Protein AF-0000000082329327 (afdb_homodimer)

Radius of gyration: 26.07 Å; Cα contacts (8 Å, |Δi|>4): 1848; chains: 2; bounding box: 84×75×55 Å

Sequence (792 aa):
MRLDGTRVLDCSRLLPGPYATQLLADCGAEVVKVEDTDAGDYARAMPPYTSRDVGAIFDAVNRGKRSVSIDLKRESGREAFYRLVETADVVLEGFRPGVVDRLEIDYETLTEYNEELVYCSLSGYGQDGPWADRAGHDLNYVALAGLLDMTRDAPDEKPQVPGYPIGDMAGGLFTAFAIVGALLSRELGNTGGEYVDVAMADVVASFSQSVAHQAFTGEPDEPRPGATSLTGALPWYDCYETADEKWVTLAALEPQFWRAFCEAVDREDLVDEHGTADPDVRAALEAELRDLFRERTREEWEAALAGVDAAFAGVYAPAEAVDHPQFRARELLEDPEDAPPRIGFPARFGGESAARDERVPAQGEHTRQYLLEAGYDDEDVDALLESGVVAGESHRMRLDGTRVLDCSRLLPGPYATQLLADCGAEVVKVEDTDAGDYARAMPPYTSRDVGAIFDAVNRGKRSVSIDLKRESGREAFYRLVETADVVLEGFRPGVVDRLEIDYETLTEYNEELVYCSLSGYGQDGPWADRAGHDLNYVALAGLLDMTRDAPDEKPQVPGYPIGDMAGGLFTAFAIVGALLSRELGNTGGEYVDVAMADVVASFSQSVAHQAFTGEPDEPRPGATSLTGALPWYDCYETADEKWVTLAALEPQFWRAFCEAVDREDLVDEHGTADPDVRAALEAELRDLFRERTREEWEAALAGVDAAFAGVYAPAEAVDHPQFRARELLEDPEDAPPRIGFPARFGGESAARDERVPAQGEHTRQYLLEAGYDDEDVDALLESGVVAGESHR

Foldseek 3Di:
DAPAPAEEEEAEADAQRLQLVLLVQLRHYAYEYEAELPCGHVQQQDDDADPVRGRPRLLFRFFQYHAWYFHLQDPVSVVLVLLLLLSHQEYEYADQQPVCVNSQNDPVSSCVNPVQHAYEYEYAAKNDDPCSRPDDDLQVLLVVLVNQQQCDQANPDDRDDDPDRCLSHQQSNVRSVVSVVQVVCCVVVNDRYDYHMTHSSVSSNVVCVVQVVCCVPCPVHHDGANCDPQRVVALQADWEAEQVRFIKGGNQLDLQLQCLVCVLLVNNVCSVLHPDPDSVSRVVVNVVVNVSRHVHHQVVVCVSCPVGSNRMGTDDDPVCVLVDPVCVVVVQWDPDPVAHIHGHNPDDDPDDSDDGRSDRYAHNQCNVVSSVVSPDDPVRSVVCCVVSSIHHRDPD/DAPAPAEEEEAEADAQRLQLVLLVQLRHYAYEYEAELPCGHVQQVDDDADPVRGRPRLLFRFFQYHAWYFHLQDPVSVVLVLLLLLSHQEYEYADQQPPCVNSQNDPVSSCVNPVQHAYEYEYAAKNDDPCSRPDDDLQVLLVVLVNQQQCDQANPDDRDDDPDRCLSHQQSNVRSVVSVVQVVCCVVVNDRYDYYMTHSSVSSNVVCVVQVVCCVPCPPHHDGACPDPQRVVALQADKEAEQVRFIKGGNQLDLQLQCLVCVLLVNNVCSVLHPDPDSVSRVVVNVVVNVSRHVHDQVVVCVSCPVGSNRMGTDDDPVCVLVDPVCVVVVQWDDDPVAHIHGHNPDDDPDDSDDGRSDRYAHNQCNVVSSVVSPDDPVRSVVCCVVSSIHHRDPD

Solvent-accessible surface area (backbone atoms only — not comparable to full-atom values): 39277 Å² total; per-residue (Å²): 91,39,38,63,93,37,32,35,40,33,53,34,52,59,53,28,50,28,41,17,50,28,57,42,35,77,26,47,25,47,35,34,35,48,25,44,57,74,80,44,48,62,28,44,78,34,79,61,62,42,97,79,73,31,5,38,58,32,53,71,29,37,39,49,33,43,19,28,15,36,25,49,89,40,70,70,20,36,51,53,50,47,41,50,43,50,75,33,43,30,41,36,34,50,63,62,66,65,48,43,59,77,49,61,62,30,64,76,58,48,38,76,56,26,68,58,34,33,32,36,44,42,35,58,56,26,82,48,46,87,45,20,81,56,45,66,40,44,71,36,30,32,11,47,32,9,54,31,46,20,29,12,72,37,82,87,46,73,54,38,49,48,54,44,53,58,26,34,45,51,28,10,49,49,47,36,28,52,51,38,34,32,52,31,9,29,72,71,66,68,41,62,32,46,45,36,44,34,16,18,22,43,38,47,35,52,47,36,58,89,48,39,53,18,21,73,68,41,48,92,48,58,68,45,32,28,65,32,73,68,15,54,50,30,64,49,31,40,69,40,47,20,52,70,73,39,35,32,34,36,42,24,78,49,69,67,19,36,41,44,38,22,54,73,69,72,38,62,86,53,50,80,59,62,89,63,82,49,63,67,60,42,54,53,48,36,54,49,49,42,59,55,41,36,72,37,36,47,67,55,47,50,61,70,47,54,92,48,53,23,19,58,30,49,46,24,46,42,51,51,29,72,65,29,66,44,44,53,61,63,58,29,55,40,70,53,91,90,42,76,60,45,76,43,70,49,57,46,50,78,58,82,76,71,89,72,58,73,53,61,56,48,63,4,55,40,25,66,62,52,44,43,74,49,68,45,51,71,68,56,49,50,51,36,43,73,70,51,35,24,32,51,56,62,87,119,92,39,37,64,92,37,32,33,39,33,53,33,51,60,53,27,49,28,41,16,50,28,57,42,36,77,27,48,24,46,34,34,34,47,23,44,57,73,80,43,46,63,28,44,77,35,80,61,61,40,97,79,73,32,5,39,57,32,53,72,29,36,37,49,32,42,19,30,14,37,26,50,88,38,69,70,20,37,50,54,50,47,41,50,45,51,74,34,44,31,40,38,36,49,62,63,65,64,48,42,60,77,48,62,63,29,64,76,58,48,36,77,56,25,66,56,33,32,31,35,43,43,34,59,57,25,81,48,46,87,45,21,82,56,45,67,39,43,70,34,30,32,12,46,34,9,55,31,45,20,28,11,71,36,83,90,45,73,54,38,50,48,55,46,55,59,26,34,45,51,28,8,50,50,47,37,30,51,52,38,35,32,53,30,7,28,72,72,65,69,40,61,32,44,45,36,44,34,16,20,21,42,37,46,36,51,49,36,57,90,46,40,54,17,21,73,68,41,48,94,50,58,68,46,33,28,64,33,72,66,15,52,50,32,65,50,30,39,70,39,48,19,51,70,74,40,37,33,33,36,41,23,78,50,67,68,20,36,42,45,38,23,54,72,67,74,38,61,87,53,49,79,61,62,89,64,82,48,65,68,59,42,52,53,48,36,53,51,50,44,58,53,42,38,72,37,36,49,68,54,48,50,59,68,46,55,92,49,52,22,18,58,31,52,46,25,45,40,51,52,28,72,65,29,65,44,45,53,62,63,58,28,55,39,70,53,90,92,42,78,60,45,74,44,71,49,58,45,49,78,59,83,77,72,88,72,58,73,53,59,56,48,63,5,56,38,24,66,61,53,43,44,74,49,69,45,51,71,67,57,51,49,51,36,44,72,71,52,35,24,32,50,56,63,85,117

Secondary structure (DSSP, 8-state):
---TT-EEEE---TTHHHHHHHHHHHTT-EEEEEE-SSS--GGGGPSSB-TTSSBHHHHHHHTT-EEEEE-TTSHHHHHHHHHHHTT-SEEEE-PPTTHHHHTT-SHHHHTTT-TT-EEEEEESS-SSSTTTT----HHHHHHHTTTTGGG-SSTTSPPPPPSS-HHHHHHHHHHHHHHHHHHHHHHTTS-SSEEEEEEHHHHHHHTTHHHHHHHHH--S----TT-STTTT--TTEEEEE-TTS-EEEEE--SHHHHHHHHHHTT-GGGGGGTT---HHHHHHHHHHHHHHHTTS-HHHHHHHTTT--S-EEEPPPHHHHTT-HHHHHTT-EE--TTS--EE--SEEESSPPPPP--PPPPTTTTHHHHHHHTT--HHHHHHHHHHTSEE-----/---TT-EEEE---TTHHHHHHHHHHHTT-EEEEEE-SSS--GGGGPSSB-TTSSBHHHHHHHTT-EEEEE-TTSHHHHHHHHHHHTT-SEEEE-PPTTHHHHHT-SHHHHTTT-TT-EEEEEESS-SSSTTTT----HHHHHHHTTTTGGG-SSTTSPPPPPSS-HHHHHHHHHHHHHHHHHHHHHHTTS-SSEEEEEEHHHHHHHTTHHHHHHHHH--S----TT-STTTT--TTEEEEE-TTS-EEEEE--SHHHHHHHHHHTT-GGGGGGTT---HHHHHHHHHHHHHHHTTS-HHHHHHHTTT--S-EEEPPPHHHHTT-HHHHHTT-EE--TTS--EE--SEEESSPPPPPP-PPPPTTTTHHHHHHHTT--HHHHHHHHHHTSEE-----

pLDDT: mean 95.01, std 6.69, range [39.69, 98.94]

Structure (mmCIF, N/CA/C/O backbone):
data_AF-0000000082329327-model_v1
#
loop_
_entity.id
_entity.type
_entity.pdbx_description
1 polymer 'CoA transferase'
#
loop_
_atom_site.group_PDB
_atom_site.id
_atom_site.type_symbol
_atom_site.label_atom_id
_atom_site.label_alt_id
_atom_site.label_comp_id
_atom_site.label_asym_id
_atom_site.label_entity_id
_atom_site.label_seq_id
_atom_site.pdbx_PDB_ins_code
_atom_site.Cartn_x
_atom_site.Cartn_y
_atom_site.Cartn_z
_atom_site.occupancy
_atom_site.B_iso_or_equiv
_atom_site.auth_seq_id
_atom_site.auth_comp_id
_atom_site.auth_asym_id
_atom_site.auth_atom_id
_atom_site.pdbx_PDB_model_num
ATOM 1 N N . MET A 1 1 ? 11.82 -4.156 -14.602 1 93.69 1 MET A N 1
ATOM 2 C CA . MET A 1 1 ? 11.219 -5.332 -13.977 1 93.69 1 MET A CA 1
ATOM 3 C C . MET A 1 1 ? 10.461 -6.164 -15.008 1 93.69 1 MET A C 1
ATOM 5 O O . MET A 1 1 ? 9.484 -5.695 -15.594 1 93.69 1 MET A O 1
ATOM 9 N N . ARG A 1 2 ? 10.961 -7.258 -15.391 1 94.88 2 ARG A N 1
ATOM 10 C CA . ARG A 1 2 ? 10.359 -8.227 -16.297 1 94.88 2 ARG A CA 1
ATOM 11 C C . ARG A 1 2 ? 10.25 -9.602 -15.641 1 94.88 2 ARG A C 1
ATOM 13 O O . ARG A 1 2 ? 11.258 -10.188 -15.242 1 94.88 2 ARG A O 1
ATOM 20 N N . LEU A 1 3 ? 9.031 -10.062 -15.562 1 96.88 3 LEU A N 1
ATOM 21 C CA . LEU A 1 3 ? 8.797 -11.32 -14.859 1 96.88 3 LEU A CA 1
ATOM 22 C C . LEU A 1 3 ? 8.5 -12.453 -15.836 1 96.88 3 LEU A C 1
ATOM 24 O O . LEU A 1 3 ? 7.883 -13.453 -15.469 1 96.88 3 LEU A O 1
ATOM 28 N N . ASP A 1 4 ? 8.969 -12.266 -17.062 1 96.5 4 ASP A N 1
ATOM 29 C CA . ASP A 1 4 ? 8.836 -13.312 -18.062 1 96.5 4 ASP A CA 1
ATOM 30 C C . ASP A 1 4 ? 9.375 -14.641 -17.547 1 96.5 4 ASP A C 1
ATOM 32 O O . ASP A 1 4 ? 10.406 -14.68 -16.875 1 96.5 4 ASP A O 1
ATOM 36 N N . GLY A 1 5 ? 8.625 -15.68 -17.828 1 97.06 5 GLY A N 1
ATOM 37 C CA . GLY A 1 5 ? 9.031 -17 -17.375 1 97.06 5 GLY A CA 1
ATOM 38 C C . GLY A 1 5 ? 8.375 -17.406 -16.062 1 97.06 5 GLY A C 1
ATOM 39 O O . GLY A 1 5 ? 8.539 -18.547 -15.609 1 97.06 5 GLY A O 1
ATOM 40 N N . THR A 1 6 ? 7.613 -16.516 -15.5 1 98.38 6 THR A N 1
ATOM 41 C CA . THR A 1 6 ? 6.879 -16.812 -14.273 1 98.38 6 THR A CA 1
ATOM 42 C C . THR A 1 6 ? 5.41 -17.094 -14.578 1 98.38 6 THR A C 1
ATOM 44 O O . THR A 1 6 ? 4.742 -16.297 -15.234 1 98.38 6 THR A O 1
ATOM 47 N N . ARG A 1 7 ? 4.906 -18.188 -14.109 1 98.81 7 ARG A N 1
ATOM 48 C CA . ARG A 1 7 ? 3.504 -18.547 -14.297 1 98.81 7 ARG A CA 1
ATOM 49 C C . ARG A 1 7 ? 2.748 -18.516 -12.969 1 98.81 7 ARG A C 1
ATOM 51 O O . ARG A 1 7 ? 3.146 -19.172 -12.008 1 98.81 7 ARG A O 1
ATOM 58 N N . VAL A 1 8 ? 1.683 -17.781 -12.922 1 98.94 8 VAL A N 1
ATOM 59 C CA . VAL A 1 8 ? 0.852 -17.625 -11.734 1 98.94 8 VAL A CA 1
ATOM 60 C C . VAL A 1 8 ? -0.536 -18.203 -11.992 1 98.94 8 VAL A C 1
ATOM 62 O O . VAL A 1 8 ? -1.191 -17.859 -12.977 1 98.94 8 VAL A O 1
ATOM 65 N N . LEU A 1 9 ? -0.964 -19.172 -11.156 1 98.94 9 LEU A N 1
ATOM 66 C CA . LEU A 1 9 ? -2.361 -19.578 -11.109 1 98.94 9 LEU A CA 1
ATOM 67 C C . LEU A 1 9 ? -3.133 -18.766 -10.078 1 98.94 9 LEU A C 1
ATOM 69 O O . LEU A 1 9 ? -2.883 -18.875 -8.875 1 98.94 9 LEU A O 1
ATOM 73 N N . ASP A 1 10 ? -4.047 -17.938 -10.539 1 98.88 10 ASP A N 1
ATOM 74 C CA . ASP A 1 10 ? -4.797 -17 -9.711 1 98.88 10 ASP A CA 1
ATOM 75 C C . ASP A 1 10 ? -6.211 -17.516 -9.453 1 98.88 10 ASP A C 1
ATOM 77 O O . ASP A 1 10 ? -7.09 -17.391 -10.305 1 98.88 10 ASP A O 1
ATOM 81 N N . CYS A 1 11 ? -6.434 -17.969 -8.25 1 98.75 11 CYS A N 1
ATOM 82 C CA . CYS A 1 11 ? -7.746 -18.484 -7.871 1 98.75 11 CYS A CA 1
ATOM 83 C C . CYS A 1 11 ? -8.547 -17.422 -7.125 1 98.75 11 CYS A C 1
ATOM 85 O O . CYS A 1 11 ? -9.633 -17.703 -6.609 1 98.75 11 CYS A O 1
ATOM 87 N N . SER A 1 12 ? -8.016 -16.188 -7.027 1 98.19 12 SER A N 1
ATOM 88 C CA . SER A 1 12 ? -8.68 -15.125 -6.273 1 98.19 12 SER A CA 1
ATOM 89 C C . SER A 1 12 ? -9.758 -14.445 -7.117 1 98.19 12 SER A C 1
ATOM 91 O O . SER A 1 12 ? -9.828 -14.664 -8.328 1 98.19 12 SER A O 1
ATOM 93 N N . ARG A 1 13 ? -10.609 -13.727 -6.449 1 97.19 13 ARG A N 1
ATOM 94 C CA . ARG A 1 13 ? -11.719 -13.023 -7.094 1 97.19 13 ARG A CA 1
ATOM 95 C C . ARG A 1 13 ? -11.789 -11.57 -6.645 1 97.19 13 ARG A C 1
ATOM 97 O O . ARG A 1 13 ? -11.07 -11.164 -5.73 1 97.19 13 ARG A O 1
ATOM 104 N N . LEU A 1 14 ? -12.523 -10.773 -7.379 1 96.12 14 LEU A N 1
ATOM 105 C CA . LEU A 1 14 ? -12.891 -9.414 -7.023 1 96.12 14 LEU A CA 1
ATOM 106 C C . LEU A 1 14 ? -11.695 -8.477 -7.129 1 96.12 14 LEU A C 1
ATOM 108 O O . LEU A 1 14 ? -11.133 -8.297 -8.211 1 96.12 14 LEU A O 1
ATOM 112 N N . LEU A 1 15 ? -11.172 -7.969 -5.984 1 96.81 15 LEU A N 1
ATOM 113 C CA . LEU A 1 15 ? -10.297 -6.828 -6.203 1 96.81 15 LEU A CA 1
ATOM 114 C C . LEU A 1 15 ? -8.898 -7.109 -5.656 1 96.81 15 LEU A C 1
ATOM 116 O O . LEU A 1 15 ? -7.918 -7.074 -6.402 1 96.81 15 LEU A O 1
ATOM 120 N N . PRO A 1 16 ? -8.633 -7.398 -4.32 1 98.19 16 PRO A N 1
ATOM 121 C CA . PRO A 1 16 ? -7.266 -7.379 -3.787 1 98.19 16 PRO A CA 1
ATOM 122 C C . PRO A 1 16 ? -6.359 -8.406 -4.457 1 98.19 16 PRO A C 1
ATOM 124 O O . PRO A 1 16 ? -5.234 -8.086 -4.848 1 98.19 16 PRO A O 1
ATOM 127 N N . GLY A 1 17 ? -6.836 -9.648 -4.59 1 98.62 17 GLY A N 1
ATOM 128 C CA . GLY A 1 17 ? -6.043 -10.68 -5.242 1 98.62 17 GLY A CA 1
ATOM 129 C C . GLY A 1 17 ? -5.762 -10.383 -6.703 1 98.62 17 GLY A C 1
ATOM 130 O O . GLY A 1 17 ? -4.602 -10.32 -7.117 1 98.62 17 GLY A O 1
ATOM 131 N N . PRO A 1 18 ? -6.844 -10.18 -7.469 1 98.56 18 PRO A N 1
ATOM 132 C CA . PRO A 1 18 ? -6.656 -9.859 -8.883 1 98.56 18 PRO A CA 1
ATOM 133 C C . PRO A 1 18 ? -5.805 -8.609 -9.094 1 98.56 18 PRO A C 1
ATOM 135 O O . PRO A 1 18 ? -5.074 -8.516 -10.086 1 98.56 18 PRO A O 1
ATOM 138 N N . TYR A 1 19 ? -5.883 -7.586 -8.203 1 98.38 19 TYR A N 1
ATOM 139 C CA . TYR A 1 19 ? -4.996 -6.434 -8.305 1 98.38 19 TYR A CA 1
ATOM 140 C C . TYR A 1 19 ? -3.539 -6.855 -8.141 1 98.38 19 TYR A C 1
ATOM 142 O O . TYR A 1 19 ? -2.668 -6.402 -8.891 1 98.38 19 TYR A O 1
ATOM 150 N N . ALA A 1 20 ? -3.262 -7.68 -7.125 1 98.81 20 ALA A N 1
ATOM 151 C CA . ALA A 1 20 ? -1.911 -8.203 -6.93 1 98.81 20 ALA A CA 1
ATOM 152 C C . ALA A 1 20 ? -1.382 -8.852 -8.203 1 98.81 20 ALA A C 1
ATOM 154 O O . ALA A 1 20 ? -0.281 -8.539 -8.656 1 98.81 20 ALA A O 1
ATOM 155 N N . THR A 1 21 ? -2.174 -9.758 -8.805 1 98.75 21 THR A N 1
ATOM 156 C CA . THR A 1 21 ? -1.701 -10.508 -9.969 1 98.75 21 THR A CA 1
ATOM 157 C C . THR A 1 21 ? -1.681 -9.625 -11.211 1 98.75 21 THR A C 1
ATOM 159 O O . THR A 1 21 ? -0.956 -9.906 -12.164 1 98.75 21 THR A O 1
ATOM 162 N N . GLN A 1 22 ? -2.512 -8.539 -11.219 1 97.94 22 GLN A N 1
ATOM 163 C CA . GLN A 1 22 ? -2.418 -7.582 -12.312 1 97.94 22 GLN A CA 1
ATOM 164 C C . GLN A 1 22 ? -1.065 -6.875 -12.312 1 97.94 22 GLN A C 1
ATOM 166 O O . GLN A 1 22 ? -0.493 -6.621 -13.375 1 97.94 22 GLN A O 1
ATOM 171 N N . LEU A 1 23 ? -0.6 -6.52 -11.125 1 97.81 23 LEU A N 1
ATOM 172 C CA . LEU A 1 23 ? 0.732 -5.93 -11.031 1 97.81 23 LEU A CA 1
ATOM 173 C C . LEU A 1 23 ? 1.782 -6.863 -11.617 1 97.81 23 LEU A C 1
ATOM 175 O O . LEU A 1 23 ? 2.697 -6.418 -12.312 1 97.81 23 LEU A O 1
ATOM 179 N N . LEU A 1 24 ? 1.658 -8.148 -11.367 1 98.25 24 LEU A N 1
ATOM 180 C CA . LEU A 1 24 ? 2.592 -9.133 -11.898 1 98.25 24 LEU A CA 1
ATOM 181 C C . LEU A 1 24 ? 2.439 -9.258 -13.414 1 98.25 24 LEU A C 1
ATOM 183 O O . LEU A 1 24 ? 3.436 -9.328 -14.141 1 98.25 24 LEU A O 1
ATOM 187 N N . ALA A 1 25 ? 1.188 -9.281 -13.867 1 97.38 25 ALA A N 1
ATOM 188 C CA . ALA A 1 25 ? 0.917 -9.383 -15.305 1 97.38 25 ALA A CA 1
ATOM 189 C C . ALA A 1 25 ? 1.491 -8.188 -16.047 1 97.38 25 ALA A C 1
ATOM 191 O O . ALA A 1 25 ? 2.053 -8.336 -17.141 1 97.38 25 ALA A O 1
ATOM 192 N N . ASP A 1 26 ? 1.347 -6.996 -15.477 1 95.38 26 ASP A N 1
ATOM 193 C CA . ASP A 1 26 ? 1.873 -5.777 -16.078 1 95.38 26 ASP A CA 1
ATOM 194 C C . ASP A 1 26 ? 3.387 -5.863 -16.266 1 95.38 26 ASP A C 1
ATOM 196 O O . ASP A 1 26 ? 3.955 -5.16 -17.109 1 95.38 26 ASP A O 1
ATOM 200 N N . CYS A 1 27 ? 3.979 -6.777 -15.477 1 95.25 27 CYS A N 1
ATOM 201 C CA . CYS A 1 27 ? 5.43 -6.91 -15.531 1 95.25 27 CYS A CA 1
ATOM 202 C C . CYS A 1 27 ? 5.832 -8.148 -16.328 1 95.25 27 CYS A C 1
ATOM 204 O O . CYS A 1 27 ? 6.984 -8.578 -16.266 1 95.25 27 CYS A O 1
ATOM 206 N N . GLY A 1 28 ? 4.902 -8.781 -16.969 1 95.56 28 GLY A N 1
ATOM 207 C CA . GLY A 1 28 ? 5.25 -9.805 -17.938 1 95.56 28 GLY A CA 1
ATOM 208 C C . GLY A 1 28 ? 4.98 -11.219 -17.453 1 95.56 28 GLY A C 1
ATOM 209 O O . GLY A 1 28 ? 5.164 -12.188 -18.188 1 95.56 28 GLY A O 1
ATOM 210 N N . ALA A 1 29 ? 4.547 -11.391 -16.219 1 97.75 29 ALA A N 1
ATOM 211 C CA . ALA A 1 29 ? 4.199 -12.719 -15.727 1 97.75 29 ALA A CA 1
ATOM 212 C C . ALA A 1 29 ? 2.996 -13.289 -16.469 1 97.75 29 ALA A C 1
ATOM 214 O O . ALA A 1 29 ? 2.088 -12.539 -16.859 1 97.75 29 ALA A O 1
ATOM 215 N N . GLU A 1 30 ? 3.047 -14.555 -16.75 1 98.38 30 GLU A N 1
ATOM 216 C CA . GLU A 1 30 ? 1.862 -15.234 -17.25 1 98.38 30 GLU A CA 1
ATOM 217 C C . GLU A 1 30 ? 0.875 -15.547 -16.125 1 98.38 30 GLU A C 1
ATOM 219 O O . GLU A 1 30 ? 1.132 -16.406 -15.289 1 98.38 30 GLU A O 1
ATOM 224 N N . VAL A 1 31 ? -0.199 -14.828 -16.125 1 98.81 31 VAL A N 1
ATOM 225 C CA . VAL A 1 31 ? -1.2 -15.023 -15.078 1 98.81 31 VAL A CA 1
ATOM 226 C C . VAL A 1 31 ? -2.414 -15.75 -15.664 1 98.81 31 VAL A C 1
ATOM 228 O O . VAL A 1 31 ? -3.055 -15.25 -16.594 1 98.81 31 VAL A O 1
ATOM 231 N N . VAL A 1 32 ? -2.697 -16.906 -15.102 1 98.88 32 VAL A N 1
ATOM 232 C CA . VAL A 1 32 ? -3.852 -17.719 -15.484 1 98.88 32 VAL A CA 1
ATOM 233 C C . VAL A 1 32 ? -4.906 -17.672 -14.383 1 98.88 32 VAL A C 1
ATOM 235 O O . VAL A 1 32 ? -4.715 -18.25 -13.312 1 98.88 32 VAL A O 1
ATOM 238 N N . LYS A 1 33 ? -5.953 -16.953 -14.641 1 98.69 33 LYS A N 1
ATOM 239 C CA . LYS A 1 33 ? -7.074 -16.938 -13.703 1 98.69 33 LYS A CA 1
ATOM 240 C C . LYS A 1 33 ? -7.852 -18.25 -13.742 1 98.69 33 LYS A C 1
ATOM 242 O O . LYS A 1 33 ? -8.25 -18.703 -14.812 1 98.69 33 LYS A O 1
ATOM 247 N N . VAL A 1 34 ? -7.973 -18.875 -12.602 1 98.69 34 VAL A N 1
ATOM 248 C CA . VAL A 1 34 ? -8.734 -20.109 -12.445 1 98.69 34 VAL A CA 1
ATOM 249 C C . VAL A 1 34 ? -10.125 -19.797 -11.898 1 98.69 34 VAL A C 1
ATOM 251 O O . VAL A 1 34 ? -10.258 -19.312 -10.773 1 98.69 34 VAL A O 1
ATOM 254 N N . GLU A 1 35 ? -11.102 -20.078 -12.664 1 98 35 GLU A N 1
ATOM 255 C CA . GLU A 1 35 ? -12.484 -19.766 -12.312 1 98 35 GLU A CA 1
ATOM 256 C C . GLU A 1 35 ? -13.352 -21.016 -12.281 1 98 35 GLU A C 1
ATOM 258 O O . GLU A 1 35 ? -13.086 -21.984 -13.008 1 98 35 GLU A O 1
ATOM 263 N N . ASP A 1 36 ? -14.336 -21.031 -11.398 1 96.25 36 ASP A N 1
ATOM 264 C CA . ASP A 1 36 ? -15.25 -22.156 -11.422 1 96.25 36 ASP A CA 1
ATOM 265 C C . ASP A 1 36 ? -16.078 -22.188 -12.703 1 96.25 36 ASP A C 1
ATOM 267 O O . ASP A 1 36 ? -16.062 -21.219 -13.469 1 96.25 36 ASP A O 1
ATOM 271 N N . THR A 1 37 ? -16.812 -23.25 -12.977 1 96.44 37 THR A N 1
ATOM 272 C CA . THR A 1 37 ? -17.547 -23.438 -14.234 1 96.44 37 THR A CA 1
ATOM 273 C C . THR A 1 37 ? -18.922 -22.781 -14.164 1 96.44 37 THR A C 1
ATOM 275 O O . THR A 1 37 ? -19.672 -22.812 -15.133 1 96.44 37 THR A O 1
ATOM 278 N N . ASP A 1 38 ? -19.219 -22.125 -13.055 1 93.62 38 ASP A N 1
ATOM 279 C CA . ASP A 1 38 ? -20.5 -21.453 -12.891 1 93.62 38 ASP A CA 1
ATOM 280 C C . ASP A 1 38 ? -20.359 -19.938 -13.07 1 93.62 38 ASP A C 1
ATOM 282 O O . ASP A 1 38 ? -20.141 -19.469 -14.188 1 93.62 38 ASP A O 1
ATOM 286 N N . ALA A 1 39 ? -20.312 -19.203 -12.016 1 91.12 39 ALA A N 1
ATOM 287 C CA . ALA A 1 39 ? -20.297 -17.734 -12.109 1 91.12 39 ALA A CA 1
ATOM 288 C C . ALA A 1 39 ? -18.891 -17.219 -12.367 1 91.12 39 ALA A C 1
ATOM 290 O O . ALA A 1 39 ? -18.719 -16.141 -12.953 1 91.12 39 ALA A O 1
ATOM 291 N N . GLY A 1 40 ? -17.875 -18.031 -12.039 1 94.56 40 GLY A N 1
ATOM 292 C CA . GLY A 1 40 ? -16.516 -17.531 -12.102 1 94.56 40 GLY A CA 1
ATOM 293 C C . GLY A 1 40 ? -16.281 -16.359 -11.164 1 94.56 40 GLY A C 1
ATOM 294 O O . GLY A 1 40 ? -16.672 -16.391 -10 1 94.56 40 GLY A O 1
ATOM 295 N N . ASP A 1 41 ? -15.578 -15.367 -11.609 1 96.38 41 ASP A N 1
ATOM 296 C CA . ASP A 1 41 ? -15.352 -14.148 -10.828 1 96.38 41 ASP A CA 1
ATOM 297 C C . ASP A 1 41 ? -16.547 -13.203 -10.93 1 96.38 41 ASP A C 1
ATOM 299 O O . ASP A 1 41 ? -16.828 -12.664 -12 1 96.38 41 ASP A O 1
ATOM 303 N N . TYR A 1 42 ? -17.078 -12.891 -9.742 1 92.75 42 TYR A N 1
ATOM 304 C CA . TYR A 1 42 ? -18.297 -12.102 -9.68 1 92.75 42 TYR A CA 1
ATOM 305 C C . TYR A 1 42 ? -18.047 -10.672 -10.172 1 92.75 42 TYR A C 1
ATOM 307 O O . TYR A 1 42 ? -18.984 -9.992 -10.594 1 92.75 42 TYR A O 1
ATOM 315 N N . ALA A 1 43 ? -16.828 -10.281 -10.188 1 95.38 43 ALA A N 1
ATOM 316 C CA . ALA A 1 43 ? -16.5 -8.922 -10.609 1 95.38 43 ALA A CA 1
ATOM 317 C C . ALA A 1 43 ? -16.875 -8.695 -12.07 1 95.38 43 ALA A C 1
ATOM 319 O O . ALA A 1 43 ? -17.109 -7.559 -12.484 1 95.38 43 ALA A O 1
ATOM 320 N N . ARG A 1 44 ? -17.016 -9.812 -12.891 1 95.88 44 ARG A N 1
ATOM 321 C CA . ARG A 1 44 ? -17.391 -9.711 -14.297 1 95.88 44 ARG A CA 1
ATOM 322 C C . ARG A 1 44 ? -18.766 -9.07 -14.461 1 95.88 44 ARG A C 1
ATOM 324 O O . ARG A 1 44 ? -19.016 -8.359 -15.43 1 95.88 44 ARG A O 1
ATOM 331 N N . ALA A 1 45 ? -19.547 -9.344 -13.492 1 94.75 45 ALA A N 1
ATOM 332 C CA . ALA A 1 45 ? -20.953 -8.961 -13.617 1 94.75 45 ALA A CA 1
ATOM 333 C C . ALA A 1 45 ? -21.297 -7.801 -12.695 1 94.75 45 ALA A C 1
ATOM 335 O O . ALA A 1 45 ? -22.469 -7.477 -12.5 1 94.75 45 ALA A O 1
ATOM 336 N N . MET A 1 46 ? -20.312 -7.164 -12.125 1 92.62 46 MET A N 1
ATOM 337 C CA . MET A 1 46 ? -20.547 -6.051 -11.211 1 92.62 46 MET A CA 1
ATOM 338 C C . MET A 1 46 ? -20.484 -4.719 -11.945 1 92.62 46 MET A C 1
ATOM 340 O O . MET A 1 46 ? -19.469 -4.375 -12.539 1 92.62 46 MET A O 1
ATOM 344 N N . PRO A 1 47 ? -21.547 -3.918 -11.93 1 91.88 47 PRO A N 1
ATOM 345 C CA . PRO A 1 47 ? -21.5 -2.592 -12.547 1 91.88 47 PRO A CA 1
ATOM 346 C C . PRO A 1 47 ? -20.609 -1.612 -11.781 1 91.88 47 PRO A C 1
ATOM 348 O O . PRO A 1 47 ? -20.328 -1.816 -10.602 1 91.88 47 PRO A O 1
ATOM 351 N N . PRO A 1 48 ? -20.297 -0.527 -12.406 1 92.75 48 PRO A N 1
ATOM 352 C CA . PRO A 1 48 ? -20.578 -0.134 -13.797 1 92.75 48 PRO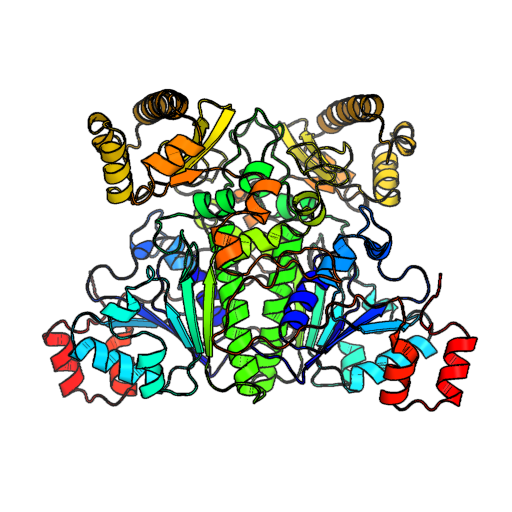 A CA 1
ATOM 353 C C . PRO A 1 48 ? -19.844 -1.006 -14.812 1 92.75 48 PRO A C 1
ATOM 355 O O . PRO A 1 48 ? -18.844 -1.643 -14.477 1 92.75 48 PRO A O 1
ATOM 358 N N . TYR A 1 49 ? -20.391 -1.042 -16 1 95.38 49 TYR A N 1
ATOM 359 C CA . TYR A 1 49 ? -19.828 -1.851 -17.078 1 95.38 49 TYR A CA 1
ATOM 360 C C . TYR A 1 49 ? -19 -0.991 -18.031 1 95.38 49 TYR A C 1
ATOM 362 O O . TYR A 1 49 ? -19.297 0.19 -18.234 1 95.38 49 TYR A O 1
ATOM 370 N N . THR A 1 50 ? -17.969 -1.559 -18.547 1 95.5 50 THR A N 1
ATOM 371 C CA . THR A 1 50 ? -17.156 -0.875 -19.562 1 95.5 50 THR A CA 1
ATOM 372 C C . THR A 1 50 ? -17.766 -1.075 -20.953 1 95.5 50 THR A C 1
ATOM 374 O O . THR A 1 50 ? -18.797 -1.713 -21.094 1 95.5 50 THR A O 1
ATOM 377 N N . SER A 1 51 ? -17.078 -0.499 -21.922 1 91.62 51 SER A N 1
ATOM 378 C CA . SER A 1 51 ? -17.5 -0.657 -23.312 1 91.62 51 SER A CA 1
ATOM 379 C C . SER A 1 51 ? -17.391 -2.109 -23.766 1 91.62 51 SER A C 1
ATOM 381 O O . SER A 1 51 ? -17.922 -2.484 -24.812 1 91.62 51 SER A O 1
ATOM 383 N N . ARG A 1 52 ? -16.781 -2.979 -22.969 1 93 52 ARG A N 1
ATOM 384 C CA . ARG A 1 52 ? -16.625 -4.395 -23.297 1 93 52 ARG A CA 1
ATOM 385 C C . ARG A 1 52 ? -17.734 -5.227 -22.656 1 93 52 ARG A C 1
ATOM 387 O O . ARG A 1 52 ? -17.672 -6.457 -22.656 1 93 52 ARG A O 1
ATOM 394 N N . ASP A 1 53 ? -18.625 -4.535 -22 1 93.62 53 ASP A N 1
ATOM 395 C CA . ASP A 1 53 ? -19.766 -5.168 -21.344 1 93.62 53 ASP A CA 1
ATOM 396 C C . ASP A 1 53 ? -19.297 -6.082 -20.203 1 93.62 53 ASP A C 1
ATOM 398 O O . ASP A 1 53 ? -19.812 -7.191 -20.047 1 93.62 53 ASP A O 1
ATOM 402 N N . VAL A 1 54 ? -18.266 -5.777 -19.609 1 95.94 54 VAL A N 1
ATOM 403 C CA . VAL A 1 54 ? -17.75 -6.461 -18.422 1 95.94 54 VAL A CA 1
ATOM 404 C C . VAL A 1 54 ? -17.609 -5.473 -17.266 1 95.94 54 VAL A C 1
ATOM 406 O O . VAL A 1 54 ? -17.5 -4.266 -17.484 1 95.94 54 VAL A O 1
ATOM 409 N N . GLY A 1 55 ? -17.766 -5.93 -16.031 1 96.19 55 GLY A N 1
ATOM 410 C CA . GLY A 1 55 ? -17.594 -5.043 -14.883 1 96.19 55 GLY A CA 1
ATOM 411 C C . GLY A 1 55 ? -16.281 -4.266 -14.93 1 96.19 55 GLY A C 1
ATOM 412 O O . GLY A 1 55 ? -15.25 -4.812 -15.312 1 96.19 55 GLY A O 1
ATOM 413 N N . ALA A 1 56 ? -16.328 -2.994 -14.555 1 95.44 56 ALA A N 1
ATOM 414 C CA . ALA A 1 56 ? -15.188 -2.09 -14.672 1 95.44 56 ALA A CA 1
ATOM 415 C C . ALA A 1 56 ? -14.023 -2.555 -13.805 1 95.44 56 ALA A C 1
ATOM 417 O O . ALA A 1 56 ? -12.859 -2.479 -14.211 1 95.44 56 ALA A O 1
ATOM 418 N N . ILE A 1 57 ? -14.352 -3.051 -12.656 1 95.25 57 ILE A N 1
ATOM 419 C CA . ILE A 1 57 ? -13.297 -3.525 -11.766 1 95.25 57 ILE A CA 1
ATOM 420 C C . ILE A 1 57 ? -12.609 -4.738 -12.383 1 95.25 57 ILE A C 1
ATOM 422 O O . ILE A 1 57 ? -11.383 -4.828 -12.391 1 95.25 57 ILE A O 1
ATOM 426 N N . PHE A 1 58 ? -13.391 -5.68 -12.914 1 97.25 58 PHE A N 1
ATOM 427 C CA . PHE A 1 58 ? -12.812 -6.855 -13.562 1 97.25 58 PHE A CA 1
ATOM 428 C C . PHE A 1 58 ? -11.906 -6.445 -14.711 1 97.25 58 PHE A C 1
ATOM 430 O O . PHE A 1 58 ? -10.789 -6.957 -14.836 1 97.25 58 PHE A O 1
ATOM 437 N N . ASP A 1 59 ? -12.391 -5.551 -15.508 1 96.69 59 ASP A N 1
ATOM 438 C CA . ASP A 1 59 ? -11.617 -5.062 -16.656 1 96.69 59 ASP A CA 1
ATOM 439 C C . ASP A 1 59 ? -10.289 -4.469 -16.188 1 96.69 59 ASP A C 1
ATOM 441 O O . ASP A 1 59 ? -9.25 -4.715 -16.812 1 96.69 59 ASP A O 1
ATOM 445 N N . ALA A 1 60 ? -10.289 -3.762 -15.133 1 95.25 60 ALA A N 1
ATOM 446 C CA . ALA A 1 60 ? -9.133 -3.018 -14.648 1 95.25 60 ALA A CA 1
ATOM 447 C C . ALA A 1 60 ? -8.055 -3.965 -14.125 1 95.25 60 ALA A C 1
ATOM 449 O O . ALA A 1 60 ? -6.859 -3.713 -14.297 1 95.25 60 ALA A O 1
ATOM 450 N N . VAL A 1 61 ? -8.492 -5.078 -13.492 1 97.12 61 VAL A N 1
ATOM 451 C CA . VAL A 1 61 ? -7.492 -5.832 -12.742 1 97.12 61 VAL A CA 1
ATOM 452 C C . VAL A 1 61 ? -7.344 -7.23 -13.336 1 97.12 61 VAL A C 1
ATOM 454 O O . VAL A 1 61 ? -6.809 -8.133 -12.688 1 97.12 61 VAL A O 1
ATOM 457 N N . ASN A 1 62 ? -7.84 -7.488 -14.602 1 97.56 62 ASN A N 1
ATOM 458 C CA . ASN A 1 62 ? -7.668 -8.805 -15.203 1 97.56 62 ASN A CA 1
ATOM 459 C C . ASN A 1 62 ? -7.238 -8.695 -16.672 1 97.56 62 ASN A C 1
ATOM 461 O O . ASN A 1 62 ? -7.27 -9.68 -17.406 1 97.56 62 ASN A O 1
ATOM 465 N N . ARG A 1 63 ? -6.906 -7.484 -17.062 1 95.12 63 ARG A N 1
ATOM 466 C CA . ARG A 1 63 ? -6.414 -7.32 -18.438 1 95.12 63 ARG A CA 1
ATOM 467 C C . ARG A 1 63 ? -5.098 -8.062 -18.641 1 95.12 63 ARG A C 1
ATOM 469 O O . ARG A 1 63 ? -4.234 -8.055 -17.75 1 95.12 63 ARG A O 1
ATOM 476 N N . GLY A 1 64 ? -4.949 -8.688 -19.75 1 95.44 64 GLY A N 1
ATOM 477 C CA . GLY A 1 64 ? -3.717 -9.375 -20.109 1 95.44 64 GLY A CA 1
ATOM 478 C C . GLY A 1 64 ? -3.625 -10.766 -19.5 1 95.44 64 GLY A C 1
ATOM 479 O O . GLY A 1 64 ? -2.725 -11.539 -19.844 1 95.44 64 GLY A O 1
ATOM 480 N N . LYS A 1 65 ? -4.566 -11.117 -18.672 1 98.06 65 LYS A N 1
ATOM 481 C CA . LYS A 1 65 ? -4.539 -12.438 -18.062 1 98.06 65 LYS A CA 1
ATOM 482 C C . LYS A 1 65 ? -5.203 -13.477 -18.953 1 98.06 65 LYS A C 1
ATOM 484 O O . LYS A 1 65 ? -5.801 -13.133 -19.984 1 98.06 65 LYS A O 1
ATOM 489 N N . ARG A 1 66 ? -4.984 -14.734 -18.656 1 98.38 66 ARG A N 1
ATOM 490 C CA . ARG A 1 66 ? -5.68 -15.867 -19.234 1 98.38 66 ARG A CA 1
ATOM 491 C C . ARG A 1 66 ? -6.715 -16.438 -18.266 1 98.38 66 ARG A C 1
ATOM 493 O O . ARG A 1 66 ? -6.691 -16.125 -17.078 1 98.38 66 ARG A O 1
ATOM 500 N N . SER A 1 67 ? -7.668 -17.219 -18.812 1 98.56 67 SER A N 1
ATOM 501 C CA . SER A 1 67 ? -8.703 -17.781 -17.953 1 98.56 67 SER A CA 1
ATOM 502 C C . SER A 1 67 ? -8.914 -19.266 -18.25 1 98.56 67 SER A C 1
ATOM 504 O O . SER A 1 67 ? -9 -19.672 -19.422 1 98.56 67 SER A O 1
ATOM 506 N N . VAL A 1 68 ? -8.883 -20.047 -17.266 1 98.56 68 VAL A N 1
ATOM 507 C CA . VAL A 1 68 ? -9.281 -21.438 -17.328 1 98.56 68 VAL A CA 1
ATOM 508 C C . VAL A 1 68 ? -10.445 -21.688 -16.359 1 98.56 68 VAL A C 1
ATOM 510 O O . VAL A 1 68 ? -10.469 -21.141 -15.258 1 98.56 68 VAL A O 1
ATOM 513 N N . SER A 1 69 ? -11.414 -22.406 -16.828 1 98.5 69 SER A N 1
ATOM 514 C CA . SER A 1 69 ? -12.586 -22.719 -16 1 98.5 69 SER A CA 1
ATOM 515 C C . SER A 1 69 ? -12.586 -24.172 -15.555 1 98.5 69 SER A C 1
ATOM 517 O O . SER A 1 69 ? -12.656 -25.078 -16.375 1 98.5 69 SER A O 1
ATOM 519 N N . ILE A 1 70 ? -12.492 -24.391 -14.273 1 98.5 70 ILE A N 1
ATOM 520 C CA . ILE A 1 70 ? -12.375 -25.719 -13.695 1 98.5 70 ILE A CA 1
ATOM 521 C C . ILE A 1 70 ? -13.281 -25.844 -12.469 1 98.5 70 ILE A C 1
ATOM 523 O O . ILE A 1 70 ? -13.281 -24.953 -11.609 1 98.5 70 ILE A O 1
ATOM 527 N N . ASP A 1 71 ? -14.102 -26.844 -12.367 1 98.25 71 ASP A N 1
ATOM 528 C CA . ASP A 1 71 ? -14.844 -27.156 -11.148 1 98.25 71 ASP A CA 1
ATOM 529 C C . ASP A 1 71 ? -13.977 -27.922 -10.156 1 98.25 71 ASP A C 1
ATOM 531 O O . ASP A 1 71 ? -13.875 -29.156 -10.234 1 98.25 71 ASP A O 1
ATOM 535 N N . LEU A 1 72 ? -13.484 -27.281 -9.156 1 98.12 72 LEU A N 1
ATOM 536 C CA . LEU A 1 72 ? -12.531 -27.859 -8.219 1 98.12 72 LEU A CA 1
ATOM 537 C C . LEU A 1 72 ? -13.234 -28.766 -7.219 1 98.12 72 LEU A C 1
ATOM 539 O O . LEU A 1 72 ? -12.578 -29.484 -6.461 1 98.12 72 LEU A O 1
ATOM 543 N N . LYS A 1 73 ? -14.57 -28.781 -7.23 1 97.38 73 LYS A N 1
ATOM 544 C CA . LYS A 1 73 ? -15.32 -29.641 -6.32 1 97.38 73 LYS A CA 1
ATOM 545 C C . LYS A 1 73 ? -15.352 -31.078 -6.832 1 97.38 73 LYS A C 1
ATOM 547 O O . LYS A 1 73 ? -15.664 -32 -6.078 1 97.38 73 LYS A O 1
ATOM 552 N N . ARG A 1 74 ? -15.07 -31.188 -8.086 1 97.38 74 ARG A N 1
ATOM 553 C CA . ARG A 1 74 ? -15.055 -32.5 -8.711 1 97.38 74 ARG A CA 1
ATOM 554 C C . ARG A 1 74 ? -13.633 -33.062 -8.766 1 97.38 74 ARG A C 1
ATOM 556 O O . ARG A 1 74 ? -12.68 -32.344 -9.039 1 97.38 74 ARG A O 1
ATOM 563 N N . GLU A 1 75 ? -13.531 -34.344 -8.609 1 97.56 75 GLU A N 1
ATOM 564 C CA . GLU A 1 75 ? -12.227 -35 -8.555 1 97.56 75 GLU A CA 1
ATOM 565 C C . GLU A 1 75 ? -11.438 -34.781 -9.836 1 97.56 75 GLU A C 1
ATOM 567 O O . GLU A 1 75 ? -10.258 -34.438 -9.797 1 97.56 75 GLU A O 1
ATOM 572 N N . SER A 1 76 ? -12.078 -34.969 -10.953 1 97.75 76 SER A N 1
ATOM 573 C CA . SER A 1 76 ? -11.391 -34.812 -12.227 1 97.75 76 SER A CA 1
ATOM 574 C C . SER A 1 76 ? -10.992 -33.344 -12.453 1 97.75 76 SER A C 1
ATOM 576 O O . SER A 1 76 ? -10.008 -33.062 -13.141 1 97.75 76 SER A O 1
ATOM 578 N N . GLY A 1 77 ? -11.773 -32.406 -11.93 1 98.12 77 GLY A N 1
ATOM 579 C CA . GLY A 1 77 ? -11.391 -31 -11.961 1 98.12 77 GLY A CA 1
ATOM 580 C C . GLY A 1 77 ? -10.156 -30.703 -11.125 1 98.12 77 GLY A C 1
ATOM 581 O O . GLY A 1 77 ? -9.266 -29.969 -11.562 1 98.12 77 GLY A O 1
ATOM 582 N N . ARG A 1 78 ? -10.07 -31.297 -9.938 1 98.44 78 ARG A N 1
ATOM 583 C CA . ARG A 1 78 ? -8.891 -31.156 -9.086 1 98.44 78 ARG A CA 1
ATOM 584 C C . ARG A 1 78 ? -7.656 -31.734 -9.758 1 98.44 78 ARG A C 1
ATOM 586 O O . ARG A 1 78 ? -6.574 -31.156 -9.703 1 98.44 78 ARG A O 1
ATOM 593 N N . GLU A 1 79 ? -7.867 -32.875 -10.336 1 98.19 79 GLU A N 1
ATOM 594 C CA . GLU A 1 79 ? -6.758 -33.5 -11.055 1 98.19 79 GLU A CA 1
ATOM 595 C C . GLU A 1 79 ? -6.23 -32.594 -12.156 1 98.19 79 GLU A C 1
ATOM 597 O O . GLU A 1 79 ? -5.02 -32.469 -12.344 1 98.19 79 GLU A O 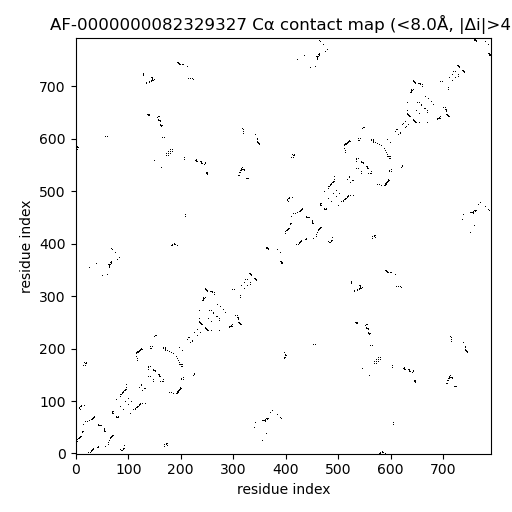1
ATOM 602 N N . ALA A 1 80 ? -7.152 -32.031 -12.906 1 98.44 80 ALA A N 1
ATOM 603 C CA . ALA A 1 80 ? -6.75 -31.078 -13.938 1 98.44 80 ALA A CA 1
ATOM 604 C C . ALA A 1 80 ? -5.961 -29.922 -13.344 1 98.44 80 ALA A C 1
ATOM 606 O O . ALA A 1 80 ? -4.945 -29.5 -13.898 1 98.44 80 ALA A O 1
ATOM 607 N N . PHE A 1 81 ? -6.414 -29.406 -12.227 1 98.81 81 PHE A N 1
ATOM 608 C CA . PHE A 1 81 ? -5.734 -28.297 -11.547 1 98.81 81 PHE A CA 1
ATOM 609 C C . PHE A 1 81 ? -4.344 -28.719 -11.094 1 98.81 81 PHE A C 1
ATOM 611 O O . PHE A 1 81 ? -3.381 -27.969 -11.242 1 98.81 81 PHE A O 1
ATOM 618 N N . TYR A 1 82 ? -4.223 -29.938 -10.523 1 98.88 82 TYR A N 1
ATOM 619 C CA . TYR A 1 82 ? -2.934 -30.469 -10.086 1 98.88 82 TYR A CA 1
ATOM 620 C C . TYR A 1 82 ? -1.942 -30.5 -11.25 1 98.88 82 TYR A C 1
ATOM 622 O O . TYR A 1 82 ? -0.769 -30.156 -11.078 1 98.88 82 TYR A O 1
ATOM 630 N N . ARG A 1 83 ? -2.404 -30.859 -12.414 1 98.5 83 ARG A N 1
ATOM 631 C CA . ARG A 1 83 ? -1.542 -30.906 -13.586 1 98.5 83 ARG A CA 1
ATOM 632 C C . ARG A 1 83 ? -1.06 -29.516 -13.969 1 98.5 83 ARG A C 1
ATOM 634 O O . ARG A 1 83 ? 0.09 -29.344 -14.375 1 98.5 83 ARG A O 1
ATOM 641 N N . LEU A 1 84 ? -1.952 -28.531 -13.859 1 98.75 84 LEU A N 1
ATOM 642 C CA . LEU A 1 84 ? -1.542 -27.156 -14.125 1 98.75 84 LEU A CA 1
ATOM 643 C C . LEU A 1 84 ? -0.48 -26.703 -13.125 1 98.75 84 LEU A C 1
ATOM 645 O O . LEU A 1 84 ? 0.432 -25.953 -13.484 1 98.75 84 LEU A O 1
ATOM 649 N N . VAL A 1 85 ? -0.583 -27.125 -11.859 1 98.81 85 VAL A N 1
ATOM 650 C CA . VAL A 1 85 ? 0.303 -26.719 -10.773 1 98.81 85 VAL A CA 1
ATOM 651 C C . VAL A 1 85 ? 1.718 -27.234 -11.047 1 98.81 85 VAL A C 1
ATOM 653 O O . VAL A 1 85 ? 2.699 -26.594 -10.664 1 98.81 85 VAL A O 1
ATOM 656 N N . GLU A 1 86 ? 1.854 -28.328 -11.773 1 98.56 86 GLU A N 1
ATOM 657 C CA . GLU A 1 86 ? 3.146 -28.953 -12.016 1 98.56 86 GLU A CA 1
ATOM 658 C C . GLU A 1 86 ? 4.109 -27.984 -12.695 1 98.56 86 GLU A C 1
ATOM 660 O O . GLU A 1 86 ? 5.328 -28.078 -12.516 1 98.56 86 GLU A O 1
ATOM 665 N N . THR A 1 87 ? 3.561 -27.031 -13.43 1 97.38 87 THR A N 1
ATOM 666 C CA . THR A 1 87 ? 4.43 -26.125 -14.172 1 97.38 87 THR A CA 1
ATOM 667 C C . THR A 1 87 ? 4.234 -24.688 -13.703 1 97.38 87 THR A C 1
ATOM 669 O O . THR A 1 87 ? 4.723 -23.75 -14.336 1 97.38 87 THR A O 1
ATOM 672 N N . ALA A 1 88 ? 3.457 -24.516 -12.664 1 98.62 88 ALA A N 1
ATOM 673 C CA . ALA A 1 88 ? 3.213 -23.172 -12.141 1 98.62 88 ALA A CA 1
ATOM 674 C C . ALA A 1 88 ? 4.305 -22.766 -11.156 1 98.62 88 ALA A C 1
ATOM 676 O O . ALA A 1 88 ? 4.887 -23.609 -10.477 1 98.62 88 ALA A O 1
ATOM 677 N N . ASP A 1 89 ? 4.59 -21.469 -11.078 1 98.75 89 ASP A N 1
ATOM 678 C CA . ASP A 1 89 ? 5.504 -20.938 -10.07 1 98.75 89 ASP A CA 1
ATOM 679 C C . ASP A 1 89 ? 4.75 -20.516 -8.812 1 98.75 89 ASP A C 1
ATOM 681 O O . ASP A 1 89 ? 5.293 -20.594 -7.703 1 98.75 89 ASP A O 1
ATOM 685 N N . VAL A 1 90 ? 3.566 -20.047 -8.984 1 98.94 90 VAL A N 1
ATOM 686 C CA . VAL A 1 90 ? 2.803 -19.438 -7.898 1 98.94 90 VAL A CA 1
ATOM 687 C C . VAL A 1 90 ? 1.35 -19.906 -7.965 1 98.94 90 VAL A C 1
ATOM 689 O O . VAL A 1 90 ? 0.777 -20.016 -9.055 1 98.94 90 VAL A O 1
ATOM 692 N N . VAL A 1 91 ? 0.771 -20.219 -6.863 1 98.94 91 VAL A N 1
ATOM 693 C CA . VAL A 1 91 ? -0.676 -20.297 -6.688 1 98.94 91 VAL A CA 1
ATOM 694 C C . VAL A 1 91 ? -1.128 -19.234 -5.688 1 98.94 91 VAL A C 1
ATOM 696 O O . VAL A 1 91 ? -0.6 -19.156 -4.574 1 98.94 91 VAL A O 1
ATOM 699 N N . LEU A 1 92 ? -2.043 -18.359 -6.094 1 98.94 92 LEU A N 1
ATOM 700 C CA . LEU A 1 92 ? -2.678 -17.391 -5.219 1 98.94 92 LEU A CA 1
ATOM 701 C C . LEU A 1 92 ? -4.156 -17.703 -5.031 1 98.94 92 LEU A C 1
ATOM 703 O O . LEU A 1 92 ? -4.879 -17.922 -6.004 1 98.94 92 LEU A O 1
ATOM 707 N N . GLU A 1 93 ? -4.559 -17.797 -3.807 1 98.75 93 GLU A N 1
ATOM 708 C CA . GLU A 1 93 ? -5.988 -17.938 -3.543 1 98.75 93 GLU A CA 1
ATOM 709 C C . GLU A 1 93 ? -6.453 -16.938 -2.484 1 98.75 93 GLU A C 1
ATOM 711 O O . GLU A 1 93 ? -5.641 -16.406 -1.718 1 98.75 93 GLU A O 1
ATOM 716 N N . GLY A 1 94 ? -7.688 -16.547 -2.527 1 97.56 94 GLY A N 1
ATOM 717 C CA . GLY A 1 94 ? -8.297 -15.617 -1.593 1 97.56 94 GLY A CA 1
ATOM 718 C C . GLY A 1 94 ? -9.57 -16.141 -0.958 1 97.56 94 GLY A C 1
ATOM 719 O O . GLY A 1 94 ? -10.531 -15.398 -0.768 1 97.56 94 GLY A O 1
ATOM 720 N N . PHE A 1 95 ? -9.617 -17.484 -0.675 1 95.75 95 PHE A N 1
ATOM 721 C CA . PHE A 1 95 ? -10.789 -18.109 -0.081 1 95.75 95 PHE A CA 1
ATOM 722 C C . PHE A 1 95 ? -10.797 -17.922 1.432 1 95.75 95 PHE A C 1
ATOM 724 O O . PHE A 1 95 ? -9.758 -17.625 2.031 1 95.75 95 PHE A O 1
ATOM 731 N N . ARG A 1 96 ? -11.969 -18.047 2.025 1 94.56 96 ARG A N 1
ATOM 732 C CA . ARG A 1 96 ? -12.039 -18.109 3.48 1 94.56 96 ARG A CA 1
ATOM 733 C C . ARG A 1 96 ? -11.203 -19.25 4.031 1 94.56 96 ARG A C 1
ATOM 735 O O . ARG A 1 96 ? -11.102 -20.312 3.402 1 94.56 96 ARG A O 1
ATOM 742 N N . PRO A 1 97 ? -10.648 -19.016 5.227 1 95.56 97 PRO A N 1
ATOM 743 C CA . PRO A 1 97 ? -9.867 -20.094 5.824 1 95.56 97 PRO A CA 1
ATOM 744 C C . PRO A 1 97 ? -10.648 -21.422 5.891 1 95.56 97 PRO A C 1
ATOM 746 O O . PRO A 1 97 ? -11.836 -21.422 6.211 1 95.56 97 PRO A O 1
ATOM 749 N N . GLY A 1 98 ? -10.016 -22.531 5.473 1 94.88 98 GLY A N 1
ATOM 750 C CA . GLY A 1 98 ? -10.633 -23.844 5.52 1 94.88 98 GLY A CA 1
ATOM 751 C C . GLY A 1 98 ? -11.141 -24.312 4.172 1 94.88 98 GLY A C 1
ATOM 752 O O . GLY A 1 98 ? -11.242 -25.516 3.928 1 94.88 98 GLY A O 1
ATOM 753 N N . VAL A 1 99 ? -11.383 -23.422 3.281 1 96.44 99 VAL A N 1
ATOM 754 C CA . VAL A 1 99 ? -11.961 -23.781 1.987 1 96.44 99 VAL A CA 1
ATOM 755 C C . VAL A 1 99 ? -10.945 -24.578 1.17 1 96.44 99 VAL A C 1
ATOM 757 O O . VAL A 1 99 ? -11.297 -25.594 0.552 1 96.44 99 VAL A O 1
ATOM 760 N N . VAL A 1 100 ? -9.703 -24.172 1.136 1 97.62 100 VAL A N 1
ATOM 761 C CA . VAL A 1 100 ? -8.703 -24.828 0.297 1 97.62 100 VAL A CA 1
ATOM 762 C C . VAL A 1 100 ? -8.422 -26.234 0.812 1 97.62 100 VAL A C 1
ATOM 764 O O . VAL A 1 100 ? -8.062 -27.125 0.039 1 97.62 100 VAL A O 1
ATOM 767 N N . ASP A 1 101 ? -8.625 -26.438 2.115 1 97 101 ASP A N 1
ATOM 768 C CA . ASP A 1 101 ? -8.508 -27.781 2.67 1 97 101 ASP A CA 1
ATOM 769 C C . ASP A 1 101 ? -9.617 -28.688 2.141 1 97 101 ASP A C 1
ATOM 771 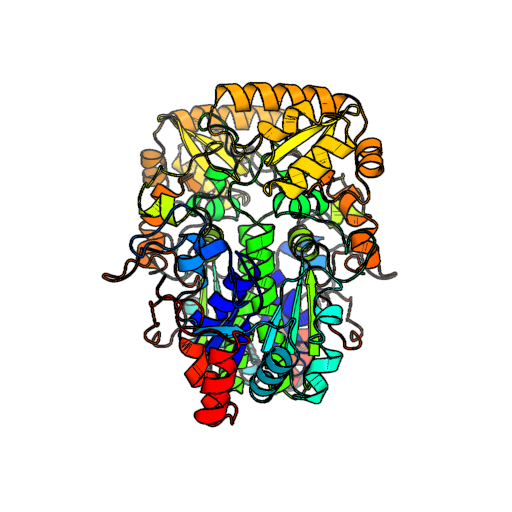O O . ASP A 1 101 ? -9.344 -29.812 1.717 1 97 101 ASP A O 1
ATOM 775 N N . ARG A 1 102 ? -10.82 -28.141 2.172 1 97.06 102 ARG A N 1
ATOM 776 C CA . ARG A 1 102 ? -11.969 -28.906 1.693 1 97.06 102 ARG A CA 1
ATOM 777 C C . ARG A 1 102 ? -11.844 -29.203 0.203 1 97.06 102 ARG A C 1
ATOM 779 O O . ARG A 1 102 ? -12.242 -30.266 -0.256 1 97.06 102 ARG A O 1
ATOM 786 N N . LEU A 1 103 ? -11.25 -28.312 -0.517 1 97.94 103 LEU A N 1
ATOM 787 C CA . LEU A 1 103 ? -11.07 -28.469 -1.957 1 97.94 103 LEU A CA 1
ATOM 788 C C . LEU A 1 103 ? -9.836 -29.312 -2.266 1 97.94 103 LEU A C 1
ATOM 790 O O . LEU A 1 103 ? -9.602 -29.672 -3.422 1 97.94 103 LEU A O 1
ATOM 794 N N . GLU A 1 104 ? -9.031 -29.547 -1.289 1 98.31 104 GLU A N 1
ATOM 795 C CA . GLU A 1 104 ? -7.789 -30.312 -1.427 1 98.31 104 GLU A CA 1
ATOM 796 C C . GLU A 1 104 ? -6.816 -29.609 -2.375 1 98.31 104 GLU A C 1
ATOM 798 O O . GLU A 1 104 ? -6.246 -30.25 -3.262 1 98.31 104 GLU A O 1
ATOM 803 N N . ILE A 1 105 ? -6.711 -28.344 -2.244 1 98.69 105 ILE A N 1
ATOM 804 C CA . ILE A 1 105 ? -5.738 -27.594 -3.035 1 98.69 105 ILE A CA 1
ATOM 805 C C . ILE A 1 105 ? -4.883 -26.734 -2.113 1 98.69 105 ILE A C 1
ATOM 807 O O . ILE A 1 105 ? -4.395 -25.672 -2.52 1 98.69 105 ILE A O 1
ATOM 811 N N . ASP A 1 106 ? -4.812 -27.094 -0.83 1 98.31 106 ASP A N 1
ATOM 812 C CA . ASP A 1 106 ? -3.951 -26.391 0.118 1 98.31 106 ASP A CA 1
ATOM 813 C C . ASP A 1 106 ? -2.477 -26.609 -0.213 1 98.31 106 ASP A C 1
ATOM 815 O O . ASP A 1 106 ? -2.139 -27.453 -1.044 1 98.31 106 ASP A O 1
ATOM 819 N N . TYR A 1 107 ? -1.656 -25.812 0.375 1 97.69 107 TYR A N 1
ATOM 820 C CA . TYR A 1 107 ? -0.222 -25.812 0.111 1 97.69 107 TYR A CA 1
ATOM 821 C C . TYR A 1 107 ? 0.363 -27.203 0.255 1 97.69 107 TYR A C 1
ATOM 823 O O . TYR A 1 107 ? 1.116 -27.672 -0.608 1 97.69 107 TYR A O 1
ATOM 831 N N . GLU A 1 108 ? 0.036 -27.906 1.303 1 97 108 GLU A N 1
ATOM 832 C CA . GLU A 1 108 ? 0.585 -29.234 1.562 1 97 108 GLU A CA 1
ATOM 833 C C . GLU A 1 108 ? 0.231 -30.219 0.441 1 97 108 GLU A C 1
ATOM 835 O O . GLU A 1 108 ? 1.086 -30.969 -0.027 1 97 108 GLU A O 1
ATOM 840 N N . THR A 1 109 ? -0.966 -30.172 0.015 1 98.38 109 THR A N 1
ATOM 841 C CA . THR A 1 109 ? -1.409 -31.031 -1.072 1 98.38 109 THR A CA 1
ATOM 842 C C . THR A 1 109 ? -0.683 -30.688 -2.369 1 98.38 109 THR A C 1
ATOM 844 O O . THR A 1 109 ? -0.157 -31.578 -3.047 1 98.38 109 THR A O 1
ATOM 847 N N . LEU A 1 110 ? -0.617 -29.422 -2.705 1 98.69 110 LEU A N 1
ATOM 848 C CA . LEU A 1 110 ? -0.111 -29.016 -4.008 1 98.69 110 LEU A CA 1
ATOM 849 C C . LEU A 1 110 ? 1.397 -29.219 -4.098 1 98.69 110 LEU A C 1
ATOM 851 O O . LEU A 1 110 ? 1.94 -29.406 -5.188 1 98.69 110 LEU A O 1
ATOM 855 N N . THR A 1 111 ? 2.1 -29.219 -2.967 1 97.19 111 THR A N 1
ATOM 856 C CA . THR A 1 111 ? 3.545 -29.406 -2.988 1 97.19 111 THR A CA 1
ATOM 857 C C . THR A 1 111 ? 3.893 -30.844 -3.355 1 97.19 111 THR A C 1
ATOM 859 O O . THR A 1 111 ? 5.043 -31.156 -3.672 1 97.19 111 THR A O 1
ATOM 862 N N . GLU A 1 112 ? 2.912 -31.781 -3.289 1 97.81 112 GLU A N 1
ATOM 863 C CA . GLU A 1 112 ? 3.105 -33.125 -3.797 1 97.81 112 GLU A CA 1
ATOM 864 C C . GLU A 1 112 ? 3.275 -33.125 -5.312 1 97.81 112 GLU A C 1
ATOM 866 O O . GLU A 1 112 ? 3.854 -34.062 -5.879 1 97.81 112 GLU A O 1
ATOM 871 N N . TYR A 1 113 ? 2.842 -32.125 -5.969 1 98.19 113 TYR A N 1
ATOM 872 C CA . TYR A 1 113 ? 2.881 -32.031 -7.422 1 98.19 113 TYR A CA 1
ATOM 873 C C . TYR A 1 113 ? 3.965 -31.062 -7.879 1 98.19 113 TYR A C 1
ATOM 875 O O . TYR A 1 113 ? 4.438 -31.141 -9.016 1 98.19 113 TYR A O 1
ATOM 883 N N . ASN A 1 114 ? 4.352 -30.141 -7.031 1 98.31 114 ASN A N 1
ATOM 884 C CA . ASN A 1 114 ? 5.367 -29.141 -7.312 1 98.31 114 ASN A CA 1
ATOM 885 C C . ASN A 1 114 ? 6.051 -28.656 -6.039 1 98.31 114 ASN A C 1
ATOM 887 O O . ASN A 1 114 ? 5.578 -27.719 -5.395 1 98.31 114 ASN A O 1
ATOM 891 N N . GLU A 1 115 ? 7.18 -29.141 -5.688 1 97.19 115 GLU A N 1
ATOM 892 C CA . GLU A 1 115 ? 7.871 -28.891 -4.426 1 97.19 115 GLU A CA 1
ATOM 893 C C . GLU A 1 115 ? 8.406 -27.453 -4.375 1 97.19 115 GLU A C 1
ATOM 895 O O . GLU A 1 115 ? 8.727 -26.953 -3.299 1 97.19 115 GLU A O 1
ATOM 900 N N . GLU A 1 116 ? 8.523 -26.797 -5.473 1 97.69 116 GLU A N 1
ATOM 901 C CA . GLU A 1 116 ? 9.117 -25.453 -5.531 1 97.69 116 GLU A CA 1
ATOM 902 C C . GLU A 1 116 ? 8.039 -24.375 -5.605 1 97.69 116 GLU A C 1
ATOM 904 O O . GLU A 1 116 ? 8.336 -23.219 -5.879 1 97.69 116 GLU A O 1
ATOM 909 N N . LEU A 1 117 ? 6.84 -24.766 -5.281 1 98.5 117 LEU A N 1
ATOM 910 C CA . LEU A 1 117 ? 5.676 -23.906 -5.449 1 98.5 117 LEU A CA 1
ATOM 911 C C . LEU A 1 117 ? 5.672 -22.781 -4.406 1 98.5 117 LEU A C 1
ATOM 913 O O . LEU A 1 117 ? 5.863 -23.047 -3.217 1 98.5 117 LEU A O 1
ATOM 917 N N . VAL A 1 118 ? 5.551 -21.531 -4.84 1 98.56 118 VAL A N 1
ATOM 918 C CA . VAL A 1 118 ? 5.152 -20.438 -3.957 1 98.56 118 VAL A CA 1
ATOM 919 C C . VAL A 1 118 ? 3.629 -20.391 -3.85 1 98.56 118 VAL A C 1
ATOM 921 O O . VAL A 1 118 ? 2.934 -20.25 -4.855 1 98.56 118 VAL A O 1
ATOM 924 N N . TYR A 1 119 ? 3.092 -20.609 -2.68 1 98.81 119 TYR A N 1
ATOM 925 C CA . TYR A 1 119 ? 1.656 -20.641 -2.42 1 98.81 119 TYR A CA 1
ATOM 926 C C . TYR A 1 119 ? 1.247 -19.484 -1.504 1 98.81 119 TYR A C 1
ATOM 928 O O . TYR A 1 119 ? 1.786 -19.344 -0.405 1 98.81 119 TYR A O 1
ATOM 936 N N . CYS A 1 120 ? 0.298 -18.641 -1.951 1 98.81 120 CYS A N 1
ATOM 937 C CA . CYS A 1 120 ? -0.091 -17.469 -1.165 1 98.81 120 CYS A CA 1
ATOM 938 C C . CYS A 1 120 ? -1.584 -17.484 -0.859 1 98.81 120 CYS A C 1
ATOM 940 O O . CYS A 1 120 ? -2.402 -17.672 -1.761 1 98.81 120 CYS A O 1
ATOM 942 N N . SER A 1 121 ? -1.918 -17.375 0.414 1 98.69 121 SER A N 1
ATOM 943 C CA . SER A 1 121 ? -3.285 -17.141 0.863 1 98.69 121 SER A CA 1
ATOM 944 C C . SER A 1 121 ? -3.492 -15.664 1.216 1 98.69 121 SER A C 1
ATOM 946 O O . SER A 1 121 ? -2.785 -15.117 2.066 1 98.69 121 SER A O 1
ATOM 948 N N . LEU A 1 122 ? -4.383 -15.016 0.553 1 98.69 122 LEU A N 1
ATOM 949 C CA . LEU A 1 122 ? -4.781 -13.641 0.852 1 98.69 122 LEU A CA 1
ATOM 950 C C . LEU A 1 122 ? -6.168 -13.602 1.482 1 98.69 122 LEU A C 1
ATOM 952 O O . LEU A 1 122 ? -7.148 -14.023 0.862 1 98.69 122 LEU A O 1
ATOM 956 N N . SER A 1 123 ? -6.285 -13.156 2.73 1 98.25 123 SER A N 1
ATOM 957 C CA . SER A 1 123 ? -7.566 -13.102 3.428 1 98.25 123 SER A CA 1
ATOM 958 C C . SER A 1 123 ? -7.715 -11.805 4.211 1 98.25 123 SER A C 1
ATOM 960 O O . SER A 1 123 ? -6.832 -10.945 4.172 1 98.25 123 SER A O 1
ATOM 962 N N . GLY A 1 124 ? -8.859 -11.586 4.828 1 98 124 GLY A N 1
ATOM 963 C CA . GLY A 1 124 ? -9.133 -10.352 5.547 1 98 124 GLY A CA 1
ATOM 964 C C . GLY A 1 124 ? -8.367 -10.242 6.855 1 98 124 GLY A C 1
ATOM 965 O O . GLY A 1 124 ? -7.695 -9.242 7.105 1 98 124 GLY A O 1
ATOM 966 N N . TYR A 1 125 ? -8.438 -11.375 7.629 1 98.06 125 TYR A N 1
ATOM 967 C CA . TYR A 1 125 ? -7.922 -11.305 8.992 1 98.06 125 TYR A CA 1
ATOM 968 C C . TYR A 1 125 ? -6.805 -12.32 9.203 1 98.06 125 TYR A C 1
ATOM 970 O O . TYR A 1 125 ? -6.258 -12.43 10.297 1 98.06 125 TYR A O 1
ATOM 978 N N . GLY A 1 126 ? -6.406 -13.125 8.148 1 97.56 126 GLY A N 1
ATOM 979 C CA . GLY A 1 126 ? -5.383 -14.148 8.273 1 97.56 126 GLY A CA 1
ATOM 980 C C . GLY A 1 126 ? -5.953 -15.547 8.422 1 97.56 126 GLY A C 1
ATOM 981 O O . GLY A 1 126 ? -7.164 -15.711 8.57 1 97.56 126 GLY A O 1
ATOM 982 N N . GLN A 1 127 ? -5.113 -16.547 8.344 1 97 127 GLN A N 1
ATOM 983 C CA . GLN A 1 127 ? -5.52 -17.953 8.359 1 97 127 GLN A CA 1
ATOM 984 C C . GLN A 1 127 ? -5.652 -18.469 9.789 1 97 127 GLN A C 1
ATOM 986 O O . GLN A 1 127 ? -6.105 -19.594 10.008 1 97 127 GLN A O 1
ATOM 991 N N . ASP A 1 128 ? -5.273 -17.594 10.719 1 95.38 128 ASP A N 1
ATOM 992 C CA . ASP A 1 128 ? -5.355 -18.016 12.117 1 95.38 128 ASP A CA 1
ATOM 993 C C . ASP A 1 128 ? -5.762 -16.844 13.016 1 95.38 128 ASP A C 1
ATOM 995 O O . ASP A 1 128 ? -5.93 -15.719 12.547 1 95.38 128 ASP A O 1
ATOM 999 N N . GLY A 1 129 ? -6.027 -17.156 14.305 1 96.19 129 GLY A N 1
ATOM 1000 C CA . GLY A 1 129 ? -6.48 -16.141 15.25 1 96.19 129 GLY A CA 1
ATOM 1001 C C . GLY A 1 129 ? -7.984 -16.125 15.438 1 96.19 129 GLY A C 1
ATOM 1002 O O . GLY A 1 129 ? -8.711 -16.797 14.688 1 96.19 129 GLY A O 1
ATOM 1003 N N . PRO A 1 130 ? -8.438 -15.352 16.438 1 96.81 130 PRO A N 1
ATOM 1004 C CA . PRO A 1 130 ? -9.852 -15.383 16.812 1 96.81 130 PRO A CA 1
ATOM 1005 C C . PRO A 1 130 ? -10.766 -14.844 15.719 1 96.81 130 PRO A C 1
ATOM 1007 O O . PRO A 1 130 ? -11.969 -15.117 15.719 1 96.81 130 PRO A O 1
ATOM 1010 N N . TRP A 1 131 ? -10.219 -14.047 14.766 1 97 131 TRP A N 1
ATOM 1011 C CA . TRP A 1 131 ? -11.062 -13.438 13.742 1 97 131 TRP A CA 1
ATOM 1012 C C . TRP A 1 131 ? -10.875 -14.133 12.398 1 97 131 TRP A C 1
ATOM 1014 O O . TRP A 1 131 ? -11.438 -13.703 11.383 1 97 131 TRP A O 1
ATOM 1024 N N . ALA A 1 132 ? -10.141 -15.227 12.383 1 96.56 132 ALA A N 1
ATOM 1025 C CA . ALA A 1 132 ? -9.766 -15.891 11.133 1 96.56 132 ALA A CA 1
ATOM 1026 C C . ALA A 1 132 ? -11 -16.234 10.305 1 96.56 132 ALA A C 1
ATOM 1028 O O . ALA A 1 132 ? -10.984 -16.125 9.078 1 96.56 132 ALA A O 1
ATOM 1029 N N . ASP A 1 133 ? -12.141 -16.562 10.922 1 94.44 133 ASP A N 1
ATOM 1030 C CA . ASP A 1 133 ? -13.328 -17.047 10.227 1 94.44 133 ASP A CA 1
ATOM 1031 C C . ASP A 1 133 ? -14.352 -15.938 10.047 1 94.44 133 ASP A C 1
ATOM 1033 O O . ASP A 1 133 ? -15.453 -16.172 9.539 1 94.44 133 ASP A O 1
ATOM 1037 N N . ARG A 1 134 ? -14.016 -14.797 10.477 1 95.12 134 ARG A N 1
ATOM 1038 C CA . ARG A 1 134 ? -14.961 -13.688 10.422 1 95.12 134 ARG A CA 1
ATOM 1039 C C . ARG A 1 134 ? -15.086 -13.148 9.008 1 95.12 134 ARG A C 1
ATOM 1041 O O . ARG A 1 134 ? -14.094 -13.016 8.289 1 95.12 134 ARG A O 1
ATOM 1048 N N . ALA A 1 135 ? -16.359 -12.945 8.648 1 94.56 135 ALA A N 1
ATOM 1049 C CA . ALA A 1 135 ? -16.594 -12.242 7.387 1 94.56 135 ALA A CA 1
ATOM 1050 C C . ALA A 1 135 ? -16.234 -10.766 7.508 1 94.56 135 ALA A C 1
ATOM 1052 O O . ALA A 1 135 ? -16.391 -10.172 8.578 1 94.56 135 ALA A O 1
ATOM 1053 N N . GLY A 1 136 ? -15.75 -10.242 6.434 1 95.69 136 GLY A N 1
ATOM 1054 C CA . GLY A 1 136 ? -15.43 -8.82 6.477 1 95.69 136 GLY A CA 1
ATOM 1055 C C . GLY A 1 136 ? -15.18 -8.227 5.102 1 95.69 136 GLY A C 1
ATOM 1056 O O . GLY A 1 136 ? -15.055 -8.953 4.117 1 95.69 136 GLY A O 1
ATOM 1057 N N . HIS A 1 137 ? -15.266 -6.949 5.035 1 96.69 137 HIS A N 1
ATOM 1058 C CA . HIS A 1 137 ? -14.867 -6.129 3.893 1 96.69 137 HIS A CA 1
ATOM 1059 C C . HIS A 1 137 ? -13.82 -5.098 4.293 1 96.69 137 HIS A C 1
ATOM 1061 O O . HIS A 1 137 ? -13.469 -4.988 5.469 1 96.69 137 HIS A O 1
ATOM 1067 N N . ASP A 1 138 ? -13.367 -4.406 3.293 1 97.06 138 ASP A N 1
ATOM 1068 C CA . ASP A 1 138 ? -12.312 -3.406 3.455 1 97.06 138 ASP A CA 1
ATOM 1069 C C . ASP A 1 138 ? -12.562 -2.543 4.688 1 97.06 138 ASP A C 1
ATOM 1071 O O . ASP A 1 138 ? -11.688 -2.393 5.539 1 97.06 138 ASP A O 1
ATOM 1075 N N . LEU A 1 139 ? -13.75 -2.012 4.836 1 96.88 139 LEU A N 1
ATOM 1076 C CA . LEU A 1 139 ? -14.133 -1.106 5.914 1 96.88 139 LEU A CA 1
ATOM 1077 C C . LEU A 1 139 ? -13.867 -1.745 7.273 1 96.88 139 LEU A C 1
ATOM 1079 O O . LEU A 1 139 ? -13.359 -1.085 8.188 1 96.88 139 LEU A O 1
ATOM 1083 N N . ASN A 1 140 ? -14.18 -3.01 7.406 1 98 140 ASN A N 1
ATOM 1084 C CA . ASN A 1 140 ? -13.977 -3.734 8.656 1 98 140 ASN A CA 1
ATOM 1085 C C . ASN A 1 140 ? -12.5 -3.885 8.984 1 98 140 ASN A C 1
ATOM 1087 O O . ASN A 1 140 ? -12.102 -3.775 10.148 1 98 140 ASN A O 1
ATOM 1091 N N . TYR A 1 141 ? -11.664 -4.164 7.965 1 98.19 141 TYR A N 1
ATOM 1092 C CA . TYR A 1 141 ? -10.234 -4.371 8.18 1 98.19 141 TYR A CA 1
ATOM 1093 C C . TYR A 1 141 ? -9.562 -3.092 8.656 1 98.19 141 TYR A C 1
ATOM 1095 O O . TYR A 1 141 ? -8.75 -3.121 9.586 1 98.19 141 TYR A O 1
ATOM 1103 N N . VAL A 1 142 ? -9.93 -1.99 8.031 1 97.25 142 VAL A N 1
ATOM 1104 C CA . VAL A 1 142 ? -9.367 -0.689 8.383 1 97.25 142 VAL A CA 1
ATOM 1105 C C . VAL A 1 142 ? -9.805 -0.298 9.789 1 97.25 142 VAL A C 1
ATOM 1107 O O . VAL A 1 142 ? -9.047 0.319 10.539 1 97.25 142 VAL A O 1
ATOM 1110 N N . ALA A 1 143 ? -11.047 -0.642 10.141 1 97.88 143 ALA A N 1
ATOM 1111 C CA . ALA A 1 143 ? -11.578 -0.369 11.469 1 97.88 143 ALA A CA 1
ATOM 1112 C C . ALA A 1 143 ? -10.797 -1.124 12.539 1 97.88 143 ALA A C 1
ATOM 1114 O O . ALA A 1 143 ? -10.438 -0.553 13.57 1 97.88 143 ALA A O 1
ATOM 1115 N N . LEU A 1 144 ? -10.531 -2.371 12.289 1 98 144 LEU A N 1
ATOM 1116 C CA . LEU A 1 144 ? -9.758 -3.174 13.234 1 98 144 LEU A CA 1
ATOM 1117 C C . LEU A 1 144 ? -8.359 -2.605 13.422 1 98 144 LEU A C 1
ATOM 1119 O O . LEU A 1 144 ? -7.832 -2.588 14.531 1 98 144 LEU A O 1
ATOM 1123 N N . ALA A 1 145 ? -7.758 -2.121 12.359 1 97.38 145 ALA A N 1
ATOM 1124 C CA . ALA A 1 145 ? -6.367 -1.671 12.352 1 97.38 145 ALA A CA 1
ATOM 1125 C C . ALA A 1 145 ? -6.219 -0.348 13.094 1 97.38 145 ALA A C 1
ATOM 1127 O O . ALA A 1 145 ? -5.102 0.14 13.289 1 97.38 145 ALA A O 1
ATOM 1128 N N . GLY A 1 146 ? -7.309 0.276 13.492 1 96.44 146 GLY A N 1
ATOM 1129 C CA . GLY A 1 146 ? -7.273 1.532 14.227 1 96.44 146 GLY A CA 1
ATOM 1130 C C . GLY A 1 146 ? -7.203 2.748 13.32 1 96.44 146 GLY A C 1
ATOM 1131 O O . GLY A 1 146 ? -7.273 3.885 13.797 1 96.44 146 GLY A O 1
ATOM 1132 N N . LEU A 1 147 ? -7.129 2.537 12.062 1 95.31 147 LEU A N 1
ATOM 1133 C CA . LEU A 1 147 ? -6.859 3.646 11.148 1 95.31 147 LEU A CA 1
ATOM 1134 C C . LEU A 1 147 ? -8.156 4.312 10.703 1 95.31 147 LEU A C 1
ATOM 1136 O O . LEU A 1 147 ? -8.156 5.48 10.312 1 95.31 147 LEU A O 1
ATOM 1140 N N . LEU A 1 148 ? -9.25 3.59 10.766 1 95.12 148 LEU A N 1
ATOM 1141 C CA . LEU A 1 148 ? -10.539 4.223 10.492 1 95.12 148 LEU A CA 1
ATOM 1142 C C . LEU A 1 148 ? -10.859 5.27 11.555 1 95.12 148 LEU A C 1
ATOM 1144 O O . LEU A 1 148 ? -11.398 6.332 11.242 1 95.12 148 LEU A O 1
ATOM 1148 N N . ASP A 1 149 ? -10.508 4.965 12.781 1 94.94 149 ASP A N 1
ATOM 1149 C CA . ASP A 1 149 ? -10.711 5.914 13.875 1 94.94 149 ASP A CA 1
ATOM 1150 C C . ASP A 1 149 ? -9.953 7.215 13.617 1 94.94 149 ASP A C 1
ATOM 1152 O O . ASP A 1 149 ? -10.383 8.289 14.047 1 94.94 149 ASP A O 1
ATOM 1156 N N . MET A 1 150 ? -8.938 7.137 12.906 1 92.88 150 MET A N 1
ATOM 1157 C CA . MET A 1 150 ? -8.039 8.273 12.703 1 92.88 150 MET A CA 1
ATOM 1158 C C . MET A 1 150 ? -8.477 9.094 11.5 1 92.88 150 MET A C 1
ATOM 1160 O O . MET A 1 150 ? -7.766 10.016 11.078 1 92.88 150 MET A O 1
ATOM 1164 N N . THR A 1 151 ? -9.609 8.844 10.922 1 89.94 151 THR A N 1
ATOM 1165 C CA . THR A 1 151 ? -10.117 9.609 9.789 1 89.94 151 THR A CA 1
ATOM 1166 C C . THR A 1 151 ? -11.141 10.641 10.25 1 89.94 151 THR A C 1
ATOM 1168 O O . THR A 1 151 ? -11.977 11.086 9.461 1 89.94 151 THR A O 1
ATOM 1171 N N . ARG A 1 152 ? -11.078 10.953 11.484 1 87.62 152 ARG A N 1
ATOM 1172 C CA . ARG A 1 152 ? -11.984 11.938 12.07 1 87.62 152 ARG A CA 1
ATOM 1173 C C . ARG A 1 152 ? -11.258 13.234 12.391 1 87.62 152 ARG A C 1
ATOM 1175 O O . ARG A 1 152 ? -10.055 13.227 12.672 1 87.62 152 ARG A O 1
ATOM 1182 N N . ASP A 1 153 ? -12.023 14.352 12.383 1 81.38 153 ASP A N 1
ATOM 1183 C CA . ASP A 1 153 ? -11.422 15.617 12.797 1 81.38 153 ASP A CA 1
ATOM 1184 C C . ASP A 1 153 ? -11.43 15.758 14.32 1 81.38 153 ASP A C 1
ATOM 1186 O O . ASP A 1 153 ? -10.594 16.469 14.883 1 81.38 153 ASP A O 1
ATOM 1190 N N . ALA A 1 154 ? -12.469 15.188 14.891 1 83.25 154 ALA A N 1
ATOM 1191 C CA . ALA A 1 154 ? -12.602 15.188 16.344 1 83.25 154 ALA A CA 1
ATOM 1192 C C . ALA A 1 154 ? -13.188 13.875 16.844 1 83.25 154 ALA A C 1
ATOM 1194 O O . ALA A 1 154 ? -13.906 13.188 16.109 1 83.25 154 ALA A O 1
ATOM 1195 N N . PRO A 1 155 ? -12.898 13.523 18.125 1 82.19 155 PRO A N 1
ATOM 1196 C CA . PRO A 1 155 ? -13.312 12.219 18.641 1 82.19 155 PRO A CA 1
ATOM 1197 C C . PRO A 1 155 ? -14.828 12.023 18.609 1 82.19 155 PRO A C 1
ATOM 1199 O O . PRO A 1 155 ? -15.305 10.883 18.578 1 82.19 155 PRO A O 1
ATOM 1202 N N . ASP A 1 156 ? -15.578 13.094 18.562 1 85.12 156 ASP A N 1
ATOM 1203 C CA . ASP A 1 156 ? -17.031 12.977 18.641 1 85.12 156 ASP A CA 1
ATOM 1204 C C . ASP A 1 156 ? -17.656 12.977 17.234 1 85.12 156 ASP A C 1
ATOM 1206 O O . ASP A 1 156 ? -18.875 12.844 17.094 1 85.12 156 ASP A O 1
ATOM 1210 N N . GLU A 1 157 ? -16.781 13.008 16.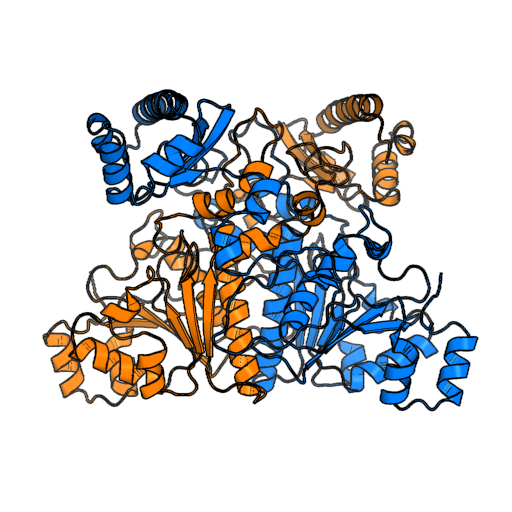312 1 88.75 157 GLU A N 1
ATOM 1211 C CA . GLU A 1 157 ? -17.266 12.992 14.93 1 88.75 157 GLU A CA 1
ATOM 1212 C C . GLU A 1 157 ? -17.312 11.57 14.375 1 88.75 157 GLU A C 1
ATOM 1214 O O . GLU A 1 157 ? -16.625 10.68 14.883 1 88.75 157 GLU A O 1
ATOM 1219 N N . LYS A 1 158 ? -18.188 11.367 13.445 1 91.56 158 LYS A N 1
ATOM 1220 C CA . LYS A 1 158 ? -18.297 10.086 12.758 1 91.56 158 LYS A CA 1
ATOM 1221 C C . LYS A 1 158 ? -17.016 9.781 11.984 1 91.56 158 LYS A C 1
ATOM 1223 O O . LYS A 1 158 ? -16.484 10.641 11.281 1 91.56 158 LYS A O 1
ATOM 1228 N N . PRO A 1 159 ? -16.422 8.547 12.195 1 92.25 159 PRO A N 1
ATOM 1229 C CA . PRO A 1 159 ? -15.328 8.172 11.289 1 92.25 159 PRO A CA 1
ATOM 1230 C C . PRO A 1 159 ? -15.727 8.266 9.812 1 92.25 159 PRO A C 1
ATOM 1232 O O . PRO A 1 159 ? -16.844 7.918 9.453 1 92.25 159 PRO A O 1
ATOM 1235 N N . GLN A 1 160 ? -14.867 8.766 9.055 1 89.31 160 GLN A N 1
ATOM 1236 C CA . GLN A 1 160 ? -15.148 8.891 7.625 1 89.31 160 GLN A CA 1
ATOM 1237 C C . GLN A 1 160 ? -14.797 7.605 6.883 1 89.31 160 GLN A C 1
ATOM 1239 O O . GLN A 1 160 ? -13.695 7.066 7.047 1 89.31 160 GLN A O 1
ATOM 1244 N N . VAL A 1 161 ? -15.758 7.125 6.082 1 88.69 161 VAL A N 1
ATOM 1245 C CA . VAL A 1 161 ? -15.477 6 5.195 1 88.69 161 VAL A CA 1
ATOM 1246 C C . VAL A 1 161 ? -14.578 6.461 4.051 1 88.69 161 VAL A C 1
ATOM 1248 O O . VAL A 1 161 ? -14.93 7.371 3.301 1 88.69 161 VAL A O 1
ATOM 1251 N N . PRO A 1 162 ? -13.375 5.844 3.99 1 85.81 162 PRO A N 1
ATOM 1252 C CA . PRO A 1 162 ? -12.531 6.254 2.865 1 85.81 162 PRO A CA 1
ATOM 1253 C C . PRO A 1 162 ? -13.172 5.961 1.51 1 85.81 162 PRO A C 1
ATOM 1255 O O . PRO A 1 162 ? -13.82 4.926 1.34 1 85.81 162 PRO A O 1
ATOM 1258 N N . GLY A 1 163 ? -13.047 6.832 0.531 1 87.06 163 GLY A N 1
ATOM 1259 C CA . GLY A 1 163 ? -13.656 6.68 -0.781 1 87.06 163 GLY A CA 1
ATOM 1260 C C . GLY A 1 163 ? -12.914 5.707 -1.676 1 87.06 163 GLY A C 1
ATOM 1261 O O . GLY A 1 163 ? -13.188 5.617 -2.873 1 87.06 163 GLY A O 1
ATOM 1262 N N . TYR A 1 164 ? -11.969 5.055 -1.227 1 89.69 164 TYR A N 1
ATOM 1263 C CA . TYR A 1 164 ? -11.188 4.004 -1.873 1 89.69 164 TYR A CA 1
ATOM 1264 C C . TYR A 1 164 ? -10.812 2.912 -0.878 1 89.69 164 TYR A C 1
ATOM 1266 O O . TYR A 1 164 ? -10.57 3.193 0.299 1 89.69 164 TYR A O 1
ATOM 1274 N N . PRO A 1 165 ? -10.82 1.652 -1.311 1 95 165 PRO A N 1
ATOM 1275 C CA . PRO A 1 165 ? -10.586 0.549 -0.376 1 95 165 PRO A CA 1
ATOM 1276 C C . PRO A 1 165 ? -9.102 0.348 -0.066 1 95 165 PRO A C 1
ATOM 1278 O O . PRO A 1 165 ? -8.438 -0.482 -0.696 1 95 165 PRO A O 1
ATOM 1281 N N . ILE A 1 166 ? -8.617 0.989 0.953 1 95.12 166 ILE A N 1
ATOM 1282 C CA . ILE A 1 166 ? -7.199 1.013 1.289 1 95.12 166 ILE A CA 1
ATOM 1283 C C . ILE A 1 166 ? -6.73 -0.394 1.655 1 95.12 166 ILE A C 1
ATOM 1285 O O . ILE A 1 166 ? -5.629 -0.805 1.284 1 95.12 166 ILE A O 1
ATOM 1289 N N . GLY A 1 167 ? -7.555 -1.134 2.408 1 97 167 GLY A N 1
ATOM 1290 C CA . GLY A 1 167 ? -7.184 -2.49 2.781 1 97 167 GLY A CA 1
ATOM 1291 C C . GLY A 1 167 ? -7.02 -3.412 1.587 1 97 167 GLY A C 1
ATOM 1292 O O . GLY A 1 167 ? -6.055 -4.176 1.514 1 97 167 GLY A O 1
ATOM 1293 N N . ASP A 1 168 ? -7.941 -3.33 0.645 1 97.62 168 ASP A N 1
ATOM 1294 C CA . ASP A 1 168 ? -7.883 -4.145 -0.563 1 97.62 168 ASP A CA 1
ATOM 1295 C C . ASP A 1 168 ? -6.652 -3.803 -1.398 1 97.62 168 ASP A C 1
ATOM 1297 O O . ASP A 1 168 ? -5.945 -4.695 -1.87 1 97.62 168 ASP A O 1
ATOM 1301 N N . MET A 1 169 ? -6.422 -2.512 -1.565 1 98.06 169 MET A N 1
ATOM 1302 C CA . MET A 1 169 ? -5.34 -2.068 -2.439 1 98.06 169 MET A CA 1
ATOM 1303 C C . MET A 1 169 ? -3.982 -2.338 -1.801 1 98.06 169 MET A C 1
ATOM 1305 O O . MET A 1 169 ? -3.098 -2.916 -2.434 1 98.06 169 MET A O 1
ATOM 1309 N N . ALA A 1 170 ? -3.846 -1.945 -0.525 1 98.44 170 ALA A N 1
ATOM 1310 C CA . ALA A 1 170 ? -2.594 -2.195 0.183 1 98.44 170 ALA A CA 1
ATOM 1311 C C . ALA A 1 170 ? -2.35 -3.691 0.355 1 98.44 170 ALA A C 1
ATOM 1313 O O . ALA A 1 170 ? -1.217 -4.16 0.225 1 98.44 170 ALA A O 1
ATOM 1314 N N . GLY A 1 171 ? -3.424 -4.41 0.696 1 98.62 171 GLY A N 1
ATOM 1315 C CA . GLY A 1 171 ? -3.316 -5.859 0.803 1 98.62 171 GLY A CA 1
ATOM 1316 C C . GLY A 1 171 ? -2.891 -6.52 -0.493 1 98.62 171 GLY A C 1
ATOM 1317 O O . GLY A 1 171 ? -2.023 -7.398 -0.492 1 98.62 171 GLY A O 1
ATOM 1318 N N . GLY A 1 172 ? -3.521 -6.121 -1.616 1 98.75 172 GLY A N 1
ATOM 1319 C CA . GLY A 1 172 ? -3.111 -6.613 -2.92 1 98.75 172 GLY A CA 1
ATOM 1320 C C . GLY A 1 172 ? -1.666 -6.293 -3.254 1 98.75 172 GLY A C 1
ATOM 1321 O O . GLY A 1 172 ? -0.923 -7.16 -3.719 1 98.75 172 GLY A O 1
ATOM 1322 N N . LEU A 1 173 ? -1.286 -5.059 -3.004 1 98.81 173 LEU A N 1
ATOM 1323 C CA . LEU A 1 173 ? 0.085 -4.641 -3.273 1 98.81 173 LEU A CA 1
ATOM 1324 C C . LEU A 1 173 ? 1.072 -5.438 -2.428 1 98.81 173 LEU A C 1
ATOM 1326 O O . LEU A 1 173 ? 2.1 -5.895 -2.934 1 98.81 173 LEU A O 1
ATOM 1330 N N . PHE A 1 174 ? 0.784 -5.582 -1.138 1 98.88 174 PHE A N 1
ATOM 1331 C CA . PHE A 1 174 ? 1.674 -6.352 -0.277 1 98.88 174 PHE A CA 1
ATOM 1332 C C . PHE A 1 174 ? 1.758 -7.801 -0.741 1 98.88 174 PHE A C 1
ATOM 1334 O O . PHE A 1 174 ? 2.824 -8.414 -0.678 1 98.88 174 PHE A O 1
ATOM 1341 N N . THR A 1 175 ? 0.635 -8.352 -1.201 1 98.88 175 THR A N 1
ATOM 1342 C CA . THR A 1 175 ? 0.613 -9.711 -1.732 1 98.88 175 THR A CA 1
ATOM 1343 C C . THR A 1 175 ? 1.554 -9.836 -2.928 1 98.88 175 THR A C 1
ATOM 1345 O O . THR A 1 175 ? 2.332 -10.789 -3.014 1 98.88 175 THR A O 1
ATOM 1348 N N . ALA A 1 176 ? 1.493 -8.875 -3.854 1 98.88 176 ALA A N 1
ATOM 1349 C CA . ALA A 1 176 ? 2.416 -8.867 -4.988 1 98.88 176 ALA A CA 1
ATOM 1350 C C . ALA A 1 176 ? 3.865 -8.836 -4.512 1 98.88 176 ALA A C 1
ATOM 1352 O O . ALA A 1 176 ? 4.707 -9.586 -5.008 1 98.88 176 ALA A O 1
ATOM 1353 N N . PHE A 1 177 ? 4.184 -8 -3.508 1 98.88 177 PHE A N 1
ATOM 1354 C CA . PHE A 1 177 ? 5.508 -7.898 -2.91 1 98.88 177 PHE A CA 1
ATOM 1355 C C . PHE A 1 177 ? 5.941 -9.234 -2.318 1 98.88 177 PHE A C 1
ATOM 1357 O O . PHE A 1 177 ? 7.055 -9.703 -2.574 1 98.88 177 PHE A O 1
ATOM 1364 N N . ALA A 1 178 ? 5.031 -9.828 -1.561 1 98.56 178 ALA A N 1
ATOM 1365 C CA . ALA A 1 178 ? 5.34 -11.078 -0.876 1 98.56 178 ALA A CA 1
ATOM 1366 C C . ALA A 1 178 ? 5.602 -12.195 -1.878 1 98.56 178 ALA A C 1
ATOM 1368 O O . ALA A 1 178 ? 6.527 -12.992 -1.701 1 98.56 178 ALA A O 1
ATOM 1369 N N . ILE A 1 179 ? 4.801 -12.266 -2.936 1 98.69 179 ILE A N 1
ATOM 1370 C CA . ILE A 1 179 ? 4.941 -13.297 -3.959 1 98.69 179 ILE A CA 1
ATOM 1371 C C . ILE A 1 179 ? 6.273 -13.125 -4.688 1 98.69 179 ILE A C 1
ATOM 1373 O O . ILE A 1 179 ? 7.043 -14.078 -4.816 1 98.69 179 ILE A O 1
ATOM 1377 N N . VAL A 1 180 ? 6.566 -11.891 -5.117 1 98.69 180 VAL A N 1
ATOM 1378 C CA . VAL A 1 180 ? 7.809 -11.625 -5.836 1 98.69 180 VAL A CA 1
ATOM 1379 C C . VAL A 1 180 ? 9 -11.859 -4.914 1 98.69 180 VAL A C 1
ATOM 1381 O O . VAL A 1 180 ? 10.039 -12.367 -5.344 1 98.69 180 VAL A O 1
ATOM 1384 N N . GLY A 1 181 ? 8.852 -11.453 -3.65 1 98.12 181 GLY A N 1
ATOM 1385 C CA . GLY A 1 181 ? 9.891 -11.711 -2.672 1 98.12 181 GLY A CA 1
ATOM 1386 C C . GLY A 1 181 ? 10.172 -13.188 -2.477 1 98.12 181 GLY A C 1
ATOM 1387 O O . GLY A 1 181 ? 11.328 -13.602 -2.391 1 98.12 181 GLY A O 1
ATOM 1388 N N . ALA A 1 182 ? 9.094 -14 -2.41 1 97.94 182 ALA A N 1
ATOM 1389 C CA . ALA A 1 182 ? 9.25 -15.445 -2.266 1 97.94 182 ALA A CA 1
ATOM 1390 C C . ALA A 1 182 ? 9.906 -16.047 -3.5 1 97.94 182 ALA A C 1
ATOM 1392 O O . ALA A 1 182 ? 10.758 -16.938 -3.381 1 97.94 182 ALA A O 1
ATOM 1393 N N . LEU A 1 183 ? 9.523 -15.602 -4.719 1 98.62 183 LEU A N 1
ATOM 1394 C CA . LEU A 1 183 ? 10.141 -16.062 -5.953 1 98.62 183 LEU A CA 1
ATOM 1395 C C . LEU A 1 183 ? 11.625 -15.703 -5.984 1 98.62 183 LEU A C 1
ATOM 1397 O O . LEU A 1 183 ? 12.453 -16.516 -6.402 1 98.62 183 LEU A O 1
ATOM 1401 N N . LEU A 1 184 ? 11.969 -14.477 -5.543 1 98.44 184 LEU A N 1
ATOM 1402 C CA . LEU A 1 184 ? 13.367 -14.07 -5.48 1 98.44 184 LEU A CA 1
ATOM 1403 C C . LEU A 1 184 ? 14.141 -14.953 -4.512 1 98.44 184 LEU A C 1
ATOM 1405 O O . LEU A 1 184 ? 15.258 -15.383 -4.812 1 98.44 184 LEU A O 1
ATOM 1409 N N . SER A 1 185 ? 13.531 -15.188 -3.35 1 97.19 185 SER A N 1
ATOM 1410 C CA . SER A 1 185 ? 14.141 -16.062 -2.363 1 97.19 185 SER A CA 1
ATOM 1411 C C . SER A 1 185 ? 14.492 -17.422 -2.971 1 97.19 185 SER A C 1
ATOM 1413 O O . SER A 1 185 ? 15.578 -17.953 -2.727 1 97.19 185 SER A O 1
ATOM 1415 N N . ARG A 1 186 ? 13.586 -17.984 -3.748 1 97.44 186 ARG A N 1
ATOM 1416 C CA . ARG A 1 186 ? 13.781 -19.25 -4.445 1 97.44 186 ARG A CA 1
ATOM 1417 C C . ARG A 1 186 ? 14.914 -19.156 -5.461 1 97.44 186 ARG A C 1
ATOM 1419 O O . ARG A 1 186 ? 15.789 -20.016 -5.508 1 97.44 186 ARG A O 1
ATOM 1426 N N . GLU A 1 187 ? 14.922 -18.047 -6.25 1 97.62 187 GLU A N 1
ATOM 1427 C CA . GLU A 1 187 ? 15.93 -17.859 -7.293 1 97.62 187 GLU A CA 1
ATOM 1428 C C . GLU A 1 187 ? 17.312 -17.656 -6.688 1 97.62 187 GLU A C 1
ATOM 1430 O O . GLU A 1 187 ? 18.328 -18.062 -7.281 1 97.62 187 GLU A O 1
ATOM 1435 N N . LEU A 1 188 ? 17.406 -17.094 -5.496 1 97.25 188 LEU A N 1
ATOM 1436 C CA . LEU A 1 188 ? 18.672 -16.875 -4.801 1 97.25 188 LEU A CA 1
ATOM 1437 C C . LEU A 1 188 ? 19.156 -18.156 -4.148 1 97.25 188 LEU A C 1
ATOM 1439 O O . LEU A 1 188 ? 20.281 -18.219 -3.646 1 97.25 188 LEU A O 1
ATOM 1443 N N . GLY A 1 189 ? 18.328 -19.188 -4.117 1 97.06 189 GLY A N 1
ATOM 1444 C CA . GLY A 1 189 ? 18.672 -20.453 -3.51 1 97.06 189 GLY A CA 1
ATOM 1445 C C . GLY A 1 189 ? 18.5 -20.469 -2.006 1 97.06 189 GLY A C 1
ATOM 1446 O O . GLY A 1 189 ? 19 -21.359 -1.32 1 97.06 189 GLY A O 1
ATOM 1447 N N . ASN A 1 190 ? 17.766 -19.484 -1.495 1 95.12 190 ASN A N 1
ATOM 1448 C CA . ASN A 1 190 ? 17.578 -19.375 -0.052 1 95.12 190 ASN A CA 1
ATOM 1449 C C . ASN A 1 190 ? 16.438 -20.266 0.432 1 95.12 190 ASN A C 1
ATOM 1451 O O . ASN A 1 190 ? 16.422 -20.703 1.58 1 95.12 190 ASN A O 1
ATOM 1455 N N . THR A 1 191 ? 15.43 -20.406 -0.454 1 92.44 191 THR A N 1
ATOM 1456 C CA . THR A 1 191 ? 14.266 -21.25 -0.17 1 92.44 191 THR A CA 1
ATOM 1457 C C . THR A 1 191 ? 13.891 -22.078 -1.392 1 92.44 191 THR A C 1
ATOM 1459 O O . THR A 1 191 ? 14.391 -21.844 -2.492 1 92.44 191 THR A O 1
ATOM 1462 N N . GLY A 1 192 ? 13.289 -23.094 -1.263 1 89.88 192 GLY A N 1
ATOM 1463 C CA . GLY A 1 192 ? 12.633 -23.766 -2.375 1 89.88 192 GLY A CA 1
ATOM 1464 C C . GLY A 1 192 ? 11.273 -23.172 -2.705 1 89.88 192 GLY A C 1
ATOM 1465 O O . GLY A 1 192 ? 11.094 -21.953 -2.641 1 89.88 192 GLY A O 1
ATOM 1466 N N . GLY A 1 193 ? 10.133 -23.641 -2.521 1 92.88 193 GLY A N 1
ATOM 1467 C CA . GLY A 1 193 ? 8.773 -23.141 -2.426 1 92.88 193 GLY A CA 1
ATOM 1468 C C . GLY A 1 193 ? 8.375 -22.75 -1.013 1 92.88 193 GLY A C 1
ATOM 1469 O O . GLY A 1 193 ? 9.078 -23.078 -0.054 1 92.88 193 GLY A O 1
ATOM 1470 N N . GLU A 1 194 ? 7.457 -21.922 -0.917 1 95.94 194 GLU A N 1
ATOM 1471 C CA . GLU A 1 194 ? 7.055 -21.547 0.437 1 95.94 194 GLU A CA 1
ATOM 1472 C C . GLU A 1 194 ? 5.598 -21.094 0.475 1 95.94 194 GLU A C 1
ATOM 1474 O O . GLU A 1 194 ? 5.035 -20.703 -0.548 1 95.94 194 GLU A O 1
ATOM 1479 N N . TYR A 1 195 ? 5.051 -21.266 1.616 1 97.56 195 TYR A N 1
ATOM 1480 C CA . TYR A 1 195 ? 3.699 -20.797 1.904 1 97.56 195 TYR A CA 1
ATOM 1481 C C . TYR A 1 195 ? 3.719 -19.391 2.484 1 97.56 195 TYR A C 1
ATOM 1483 O O . TYR A 1 195 ? 4.531 -19.078 3.359 1 97.56 195 TYR A O 1
ATOM 1491 N N . VAL A 1 196 ? 2.871 -18.5 1.941 1 97.56 196 VAL A N 1
ATOM 1492 C CA . VAL A 1 196 ? 2.748 -17.125 2.408 1 97.56 196 VAL A CA 1
ATOM 1493 C C . VAL A 1 196 ? 1.312 -16.859 2.855 1 97.56 196 VAL A C 1
ATOM 1495 O O . VAL A 1 196 ? 0.367 -17.078 2.096 1 97.56 196 VAL A O 1
ATOM 1498 N N . ASP A 1 197 ? 1.133 -16.422 4.066 1 98.19 197 ASP A N 1
ATOM 1499 C CA . ASP A 1 197 ? -0.156 -16 4.613 1 98.19 197 ASP A CA 1
ATOM 1500 C C . ASP A 1 197 ? -0.225 -14.484 4.777 1 98.19 197 ASP A C 1
ATOM 1502 O O . ASP A 1 197 ? 0.417 -13.922 5.668 1 98.19 197 ASP A O 1
ATOM 1506 N N . VAL A 1 198 ? -0.986 -13.797 3.93 1 98.5 198 VAL A N 1
ATOM 1507 C CA . VAL A 1 198 ? -1.157 -12.352 3.979 1 98.5 198 VAL A CA 1
ATOM 1508 C C . VAL A 1 198 ? -2.562 -12.016 4.469 1 98.5 198 VAL A C 1
ATOM 1510 O O . VAL A 1 198 ? -3.553 -12.516 3.932 1 98.5 198 VAL A O 1
ATOM 1513 N N . ALA A 1 199 ? -2.682 -11.211 5.48 1 98.62 199 ALA A N 1
ATOM 1514 C CA . ALA A 1 199 ? -3.945 -10.664 5.969 1 98.62 199 ALA A CA 1
ATOM 1515 C C . ALA A 1 199 ? -4.047 -9.172 5.676 1 98.62 199 ALA A C 1
ATOM 1517 O O . ALA A 1 199 ? -3.15 -8.398 6.023 1 98.62 199 ALA A O 1
ATOM 1518 N N . MET A 1 200 ? -5.129 -8.789 5.047 1 98.56 200 MET A N 1
ATOM 1519 C CA . MET A 1 200 ? -5.301 -7.383 4.695 1 98.56 200 MET A CA 1
ATOM 1520 C C . MET A 1 200 ? -5.301 -6.504 5.941 1 98.56 200 MET A C 1
ATOM 1522 O O . MET A 1 200 ? -4.723 -5.418 5.941 1 98.56 200 MET A O 1
ATOM 1526 N N . ALA A 1 201 ? -5.895 -6.953 7.023 1 98.5 201 ALA A N 1
ATOM 1527 C CA . ALA A 1 201 ? -5.91 -6.191 8.273 1 98.5 201 ALA A CA 1
ATOM 1528 C C . ALA A 1 201 ? -4.496 -5.988 8.805 1 98.5 201 ALA A C 1
ATOM 1530 O O . ALA A 1 201 ? -4.172 -4.918 9.328 1 98.5 201 ALA A O 1
ATOM 1531 N N . ASP A 1 202 ? -3.623 -7.031 8.695 1 98.5 202 ASP A N 1
ATOM 1532 C CA . ASP A 1 202 ? -2.232 -6.91 9.125 1 98.5 202 ASP A CA 1
ATOM 1533 C C . ASP A 1 202 ? -1.505 -5.828 8.328 1 98.5 202 ASP A C 1
ATOM 1535 O O . ASP A 1 202 ? -0.742 -5.043 8.891 1 98.5 202 ASP A O 1
ATOM 1539 N N . VAL A 1 203 ? -1.748 -5.852 7.047 1 98.56 203 VAL A N 1
ATOM 1540 C CA . VAL A 1 203 ? -1.081 -4.902 6.16 1 98.56 203 VAL A CA 1
ATOM 1541 C C . VAL A 1 203 ? -1.509 -3.48 6.508 1 98.56 203 VAL A C 1
ATOM 1543 O O . VAL A 1 203 ? -0.668 -2.584 6.625 1 98.56 203 VAL A O 1
ATOM 1546 N N . VAL A 1 204 ? -2.811 -3.264 6.707 1 98 204 VAL A N 1
ATOM 1547 C CA . VAL A 1 204 ? -3.301 -1.938 7.07 1 98 204 VAL A CA 1
ATOM 1548 C C . VAL A 1 204 ? -2.707 -1.518 8.414 1 98 204 VAL A C 1
ATOM 1550 O O . VAL A 1 204 ? -2.293 -0.368 8.586 1 98 204 VAL A O 1
ATOM 1553 N N . ALA A 1 205 ? -2.641 -2.443 9.344 1 97.88 205 ALA A N 1
ATOM 1554 C CA . ALA A 1 205 ? -2.045 -2.139 10.641 1 97.88 205 ALA A CA 1
ATOM 1555 C C . ALA A 1 205 ? -0.6 -1.676 10.492 1 97.88 205 ALA A C 1
ATOM 1557 O O . ALA A 1 205 ? -0.152 -0.772 11.203 1 97.88 205 ALA A O 1
ATOM 1558 N N . SER A 1 206 ? 0.091 -2.229 9.578 1 97 206 SER A N 1
ATOM 1559 C CA . SER A 1 206 ? 1.488 -1.867 9.367 1 97 206 SER A CA 1
ATOM 1560 C C . SER A 1 206 ? 1.616 -0.44 8.844 1 97 206 SER A C 1
ATOM 1562 O O . SER A 1 206 ? 2.693 0.157 8.906 1 97 206 SER A O 1
ATOM 1564 N N . PHE A 1 207 ? 0.573 0.162 8.336 1 96.38 207 PHE A N 1
ATOM 1565 C CA . PHE A 1 207 ? 0.578 1.537 7.848 1 96.38 207 PHE A CA 1
ATOM 1566 C C . PHE A 1 207 ? 0.477 2.521 9.008 1 96.38 207 PHE A C 1
ATOM 1568 O O . PHE A 1 207 ? 0.579 3.734 8.812 1 96.38 207 PHE A O 1
ATOM 1575 N N . SER A 1 208 ? 0.435 2.049 10.25 1 94.31 208 SER A N 1
ATOM 1576 C CA . SER A 1 208 ? 0.268 2.916 11.414 1 94.31 208 SER A CA 1
ATOM 1577 C C . SER A 1 208 ? 1.61 3.232 12.062 1 94.31 208 SER A C 1
ATOM 1579 O O . SER A 1 208 ? 1.661 3.645 13.227 1 94.31 208 SER A O 1
ATOM 1581 N N . GLN A 1 209 ? 2.68 3.086 11.344 1 92.69 209 GLN A N 1
ATOM 1582 C CA . GLN A 1 209 ? 4.012 3.254 11.922 1 92.69 209 GLN A CA 1
ATOM 1583 C C . GLN A 1 209 ? 4.164 4.629 12.562 1 92.69 209 GLN A C 1
ATOM 1585 O O . GLN A 1 209 ? 4.793 4.766 13.617 1 92.69 209 GLN A O 1
ATOM 1590 N N . SER A 1 210 ? 3.559 5.621 11.961 1 91.31 210 SER A N 1
ATOM 1591 C CA . SER A 1 210 ? 3.75 7 12.398 1 91.31 210 SER A CA 1
ATOM 1592 C C . SER A 1 210 ? 3.09 7.25 13.75 1 91.31 210 SER A C 1
ATOM 1594 O O . SER A 1 210 ? 3.408 8.227 14.43 1 91.31 210 SER A O 1
ATOM 1596 N N . VAL A 1 211 ? 2.186 6.367 14.18 1 93.06 211 VAL A N 1
ATOM 1597 C CA . VAL A 1 211 ? 1.482 6.59 15.438 1 93.06 211 VAL A CA 1
ATOM 1598 C C . VAL A 1 211 ? 1.681 5.387 16.359 1 93.06 211 VAL A C 1
ATOM 1600 O O . VAL A 1 211 ? 1.157 5.359 17.469 1 93.06 211 VAL A O 1
ATOM 1603 N N . ALA A 1 212 ? 2.439 4.418 15.906 1 94.75 212 ALA A N 1
ATOM 1604 C CA . ALA A 1 212 ? 2.555 3.143 16.609 1 94.75 212 ALA A CA 1
ATOM 1605 C C . ALA A 1 212 ? 3.189 3.334 17.984 1 94.75 212 ALA A C 1
ATOM 1607 O O . ALA A 1 212 ? 2.713 2.779 18.984 1 94.75 212 ALA A O 1
ATOM 1608 N N . HIS A 1 213 ? 4.266 4.105 18 1 95.06 213 HIS A N 1
ATOM 1609 C CA . HIS A 1 213 ? 4.961 4.297 19.266 1 95.06 213 HIS A CA 1
ATOM 1610 C C . HIS A 1 213 ? 4.02 4.836 20.328 1 95.06 213 HIS A C 1
ATOM 1612 O O . HIS A 1 213 ? 3.957 4.293 21.438 1 95.06 213 HIS A O 1
ATOM 1618 N N . GLN A 1 214 ? 3.305 5.887 20.031 1 94.56 214 GLN A N 1
ATOM 1619 C CA . GLN A 1 214 ? 2.357 6.484 20.969 1 94.56 214 GLN A CA 1
ATOM 1620 C C . GLN A 1 214 ? 1.229 5.512 21.297 1 94.56 214 GLN A C 1
ATOM 1622 O O . GLN A 1 214 ? 0.724 5.5 22.422 1 94.56 214 GLN A O 1
ATOM 1627 N N . ALA A 1 215 ? 0.852 4.762 20.297 1 95.75 215 ALA A N 1
ATOM 1628 C CA . ALA A 1 215 ? -0.202 3.775 20.516 1 95.75 215 ALA A CA 1
ATOM 1629 C C . ALA A 1 215 ? 0.233 2.727 21.531 1 95.75 215 ALA A C 1
ATOM 1631 O O . ALA A 1 215 ? -0.538 2.357 22.422 1 95.75 215 ALA A O 1
ATOM 1632 N N . PHE A 1 216 ? 1.462 2.26 21.422 1 96.5 216 PHE A N 1
ATOM 1633 C CA . PHE A 1 216 ? 1.992 1.207 22.281 1 96.5 216 PHE A CA 1
ATOM 1634 C C . PHE A 1 216 ? 2.258 1.736 23.688 1 96.5 216 PHE A C 1
ATOM 1636 O O . PHE A 1 216 ? 2.039 1.03 24.672 1 96.5 216 PHE A O 1
ATOM 1643 N N . THR A 1 217 ? 2.766 2.99 23.766 1 94.88 217 THR A N 1
ATOM 1644 C CA . THR A 1 217 ? 3.377 3.42 25.016 1 94.88 217 THR A CA 1
ATOM 1645 C C . THR A 1 217 ? 2.465 4.395 25.75 1 94.88 217 THR A C 1
ATOM 1647 O O . THR A 1 217 ? 2.611 4.598 26.953 1 94.88 217 THR A O 1
ATOM 1650 N N . GLY A 1 218 ? 1.575 5.031 24.984 1 93.94 218 GLY A N 1
ATOM 1651 C CA . GLY A 1 218 ? 0.765 6.094 25.562 1 93.94 218 GLY A CA 1
ATOM 1652 C C . GLY A 1 218 ? 1.54 7.379 25.781 1 93.94 218 GLY A C 1
ATOM 1653 O O . GLY A 1 218 ? 1.048 8.297 26.438 1 93.94 218 GLY A O 1
ATOM 1654 N N . GLU A 1 219 ? 2.717 7.434 25.219 1 89.31 219 GLU A N 1
ATOM 1655 C CA . GLU A 1 219 ? 3.584 8.586 25.453 1 89.31 219 GLU A CA 1
ATOM 1656 C C . GLU A 1 219 ? 3.887 9.32 24.156 1 89.31 219 GLU A C 1
ATOM 1658 O O . GLU A 1 219 ? 4.164 8.688 23.125 1 89.31 219 GLU A O 1
ATOM 1663 N N . PRO A 1 220 ? 3.955 10.555 24.156 1 86.62 220 PRO A N 1
ATOM 1664 C CA . PRO A 1 220 ? 3.527 11.383 25.281 1 86.62 220 PRO A CA 1
ATOM 1665 C C . PRO A 1 220 ? 2.027 11.281 25.547 1 86.62 220 PRO A C 1
ATOM 1667 O O . PRO A 1 220 ? 1.582 11.547 26.672 1 86.62 220 PRO A O 1
ATOM 1670 N N . ASP A 1 221 ? 1.23 11.039 24.484 1 89.44 221 ASP A N 1
ATOM 1671 C CA . ASP A 1 221 ? -0.201 10.773 24.578 1 89.44 221 ASP A CA 1
ATOM 1672 C C . ASP A 1 221 ? -0.654 9.789 23.5 1 89.44 221 ASP A C 1
ATOM 1674 O O . ASP A 1 221 ? -0.032 9.695 22.438 1 89.44 221 ASP A O 1
ATOM 1678 N N . GLU A 1 222 ? -1.716 9.102 23.797 1 91.56 222 GLU A N 1
ATOM 1679 C CA . GLU A 1 222 ? -2.299 8.227 22.781 1 91.56 222 GLU A CA 1
ATOM 1680 C C . GLU A 1 222 ? -2.758 9.031 21.562 1 91.56 222 GLU A C 1
ATOM 1682 O O . GLU A 1 222 ? -3.293 10.133 21.703 1 91.56 222 GLU A O 1
ATOM 1687 N N . PRO A 1 223 ? -2.502 8.477 20.406 1 91.5 223 PRO A N 1
ATOM 1688 C CA . PRO A 1 223 ? -2.965 9.211 19.234 1 91.5 223 PRO A CA 1
ATOM 1689 C C . PRO A 1 223 ? -4.488 9.312 19.156 1 91.5 223 PRO A C 1
ATOM 1691 O O . PRO A 1 223 ? -5.184 8.32 19.375 1 91.5 223 PRO A O 1
ATOM 1694 N N . ARG A 1 224 ? -4.938 10.469 18.891 1 89 224 ARG A N 1
ATOM 1695 C CA . ARG A 1 224 ? -6.359 10.75 18.734 1 89 224 ARG A CA 1
ATOM 1696 C C . ARG A 1 224 ? -6.609 11.641 17.516 1 89 224 ARG A C 1
ATOM 1698 O O . ARG A 1 224 ? -5.734 12.406 17.109 1 89 224 ARG A O 1
ATOM 1705 N N . PRO A 1 225 ? -7.781 11.484 16.953 1 84.88 225 PRO A N 1
ATOM 1706 C CA . PRO A 1 225 ? -8.133 12.375 15.844 1 84.88 225 PRO A CA 1
ATOM 1707 C C . PRO A 1 225 ? -7.945 13.852 16.203 1 84.88 225 PRO A C 1
ATOM 1709 O O . PRO A 1 225 ? -8.312 14.281 17.297 1 84.88 225 PRO A O 1
ATOM 1712 N N . GLY A 1 226 ? -7.34 14.547 15.266 1 81.38 226 GLY A N 1
ATOM 1713 C CA . GLY A 1 226 ? -7.172 15.984 15.43 1 81.38 226 GLY A CA 1
ATOM 1714 C C . GLY A 1 226 ? -6.109 16.344 16.453 1 81.38 226 GLY A C 1
ATOM 1715 O O . GLY A 1 226 ? -5.902 17.531 16.75 1 81.38 226 GLY A O 1
ATOM 1716 N N . ALA A 1 227 ? -5.367 15.312 16.875 1 83.31 227 ALA A N 1
ATOM 1717 C CA . ALA A 1 227 ? -4.512 15.609 18.016 1 83.31 227 ALA A CA 1
ATOM 1718 C C . ALA A 1 227 ? -3.049 15.297 17.703 1 83.31 227 ALA A C 1
ATOM 1720 O O . ALA A 1 227 ? -2.164 15.555 18.531 1 83.31 227 ALA A O 1
ATOM 1721 N N . THR A 1 228 ? -2.811 14.781 16.516 1 81.44 228 THR A N 1
ATOM 1722 C CA . THR A 1 228 ? -1.428 14.492 16.156 1 81.44 228 THR A CA 1
ATOM 1723 C C . THR A 1 228 ? -0.945 15.453 15.07 1 81.44 228 THR A C 1
ATOM 1725 O O . THR A 1 228 ? -1.75 16.141 14.438 1 81.44 228 THR A O 1
ATOM 1728 N N . SER A 1 229 ? 0.349 15.57 14.953 1 78 229 SER A N 1
ATOM 1729 C CA . SER A 1 229 ? 0.954 16.516 14.016 1 78 229 SER A CA 1
ATOM 1730 C C . SER A 1 229 ? 0.447 16.281 12.594 1 78 229 SER A C 1
ATOM 1732 O O . SER A 1 229 ? 0.254 17.234 11.836 1 78 229 SER A O 1
ATOM 1734 N N . LEU A 1 230 ? 0.16 15.078 12.281 1 78.62 230 LEU A N 1
ATOM 1735 C CA . LEU A 1 230 ? -0.172 14.781 10.898 1 78.62 230 LEU A CA 1
ATOM 1736 C C . LEU A 1 230 ? -1.66 14.492 10.742 1 78.62 230 LEU A C 1
ATOM 1738 O O . LEU A 1 230 ? -2.078 13.875 9.758 1 78.62 230 LEU A O 1
ATOM 1742 N N . THR A 1 231 ? -2.43 14.867 11.805 1 76.06 231 THR A N 1
ATOM 1743 C CA . THR A 1 231 ? -3.854 14.562 11.703 1 76.06 231 THR A CA 1
ATOM 1744 C C . THR A 1 231 ? -4.695 15.805 11.984 1 76.06 231 THR A C 1
ATOM 1746 O O . THR A 1 231 ? -5.723 15.727 12.664 1 76.06 231 THR A O 1
ATOM 1749 N N . GLY A 1 232 ? -4.164 16.984 11.648 1 75.12 232 GLY A N 1
ATOM 1750 C CA . GLY A 1 232 ? -5.016 18.156 11.68 1 75.12 232 GLY A CA 1
ATOM 1751 C C . GLY A 1 232 ? -4.734 19.062 12.867 1 75.12 232 GLY A C 1
ATOM 1752 O O . GLY A 1 232 ? -5.398 20.094 13.039 1 75.12 232 GLY A O 1
ATOM 1753 N N . ALA A 1 233 ? -3.756 18.641 13.633 1 85.44 233 ALA A N 1
ATOM 1754 C CA . ALA A 1 233 ? -3.457 19.453 14.805 1 85.44 233 ALA A CA 1
ATOM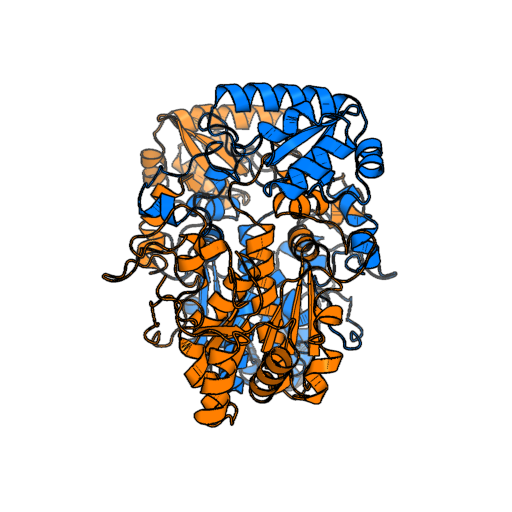 1755 C C . ALA A 1 233 ? -2.707 20.719 14.414 1 85.44 233 ALA A C 1
ATOM 1757 O O . ALA A 1 233 ? -2.709 21.703 15.164 1 85.44 233 ALA A O 1
ATOM 1758 N N . LEU A 1 234 ? -2.072 20.75 13.336 1 93.56 234 LEU A N 1
ATOM 1759 C CA . LEU A 1 234 ? -1.181 21.828 12.953 1 93.56 234 LEU A CA 1
ATOM 1760 C C . LEU A 1 234 ? -1.8 22.688 11.852 1 93.56 234 LEU A C 1
ATOM 1762 O O . LEU A 1 234 ? -2.152 22.172 10.789 1 93.56 234 LEU A O 1
ATOM 1766 N N . PRO A 1 235 ? -1.858 24.031 12.047 1 96.12 235 PRO A N 1
ATOM 1767 C CA . PRO A 1 235 ? -2.398 24.906 11 1 96.12 235 PRO A CA 1
ATOM 1768 C C . PRO A 1 235 ? -1.55 24.891 9.727 1 96.12 235 PRO A C 1
ATOM 1770 O O . PRO A 1 235 ? -2.055 25.188 8.641 1 96.12 235 PRO A O 1
ATOM 1773 N N . TRP A 1 236 ? -0.245 24.594 9.852 1 97.25 236 TRP A N 1
ATOM 1774 C CA . TRP A 1 236 ? 0.634 24.594 8.688 1 97.25 236 TRP A CA 1
ATOM 1775 C C . TRP A 1 236 ? 0.684 23.203 8.055 1 97.25 236 TRP A C 1
ATOM 1777 O O . TRP A 1 236 ? 1.574 22.906 7.254 1 97.25 236 TRP A O 1
ATOM 1787 N N . TYR A 1 237 ? -0.247 22.281 8.438 1 96.12 237 TYR A N 1
ATOM 1788 C CA . TYR A 1 237 ? -0.499 20.984 7.848 1 96.12 237 TYR A CA 1
ATOM 1789 C C . TYR A 1 237 ? -1.987 20.656 7.859 1 96.12 237 TYR A C 1
ATOM 1791 O O . TYR A 1 237 ? -2.465 19.922 8.734 1 96.12 237 TYR A O 1
ATOM 1799 N N . ASP A 1 238 ? -2.691 21.109 6.863 1 95.75 238 ASP A N 1
ATOM 1800 C CA . ASP A 1 238 ? -4.145 21 6.859 1 95.75 238 ASP A CA 1
ATOM 1801 C C . ASP A 1 238 ? -4.727 21.375 5.504 1 95.75 238 ASP A C 1
ATOM 1803 O O . ASP A 1 238 ? -3.984 21.625 4.551 1 95.75 238 ASP A O 1
ATOM 1807 N N . CYS A 1 239 ? -6.039 21.312 5.414 1 95.88 239 CYS A N 1
ATOM 1808 C CA . CYS A 1 239 ? -6.793 21.688 4.227 1 95.88 239 CYS A CA 1
ATOM 1809 C C . CYS A 1 239 ? -7.551 23 4.461 1 95.88 239 CYS A C 1
ATOM 1811 O O . CYS A 1 239 ? -8.062 23.234 5.555 1 95.88 239 CYS A O 1
ATOM 1813 N N . TYR A 1 240 ? -7.645 23.797 3.449 1 97.38 240 TYR A N 1
ATOM 1814 C CA . TYR A 1 240 ? -8.352 25.078 3.541 1 97.38 240 TYR A CA 1
ATOM 1815 C C . TYR A 1 240 ? -9.234 25.297 2.318 1 97.38 240 TYR A C 1
ATOM 1817 O O . TYR A 1 240 ? -8.859 24.922 1.2 1 97.38 240 TYR A O 1
ATOM 1825 N N . GLU A 1 241 ? -10.336 25.875 2.539 1 97.94 241 GLU A N 1
ATOM 1826 C CA . GLU A 1 241 ? -11.289 26.156 1.474 1 97.94 241 GLU A CA 1
ATOM 1827 C C . GLU A 1 241 ? -10.898 27.422 0.715 1 97.94 241 GLU A C 1
ATOM 1829 O O . GLU A 1 241 ? -10.43 28.391 1.314 1 97.94 241 GLU A O 1
ATOM 1834 N N . THR A 1 242 ? -11.133 27.406 -0.587 1 98.31 242 THR A N 1
ATOM 1835 C CA . THR A 1 242 ? -10.805 28.547 -1.438 1 98.31 242 THR A CA 1
ATOM 1836 C C . THR A 1 242 ? -12.062 29.328 -1.812 1 98.31 242 THR A C 1
ATOM 1838 O O . THR A 1 242 ? -13.172 28.938 -1.44 1 98.31 242 THR A O 1
ATOM 1841 N N . ALA A 1 243 ? -11.891 30.344 -2.576 1 98.25 243 ALA A N 1
ATOM 1842 C CA . ALA A 1 243 ? -12.969 31.266 -2.92 1 98.25 243 ALA A CA 1
ATOM 1843 C C . ALA A 1 243 ? -14.039 30.578 -3.758 1 98.25 243 ALA A C 1
ATOM 1845 O O . ALA A 1 243 ? -15.211 30.953 -3.719 1 98.25 243 ALA A O 1
ATOM 1846 N N . ASP A 1 244 ? -13.695 29.625 -4.504 1 97.56 244 ASP A N 1
ATOM 1847 C CA . ASP A 1 244 ? -14.617 28.922 -5.398 1 97.56 244 ASP A CA 1
ATOM 1848 C C . ASP A 1 244 ? -15.102 27.625 -4.773 1 97.56 244 ASP A C 1
ATOM 1850 O O . ASP A 1 244 ? -15.422 26.672 -5.488 1 97.56 244 ASP A O 1
ATOM 1854 N N . GLU A 1 245 ? -15.031 27.5 -3.494 1 95.62 245 GLU A N 1
ATOM 1855 C CA . GLU A 1 245 ? -15.547 26.375 -2.719 1 95.62 245 GLU A CA 1
ATOM 1856 C C . GLU A 1 245 ? -14.805 25.094 -3.061 1 95.62 245 GLU A C 1
ATOM 1858 O O . GLU A 1 245 ? -15.406 24.016 -3.102 1 95.62 245 GLU A O 1
ATOM 1863 N N . LYS A 1 246 ? -13.641 25.234 -3.477 1 96.62 246 LYS A N 1
ATOM 1864 C CA . LYS A 1 246 ? -12.711 24.125 -3.582 1 96.62 246 LYS A CA 1
ATOM 1865 C C . LYS A 1 246 ? -11.727 24.109 -2.412 1 96.62 246 LYS A C 1
ATOM 1867 O O . LYS A 1 246 ? -11.922 24.828 -1.428 1 96.62 246 LYS A O 1
ATOM 1872 N N . TRP A 1 247 ? -10.82 23.219 -2.479 1 97.56 247 TRP A N 1
ATOM 1873 C CA . TRP A 1 247 ? -9.93 23.062 -1.329 1 97.56 247 TRP A CA 1
ATOM 1874 C C . TRP A 1 247 ? -8.469 23.031 -1.769 1 97.56 247 TRP A C 1
ATOM 1876 O O . TRP A 1 247 ? -8.172 22.688 -2.914 1 97.56 247 TRP A O 1
ATOM 1886 N N . VAL A 1 248 ? -7.586 23.406 -0.886 1 98.31 248 VAL A N 1
ATOM 1887 C CA . VAL A 1 248 ? -6.141 23.312 -1.053 1 98.31 248 VAL A CA 1
ATOM 1888 C C . VAL A 1 248 ? -5.52 22.672 0.191 1 98.31 248 VAL A C 1
ATOM 1890 O O . VAL A 1 248 ? -6.176 22.547 1.226 1 98.31 248 VAL A O 1
ATOM 1893 N N . THR A 1 249 ? -4.32 22.172 0.014 1 97.88 249 THR A N 1
ATOM 1894 C CA . THR A 1 249 ? -3.555 21.641 1.142 1 97.88 249 THR A CA 1
ATOM 1895 C C . THR A 1 249 ? -2.301 22.484 1.376 1 97.88 249 THR A C 1
ATOM 1897 O O . THR A 1 249 ? -1.666 22.938 0.424 1 97.88 249 THR A O 1
ATOM 1900 N N . LEU A 1 250 ? -2.021 22.703 2.572 1 97.94 250 LEU A N 1
ATOM 1901 C CA . LEU A 1 250 ? -0.749 23.25 3.033 1 97.94 250 LEU A CA 1
ATOM 1902 C C . LEU A 1 250 ? -0.05 22.281 3.979 1 97.94 250 LEU A C 1
ATOM 1904 O O . LEU A 1 250 ? -0.604 21.922 5.02 1 97.94 250 LEU A O 1
ATOM 1908 N N . ALA A 1 251 ? 1.104 21.828 3.588 1 97.19 251 ALA A N 1
ATOM 1909 C CA . ALA A 1 251 ? 1.892 20.891 4.398 1 97.19 251 ALA A CA 1
ATOM 1910 C C . ALA A 1 251 ? 3.291 21.453 4.656 1 97.19 251 ALA A C 1
ATOM 1912 O O . ALA A 1 251 ? 4.289 20.766 4.406 1 97.19 251 ALA A O 1
ATOM 1913 N N . ALA A 1 252 ? 3.35 22.641 5.172 1 97.44 252 ALA A N 1
ATOM 1914 C CA . ALA A 1 252 ? 4.609 23.359 5.363 1 97.44 252 ALA A CA 1
ATOM 1915 C C . ALA A 1 252 ? 5.227 23.016 6.719 1 97.44 252 ALA A C 1
ATOM 1917 O O . ALA A 1 252 ? 5.426 23.906 7.551 1 97.44 252 ALA A O 1
ATOM 1918 N N . LEU A 1 253 ? 5.656 21.797 6.875 1 94.81 253 LEU A N 1
ATOM 1919 C CA . LEU A 1 253 ? 6.168 21.281 8.141 1 94.81 253 LEU A CA 1
ATOM 1920 C C . LEU A 1 253 ? 7.539 21.875 8.453 1 94.81 253 LEU A C 1
ATOM 1922 O O . LEU A 1 253 ? 7.84 22.188 9.609 1 94.81 253 LEU A O 1
ATOM 1926 N N . GLU A 1 254 ? 8.383 22 7.438 1 94.38 254 GLU A N 1
ATOM 1927 C CA . GLU A 1 254 ? 9.703 22.594 7.629 1 94.38 254 GLU A CA 1
ATOM 1928 C C . GLU A 1 254 ? 9.633 24.125 7.641 1 94.38 254 GLU A C 1
ATOM 1930 O O . GLU A 1 254 ? 8.93 24.719 6.824 1 94.38 254 GLU A O 1
ATOM 1935 N N . PRO A 1 255 ? 10.445 24.734 8.5 1 96.38 255 PRO A N 1
ATOM 1936 C CA . PRO A 1 255 ? 10.422 26.188 8.586 1 96.38 255 PRO A CA 1
ATOM 1937 C C . PRO A 1 255 ? 10.688 26.875 7.246 1 96.38 255 PRO A C 1
ATOM 1939 O O . PRO A 1 255 ? 10.094 27.922 6.953 1 96.38 255 PRO A O 1
ATOM 1942 N N . GLN A 1 256 ? 11.516 26.266 6.484 1 96.5 256 GLN A N 1
ATOM 1943 C CA . GLN A 1 256 ? 11.852 26.906 5.215 1 96.5 256 GLN A CA 1
ATOM 1944 C C . GLN A 1 256 ? 10.656 26.922 4.27 1 96.5 256 GLN A C 1
ATOM 1946 O O . GLN A 1 256 ? 10.461 27.875 3.523 1 96.5 256 GLN A O 1
ATOM 1951 N N . PHE A 1 257 ? 9.82 25.875 4.254 1 97.75 257 PHE A N 1
ATOM 1952 C CA . PHE A 1 257 ? 8.625 25.844 3.42 1 97.75 257 PHE A CA 1
ATOM 1953 C C . PHE A 1 257 ? 7.594 26.844 3.906 1 97.75 257 PHE A C 1
ATOM 1955 O O . PHE A 1 257 ? 6.953 27.531 3.098 1 97.75 257 PHE A O 1
ATOM 1962 N N . TRP A 1 258 ? 7.445 26.938 5.238 1 98.31 258 TRP A N 1
ATOM 1963 C CA . TRP A 1 258 ? 6.527 27.906 5.824 1 98.31 258 TRP A CA 1
ATOM 1964 C C . TRP A 1 258 ? 6.953 29.328 5.484 1 98.31 258 TRP A C 1
ATOM 1966 O O . TRP A 1 258 ? 6.129 30.156 5.07 1 98.31 258 TRP A O 1
ATOM 1976 N N . ARG A 1 259 ? 8.203 29.609 5.648 1 98.38 259 ARG A N 1
ATOM 1977 C CA . ARG A 1 259 ? 8.719 30.938 5.336 1 98.38 259 ARG A CA 1
ATOM 1978 C C . ARG A 1 259 ? 8.484 31.281 3.869 1 98.38 259 ARG A C 1
ATOM 1980 O O . ARG A 1 259 ? 8.047 32.406 3.553 1 98.38 259 ARG A O 1
ATOM 1987 N N . ALA A 1 260 ? 8.805 30.328 2.969 1 98.5 260 ALA A N 1
ATOM 1988 C CA . ALA A 1 260 ? 8.578 30.531 1.543 1 98.5 260 ALA A CA 1
ATOM 1989 C C . ALA A 1 260 ? 7.105 30.828 1.261 1 98.5 260 ALA A C 1
ATOM 1991 O O . ALA A 1 260 ? 6.785 31.688 0.45 1 98.5 260 ALA A O 1
ATOM 1992 N N . PHE A 1 261 ? 6.234 30.125 1.905 1 98.62 261 PHE A N 1
ATOM 1993 C CA . PHE A 1 261 ? 4.797 30.328 1.772 1 98.62 261 PHE A CA 1
ATOM 1994 C C . PHE A 1 261 ? 4.414 31.734 2.219 1 98.62 261 PHE A C 1
ATOM 1996 O O . PHE A 1 261 ? 3.762 32.469 1.476 1 98.62 261 PHE A O 1
ATOM 2003 N N . CYS A 1 262 ? 4.832 32.094 3.459 1 98.62 262 CYS A N 1
ATOM 2004 C CA . CYS A 1 262 ? 4.484 33.375 4.023 1 98.62 262 CYS A CA 1
ATOM 2005 C C . CYS A 1 262 ? 4.961 34.531 3.127 1 98.62 262 CYS A C 1
ATOM 2007 O O . CYS A 1 262 ? 4.227 35.469 2.889 1 98.62 262 CYS A O 1
ATOM 2009 N N . GLU A 1 263 ? 6.145 34.375 2.645 1 98.38 263 GLU A N 1
ATOM 2010 C CA . GLU A 1 263 ? 6.703 35.375 1.764 1 98.38 263 GLU A CA 1
ATOM 2011 C C . GLU A 1 263 ? 5.906 35.5 0.469 1 98.38 263 GLU A C 1
ATOM 2013 O O . GLU A 1 263 ? 5.605 36.594 0.011 1 98.38 263 GLU A O 1
ATOM 2018 N N . ALA A 1 264 ? 5.582 34.406 -0.093 1 98.31 264 ALA A N 1
ATOM 2019 C CA . ALA A 1 264 ? 4.887 34.344 -1.377 1 98.31 264 ALA A CA 1
ATOM 2020 C C . ALA A 1 264 ? 3.504 35 -1.273 1 98.31 264 ALA A C 1
ATOM 2022 O O . ALA A 1 264 ? 2.979 35.5 -2.26 1 98.31 264 ALA A O 1
ATOM 2023 N N . VAL A 1 265 ? 2.918 34.969 -0.109 1 98.12 265 VAL A N 1
ATOM 2024 C CA . VAL A 1 265 ? 1.55 35.469 0.023 1 98.12 265 VAL A CA 1
ATOM 2025 C C . VAL A 1 265 ? 1.548 36.781 0.79 1 98.12 265 VAL A C 1
ATOM 2027 O O . VAL A 1 265 ? 0.499 37.25 1.257 1 98.12 265 VAL A O 1
ATOM 2030 N N . ASP A 1 266 ? 2.672 37.375 1.037 1 97.62 266 ASP A N 1
ATOM 2031 C CA . ASP A 1 266 ? 2.869 38.656 1.681 1 97.62 266 ASP A CA 1
ATOM 2032 C C . ASP A 1 266 ? 2.35 38.656 3.117 1 97.62 266 ASP A C 1
ATOM 2034 O O . ASP A 1 266 ? 1.613 39.562 3.525 1 97.62 266 ASP A O 1
ATOM 2038 N N . ARG A 1 267 ? 2.561 37.625 3.787 1 98.06 267 ARG A N 1
ATOM 2039 C CA . ARG A 1 267 ? 2.184 37.5 5.191 1 98.06 267 ARG A CA 1
ATOM 2040 C C . ARG A 1 267 ? 3.385 37.094 6.051 1 98.06 267 ARG A C 1
ATOM 2042 O O . ARG A 1 267 ? 3.303 36.188 6.855 1 98.06 267 ARG A O 1
ATOM 2049 N N . GLU A 1 268 ? 4.477 37.781 5.926 1 98 268 GLU A N 1
ATOM 2050 C CA . GLU A 1 268 ? 5.699 37.531 6.672 1 98 268 GLU A CA 1
ATOM 2051 C C . GLU A 1 268 ? 5.473 37.656 8.18 1 98 268 GLU A C 1
ATOM 2053 O O . GLU A 1 268 ? 6.254 37.156 8.977 1 98 268 GLU A O 1
ATOM 2058 N N . ASP A 1 269 ? 4.434 38.344 8.539 1 97.5 269 ASP A N 1
ATOM 2059 C CA . ASP A 1 269 ? 4.078 38.531 9.938 1 97.5 269 ASP A CA 1
ATOM 2060 C C . ASP A 1 269 ? 3.746 37.188 10.594 1 97.5 269 ASP A C 1
ATOM 2062 O O . ASP A 1 269 ? 3.762 37.062 11.82 1 97.5 269 ASP A O 1
ATOM 2066 N N . LEU A 1 270 ? 3.461 36.125 9.82 1 97.94 270 LEU A N 1
ATOM 2067 C CA . LEU A 1 270 ? 3.039 34.844 10.344 1 97.94 270 LEU A CA 1
ATOM 2068 C C . LEU A 1 270 ? 4.234 33.906 10.516 1 97.94 270 LEU A C 1
ATOM 2070 O O . LEU A 1 270 ? 4.102 32.812 11.094 1 97.94 270 LEU A O 1
ATOM 2074 N N . VAL A 1 271 ? 5.438 34.219 10.07 1 98.19 271 VAL A N 1
ATOM 2075 C CA . VAL A 1 271 ? 6.598 33.344 9.977 1 98.19 271 VAL A CA 1
ATOM 2076 C C . VAL A 1 271 ? 6.941 32.781 11.352 1 98.19 271 VAL A C 1
ATOM 2078 O O . VAL A 1 271 ? 7.219 31.578 11.492 1 98.19 271 VAL A O 1
ATOM 2081 N N . ASP A 1 272 ? 6.816 33.562 12.336 1 97.06 272 ASP A N 1
ATOM 2082 C CA . ASP A 1 272 ? 7.293 33.188 13.664 1 97.06 272 ASP A CA 1
ATOM 2083 C C . ASP A 1 272 ? 6.258 32.344 14.391 1 97.06 272 ASP A C 1
ATOM 2085 O O . ASP A 1 272 ? 6.547 31.766 15.445 1 97.06 272 ASP A O 1
ATOM 2089 N N . GLU A 1 273 ? 5.086 32.219 13.859 1 96.88 273 GLU A N 1
ATOM 2090 C CA . GLU A 1 273 ? 4.039 31.422 14.484 1 96.88 273 GLU A CA 1
ATOM 2091 C C . GLU A 1 273 ? 4.258 29.938 14.211 1 96.88 273 GLU A C 1
ATOM 2093 O O . GLU A 1 273 ? 3.65 29.094 14.867 1 96.88 273 GLU A O 1
ATOM 2098 N N . HIS A 1 274 ? 5.109 29.688 13.297 1 96.88 274 HIS A N 1
ATOM 2099 C CA . HIS A 1 274 ? 5.375 28.297 12.938 1 96.88 274 HIS A CA 1
ATOM 2100 C C . HIS A 1 274 ? 6.004 27.531 14.102 1 96.88 274 HIS A C 1
ATOM 2102 O O . HIS A 1 274 ? 6.867 28.062 14.805 1 96.88 274 HIS A O 1
ATOM 2108 N N . GLY A 1 275 ? 5.539 26.312 14.297 1 94.19 275 GLY A N 1
ATOM 2109 C CA . GLY A 1 275 ? 6.145 25.438 15.297 1 94.19 275 GLY A CA 1
ATOM 2110 C C . GLY A 1 275 ? 5.621 25.688 16.703 1 94.19 275 GLY A C 1
ATOM 2111 O O . GLY A 1 275 ? 5.969 24.969 17.641 1 94.19 275 GLY A O 1
ATOM 2112 N N . THR A 1 276 ? 4.758 26.703 16.891 1 95.25 276 THR A N 1
ATOM 2113 C CA . THR A 1 276 ? 4.215 27 18.203 1 95.25 276 THR A CA 1
ATOM 2114 C C . THR A 1 276 ? 3.404 25.828 18.75 1 95.25 276 THR A C 1
ATOM 2116 O O . THR A 1 276 ? 2.719 25.141 17.984 1 95.25 276 THR A O 1
ATOM 2119 N N . ALA A 1 277 ? 3.484 25.547 20.047 1 91.56 277 ALA A N 1
ATOM 2120 C CA . ALA A 1 277 ? 2.67 24.531 20.719 1 91.56 277 ALA A CA 1
ATOM 2121 C C . ALA A 1 277 ? 1.459 25.172 21.391 1 91.56 277 ALA A C 1
ATOM 2123 O O . ALA A 1 277 ? 0.598 24.469 21.922 1 91.56 277 ALA A O 1
ATOM 2124 N N . ASP A 1 278 ? 1.392 26.484 21.359 1 95 278 ASP A N 1
ATOM 2125 C CA . ASP A 1 278 ? 0.301 27.203 22.016 1 95 278 ASP A CA 1
ATOM 2126 C C . ASP A 1 278 ? -1 27.062 21.219 1 95 278 ASP A C 1
ATOM 2128 O O . ASP A 1 278 ? -1.117 27.562 20.109 1 95 278 ASP A O 1
ATOM 2132 N N . PRO A 1 279 ? -1.956 26.406 21.875 1 92.88 279 PRO A N 1
ATOM 2133 C CA . PRO A 1 279 ? -3.199 26.141 21.141 1 92.88 279 PRO A CA 1
ATOM 2134 C C . PRO A 1 279 ? -3.916 27.406 20.719 1 92.88 279 PRO A C 1
ATOM 2136 O O . PRO A 1 279 ? -4.574 27.438 19.672 1 92.88 279 PRO A O 1
ATOM 2139 N N . ASP A 1 280 ? -3.793 28.469 21.469 1 96.06 280 ASP A N 1
ATOM 2140 C CA . ASP A 1 280 ? -4.449 29.719 21.125 1 96.06 280 ASP A CA 1
ATOM 2141 C C . ASP A 1 280 ? -3.814 30.344 19.891 1 96.06 280 ASP A C 1
ATOM 2143 O O . ASP A 1 280 ? -4.52 30.875 19.031 1 96.06 280 ASP A O 1
ATOM 2147 N N . VAL A 1 281 ? -2.492 30.281 19.875 1 96.94 281 VAL A N 1
ATOM 2148 C CA . VAL A 1 281 ? -1.779 30.797 18.719 1 96.94 281 VAL A CA 1
ATOM 2149 C C . VAL A 1 281 ? -2.129 29.984 17.469 1 96.94 281 VAL A C 1
ATOM 2151 O O . VAL A 1 281 ? -2.344 30.531 16.391 1 96.94 281 VAL A O 1
ATOM 2154 N N . ARG A 1 282 ? -2.209 28.703 17.641 1 96.12 282 ARG A N 1
ATOM 2155 C CA . ARG A 1 282 ? -2.553 27.812 16.531 1 96.12 282 ARG A CA 1
ATOM 2156 C C . ARG A 1 282 ? -3.963 28.094 16.031 1 96.12 282 ARG A C 1
ATOM 2158 O O . ARG A 1 282 ? -4.191 28.156 14.82 1 96.12 282 ARG A O 1
ATOM 2165 N N . ALA A 1 283 ? -4.891 28.25 16.922 1 95.69 283 ALA A N 1
ATOM 2166 C CA . ALA A 1 283 ? -6.27 28.531 16.547 1 95.69 283 ALA A CA 1
ATOM 2167 C C . ALA A 1 283 ? -6.367 29.859 15.781 1 95.69 283 ALA A C 1
ATOM 2169 O O . ALA A 1 283 ? -7.105 29.953 14.797 1 95.69 283 ALA A O 1
ATOM 2170 N N . ALA A 1 284 ? -5.695 30.844 16.266 1 97.5 284 ALA A N 1
ATOM 2171 C CA . ALA A 1 284 ? -5.688 32.156 15.609 1 97.5 284 ALA A CA 1
ATOM 2172 C C . ALA A 1 284 ? -5.078 32.062 14.211 1 97.5 284 ALA A C 1
ATOM 2174 O O . ALA A 1 284 ? -5.578 32.656 13.266 1 97.5 284 ALA A O 1
ATOM 2175 N N . LEU A 1 285 ? -3.959 31.312 14.156 1 97.88 285 LEU A N 1
ATOM 2176 C CA . LEU A 1 285 ? -3.295 31.125 12.867 1 97.88 285 LEU A CA 1
ATOM 2177 C C . LEU A 1 285 ? -4.207 30.391 11.891 1 97.88 285 LEU A C 1
ATOM 2179 O O . LEU A 1 285 ? -4.262 30.75 10.711 1 97.88 285 LEU A O 1
ATOM 2183 N N . GLU A 1 286 ? -4.844 29.391 12.328 1 96.75 286 GLU A N 1
ATOM 2184 C CA . GLU A 1 286 ? -5.797 28.656 11.492 1 96.75 286 GLU A CA 1
ATOM 2185 C C . GLU A 1 286 ? -6.863 29.594 10.93 1 96.75 286 GLU A C 1
ATOM 2187 O O . GLU A 1 286 ? -7.211 29.5 9.75 1 96.75 286 GLU A O 1
ATOM 2192 N N . ALA A 1 287 ? -7.422 30.391 11.758 1 97.69 287 ALA A N 1
ATOM 2193 C CA . ALA A 1 287 ? -8.438 31.359 11.328 1 97.69 287 ALA A CA 1
ATOM 2194 C C . ALA A 1 287 ? -7.879 32.281 10.258 1 97.69 287 ALA A C 1
ATOM 2196 O O . ALA A 1 287 ? -8.562 32.625 9.289 1 97.69 287 ALA A O 1
ATOM 2197 N N . GLU A 1 288 ? -6.668 32.75 10.492 1 97.94 288 GLU A N 1
ATOM 2198 C CA . GLU A 1 288 ? -6.008 33.594 9.531 1 97.94 288 GLU A CA 1
ATOM 2199 C C . GLU A 1 288 ? -5.84 32.906 8.18 1 97.94 288 GLU A C 1
ATOM 2201 O O . GLU A 1 288 ? -6.086 33.5 7.133 1 97.94 288 GLU A O 1
ATOM 2206 N N . LEU A 1 289 ? -5.395 31.688 8.219 1 98.5 289 LEU A N 1
ATOM 2207 C CA . LEU A 1 289 ? -5.188 30.922 6.988 1 98.5 289 LEU A CA 1
ATOM 2208 C C . LEU A 1 289 ? -6.516 30.672 6.281 1 98.5 289 LEU A C 1
ATOM 2210 O O . LEU A 1 289 ? -6.582 30.703 5.051 1 98.5 289 LEU A O 1
ATOM 2214 N N . ARG A 1 290 ? -7.535 30.375 7.02 1 98.12 290 ARG A N 1
ATOM 2215 C CA . ARG A 1 290 ? -8.859 30.203 6.441 1 98.12 290 ARG A CA 1
ATOM 2216 C C . ARG A 1 290 ? -9.297 31.438 5.672 1 98.12 290 ARG A C 1
ATOM 2218 O O . ARG A 1 290 ? -9.828 31.328 4.559 1 98.12 290 ARG A O 1
ATOM 2225 N N . ASP A 1 291 ? -9.141 32.562 6.332 1 98.38 291 ASP A N 1
ATOM 2226 C CA . ASP A 1 291 ? -9.516 33.844 5.684 1 98.38 291 ASP A CA 1
ATOM 2227 C C . ASP A 1 291 ? -8.648 34.094 4.449 1 98.38 291 ASP A C 1
ATOM 2229 O O . ASP A 1 291 ? -9.156 34.5 3.41 1 98.38 291 ASP A O 1
ATOM 2233 N N . LEU A 1 292 ? -7.387 33.812 4.57 1 98.69 292 LEU A N 1
ATOM 2234 C CA . LEU A 1 292 ? -6.441 34.062 3.484 1 98.69 292 LEU A CA 1
ATOM 2235 C C . LEU A 1 292 ? -6.812 33.219 2.256 1 98.69 292 LEU A C 1
ATOM 2237 O O . LEU A 1 292 ? -6.906 33.781 1.149 1 98.69 292 LEU A O 1
ATOM 2241 N N . PHE A 1 293 ? -7.008 31.922 2.355 1 98.69 293 PHE A N 1
ATOM 2242 C CA . PHE A 1 293 ? -7.195 31.016 1.226 1 98.69 293 PHE A CA 1
ATOM 2243 C C . PHE A 1 293 ? -8.547 31.25 0.568 1 98.69 293 PHE A C 1
ATOM 2245 O O . PHE A 1 293 ? -8.766 30.828 -0.574 1 98.69 293 PHE A O 1
ATOM 2252 N N . ARG A 1 294 ? -9.414 31.906 1.256 1 98.44 294 ARG A N 1
ATOM 2253 C CA . ARG A 1 294 ? -10.719 32.219 0.69 1 98.44 294 ARG A CA 1
ATOM 2254 C C . ARG A 1 294 ? -10.641 33.438 -0.234 1 98.44 294 ARG A C 1
ATOM 2256 O O . ARG A 1 294 ? -11.609 33.781 -0.907 1 98.44 294 ARG A O 1
ATOM 2263 N N . GLU A 1 295 ? -9.5 34 -0.324 1 98.44 295 GLU A N 1
ATOM 2264 C CA . GLU A 1 295 ? -9.336 35.219 -1.115 1 98.44 295 GLU A CA 1
ATOM 2265 C C . GLU A 1 295 ? -9.188 34.906 -2.6 1 98.44 295 GLU A C 1
ATOM 2267 O O . GLU A 1 295 ? -9.359 35.781 -3.449 1 98.44 295 GLU A O 1
ATOM 2272 N N . ARG A 1 296 ? -8.742 33.719 -2.932 1 98.62 296 ARG A N 1
ATOM 2273 C CA . ARG A 1 296 ? -8.508 33.344 -4.32 1 98.62 296 ARG A CA 1
ATOM 2274 C C . ARG A 1 296 ? -9.086 31.953 -4.609 1 98.62 296 ARG A C 1
ATOM 2276 O O . ARG A 1 296 ? -9.375 31.188 -3.686 1 98.62 296 ARG A O 1
ATOM 2283 N N . THR A 1 297 ? -9.289 31.688 -5.91 1 98.69 297 THR A N 1
ATOM 2284 C CA . THR A 1 297 ? -9.711 30.344 -6.32 1 98.69 297 THR A CA 1
ATOM 2285 C C . THR A 1 297 ? -8.555 29.359 -6.207 1 98.69 297 THR A C 1
ATOM 2287 O O . THR A 1 297 ? -7.395 29.766 -6.078 1 98.69 297 THR A O 1
ATOM 2290 N N . ARG A 1 298 ? -8.875 28.078 -6.23 1 98.5 298 ARG A N 1
ATOM 2291 C CA . ARG A 1 298 ? -7.852 27.047 -6.188 1 98.5 298 ARG A CA 1
ATOM 2292 C C . ARG A 1 298 ? -6.84 27.219 -7.316 1 98.5 298 ARG A C 1
ATOM 2294 O O . ARG A 1 298 ? -5.629 27.141 -7.094 1 98.5 298 ARG A O 1
ATOM 2301 N N . GLU A 1 299 ? -7.355 27.484 -8.5 1 98 299 GLU A N 1
ATOM 2302 C CA . GLU A 1 299 ? -6.488 27.672 -9.656 1 98 299 GLU A CA 1
ATOM 2303 C C . GLU A 1 299 ? -5.566 28.875 -9.484 1 98 299 GLU A C 1
ATOM 2305 O O . GLU A 1 299 ? -4.395 28.812 -9.859 1 98 299 GLU A O 1
ATOM 2310 N N . GLU A 1 300 ? -6.109 29.906 -8.961 1 98.56 300 GLU A N 1
ATOM 2311 C CA . GLU A 1 300 ? -5.309 31.109 -8.719 1 98.56 300 GLU A CA 1
ATOM 2312 C C . GLU A 1 300 ? -4.211 30.844 -7.691 1 98.56 300 GLU A C 1
ATOM 2314 O O . GLU A 1 300 ? -3.088 31.328 -7.832 1 98.56 300 GLU A O 1
ATOM 2319 N N . TRP A 1 301 ? -4.527 30.109 -6.664 1 98.62 301 TRP A N 1
ATOM 2320 C CA . TRP A 1 301 ? -3.521 29.734 -5.676 1 98.62 301 TRP A CA 1
ATOM 2321 C C . TRP A 1 301 ? -2.445 28.859 -6.293 1 98.62 301 TRP A C 1
ATOM 2323 O O . TRP A 1 301 ? -1.255 29.031 -6.02 1 98.62 301 TRP A O 1
ATOM 2333 N N . GLU A 1 302 ? -2.852 27.891 -7.109 1 97.75 302 GLU A N 1
ATOM 2334 C CA . GLU A 1 302 ? -1.896 27.031 -7.812 1 97.75 302 GLU A CA 1
ATOM 2335 C C . GLU A 1 302 ? -0.936 27.875 -8.656 1 97.75 302 GLU A C 1
ATOM 2337 O O . GLU A 1 302 ? 0.27 27.609 -8.672 1 97.75 302 GLU A O 1
ATOM 2342 N N . ALA A 1 303 ? -1.499 28.797 -9.305 1 97.31 303 ALA A N 1
ATOM 2343 C CA . ALA A 1 303 ? -0.676 29.672 -10.133 1 97.31 303 ALA A CA 1
ATOM 2344 C C . ALA A 1 303 ? 0.251 30.516 -9.266 1 97.31 303 ALA A C 1
ATOM 2346 O O . ALA A 1 303 ? 1.436 30.672 -9.578 1 97.31 303 ALA A O 1
ATOM 2347 N N . ALA A 1 304 ? -0.26 31.078 -8.203 1 97.44 304 ALA A N 1
ATOM 2348 C CA . ALA A 1 304 ? 0.484 31.984 -7.34 1 97.44 304 ALA A CA 1
ATOM 2349 C C . ALA A 1 304 ? 1.629 31.266 -6.637 1 97.44 304 ALA A C 1
ATOM 2351 O O . ALA A 1 304 ? 2.678 31.859 -6.375 1 97.44 304 ALA A O 1
ATOM 2352 N N . LEU A 1 305 ? 1.393 30.031 -6.344 1 97.69 305 LEU A N 1
ATOM 2353 C CA . LEU A 1 305 ? 2.375 29.312 -5.543 1 97.69 305 LEU A CA 1
ATOM 2354 C C . LEU A 1 305 ? 3.16 28.328 -6.402 1 97.69 305 LEU A C 1
ATOM 2356 O O . LEU A 1 305 ? 3.918 27.5 -5.875 1 97.69 305 LEU A O 1
ATOM 2360 N N . ALA A 1 306 ? 2.873 28.562 -7.738 1 93.75 306 ALA A N 1
ATOM 2361 C CA . ALA A 1 306 ? 3.654 27.75 -8.664 1 93.75 306 ALA A CA 1
ATOM 2362 C C . ALA A 1 306 ? 5.145 28.047 -8.531 1 93.75 306 ALA A C 1
ATOM 2364 O O . ALA A 1 306 ? 5.559 29.203 -8.523 1 93.75 306 ALA A O 1
ATOM 2365 N N . GLY A 1 307 ? 6.004 27.172 -8.289 1 92.81 307 GLY A N 1
ATOM 2366 C CA . GLY A 1 307 ? 7.445 27.359 -8.211 1 92.81 307 GLY A CA 1
ATOM 2367 C C . GLY A 1 307 ? 7.918 27.734 -6.816 1 92.81 307 GLY A C 1
ATOM 2368 O O . GLY A 1 307 ? 9.102 27.984 -6.609 1 92.81 307 GLY A O 1
ATOM 2369 N N . VAL A 1 308 ? 6.973 27.938 -5.934 1 96.81 308 VAL A N 1
ATOM 2370 C CA . VAL A 1 308 ? 7.309 28.219 -4.543 1 96.81 308 VAL A CA 1
ATOM 2371 C C . VAL A 1 308 ? 7.426 26.906 -3.76 1 96.81 308 VAL A C 1
ATOM 2373 O O . VAL A 1 308 ? 6.555 26.047 -3.854 1 96.81 308 VAL A O 1
ATOM 2376 N N . ASP A 1 309 ? 8.492 26.781 -3.059 1 96.31 309 ASP A N 1
ATOM 2377 C CA . ASP A 1 309 ? 8.664 25.609 -2.205 1 96.31 309 ASP A CA 1
ATOM 2378 C C . ASP A 1 309 ? 7.863 25.75 -0.912 1 96.31 309 ASP A C 1
ATOM 2380 O O . ASP A 1 309 ? 8.438 25.812 0.177 1 96.31 309 ASP A O 1
ATOM 2384 N N . ALA A 1 310 ? 6.566 25.688 -1.032 1 97.75 310 ALA A N 1
ATOM 2385 C CA . ALA A 1 310 ? 5.676 25.938 0.096 1 97.75 310 ALA A CA 1
ATOM 2386 C C . ALA A 1 310 ? 5 24.641 0.555 1 97.75 310 ALA A C 1
ATOM 2388 O O . ALA A 1 310 ? 4.219 24.656 1.507 1 97.75 310 ALA A O 1
ATOM 2389 N N . ALA A 1 311 ? 5.336 23.484 -0.119 1 97.44 311 ALA A N 1
ATOM 2390 C CA . ALA A 1 311 ? 4.625 22.234 0.154 1 97.44 311 ALA A CA 1
ATOM 2391 C C . ALA A 1 311 ? 3.113 22.438 0.085 1 97.44 311 ALA A C 1
ATOM 2393 O O . ALA A 1 311 ? 2.395 22.125 1.039 1 97.44 311 ALA A O 1
ATOM 2394 N N . PHE A 1 312 ? 2.711 22.953 -1.038 1 98.12 312 PHE A N 1
ATOM 2395 C CA . PHE A 1 312 ? 1.339 23.344 -1.328 1 98.12 312 PHE A CA 1
ATOM 2396 C C . PHE A 1 312 ? 0.783 22.562 -2.508 1 98.12 312 PHE A C 1
ATOM 2398 O O . PHE A 1 312 ? 1.514 22.234 -3.449 1 98.12 312 PHE A O 1
ATOM 2405 N N . ALA A 1 313 ? -0.509 22.188 -2.438 1 98.06 313 ALA A N 1
ATOM 2406 C CA . ALA A 1 313 ? -1.189 21.594 -3.582 1 98.06 313 ALA A CA 1
ATOM 2407 C C . ALA A 1 313 ? -2.699 21.797 -3.488 1 98.06 313 ALA A C 1
ATOM 2409 O O . ALA A 1 313 ? -3.26 21.828 -2.391 1 98.06 313 ALA A O 1
ATOM 2410 N N . GLY A 1 314 ? -3.299 21.969 -4.629 1 98.12 314 GLY A N 1
ATOM 2411 C CA . GLY A 1 314 ? -4.75 21.859 -4.656 1 98.12 314 GLY A CA 1
ATOM 2412 C C . GLY A 1 314 ? -5.254 20.469 -4.309 1 98.12 314 GLY A C 1
ATOM 2413 O O . GLY A 1 314 ? -4.531 19.484 -4.461 1 98.12 314 GLY A O 1
ATOM 2414 N N . VAL A 1 315 ? -6.496 20.406 -3.746 1 97.88 315 VAL A N 1
ATOM 2415 C CA . VAL A 1 315 ? -7.207 19.141 -3.607 1 97.88 315 VAL A CA 1
ATOM 2416 C C . VAL A 1 315 ? -8.008 18.859 -4.879 1 97.88 315 VAL A C 1
ATOM 2418 O O . VAL A 1 315 ? -8.922 19.609 -5.223 1 97.88 315 VAL A O 1
ATOM 2421 N N . TYR A 1 316 ? -7.664 17.797 -5.52 1 97.44 316 TYR A N 1
ATOM 2422 C CA . TYR A 1 316 ? -8.32 17.453 -6.773 1 97.44 316 TYR A CA 1
ATOM 2423 C C . TYR A 1 316 ? -9.328 16.328 -6.566 1 97.44 316 TYR A C 1
ATOM 2425 O O . TYR A 1 316 ? -9.117 15.445 -5.73 1 97.44 316 TYR A O 1
ATOM 2433 N N . ALA A 1 317 ? -10.445 16.391 -7.336 1 95.69 317 ALA A N 1
ATOM 2434 C CA . ALA A 1 317 ? -11.359 15.25 -7.41 1 95.69 317 ALA A CA 1
ATOM 2435 C C . ALA A 1 317 ? -10.805 14.156 -8.32 1 95.69 317 ALA A C 1
ATOM 2437 O O . ALA A 1 317 ? -9.945 14.422 -9.156 1 95.69 317 ALA A O 1
ATOM 2438 N N . PRO A 1 318 ? -11.32 12.922 -8.164 1 95.62 318 PRO A N 1
ATOM 2439 C CA . PRO A 1 318 ? -10.844 11.836 -9.031 1 95.62 318 PRO A CA 1
ATOM 2440 C C . PRO A 1 318 ? -10.953 12.18 -10.516 1 95.62 318 PRO A C 1
ATOM 2442 O O . PRO A 1 318 ? -10.031 11.898 -11.281 1 95.62 318 PRO A O 1
ATOM 2445 N N . ALA A 1 319 ? -12.008 12.812 -10.906 1 96.38 319 ALA A N 1
ATOM 2446 C CA . ALA A 1 319 ? -12.234 13.156 -12.312 1 96.38 319 ALA A CA 1
ATOM 2447 C C . ALA A 1 319 ? -11.211 14.172 -12.797 1 96.38 319 ALA A C 1
ATOM 2449 O O . ALA A 1 319 ? -10.859 14.203 -13.977 1 96.38 319 ALA A O 1
ATOM 2450 N N . GLU A 1 320 ? -10.742 15.016 -11.906 1 96.94 320 GLU A N 1
ATOM 2451 C CA . GLU A 1 320 ? -9.688 15.969 -12.234 1 96.94 320 GLU A CA 1
ATOM 2452 C C . GLU A 1 320 ? -8.32 15.297 -12.273 1 96.94 320 GLU A C 1
ATOM 2454 O O . GLU A 1 320 ? -7.492 15.617 -13.133 1 96.94 320 GLU A O 1
ATOM 2459 N N . ALA A 1 321 ? -8.125 14.391 -11.359 1 97.12 321 ALA A N 1
ATOM 2460 C CA . ALA A 1 321 ? -6.836 13.711 -11.227 1 97.12 321 ALA A CA 1
ATOM 2461 C C . ALA A 1 321 ? -6.52 12.883 -12.469 1 97.12 321 ALA A C 1
ATOM 2463 O O . ALA A 1 321 ? -5.375 12.844 -12.922 1 97.12 321 ALA A O 1
ATOM 2464 N N . VAL A 1 322 ? -7.512 12.234 -13.07 1 96.25 322 VAL A N 1
ATOM 2465 C CA . VAL A 1 322 ? -7.281 11.32 -14.188 1 96.25 322 VAL A CA 1
ATOM 2466 C C . VAL A 1 322 ? -6.965 12.117 -15.445 1 96.25 322 VAL A C 1
ATOM 2468 O O . VAL A 1 322 ? -6.691 11.539 -16.5 1 96.25 322 VAL A O 1
ATOM 2471 N N . ASP A 1 323 ? -6.992 13.422 -15.344 1 93.44 323 ASP A N 1
ATOM 2472 C CA . ASP A 1 323 ? -6.641 14.281 -16.469 1 93.44 323 ASP A CA 1
ATOM 2473 C C . ASP A 1 323 ? -5.52 15.242 -16.109 1 93.44 323 ASP A C 1
ATOM 2475 O O . ASP A 1 323 ? -5.227 16.188 -16.844 1 93.44 323 ASP A O 1
ATOM 2479 N N . HIS A 1 324 ? -5.008 15.07 -15.016 1 96.94 324 HIS A N 1
ATOM 2480 C CA . HIS A 1 324 ? -4.039 16.047 -14.516 1 96.94 324 HIS A CA 1
ATOM 2481 C C . HIS A 1 324 ? -2.75 16 -15.32 1 96.94 324 HIS A C 1
ATOM 2483 O O . HIS A 1 324 ? -2.244 14.922 -15.641 1 96.94 324 HIS A O 1
ATOM 2489 N N . PRO A 1 325 ? -2.129 17.141 -15.609 1 97.25 325 PRO A N 1
ATOM 2490 C CA . PRO A 1 325 ? -0.943 17.203 -16.469 1 97.25 325 PRO A CA 1
ATOM 2491 C C . PRO A 1 325 ? 0.245 16.438 -15.891 1 97.25 325 PRO A C 1
ATOM 2493 O O . PRO A 1 325 ? 1.044 15.875 -16.641 1 97.25 325 PRO A O 1
ATOM 2496 N N . GLN A 1 326 ? 0.403 16.375 -14.617 1 97.88 326 GLN A N 1
ATOM 2497 C CA . GLN A 1 326 ? 1.51 15.648 -14.008 1 97.88 326 GLN A CA 1
ATOM 2498 C C . GLN A 1 326 ? 1.409 14.156 -14.297 1 97.88 326 GLN A C 1
ATOM 2500 O O . GLN A 1 326 ? 2.389 13.531 -14.703 1 97.88 326 GLN A O 1
ATOM 2505 N N . PHE A 1 327 ? 0.219 13.547 -14.094 1 97.88 327 PHE A N 1
ATOM 2506 C CA . PHE A 1 327 ? 0.037 12.117 -14.32 1 97.88 327 PHE A CA 1
ATOM 2507 C C . PHE A 1 327 ? 0.109 11.797 -15.812 1 97.88 327 PHE A C 1
ATOM 2509 O O . PHE A 1 327 ? 0.583 10.727 -16.188 1 97.88 327 PHE A O 1
ATOM 2516 N N . ARG A 1 328 ? -0.388 12.734 -16.656 1 96.06 328 ARG A N 1
ATOM 2517 C CA . ARG A 1 328 ? -0.27 12.562 -18.094 1 96.06 328 ARG A CA 1
ATOM 2518 C C . ARG A 1 328 ? 1.193 12.531 -18.531 1 96.06 328 ARG A C 1
ATOM 2520 O O . ARG A 1 328 ? 1.6 11.672 -19.312 1 96.06 328 ARG A O 1
ATOM 2527 N N . ALA A 1 329 ? 1.957 13.453 -18.016 1 96.38 329 ALA A N 1
ATOM 2528 C CA . ALA A 1 329 ? 3.375 13.547 -18.359 1 96.38 329 ALA A CA 1
ATOM 2529 C C . ALA A 1 329 ? 4.129 12.297 -17.938 1 96.38 329 ALA A C 1
ATOM 2531 O O . ALA A 1 329 ? 5.07 11.867 -18.609 1 96.38 329 ALA A O 1
ATOM 2532 N N . ARG A 1 330 ? 3.705 11.688 -16.875 1 95.88 330 ARG A N 1
ATOM 2533 C CA . ARG A 1 330 ? 4.363 10.5 -16.344 1 95.88 330 ARG A CA 1
ATOM 2534 C C . ARG A 1 330 ? 3.83 9.234 -17.016 1 95.88 330 ARG A C 1
ATOM 2536 O O . ARG A 1 330 ? 4.234 8.125 -16.656 1 95.88 330 ARG A O 1
ATOM 2543 N N . GLU A 1 331 ? 2.809 9.383 -17.828 1 93.38 331 GLU A N 1
ATOM 2544 C CA . GLU A 1 331 ? 2.227 8.289 -18.594 1 93.38 331 GLU A CA 1
ATOM 2545 C C . GLU A 1 331 ? 1.577 7.258 -17.688 1 93.38 331 GLU A C 1
ATOM 2547 O O . GLU A 1 331 ? 1.626 6.055 -17.969 1 93.38 331 GLU A O 1
ATOM 2552 N N . LEU A 1 332 ? 1.096 7.754 -16.594 1 95.44 332 LEU A N 1
ATOM 2553 C CA . LEU A 1 332 ? 0.367 6.887 -15.672 1 95.44 332 LEU A CA 1
ATOM 2554 C C . LEU A 1 332 ? -1.029 6.582 -16.203 1 95.44 332 LEU A C 1
ATOM 2556 O O . LEU A 1 332 ? -1.564 5.496 -15.961 1 95.44 332 LEU A O 1
ATOM 2560 N N . LEU A 1 333 ? -1.602 7.559 -16.891 1 94.62 333 LEU A N 1
ATOM 2561 C CA . LEU A 1 333 ? -2.943 7.441 -17.453 1 94.62 333 LEU A CA 1
ATOM 2562 C C . LEU A 1 333 ? -2.9 6.82 -18.844 1 94.62 333 LEU A C 1
ATOM 2564 O O . LEU A 1 333 ? -2.227 7.336 -19.75 1 94.62 333 LEU A O 1
ATOM 2568 N N . GLU A 1 334 ? -3.549 5.715 -18.938 1 91.94 334 GLU A N 1
ATOM 2569 C CA . GLU A 1 334 ? -3.574 5.016 -20.219 1 91.94 334 GLU A CA 1
ATOM 2570 C C . GLU A 1 334 ? -4.949 5.121 -20.875 1 91.94 334 GLU A C 1
ATOM 2572 O O . GLU A 1 334 ? -5.973 4.977 -20.219 1 91.94 334 GLU A O 1
ATOM 2577 N N . ASP A 1 335 ? -4.945 5.484 -22.109 1 89.75 335 ASP A N 1
ATOM 2578 C CA . ASP A 1 335 ? -6.176 5.602 -22.875 1 89.75 335 ASP A CA 1
ATOM 2579 C C . ASP A 1 335 ? -6.016 4.969 -24.266 1 89.75 335 ASP A C 1
ATOM 2581 O O . ASP A 1 335 ? -6.035 5.672 -25.281 1 89.75 335 ASP A O 1
ATOM 2585 N N . PRO A 1 336 ? -5.898 3.662 -24.25 1 87.94 336 PRO A N 1
ATOM 2586 C CA . PRO A 1 336 ? -5.75 3.002 -25.547 1 87.94 336 PRO A CA 1
ATOM 2587 C C . PRO A 1 336 ? -7.02 3.084 -26.391 1 87.94 336 PRO A C 1
ATOM 2589 O O . PRO A 1 336 ? -8.117 3.234 -25.859 1 87.94 336 PRO A O 1
ATOM 2592 N N . GLU A 1 337 ? -6.84 2.918 -27.641 1 86.25 337 GLU A N 1
ATOM 2593 C CA . GLU A 1 337 ? -7.949 3.045 -28.578 1 86.25 337 GLU A CA 1
ATOM 2594 C C . GLU A 1 337 ? -8.945 1.897 -28.422 1 86.25 337 GLU A C 1
ATOM 2596 O O . GLU A 1 337 ? -10.156 2.1 -28.531 1 86.25 337 GLU A O 1
ATOM 2601 N N . ASP A 1 338 ? -8.516 0.713 -28.141 1 86.81 338 ASP A N 1
ATOM 2602 C CA . ASP A 1 338 ? -9.367 -0.467 -28.203 1 86.81 338 ASP A CA 1
ATOM 2603 C C . ASP A 1 338 ? -9.656 -1.005 -26.797 1 86.81 338 ASP A C 1
ATOM 2605 O O . ASP A 1 338 ? -10.023 -2.17 -26.641 1 86.81 338 ASP A O 1
ATOM 2609 N N . ALA A 1 339 ? -9.422 -0.179 -25.844 1 90.81 339 ALA A N 1
ATOM 2610 C CA . ALA A 1 339 ? -9.664 -0.589 -24.453 1 90.81 339 ALA A CA 1
ATOM 2611 C C . ALA A 1 339 ? -10.125 0.59 -23.609 1 90.81 339 ALA A C 1
ATOM 2613 O O . ALA A 1 339 ? -9.883 1.748 -23.953 1 90.81 339 ALA A O 1
ATOM 2614 N N . PRO A 1 340 ? -10.836 0.334 -22.562 1 93.75 340 PRO A N 1
ATOM 2615 C CA . PRO A 1 340 ? -11.211 1.427 -21.656 1 93.75 340 PRO A CA 1
ATOM 2616 C C . PRO A 1 340 ? -10 2.131 -21.047 1 93.75 340 PRO A C 1
ATOM 2618 O O . PRO A 1 340 ? -8.961 1.504 -20.828 1 93.75 340 PRO A O 1
ATOM 2621 N N . PRO A 1 341 ? -10.188 3.469 -20.797 1 93.62 341 PRO A N 1
ATOM 2622 C CA . PRO A 1 341 ? -9.117 4.172 -20.094 1 93.62 341 PRO A CA 1
ATOM 2623 C C . PRO A 1 341 ? -8.867 3.615 -18.688 1 93.62 341 PRO A C 1
ATOM 2625 O O . PRO A 1 341 ? -9.797 3.133 -18.031 1 93.62 341 PRO A O 1
ATOM 2628 N N . ARG A 1 342 ? -7.656 3.719 -18.281 1 93.06 342 ARG A N 1
ATOM 2629 C CA . ARG A 1 342 ? -7.316 3.133 -16.984 1 93.06 342 ARG A CA 1
ATOM 2630 C C . ARG A 1 342 ? -6.086 3.803 -16.391 1 93.06 342 ARG A C 1
ATOM 2632 O O . ARG A 1 342 ? -5.371 4.535 -17.078 1 93.06 342 ARG A O 1
ATOM 2639 N N . ILE A 1 343 ? -5.906 3.568 -15.117 1 94.62 343 ILE A N 1
ATOM 2640 C CA . ILE A 1 343 ? -4.664 3.932 -14.445 1 94.62 343 ILE A CA 1
ATOM 2641 C C . ILE A 1 343 ? -3.619 2.838 -14.664 1 94.62 343 ILE A C 1
ATOM 2643 O O . ILE A 1 343 ? -3.871 1.665 -14.375 1 94.62 343 ILE A O 1
ATOM 2647 N N . GLY A 1 344 ? -2.504 3.152 -15.141 1 92.88 344 GLY A N 1
ATOM 2648 C CA . GLY A 1 344 ? -1.459 2.203 -15.492 1 92.88 344 GLY A CA 1
ATOM 2649 C C . GLY A 1 344 ? -0.586 1.816 -14.312 1 92.88 344 GLY A C 1
ATOM 2650 O O . GLY A 1 344 ? -0.943 2.07 -13.164 1 92.88 344 GLY A O 1
ATOM 2651 N N . PHE A 1 345 ? 0.497 1.095 -14.625 1 94.75 345 PHE A N 1
ATOM 2652 C CA . PHE A 1 345 ? 1.471 0.656 -13.633 1 94.75 345 PHE A CA 1
ATOM 2653 C C . PHE A 1 345 ? 2.178 1.851 -13 1 94.75 345 PHE A C 1
ATOM 2655 O O . PHE A 1 345 ? 2.721 2.701 -13.711 1 94.75 345 PHE A O 1
ATOM 2662 N N . PRO A 1 346 ? 2.205 1.994 -11.664 1 95.5 346 PRO A N 1
ATOM 2663 C CA . PRO A 1 346 ? 2.602 3.248 -11.016 1 95.5 346 PRO A CA 1
ATOM 2664 C C . PRO A 1 346 ? 4.109 3.338 -10.781 1 95.5 346 PRO A C 1
ATOM 2666 O O . PRO A 1 346 ? 4.543 3.754 -9.703 1 95.5 346 PRO A O 1
ATOM 2669 N N . ALA A 1 347 ? 4.934 2.945 -11.695 1 95.06 347 ALA A N 1
ATOM 2670 C CA . ALA A 1 347 ? 6.379 3.145 -11.695 1 95.06 347 ALA A CA 1
ATOM 2671 C C . ALA A 1 347 ? 6.938 3.125 -13.117 1 95.06 347 ALA A C 1
ATOM 2673 O O . ALA A 1 347 ? 6.289 2.625 -14.039 1 95.06 347 ALA A O 1
ATOM 2674 N N . ARG A 1 348 ? 8.078 3.732 -13.266 1 94.38 348 ARG A N 1
ATOM 2675 C CA . ARG A 1 348 ? 8.766 3.721 -14.555 1 94.38 348 ARG A CA 1
ATOM 2676 C C . ARG A 1 348 ? 10.086 2.971 -14.461 1 94.38 348 ARG A C 1
ATOM 2678 O O . ARG A 1 348 ? 10.828 3.129 -13.492 1 94.38 348 ARG A O 1
ATOM 2685 N N . PHE A 1 349 ? 10.305 2.18 -15.43 1 91.5 349 PHE A N 1
ATOM 2686 C CA . PHE A 1 349 ? 11.555 1.434 -15.531 1 91.5 349 PHE A CA 1
ATOM 2687 C C . PHE A 1 349 ? 12.328 1.838 -16.781 1 91.5 349 PHE A C 1
ATOM 2689 O O . PHE A 1 349 ? 11.734 2.256 -17.781 1 91.5 349 PHE A O 1
ATOM 2696 N N . GLY A 1 350 ? 13.68 2.047 -16.75 1 80.25 350 GLY A N 1
ATOM 2697 C CA . GLY A 1 350 ? 14.539 2.506 -17.844 1 80.25 350 GLY A CA 1
ATOM 2698 C C . GLY A 1 350 ? 14.391 1.682 -19.109 1 80.25 350 GLY A C 1
ATOM 2699 O O . GLY A 1 350 ? 14.68 2.164 -20.203 1 80.25 350 GLY A O 1
ATOM 2700 N N . GLY A 1 351 ? 13.867 0.56 -19.031 1 69.5 351 GLY A N 1
ATOM 2701 C CA . GLY A 1 351 ? 13.781 -0.29 -20.219 1 69.5 351 GLY A CA 1
ATOM 2702 C C . GLY A 1 351 ? 12.477 -0.145 -20.969 1 69.5 351 GLY A C 1
ATOM 2703 O O . GLY A 1 351 ? 11.586 0.604 -20.547 1 69.5 351 GLY A O 1
ATOM 2704 N N . GLU A 1 352 ? 12.555 -0.478 -22.266 1 61.16 352 GLU A N 1
ATOM 2705 C CA . GLU A 1 352 ? 11.367 -0.425 -23.125 1 61.16 352 GLU A CA 1
ATOM 2706 C C . GLU A 1 352 ? 10.234 -1.251 -22.531 1 61.16 352 GLU A C 1
ATOM 2708 O O . GLU A 1 352 ? 10.461 -2.332 -21.984 1 61.16 352 GLU A O 1
ATOM 2713 N N . SER A 1 353 ? 9.203 -0.483 -22.328 1 61.94 353 SER A N 1
ATOM 2714 C CA . SER A 1 353 ? 8.016 -1.209 -21.891 1 61.94 353 SER A CA 1
ATOM 2715 C C . SER A 1 353 ? 7.512 -2.148 -22.969 1 61.94 353 SER A C 1
ATOM 2717 O O . SER A 1 353 ? 7.496 -1.791 -24.156 1 61.94 353 SER A O 1
ATOM 2719 N N . ALA A 1 354 ? 7.469 -3.398 -22.672 1 60.41 354 ALA A N 1
ATOM 2720 C CA . ALA A 1 354 ? 6.879 -4.328 -23.641 1 60.41 354 ALA A CA 1
ATOM 2721 C C . ALA A 1 354 ? 5.402 -4.023 -23.859 1 60.41 354 ALA A C 1
ATOM 2723 O O . ALA A 1 354 ? 4.734 -3.471 -22.984 1 60.41 354 ALA A O 1
ATOM 2724 N N . ALA A 1 355 ? 5.039 -4.273 -25.094 1 66.69 355 ALA A N 1
ATOM 2725 C CA . ALA A 1 355 ? 3.617 -4.176 -25.406 1 66.69 355 ALA A CA 1
ATOM 2726 C C . ALA A 1 355 ? 2.785 -5.074 -24.5 1 66.69 355 ALA A C 1
ATOM 2728 O O . ALA A 1 355 ? 3.156 -6.219 -24.234 1 66.69 355 ALA A O 1
ATOM 2729 N N . ARG A 1 356 ? 1.784 -4.422 -23.875 1 79.19 356 ARG A N 1
ATOM 2730 C CA . ARG A 1 356 ? 0.917 -5.18 -22.984 1 79.19 356 ARG A CA 1
ATOM 2731 C C . ARG A 1 356 ? -0.332 -5.664 -23.703 1 79.19 356 ARG A C 1
ATOM 2733 O O . ARG A 1 356 ? -0.851 -4.977 -24.594 1 79.19 356 ARG A O 1
ATOM 2740 N N . ASP A 1 357 ? -0.679 -6.895 -23.438 1 82 357 ASP A N 1
ATOM 2741 C CA . ASP A 1 357 ? -1.967 -7.41 -23.891 1 82 357 ASP A CA 1
ATOM 2742 C C . ASP A 1 357 ? -3.121 -6.727 -23.156 1 82 357 ASP A C 1
ATOM 2744 O O . ASP A 1 357 ? -3.242 -6.836 -21.938 1 82 357 ASP A O 1
ATOM 2748 N N . GLU A 1 358 ? -3.926 -6.008 -23.891 1 86.12 358 GLU A N 1
ATOM 2749 C CA . GLU A 1 358 ? -5.012 -5.219 -23.312 1 86.12 358 GLU A CA 1
ATOM 2750 C C . GLU A 1 358 ? -6.301 -6.031 -23.234 1 86.12 358 GLU A C 1
ATOM 2752 O O . GLU A 1 358 ? -7.309 -5.559 -22.703 1 86.12 358 GLU A O 1
ATOM 2757 N N . ARG A 1 359 ? -6.332 -7.266 -23.766 1 92.25 359 ARG A N 1
ATOM 2758 C CA . ARG A 1 359 ? -7.551 -8.062 -23.797 1 92.25 359 ARG A CA 1
ATOM 2759 C C . ARG A 1 359 ? -7.922 -8.57 -22.406 1 92.25 359 ARG A C 1
ATOM 2761 O O . ARG A 1 359 ? -7.043 -8.844 -21.594 1 92.25 359 ARG A O 1
ATOM 2768 N N . VAL A 1 360 ? -9.117 -8.547 -22.125 1 96 360 VAL A N 1
ATOM 2769 C CA . VAL A 1 360 ? -9.688 -9.188 -20.938 1 96 360 VAL A CA 1
ATOM 2770 C C . VAL A 1 360 ? -10.211 -10.57 -21.297 1 96 360 VAL A C 1
ATOM 2772 O O . VAL A 1 360 ? -10.984 -10.727 -22.25 1 96 360 VAL A O 1
ATOM 2775 N N . PRO A 1 361 ? -9.773 -11.594 -20.609 1 96.75 361 PRO A N 1
ATOM 2776 C CA . PRO A 1 361 ? -10.164 -12.938 -21.016 1 96.75 361 PRO A CA 1
ATOM 2777 C C . PRO A 1 361 ? -11.633 -13.242 -20.719 1 96.75 361 PRO A C 1
ATOM 2779 O O . PRO A 1 361 ? -12.156 -12.828 -19.688 1 96.75 361 PRO A O 1
ATOM 2782 N N . ALA A 1 362 ? -12.25 -13.953 -21.672 1 96.38 362 ALA A N 1
ATOM 2783 C CA . ALA A 1 362 ? -13.539 -14.547 -21.344 1 96.38 362 ALA A CA 1
ATOM 2784 C C . ALA A 1 362 ? -13.383 -15.711 -20.375 1 96.38 362 ALA A C 1
ATOM 2786 O O . ALA A 1 362 ? -12.312 -16.328 -20.297 1 96.38 362 ALA A O 1
ATOM 2787 N N . GLN A 1 363 ? -14.469 -15.984 -19.625 1 97.19 363 GLN A N 1
ATOM 2788 C CA . GLN A 1 363 ? -14.406 -17.094 -18.688 1 97.19 363 GLN A CA 1
ATOM 2789 C C . GLN A 1 363 ? -14.109 -18.406 -19.406 1 97.19 363 GLN A C 1
ATOM 2791 O O . GLN A 1 363 ? -14.828 -18.797 -20.328 1 97.19 363 GLN A O 1
ATOM 2796 N N . GLY A 1 364 ? -12.992 -19.047 -19.078 1 97.69 364 GLY A N 1
ATOM 2797 C CA . GLY A 1 364 ? -12.625 -20.344 -19.625 1 97.69 364 GLY A CA 1
ATOM 2798 C C . GLY A 1 364 ? -12.07 -20.266 -21.031 1 97.69 364 GLY A C 1
ATOM 2799 O O . GLY A 1 364 ? -11.859 -21.297 -21.672 1 97.69 364 GLY A O 1
ATOM 2800 N N . GLU A 1 365 ? -11.789 -19.078 -21.516 1 97.31 365 GLU A N 1
ATOM 2801 C CA . GLU A 1 365 ? -11.328 -18.859 -22.875 1 97.31 365 GLU A CA 1
ATOM 2802 C C . GLU A 1 365 ? -10.125 -19.734 -23.203 1 97.31 365 GLU A C 1
ATOM 2804 O O . GLU A 1 365 ? -9.961 -20.188 -24.344 1 97.31 365 GLU A O 1
ATOM 2809 N N . HIS A 1 366 ? -9.289 -20.031 -22.266 1 98.38 366 HIS A N 1
ATOM 2810 C CA . HIS A 1 366 ? -8.016 -20.672 -22.531 1 98.38 366 HIS A CA 1
ATOM 2811 C C . HIS A 1 366 ? -7.969 -22.078 -21.922 1 98.38 366 HIS A C 1
ATOM 2813 O O . HIS A 1 366 ? -6.898 -22.688 -21.812 1 98.38 366 HIS A O 1
ATOM 2819 N N . THR A 1 367 ? -9.102 -22.625 -21.578 1 98.56 367 THR A N 1
ATOM 2820 C CA . THR A 1 367 ? -9.188 -23.906 -20.875 1 98.56 367 THR A CA 1
ATOM 2821 C C . THR A 1 367 ? -8.531 -25.016 -21.703 1 98.56 367 THR A C 1
ATOM 2823 O O . THR A 1 367 ? -7.641 -25.703 -21.219 1 98.56 367 THR A O 1
ATOM 2826 N N . ARG A 1 368 ? -8.953 -25.172 -22.938 1 98.19 368 ARG A N 1
ATOM 2827 C CA . ARG A 1 368 ? -8.43 -26.234 -23.797 1 98.19 368 ARG A CA 1
ATOM 2828 C C . ARG A 1 368 ? -6.926 -26.109 -23.969 1 98.19 368 ARG A C 1
ATOM 2830 O O . ARG A 1 368 ? -6.191 -27.094 -23.828 1 98.19 368 ARG A O 1
ATOM 2837 N N . GLN A 1 369 ? -6.48 -24.922 -24.234 1 98.31 369 GLN A N 1
ATOM 2838 C CA . GLN A 1 369 ? -5.062 -24.672 -24.469 1 98.31 369 GLN A CA 1
ATOM 2839 C C . GLN A 1 369 ? -4.223 -25.125 -23.281 1 98.31 369 GLN A C 1
ATOM 2841 O O . GLN A 1 369 ? -3.242 -25.859 -23.438 1 98.31 369 GLN A O 1
ATOM 2846 N N . TYR A 1 370 ? -4.59 -24.75 -22.094 1 98.56 370 TYR A N 1
ATOM 2847 C CA . TYR A 1 370 ? -3.775 -25.016 -20.906 1 98.56 370 TYR A CA 1
ATOM 2848 C C . TYR A 1 370 ? -3.848 -26.484 -20.516 1 98.56 370 TYR A C 1
ATOM 2850 O O . TYR A 1 370 ? -2.875 -27.047 -20.016 1 98.56 370 TYR A O 1
ATOM 2858 N N . LEU A 1 371 ? -5.016 -27.125 -20.766 1 98.5 371 LEU A N 1
ATOM 2859 C CA . LEU A 1 371 ? -5.113 -28.547 -20.469 1 98.5 371 LEU A CA 1
ATOM 2860 C C . LEU A 1 371 ? -4.254 -29.359 -21.422 1 98.5 371 LEU A C 1
ATOM 2862 O O . LEU A 1 371 ? -3.611 -30.328 -21.016 1 98.5 371 LEU A O 1
ATOM 2866 N N . LEU A 1 372 ? -4.223 -28.969 -22.734 1 98.5 372 LEU A N 1
ATOM 2867 C CA . LEU A 1 372 ? -3.338 -29.625 -23.688 1 98.5 372 LEU A CA 1
ATOM 2868 C C . LEU A 1 372 ? -1.878 -29.438 -23.281 1 98.5 372 LEU A C 1
ATOM 2870 O O . LEU A 1 372 ? -1.1 -30.406 -23.328 1 98.5 372 LEU A O 1
ATOM 2874 N N . GLU A 1 373 ? -1.525 -28.234 -22.859 1 97.88 373 GLU A N 1
ATOM 2875 C CA . GLU A 1 373 ? -0.163 -27.953 -22.422 1 97.88 373 GLU A CA 1
ATOM 2876 C C . GLU A 1 373 ? 0.197 -28.781 -21.188 1 97.88 373 GLU A C 1
ATOM 2878 O O . GLU A 1 373 ? 1.362 -29.125 -20.984 1 97.88 373 GLU A O 1
ATOM 2883 N N . ALA A 1 374 ? -0.821 -29.125 -20.391 1 97.62 374 ALA A N 1
ATOM 2884 C CA . ALA A 1 374 ? -0.612 -29.875 -19.156 1 97.62 374 ALA A CA 1
ATOM 2885 C C . ALA A 1 374 ? -0.518 -31.375 -19.422 1 97.62 374 ALA A C 1
ATOM 2887 O O . ALA A 1 374 ? -0.359 -32.156 -18.484 1 97.62 374 ALA A O 1
ATOM 2888 N N . GLY A 1 375 ? -0.699 -31.797 -20.688 1 97.12 375 GLY A N 1
ATOM 2889 C CA . GLY A 1 375 ? -0.434 -33.188 -21.062 1 97.12 375 GLY A CA 1
ATOM 2890 C C . GLY A 1 375 ? -1.689 -33.969 -21.406 1 97.12 375 GLY A C 1
ATOM 2891 O O . GLY A 1 375 ? -1.621 -35.125 -21.734 1 97.12 375 GLY A O 1
ATOM 2892 N N . TYR A 1 376 ? -2.838 -33.281 -21.359 1 97.62 376 TYR A N 1
ATOM 2893 C CA . TYR A 1 376 ? -4.059 -33.938 -21.828 1 97.62 376 TYR A CA 1
ATOM 2894 C C . TYR A 1 376 ? -4.086 -34.062 -23.344 1 97.62 376 TYR A C 1
ATOM 2896 O O . TYR A 1 376 ? -3.531 -33.188 -24.031 1 97.62 376 TYR A O 1
ATOM 2904 N N . ASP A 1 377 ? -4.684 -35.094 -23.859 1 97.88 377 ASP A N 1
ATOM 2905 C CA . ASP A 1 377 ? -4.91 -35.125 -25.297 1 97.88 377 ASP A CA 1
ATOM 2906 C C . ASP A 1 377 ? -6.293 -34.594 -25.656 1 97.88 377 ASP A C 1
ATOM 2908 O O . ASP A 1 377 ? -7.086 -34.281 -24.766 1 97.88 377 ASP A O 1
ATOM 2912 N N . ASP A 1 378 ? -6.551 -34.469 -26.875 1 97.81 378 ASP A N 1
ATOM 2913 C CA . ASP A 1 378 ? -7.777 -33.844 -27.359 1 97.81 378 ASP A CA 1
ATOM 2914 C C . ASP A 1 378 ? -9.008 -34.625 -26.875 1 97.81 378 ASP A C 1
ATOM 2916 O O . ASP A 1 378 ? -10.008 -34 -26.5 1 97.81 378 ASP A O 1
ATOM 2920 N N . GLU A 1 379 ? -8.93 -35.844 -26.891 1 98 379 GLU A N 1
ATOM 2921 C CA . GLU A 1 379 ? -10.055 -36.688 -26.484 1 98 379 GLU A CA 1
ATOM 2922 C C . GLU A 1 379 ? -10.383 -36.5 -25 1 98 379 GLU A C 1
ATOM 2924 O O . GLU A 1 379 ? -11.555 -36.406 -24.625 1 98 379 GLU A O 1
ATOM 2929 N N . ASP A 1 380 ? -9.359 -36.5 -24.203 1 97.44 380 ASP A N 1
ATOM 2930 C CA . ASP A 1 380 ? -9.531 -36.281 -22.766 1 97.44 380 ASP A CA 1
ATOM 2931 C C . ASP A 1 380 ? -10.133 -34.906 -22.484 1 97.44 380 ASP A C 1
ATOM 2933 O O . ASP A 1 380 ? -11.016 -34.781 -21.625 1 97.44 380 ASP A O 1
ATOM 2937 N N . VAL A 1 381 ? -9.625 -33.875 -23.156 1 98 381 VAL A N 1
ATOM 2938 C CA . VAL A 1 381 ? -10.125 -32.531 -22.953 1 98 381 VAL A CA 1
ATOM 2939 C C . VAL A 1 381 ? -11.602 -32.469 -23.359 1 98 381 VAL A C 1
A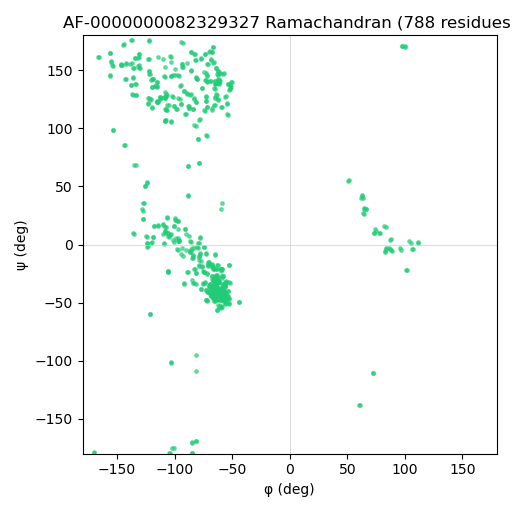TOM 2941 O O . VAL A 1 381 ? -12.414 -31.859 -22.656 1 98 381 VAL A O 1
ATOM 2944 N N . ASP A 1 382 ? -11.93 -33.094 -24.469 1 97.69 382 ASP A N 1
ATOM 2945 C CA . ASP A 1 382 ? -13.312 -33.094 -24.922 1 97.69 382 ASP A CA 1
ATOM 2946 C C . ASP A 1 382 ? -14.227 -33.781 -23.891 1 97.69 382 ASP A C 1
ATOM 2948 O O . ASP A 1 382 ? -15.336 -33.312 -23.641 1 97.69 382 ASP A O 1
ATOM 2952 N N . ALA A 1 383 ? -13.773 -34.812 -23.344 1 97.62 383 ALA A N 1
ATOM 2953 C CA . ALA A 1 383 ? -14.547 -35.531 -22.328 1 97.62 383 ALA A CA 1
ATOM 2954 C C . ALA A 1 383 ? -14.781 -34.656 -21.109 1 97.62 383 ALA A C 1
ATOM 2956 O O . ALA A 1 383 ? -15.875 -34.656 -20.531 1 97.62 383 ALA A O 1
ATOM 2957 N N . LEU A 1 384 ? -13.711 -33.969 -20.672 1 97.81 384 LEU A N 1
ATOM 2958 C CA . LEU A 1 384 ? -13.828 -33.062 -19.531 1 97.81 384 LEU A CA 1
ATOM 2959 C C . LEU A 1 384 ? -14.805 -31.938 -19.828 1 97.81 384 LEU A C 1
ATOM 2961 O O . LEU A 1 384 ? -15.609 -31.562 -18.969 1 97.81 384 LEU A O 1
ATOM 2965 N N . LEU A 1 385 ? -14.734 -31.391 -21.031 1 97.31 385 LEU A N 1
ATOM 2966 C CA . LEU A 1 385 ? -15.633 -30.312 -21.438 1 97.31 385 LEU A CA 1
ATOM 2967 C C . LEU A 1 385 ? -17.078 -30.812 -21.484 1 97.31 385 LEU A C 1
ATOM 2969 O O . LEU A 1 385 ? -17.984 -30.125 -21 1 97.31 385 LEU A O 1
ATOM 2973 N N . GLU A 1 386 ? -17.281 -31.969 -22.016 1 96.62 386 GLU A N 1
ATOM 2974 C CA . GLU A 1 386 ? -18.625 -32.562 -22.156 1 96.62 386 GLU A CA 1
ATOM 2975 C C . GLU A 1 386 ? -19.234 -32.844 -20.781 1 96.62 386 GLU A C 1
ATOM 2977 O O . GLU A 1 386 ? -20.453 -32.688 -20.609 1 96.62 386 GLU A O 1
ATOM 2982 N N . SER A 1 387 ? -18.422 -33.25 -19.859 1 96.88 387 SER A N 1
ATOM 2983 C CA . SER A 1 387 ? -18.906 -33.594 -18.516 1 96.88 387 SER A CA 1
ATOM 2984 C C . SER A 1 387 ? -19.219 -32.344 -17.703 1 96.88 387 SER A C 1
ATOM 2986 O O . SER A 1 387 ? -19.875 -32.438 -16.656 1 96.88 387 SER A O 1
ATOM 2988 N N . GLY A 1 388 ? -18.672 -31.188 -18.094 1 96.56 388 GLY A N 1
ATOM 2989 C CA . GLY A 1 388 ? -18.906 -29.938 -17.375 1 96.56 388 GLY A CA 1
ATOM 2990 C C . GLY A 1 388 ? -17.922 -29.719 -16.25 1 96.56 388 GLY A C 1
ATOM 2991 O O . GLY A 1 388 ? -18.016 -28.719 -15.523 1 96.56 388 GLY A O 1
ATOM 2992 N N . VAL A 1 389 ? -16.969 -30.625 -16.172 1 97.75 389 VAL A N 1
ATOM 2993 C CA . VAL A 1 389 ? -15.938 -30.5 -15.141 1 97.75 389 VAL A CA 1
ATOM 2994 C C . VAL A 1 389 ? -15.062 -29.281 -15.43 1 97.75 389 VAL A C 1
ATOM 2996 O O . VAL A 1 389 ? -14.562 -28.641 -14.508 1 97.75 389 VAL A O 1
ATOM 2999 N N . VAL A 1 390 ? -14.812 -29.047 -16.672 1 98.19 390 VAL A N 1
ATOM 3000 C CA . VAL A 1 390 ? -14.203 -27.812 -17.156 1 98.19 390 VAL A CA 1
ATOM 3001 C C . VAL A 1 390 ? -15.109 -27.156 -18.188 1 98.19 390 VAL A C 1
ATOM 3003 O O . VAL A 1 390 ? -16.047 -27.781 -18.688 1 98.19 390 VAL A O 1
ATOM 3006 N N . ALA A 1 391 ? -14.898 -25.875 -18.391 1 96.5 391 ALA A N 1
ATOM 3007 C CA . ALA A 1 391 ? -15.703 -25.156 -19.375 1 96.5 391 ALA A CA 1
ATOM 3008 C C . ALA A 1 391 ? -14.836 -24.281 -20.281 1 96.5 391 ALA A C 1
ATOM 3010 O O . ALA A 1 391 ? -13.82 -23.734 -19.828 1 96.5 391 ALA A O 1
ATOM 3011 N N . GLY A 1 392 ? -15.078 -24.234 -21.562 1 92.38 392 GLY A N 1
ATOM 3012 C CA . GLY A 1 392 ? -14.477 -23.266 -22.453 1 92.38 392 GLY A CA 1
ATOM 3013 C C . GLY A 1 392 ? -15.172 -21.922 -22.438 1 92.38 392 GLY A C 1
ATOM 3014 O O . GLY A 1 392 ? -15.93 -21.625 -21.5 1 92.38 392 GLY A O 1
ATOM 3015 N N . GLU A 1 393 ? -14.727 -21.172 -23.422 1 83.94 393 GLU A N 1
ATOM 3016 C CA . GLU A 1 393 ? -15.273 -19.828 -23.469 1 83.94 393 GLU A CA 1
ATOM 3017 C C . GLU A 1 393 ? -16.797 -19.844 -23.484 1 83.94 393 GLU A C 1
ATOM 3019 O O . GLU A 1 393 ? -17.406 -20.625 -24.25 1 83.94 393 GLU A O 1
ATOM 3024 N N . SER A 1 394 ? -17.359 -19.328 -22.312 1 63.97 394 SER A N 1
ATOM 3025 C CA . SER A 1 394 ? -18.812 -19.25 -22.266 1 63.97 394 SER A CA 1
ATOM 3026 C C . SER A 1 394 ? -19.328 -18.125 -23.172 1 63.97 394 SER A C 1
ATOM 3028 O O . SER A 1 394 ? -18.781 -17.031 -23.188 1 63.97 394 SER A O 1
ATOM 3030 N N . HIS A 1 395 ? -19.703 -18.375 -24.406 1 48.62 395 HIS A N 1
ATOM 3031 C CA . HIS A 1 395 ? -20.359 -17.375 -25.234 1 48.62 395 HIS A CA 1
ATOM 3032 C C . HIS A 1 395 ? -21.672 -16.906 -24.578 1 48.62 395 HIS A C 1
ATOM 3034 O O . HIS A 1 395 ? -22.469 -16.203 -25.219 1 48.62 395 HIS A O 1
ATOM 3040 N N . ARG A 1 396 ? -21.812 -16.891 -23.328 1 39.69 396 ARG A N 1
ATOM 3041 C CA . ARG A 1 396 ? -23.094 -16.281 -22.969 1 39.69 396 ARG A CA 1
ATOM 3042 C C . ARG A 1 396 ? -22.984 -14.773 -22.859 1 39.69 396 ARG A C 1
ATOM 3044 O O . ARG A 1 396 ? -21.984 -14.258 -22.328 1 39.69 396 ARG A O 1
ATOM 3051 N N . MET B 1 1 ? 10.156 -16.109 2.508 1 93.81 1 MET B N 1
ATOM 3052 C CA . MET B 1 1 ? 10.891 -15.047 1.819 1 93.81 1 MET B CA 1
ATOM 3053 C C . MET B 1 1 ? 12.18 -14.711 2.559 1 93.81 1 MET B C 1
ATOM 3055 O O . MET B 1 1 ? 12.141 -14.234 3.695 1 93.81 1 MET B O 1
ATOM 3059 N N . ARG B 1 2 ? 13.273 -15.094 2.062 1 94.75 2 ARG B N 1
ATOM 3060 C CA . ARG B 1 2 ? 14.609 -14.797 2.568 1 94.75 2 ARG B CA 1
ATOM 3061 C C . ARG B 1 2 ? 15.461 -14.117 1.502 1 94.75 2 ARG B C 1
ATOM 3063 O O . ARG B 1 2 ? 15.68 -14.672 0.423 1 94.75 2 ARG B O 1
ATOM 3070 N N . LEU B 1 3 ? 15.914 -12.945 1.854 1 96.75 3 LEU B N 1
ATOM 3071 C CA . LEU B 1 3 ? 16.641 -12.156 0.871 1 96.75 3 LEU B CA 1
ATOM 3072 C C . LEU B 1 3 ? 18.141 -12.133 1.19 1 96.75 3 LEU B C 1
ATOM 3074 O O . LEU B 1 3 ? 18.844 -11.219 0.772 1 96.75 3 LEU B O 1
ATOM 3078 N N . ASP B 1 4 ? 18.562 -13.156 1.93 1 96.31 4 ASP B N 1
ATOM 3079 C CA . ASP B 1 4 ? 19.984 -13.297 2.225 1 96.31 4 ASP B CA 1
ATOM 3080 C C . ASP B 1 4 ? 20.812 -13.242 0.948 1 96.31 4 ASP B C 1
ATOM 3082 O O . ASP B 1 4 ? 20.422 -13.805 -0.079 1 96.31 4 ASP B O 1
ATOM 3086 N N . GLY B 1 5 ? 21.906 -12.523 1.036 1 96.94 5 GLY B N 1
ATOM 3087 C CA . GLY B 1 5 ? 22.766 -12.391 -0.124 1 96.94 5 GLY B CA 1
ATOM 3088 C C . GLY B 1 5 ? 22.516 -11.133 -0.922 1 96.94 5 GLY B C 1
ATOM 3089 O O . GLY B 1 5 ? 23.234 -10.836 -1.877 1 96.94 5 GLY B O 1
ATOM 3090 N N . THR B 1 6 ? 21.516 -10.391 -0.519 1 98.38 6 THR B N 1
ATOM 3091 C CA . THR B 1 6 ? 21.188 -9.125 -1.164 1 98.38 6 THR B CA 1
ATOM 3092 C C . THR B 1 6 ? 21.703 -7.945 -0.336 1 98.38 6 THR B C 1
ATOM 3094 O O . THR B 1 6 ? 21.406 -7.844 0.855 1 98.38 6 THR B O 1
ATOM 3097 N N . ARG B 1 7 ? 22.453 -7.066 -0.932 1 98.81 7 ARG B N 1
ATOM 3098 C CA . ARG B 1 7 ? 22.953 -5.879 -0.253 1 98.81 7 ARG B CA 1
ATOM 3099 C C . ARG B 1 7 ? 22.312 -4.613 -0.813 1 98.81 7 ARG B C 1
ATOM 3101 O O . ARG B 1 7 ? 22.359 -4.371 -2.021 1 98.81 7 ARG B O 1
ATOM 3108 N N . VAL B 1 8 ? 21.734 -3.82 0.028 1 98.94 8 VAL B N 1
ATOM 3109 C CA . VAL B 1 8 ? 21.047 -2.58 -0.333 1 98.94 8 VAL B CA 1
ATOM 3110 C C . VAL B 1 8 ? 21.781 -1.391 0.282 1 98.94 8 VAL B C 1
ATOM 3112 O O . VAL B 1 8 ? 22.031 -1.36 1.49 1 98.94 8 VAL B O 1
ATOM 3115 N N . LEU B 1 9 ? 22.219 -0.436 -0.547 1 98.94 9 LEU B N 1
ATOM 3116 C CA . LEU B 1 9 ? 22.656 0.873 -0.071 1 98.94 9 LEU B CA 1
ATOM 3117 C C . LEU B 1 9 ? 21.484 1.854 -0.039 1 98.94 9 LEU B C 1
ATOM 3119 O O . LEU B 1 9 ? 20.953 2.223 -1.087 1 98.94 9 LEU B O 1
ATOM 3123 N N . ASP B 1 10 ? 21.094 2.252 1.143 1 98.88 10 ASP B N 1
ATOM 3124 C CA . ASP B 1 10 ? 19.922 3.094 1.367 1 98.88 10 ASP B CA 1
ATOM 3125 C C . ASP B 1 10 ? 20.328 4.535 1.654 1 98.88 10 ASP B C 1
ATOM 3127 O O . ASP B 1 10 ? 20.734 4.863 2.775 1 98.88 10 ASP B O 1
ATOM 3131 N N . CYS B 1 11 ? 20.141 5.391 0.69 1 98.75 11 CYS B N 1
ATOM 3132 C CA . CYS B 1 11 ? 20.484 6.801 0.842 1 98.75 11 CYS B CA 1
ATOM 3133 C C . CYS B 1 11 ? 19.25 7.621 1.212 1 98.75 11 CYS B C 1
ATOM 3135 O O . CYS B 1 11 ? 19.297 8.852 1.242 1 98.75 11 CYS B O 1
ATOM 3137 N N . SER B 1 12 ? 18.094 6.953 1.451 1 98.19 12 SER B N 1
ATOM 3138 C CA . SER B 1 12 ? 16.859 7.664 1.746 1 98.19 12 SER B CA 1
ATOM 3139 C C . SER B 1 12 ? 16.781 8.055 3.219 1 98.19 12 SER B C 1
ATOM 3141 O O . SER B 1 12 ? 17.578 7.586 4.031 1 98.19 12 SER B O 1
ATOM 3143 N N . ARG B 1 13 ? 15.891 8.961 3.51 1 97.19 13 ARG B N 1
ATOM 3144 C CA . ARG B 1 13 ? 15.703 9.469 4.863 1 97.19 13 ARG B CA 1
ATOM 3145 C C . ARG B 1 13 ? 14.227 9.445 5.258 1 97.19 13 ARG B C 1
ATOM 3147 O O . ARG B 1 13 ? 13.359 9.172 4.422 1 97.19 13 ARG B O 1
ATOM 3154 N N . LEU B 1 14 ? 13.969 9.562 6.535 1 96.06 14 LEU B N 1
ATOM 3155 C CA . LEU B 1 14 ? 12.648 9.773 7.109 1 96.06 14 LEU B CA 1
ATOM 3156 C C . LEU B 1 14 ? 11.805 8.508 7.02 1 96.06 14 LEU B C 1
ATOM 3158 O O . LEU B 1 14 ? 12.156 7.484 7.613 1 96.06 14 LEU B O 1
ATOM 3162 N N . LEU B 1 15 ? 10.75 8.492 6.164 1 96.81 15 LEU B N 1
ATOM 3163 C CA . LEU B 1 15 ? 9.812 7.398 6.414 1 96.81 15 LEU B CA 1
ATOM 3164 C C . LEU B 1 15 ? 9.672 6.516 5.184 1 96.81 15 LEU B C 1
ATOM 3166 O O . LEU B 1 15 ? 9.945 5.312 5.242 1 96.81 15 LEU B O 1
ATOM 3170 N N . PRO B 1 16 ? 9.227 6.977 3.949 1 98.19 16 PRO B N 1
ATOM 3171 C CA . PRO B 1 16 ? 8.836 6.051 2.881 1 98.19 16 PRO B CA 1
ATOM 3172 C C . PRO B 1 16 ? 9.992 5.164 2.42 1 98.19 16 PRO B C 1
ATOM 3174 O O . PRO B 1 16 ? 9.828 3.949 2.287 1 98.19 16 PRO B O 1
ATOM 3177 N N . GLY B 1 17 ? 11.156 5.77 2.168 1 98.56 17 GLY B N 1
ATOM 3178 C CA . GLY B 1 17 ? 12.312 4.988 1.755 1 98.56 17 GLY B CA 1
ATOM 3179 C C . GLY B 1 17 ? 12.773 3.998 2.809 1 98.56 17 GLY B C 1
ATOM 3180 O O . GLY B 1 17 ? 12.852 2.795 2.549 1 98.56 17 GLY B O 1
ATOM 3181 N N . PRO B 1 18 ? 13.07 4.527 4.008 1 98.56 18 PRO B N 1
ATOM 3182 C CA . PRO B 1 18 ? 13.5 3.635 5.09 1 98.56 18 PRO B CA 1
ATOM 3183 C C . PRO B 1 18 ? 12.469 2.553 5.398 1 98.56 18 PRO B C 1
ATOM 3185 O O . PRO B 1 18 ? 12.836 1.44 5.789 1 98.56 18 PRO B O 1
ATOM 3188 N N . TYR B 1 19 ? 11.141 2.826 5.273 1 98.38 19 TYR B N 1
ATOM 3189 C CA . TYR B 1 19 ? 10.141 1.78 5.438 1 98.38 19 TYR B CA 1
ATOM 3190 C C . TYR B 1 19 ? 10.305 0.693 4.383 1 98.38 19 TYR B C 1
ATOM 3192 O O . TYR B 1 19 ? 10.234 -0.498 4.695 1 98.38 19 TYR B O 1
ATOM 3200 N N . ALA B 1 20 ? 10.484 1.098 3.115 1 98.81 20 ALA B N 1
ATOM 3201 C CA . ALA B 1 20 ? 10.734 0.139 2.043 1 98.81 20 ALA B CA 1
ATOM 3202 C C . ALA B 1 20 ? 11.898 -0.784 2.391 1 98.81 20 ALA B C 1
ATOM 3204 O O . ALA B 1 20 ? 11.773 -2.008 2.312 1 98.81 20 ALA B O 1
ATOM 3205 N N . THR B 1 21 ? 13.047 -0.198 2.799 1 98.75 21 THR B N 1
ATOM 3206 C CA . THR B 1 21 ? 14.242 -0.998 3.045 1 98.75 21 THR B CA 1
ATOM 3207 C C . THR B 1 21 ? 14.109 -1.779 4.348 1 98.75 21 THR B C 1
ATOM 3209 O O . THR B 1 21 ? 14.789 -2.793 4.543 1 98.75 21 THR B O 1
ATOM 3212 N N . GLN B 1 22 ? 13.242 -1.289 5.289 1 97.88 22 GLN B N 1
ATOM 3213 C CA . GLN B 1 22 ? 12.969 -2.08 6.484 1 97.88 22 GLN B CA 1
ATOM 3214 C C . GLN B 1 22 ? 12.266 -3.387 6.133 1 97.88 22 GLN B C 1
ATOM 3216 O O . GLN B 1 22 ? 12.547 -4.43 6.727 1 97.88 22 GLN B O 1
ATOM 3221 N N . LEU B 1 23 ? 11.32 -3.311 5.199 1 97.75 23 LEU B N 1
ATOM 3222 C CA . LEU B 1 23 ? 10.672 -4.531 4.734 1 97.75 23 LEU B CA 1
ATOM 3223 C C . LEU B 1 23 ? 11.695 -5.52 4.191 1 97.75 23 LEU B C 1
ATOM 3225 O O . LEU B 1 23 ? 11.594 -6.723 4.438 1 97.75 23 LEU B O 1
ATOM 3229 N N . LEU B 1 24 ? 12.688 -5.027 3.463 1 98.12 24 LEU B N 1
ATOM 3230 C CA . LEU B 1 24 ? 13.734 -5.879 2.914 1 98.12 24 LEU B CA 1
ATOM 3231 C C . LEU B 1 24 ? 14.617 -6.434 4.023 1 98.12 24 LEU B C 1
ATOM 3233 O O . LEU B 1 24 ? 14.969 -7.617 4.012 1 98.12 24 LEU B O 1
ATOM 3237 N N . ALA B 1 25 ? 14.961 -5.566 4.98 1 97.25 25 ALA B N 1
ATOM 3238 C CA . ALA B 1 25 ? 15.797 -5.988 6.105 1 97.25 25 ALA B CA 1
ATOM 3239 C C . ALA B 1 25 ? 15.109 -7.074 6.922 1 97.25 25 ALA B C 1
ATOM 3241 O O . ALA B 1 25 ? 15.75 -8.039 7.352 1 97.25 25 ALA B O 1
ATOM 3242 N N . ASP B 1 26 ? 13.797 -6.926 7.137 1 95.25 26 ASP B N 1
ATOM 3243 C CA . ASP B 1 26 ? 13.016 -7.91 7.879 1 95.25 26 ASP B CA 1
ATOM 3244 C C . ASP B 1 26 ? 13.078 -9.281 7.211 1 95.25 26 ASP B C 1
ATOM 3246 O O . ASP B 1 26 ? 12.859 -10.305 7.859 1 95.25 26 ASP B O 1
ATOM 3250 N N . CYS B 1 27 ? 13.422 -9.242 5.914 1 95.12 27 CYS B N 1
ATOM 3251 C CA . CYS B 1 27 ? 13.453 -10.484 5.156 1 95.12 27 CYS B CA 1
ATOM 3252 C C . CYS B 1 27 ? 14.891 -10.953 4.945 1 95.12 27 CYS B C 1
ATOM 3254 O O . CYS B 1 27 ? 15.148 -11.828 4.113 1 95.12 27 CYS B O 1
ATOM 3256 N N . GLY B 1 28 ? 15.836 -10.32 5.57 1 95.44 28 GLY B N 1
ATOM 3257 C CA . GLY B 1 28 ? 17.188 -10.875 5.609 1 95.44 28 GLY B CA 1
ATOM 3258 C C . GLY B 1 28 ? 18.156 -10.125 4.727 1 95.44 28 GLY B C 1
ATOM 3259 O O . GLY B 1 28 ? 19.359 -10.43 4.707 1 95.44 28 GLY B O 1
ATOM 3260 N N . ALA B 1 29 ? 17.703 -9.125 3.969 1 97.62 29 ALA B N 1
ATOM 3261 C CA . ALA B 1 29 ? 18.625 -8.32 3.164 1 97.62 29 ALA B CA 1
ATOM 3262 C C . ALA B 1 29 ? 19.578 -7.527 4.051 1 97.62 29 ALA B C 1
ATOM 3264 O O . ALA B 1 29 ? 19.203 -7.074 5.133 1 97.62 29 ALA B O 1
ATOM 3265 N N . GLU B 1 30 ? 20.812 -7.445 3.623 1 98.31 30 GLU B N 1
ATOM 3266 C CA . GLU B 1 30 ? 21.734 -6.527 4.27 1 98.31 30 GLU B CA 1
ATOM 3267 C C . GLU B 1 30 ? 21.516 -5.09 3.814 1 98.31 30 GLU B C 1
ATOM 3269 O O . GLU B 1 30 ? 21.812 -4.738 2.674 1 98.31 30 GLU B O 1
ATOM 3274 N N . VAL B 1 31 ? 20.953 -4.309 4.688 1 98.81 31 VAL B N 1
ATOM 3275 C CA . VAL B 1 31 ? 20.672 -2.916 4.352 1 98.81 31 VAL B CA 1
ATOM 3276 C C . VAL B 1 31 ? 21.672 -2 5.043 1 98.81 31 VAL B C 1
ATOM 3278 O O . VAL B 1 31 ? 21.766 -1.989 6.273 1 98.81 31 VAL B O 1
ATOM 3281 N N . VAL B 1 32 ? 22.406 -1.263 4.246 1 98.88 32 VAL B N 1
ATOM 3282 C CA . VAL B 1 32 ? 23.391 -0.291 4.73 1 98.88 32 VAL B CA 1
ATOM 3283 C C . VAL B 1 32 ? 22.875 1.125 4.492 1 98.88 32 VAL B C 1
ATOM 3285 O O . VAL B 1 32 ? 22.812 1.585 3.348 1 98.88 32 VAL B O 1
ATOM 3288 N N . LYS B 1 33 ? 22.469 1.765 5.535 1 98.69 33 LYS B N 1
ATOM 3289 C CA . LYS B 1 33 ? 22.062 3.162 5.441 1 98.69 33 LYS B CA 1
ATOM 3290 C C . LYS B 1 33 ? 23.266 4.078 5.242 1 98.69 33 LYS B C 1
ATOM 3292 O O . LYS B 1 33 ? 24.234 4.016 6.004 1 98.69 33 LYS B O 1
ATOM 3297 N N . VAL B 1 34 ? 23.234 4.844 4.184 1 98.69 34 VAL B N 1
ATOM 3298 C CA . VAL B 1 34 ? 24.281 5.816 3.879 1 98.69 34 VAL B CA 1
ATOM 3299 C C . VAL B 1 34 ? 23.844 7.207 4.336 1 98.69 34 VAL B C 1
ATOM 3301 O O . VAL B 1 34 ? 22.859 7.754 3.826 1 98.69 34 VAL B O 1
ATOM 3304 N N . GLU B 1 35 ? 24.547 7.75 5.25 1 98 35 GLU B N 1
ATOM 3305 C CA . GLU B 1 35 ? 24.188 9.031 5.855 1 98 35 GLU B CA 1
ATOM 3306 C C . GLU B 1 35 ? 25.328 10.047 5.68 1 98 35 GLU B C 1
ATOM 3308 O O . GLU B 1 35 ? 26.5 9.672 5.629 1 98 35 GLU B O 1
ATOM 3313 N N . ASP B 1 36 ? 24.953 11.297 5.527 1 96.25 36 ASP B N 1
ATOM 3314 C CA . ASP B 1 36 ? 26 12.305 5.469 1 96.25 36 ASP B CA 1
ATOM 3315 C C . ASP B 1 36 ? 26.734 12.422 6.805 1 96.25 36 ASP B C 1
ATOM 3317 O O . ASP B 1 36 ? 26.297 11.852 7.809 1 96.25 36 ASP B O 1
ATOM 3321 N N . THR B 1 37 ? 27.844 13.141 6.875 1 96.38 37 THR B N 1
ATOM 3322 C CA . THR B 1 37 ? 28.688 13.211 8.055 1 96.38 37 THR B CA 1
ATOM 3323 C C . THR B 1 37 ? 28.203 14.289 9.008 1 96.38 37 THR B C 1
ATOM 3325 O O . THR B 1 37 ? 28.797 14.508 10.07 1 96.38 37 THR B O 1
ATOM 3328 N N . ASP B 1 38 ? 27.094 14.938 8.68 1 93.5 38 ASP B N 1
ATOM 3329 C CA . ASP B 1 38 ? 26.531 15.977 9.523 1 93.5 38 ASP B CA 1
ATOM 3330 C C . ASP B 1 38 ? 25.312 15.453 10.297 1 93.5 38 ASP B C 1
ATOM 3332 O O . ASP B 1 38 ? 25.469 14.656 11.227 1 93.5 38 ASP B O 1
ATOM 3336 N N . ALA B 1 39 ? 24.141 15.766 9.867 1 90.94 39 ALA B N 1
ATOM 3337 C CA . ALA B 1 39 ? 22.938 15.414 10.617 1 90.94 39 ALA B CA 1
ATOM 3338 C C . ALA B 1 39 ? 22.516 13.977 10.336 1 90.94 39 ALA B C 1
ATOM 3340 O O . ALA B 1 39 ? 21.891 13.336 11.172 1 90.94 39 ALA B O 1
ATOM 3341 N N . GLY B 1 40 ? 22.984 13.438 9.195 1 94.44 40 GLY B N 1
ATOM 3342 C CA . GLY B 1 40 ? 22.469 12.133 8.781 1 94.44 40 GLY B CA 1
ATOM 3343 C C . GLY B 1 40 ? 20.969 12.133 8.547 1 94.44 40 GLY B C 1
ATOM 3344 O O . GLY B 1 40 ? 20.438 13.039 7.902 1 94.44 40 GLY B O 1
ATOM 3345 N N . ASP B 1 41 ? 20.281 11.117 8.977 1 96.31 41 ASP B N 1
ATOM 3346 C CA . ASP B 1 41 ? 18.828 11.047 8.875 1 96.31 41 ASP B CA 1
ATOM 3347 C C . ASP B 1 41 ? 18.172 11.828 10 1 96.31 41 ASP B C 1
ATOM 3349 O O . ASP B 1 41 ? 18.266 11.453 11.172 1 96.31 41 ASP B O 1
ATOM 3353 N N . TYR B 1 42 ? 17.344 12.797 9.562 1 92.62 42 TYR B N 1
ATOM 3354 C CA . TYR B 1 42 ? 16.734 13.719 10.523 1 92.62 42 TYR B CA 1
ATOM 3355 C C . TYR B 1 42 ? 15.734 12.992 11.414 1 92.62 42 TYR B C 1
ATOM 3357 O O . TYR B 1 42 ? 15.438 13.445 12.523 1 92.62 42 TYR B O 1
ATOM 3365 N N . ALA B 1 43 ? 15.312 11.852 10.984 1 95.31 43 ALA B N 1
ATOM 3366 C CA . ALA B 1 43 ? 14.328 11.094 11.758 1 95.31 43 ALA B CA 1
ATOM 3367 C C . ALA B 1 43 ? 14.898 10.68 13.117 1 95.31 43 ALA B C 1
ATOM 3369 O O . ALA B 1 43 ? 14.156 10.453 14.07 1 95.31 43 ALA B O 1
ATOM 3370 N N . ARG B 1 44 ? 16.281 10.641 13.25 1 95.88 44 ARG B N 1
ATOM 3371 C CA . ARG B 1 44 ? 16.938 10.273 14.5 1 95.88 44 ARG B CA 1
ATOM 3372 C C . ARG B 1 44 ? 16.578 11.25 15.609 1 95.88 44 ARG B C 1
ATOM 3374 O O . ARG B 1 44 ? 16.469 10.859 16.781 1 95.88 44 ARG B O 1
ATOM 3381 N N . ALA B 1 45 ? 16.391 12.438 15.18 1 94.69 45 ALA B N 1
ATOM 3382 C CA . ALA B 1 45 ? 16.234 13.5 16.156 1 94.69 45 ALA B CA 1
ATOM 3383 C C . ALA B 1 45 ? 14.789 14 16.219 1 94.69 45 ALA B C 1
ATOM 3385 O O . ALA B 1 45 ? 14.508 15.031 16.828 1 94.69 45 ALA B O 1
ATOM 3386 N N . MET B 1 46 ? 13.875 13.297 15.609 1 92.62 46 MET B N 1
ATOM 3387 C CA . MET B 1 46 ? 12.477 13.703 15.594 1 92.62 46 MET B CA 1
ATOM 3388 C C . MET B 1 46 ? 11.695 13.031 16.719 1 92.62 46 MET B C 1
ATOM 3390 O O . MET B 1 46 ? 11.633 11.805 16.797 1 92.62 46 MET B O 1
ATOM 3394 N N . PRO B 1 47 ? 11.086 13.789 17.625 1 91.75 47 PRO B N 1
ATOM 3395 C CA . PRO B 1 47 ? 10.258 13.188 18.672 1 91.75 47 PRO B CA 1
ATOM 3396 C C . PRO B 1 47 ? 8.969 12.578 18.125 1 91.75 47 PRO B C 1
ATOM 3398 O O . PRO B 1 47 ? 8.523 12.945 17.031 1 91.75 47 PRO B O 1
ATOM 3401 N N . PRO B 1 48 ? 8.328 11.797 18.938 1 92.75 48 PRO B N 1
ATOM 3402 C CA . PRO B 1 48 ? 8.711 11.305 20.25 1 92.75 48 PRO B CA 1
ATOM 3403 C C . PRO B 1 48 ? 9.922 10.375 20.219 1 92.75 48 PRO B C 1
ATOM 3405 O O . PRO B 1 48 ? 10.227 9.805 19.156 1 92.75 48 PRO B O 1
ATOM 3408 N N . TYR B 1 49 ? 10.586 10.273 21.328 1 95.44 49 TYR B N 1
ATOM 3409 C CA . TYR B 1 49 ? 11.789 9.453 21.438 1 95.44 49 TYR B CA 1
ATOM 3410 C C . TYR B 1 49 ? 11.469 8.125 22.125 1 95.44 49 TYR B C 1
ATOM 3412 O O . TYR B 1 49 ? 10.578 8.047 22.969 1 95.44 49 TYR B O 1
ATOM 3420 N N . THR B 1 50 ? 12.148 7.102 21.703 1 95.5 50 THR B N 1
ATOM 3421 C CA . THR B 1 50 ? 12.016 5.801 22.344 1 95.5 50 THR B CA 1
ATOM 3422 C C . THR B 1 50 ? 12.938 5.699 23.562 1 95.5 50 THR B C 1
ATOM 3424 O O . THR B 1 50 ? 13.641 6.656 23.891 1 95.5 50 THR B O 1
ATOM 3427 N N . SER B 1 51 ? 12.891 4.535 24.188 1 91.62 51 SER B N 1
ATOM 3428 C CA . SER B 1 51 ? 13.766 4.281 25.328 1 91.62 51 SER B CA 1
ATOM 3429 C C . SER B 1 51 ? 15.234 4.266 24.906 1 91.62 51 SER B C 1
ATOM 3431 O O . SER B 1 51 ? 16.125 4.305 25.75 1 91.62 51 SER B O 1
ATOM 3433 N N . ARG B 1 52 ? 15.523 4.309 23.625 1 93.06 52 ARG B N 1
ATOM 3434 C CA . ARG B 1 52 ? 16.891 4.305 23.109 1 93.06 52 ARG B CA 1
ATOM 3435 C C . ARG B 1 52 ? 17.359 5.727 22.812 1 93.06 52 ARG B C 1
ATOM 3437 O O . ARG B 1 52 ? 18.406 5.918 22.203 1 93.06 52 ARG B O 1
ATOM 3444 N N . ASP B 1 53 ? 16.5 6.652 23.125 1 93.62 53 ASP B N 1
ATOM 3445 C CA . ASP B 1 53 ? 16.797 8.07 22.922 1 93.62 53 ASP B CA 1
ATOM 3446 C C . ASP B 1 53 ? 16.969 8.398 21.438 1 93.62 53 ASP B C 1
ATOM 3448 O O . ASP B 1 53 ? 17.891 9.141 21.062 1 93.62 53 ASP B O 1
ATOM 3452 N N . VAL B 1 54 ? 16.312 7.727 20.625 1 95.94 54 VAL B N 1
ATOM 3453 C CA . VAL B 1 54 ? 16.266 7.973 19.188 1 95.94 54 VAL B CA 1
ATOM 3454 C C . VAL B 1 54 ? 14.828 8.195 18.75 1 95.94 54 VAL B C 1
ATOM 3456 O O . VAL B 1 54 ? 13.891 7.758 19.422 1 95.94 54 VAL B O 1
ATOM 3459 N N . GLY B 1 55 ? 14.594 9.008 17.719 1 96.25 55 GLY B N 1
ATOM 3460 C CA . GLY B 1 55 ? 13.242 9.211 17.219 1 96.25 55 GLY B CA 1
ATOM 3461 C C . GLY B 1 55 ? 12.5 7.914 16.969 1 96.25 55 GLY B C 1
ATOM 3462 O O . GLY B 1 55 ? 13.086 6.953 16.453 1 96.25 55 GLY B O 1
ATOM 3463 N N . ALA B 1 56 ? 11.227 7.867 17.312 1 95.44 56 ALA B N 1
ATOM 3464 C CA . ALA B 1 56 ? 10.422 6.652 17.25 1 95.44 56 ALA B CA 1
ATOM 3465 C C . ALA B 1 56 ? 10.289 6.156 15.805 1 95.44 56 ALA B C 1
ATOM 3467 O O . ALA B 1 56 ? 10.344 4.953 15.547 1 95.44 56 ALA B O 1
ATOM 3468 N N . ILE B 1 57 ? 10.156 7.078 14.914 1 95.19 57 ILE B N 1
ATOM 3469 C CA . ILE B 1 57 ? 10.031 6.691 13.508 1 95.19 57 ILE B CA 1
ATOM 3470 C C . ILE B 1 57 ? 11.336 6.055 13.031 1 95.19 57 ILE B C 1
ATOM 3472 O O . ILE B 1 57 ? 11.32 5.016 12.375 1 95.19 57 ILE B O 1
ATOM 3476 N N . PHE B 1 58 ? 12.469 6.672 13.367 1 97.25 58 PHE B N 1
ATOM 3477 C CA . PHE B 1 58 ? 13.766 6.113 12.984 1 97.25 58 PHE B CA 1
ATOM 3478 C C . PHE B 1 58 ? 13.93 4.707 13.547 1 97.25 58 PHE B C 1
ATOM 3480 O O . PHE B 1 58 ? 14.352 3.793 12.836 1 97.25 58 PHE B O 1
ATOM 3487 N N . ASP B 1 59 ? 13.617 4.566 14.797 1 96.69 59 ASP B N 1
ATOM 3488 C CA . ASP B 1 59 ? 13.719 3.268 15.461 1 96.69 59 ASP B CA 1
ATOM 3489 C C . ASP B 1 59 ? 12.875 2.217 14.742 1 96.69 59 ASP B C 1
ATOM 3491 O O . ASP B 1 59 ? 13.32 1.085 14.539 1 96.69 59 ASP B O 1
ATOM 3495 N N . ALA B 1 60 ? 11.719 2.578 14.312 1 95.31 60 ALA B N 1
ATOM 3496 C CA . ALA B 1 60 ? 10.75 1.657 13.727 1 95.31 60 ALA B CA 1
ATOM 3497 C C . ALA B 1 60 ? 11.211 1.171 12.352 1 95.31 60 ALA B C 1
ATOM 3499 O O . ALA B 1 60 ? 10.992 0.012 11.992 1 95.31 60 ALA B O 1
ATOM 3500 N N . VAL B 1 61 ? 11.883 2.061 11.594 1 97.12 61 VAL B N 1
ATOM 3501 C CA . VAL B 1 61 ? 12.07 1.711 10.188 1 97.12 61 VAL B CA 1
ATOM 3502 C C . VAL B 1 61 ? 13.562 1.587 9.883 1 97.12 61 VAL B C 1
ATOM 3504 O O . VAL B 1 61 ? 13.961 1.613 8.719 1 97.12 61 VAL B O 1
ATOM 3507 N N . ASN B 1 62 ? 14.461 1.479 10.922 1 97.5 62 ASN B N 1
ATOM 3508 C CA . ASN B 1 62 ? 15.883 1.312 10.648 1 97.5 62 ASN B CA 1
ATOM 3509 C C . ASN B 1 62 ? 16.5 0.23 11.531 1 97.5 62 ASN B C 1
ATOM 3511 O O . ASN B 1 62 ? 17.719 0.097 11.594 1 97.5 62 ASN B O 1
ATOM 3515 N N . ARG B 1 63 ? 15.648 -0.484 12.234 1 95.19 63 ARG B N 1
ATOM 3516 C CA . ARG B 1 63 ? 16.156 -1.581 13.047 1 95.19 63 ARG B CA 1
ATOM 3517 C C . ARG B 1 63 ? 16.797 -2.658 12.172 1 95.19 63 ARG B C 1
ATOM 3519 O O . ARG B 1 63 ? 16.266 -2.984 11.102 1 95.19 63 ARG B O 1
ATOM 3526 N N . GLY B 1 64 ? 17.891 -3.184 12.617 1 95.31 64 GLY B N 1
ATOM 3527 C CA . GLY B 1 64 ? 18.562 -4.266 11.914 1 95.31 64 GLY B CA 1
ATOM 3528 C C . GLY B 1 64 ? 19.438 -3.785 10.781 1 95.31 64 GLY B C 1
ATOM 3529 O O . GLY B 1 64 ? 20.203 -4.566 10.203 1 95.31 64 GLY B O 1
ATOM 3530 N N . LYS B 1 65 ? 19.391 -2.516 10.492 1 98 65 LYS B N 1
ATOM 3531 C CA . LYS B 1 65 ? 20.219 -1.976 9.406 1 98 65 LYS B CA 1
ATOM 3532 C C . LYS B 1 65 ? 21.609 -1.62 9.906 1 98 65 LYS B C 1
ATOM 3534 O O . LYS B 1 65 ? 21.875 -1.657 11.109 1 98 65 LYS B O 1
ATOM 3539 N N . ARG B 1 66 ? 22.516 -1.414 8.992 1 98.38 66 ARG B N 1
ATOM 3540 C CA . ARG B 1 66 ? 23.844 -0.863 9.234 1 98.38 66 ARG B CA 1
ATOM 3541 C C . ARG B 1 66 ? 23.922 0.596 8.789 1 98.38 66 ARG B C 1
ATOM 3543 O O . ARG B 1 66 ? 23.047 1.077 8.062 1 98.38 66 ARG B O 1
ATOM 3550 N N . SER B 1 67 ? 24.938 1.314 9.289 1 98.5 67 SER B N 1
ATOM 3551 C CA . SER B 1 67 ? 25.062 2.723 8.938 1 98.5 67 SER B CA 1
ATOM 3552 C C . SER B 1 67 ? 26.5 3.066 8.555 1 98.5 67 SER B C 1
ATOM 3554 O O . SER B 1 67 ? 27.453 2.674 9.25 1 98.5 67 SER B O 1
ATOM 3556 N N . VAL B 1 68 ? 26.672 3.66 7.469 1 98.56 68 VAL B N 1
ATOM 3557 C CA . VAL B 1 68 ? 27.938 4.262 7.043 1 98.56 68 VAL B CA 1
ATOM 3558 C C . VAL B 1 68 ? 27.75 5.762 6.828 1 98.56 68 VAL B C 1
ATOM 3560 O O . VAL B 1 68 ? 26.719 6.195 6.297 1 98.56 68 VAL B O 1
ATOM 3563 N N . SER B 1 69 ? 28.672 6.531 7.305 1 98.44 69 SER B N 1
ATOM 3564 C CA . SER B 1 69 ? 28.594 7.98 7.164 1 98.44 69 SER B CA 1
ATOM 3565 C C . SER B 1 69 ? 29.625 8.484 6.148 1 98.44 69 SER B C 1
ATOM 3567 O O . SER B 1 69 ? 30.828 8.344 6.355 1 98.44 69 SER B O 1
ATOM 3569 N N . ILE B 1 70 ? 29.156 9.055 5.086 1 98.5 70 ILE B N 1
ATOM 3570 C CA . ILE B 1 70 ? 30 9.492 3.98 1 98.5 70 ILE B CA 1
ATOM 3571 C C . ILE B 1 70 ? 29.547 10.867 3.5 1 98.5 70 ILE B C 1
ATOM 3573 O O . ILE B 1 70 ? 28.359 11.102 3.291 1 98.5 70 ILE B O 1
ATOM 3577 N N . ASP B 1 71 ? 30.422 11.82 3.361 1 98.25 71 ASP B N 1
ATOM 3578 C CA . ASP B 1 71 ? 30.125 13.102 2.719 1 98.25 71 ASP B CA 1
ATOM 3579 C C . ASP B 1 71 ? 30.234 12.984 1.199 1 98.25 71 ASP B C 1
ATOM 3581 O O . ASP B 1 71 ? 31.312 13.117 0.628 1 98.25 71 ASP B O 1
ATOM 3585 N N . LEU B 1 72 ? 29.125 12.906 0.53 1 98.12 72 LEU B N 1
ATOM 3586 C CA . LEU B 1 72 ? 29.078 12.648 -0.904 1 98.12 72 LEU B CA 1
ATOM 3587 C C . LEU B 1 72 ? 29.406 13.906 -1.697 1 98.12 72 LEU B C 1
ATOM 3589 O O . LEU B 1 72 ? 29.594 13.852 -2.916 1 98.12 72 LEU B O 1
ATOM 3593 N N . LYS B 1 73 ? 29.516 15.055 -1.011 1 97.31 73 LYS B N 1
ATOM 3594 C CA . LYS B 1 73 ? 29.859 16.297 -1.69 1 97.31 73 LYS B CA 1
ATOM 3595 C C . LYS B 1 73 ? 31.344 16.375 -1.979 1 97.31 73 LYS B C 1
ATOM 3597 O O . LYS B 1 73 ? 31.781 17.188 -2.799 1 97.31 73 LYS B O 1
ATOM 3602 N N . ARG B 1 74 ? 32.062 15.562 -1.285 1 97.38 74 ARG B N 1
ATOM 3603 C CA . ARG B 1 74 ? 33.5 15.523 -1.463 1 97.38 74 ARG B CA 1
ATOM 3604 C C . ARG B 1 74 ? 33.906 14.391 -2.404 1 97.38 74 ARG B C 1
ATOM 3606 O O . ARG B 1 74 ? 33.344 13.297 -2.35 1 97.38 74 ARG B O 1
ATOM 3613 N N . GLU B 1 75 ? 34.938 14.633 -3.164 1 97.56 75 GLU B N 1
ATOM 3614 C CA . GLU B 1 75 ? 35.344 13.672 -4.172 1 97.56 75 GLU B CA 1
ATOM 3615 C C . GLU B 1 75 ? 35.75 12.344 -3.533 1 97.56 75 GLU B C 1
ATOM 3617 O O . GLU B 1 75 ? 35.344 11.281 -4.004 1 97.56 75 GLU B O 1
ATOM 3622 N N . SER B 1 76 ? 36.531 12.406 -2.492 1 97.75 76 SER B N 1
ATOM 3623 C CA . SER B 1 76 ? 36.969 11.18 -1.842 1 97.75 76 SER B CA 1
ATOM 3624 C C . SER B 1 76 ? 35.812 10.438 -1.199 1 97.75 76 SER B C 1
ATOM 3626 O O . SER B 1 76 ? 35.844 9.211 -1.079 1 97.75 76 SER B O 1
ATOM 3628 N N . GLY B 1 77 ? 34.812 11.156 -0.742 1 98.12 77 GLY B N 1
ATOM 3629 C CA . GLY B 1 77 ? 33.594 10.531 -0.257 1 98.12 77 GLY B CA 1
ATOM 3630 C C . GLY B 1 77 ? 32.812 9.805 -1.344 1 98.12 77 GLY B C 1
ATOM 3631 O O . GLY B 1 77 ? 32.344 8.688 -1.137 1 98.12 77 GLY B O 1
ATOM 3632 N N . ARG B 1 78 ? 32.719 10.406 -2.521 1 98.5 78 ARG B N 1
ATOM 3633 C CA . ARG B 1 78 ? 32.062 9.773 -3.666 1 98.5 78 ARG B CA 1
ATOM 3634 C C . ARG B 1 78 ? 32.812 8.508 -4.082 1 98.5 78 ARG B C 1
ATOM 3636 O O . ARG B 1 78 ? 32.219 7.488 -4.395 1 98.5 78 ARG B O 1
ATOM 3643 N N . GLU B 1 79 ? 34.125 8.648 -4.09 1 98.19 79 GLU B N 1
ATOM 3644 C CA . GLU B 1 79 ? 34.938 7.484 -4.43 1 98.19 79 GLU B CA 1
ATOM 3645 C C . GLU B 1 79 ? 34.656 6.328 -3.475 1 98.19 79 GLU B C 1
ATOM 3647 O O . GLU B 1 79 ? 34.562 5.172 -3.898 1 98.19 79 GLU B O 1
ATOM 3652 N N . ALA B 1 80 ? 34.625 6.648 -2.199 1 98.44 80 ALA B N 1
ATOM 3653 C CA . ALA B 1 80 ? 34.312 5.625 -1.21 1 98.44 80 ALA B CA 1
ATOM 3654 C C . ALA B 1 80 ? 32.938 4.996 -1.497 1 98.44 80 ALA B C 1
ATOM 3656 O O . ALA B 1 80 ? 32.781 3.775 -1.409 1 98.44 80 ALA B O 1
ATOM 3657 N N . PHE B 1 81 ? 31.969 5.809 -1.825 1 98.81 81 PHE B N 1
ATOM 3658 C CA . PHE B 1 81 ? 30.641 5.32 -2.141 1 98.81 81 PHE B CA 1
ATOM 3659 C C . PHE B 1 81 ? 30.656 4.426 -3.375 1 98.81 81 PHE B C 1
ATOM 3661 O O . PHE B 1 81 ? 30.016 3.375 -3.4 1 98.81 81 PHE B O 1
ATOM 3668 N N . TYR B 1 82 ? 31.406 4.836 -4.418 1 98.88 82 TYR B N 1
ATOM 3669 C CA . TYR B 1 82 ? 31.531 4.039 -5.633 1 98.88 82 TYR B CA 1
ATOM 3670 C C . TYR B 1 82 ? 32.094 2.648 -5.312 1 98.88 82 TYR B C 1
ATOM 3672 O O . TYR B 1 82 ? 31.609 1.651 -5.871 1 98.88 82 TYR B O 1
ATOM 3680 N N . ARG B 1 83 ? 33.031 2.576 -4.414 1 98.5 83 ARG B N 1
ATOM 3681 C CA . ARG B 1 83 ? 33.594 1.293 -4.023 1 98.5 83 ARG B CA 1
ATOM 3682 C C . ARG B 1 83 ? 32.562 0.417 -3.336 1 98.5 83 ARG B C 1
ATOM 3684 O O . ARG B 1 83 ? 32.531 -0.799 -3.539 1 98.5 83 ARG B O 1
ATOM 3691 N N . LEU B 1 84 ? 31.719 1.03 -2.498 1 98.75 84 LEU B N 1
ATOM 3692 C CA . LEU B 1 84 ? 30.641 0.273 -1.866 1 98.75 84 LEU B CA 1
ATOM 3693 C C . LEU B 1 84 ? 29.656 -0.261 -2.91 1 98.75 84 LEU B C 1
ATOM 3695 O O . LEU B 1 84 ? 29.141 -1.365 -2.764 1 98.75 84 LEU B O 1
ATOM 3699 N N . VAL B 1 85 ? 29.391 0.508 -3.971 1 98.81 85 VAL B N 1
ATOM 3700 C CA . VAL B 1 85 ? 28.422 0.18 -5.02 1 98.81 85 VAL B CA 1
ATOM 3701 C C . VAL B 1 85 ? 28.891 -1.06 -5.777 1 98.81 85 VAL B C 1
ATOM 3703 O O . VAL B 1 85 ? 28.078 -1.855 -6.242 1 98.81 85 VAL B O 1
ATOM 3706 N N . GLU B 1 86 ? 30.188 -1.299 -5.836 1 98.56 86 GLU B N 1
ATOM 3707 C CA . GLU B 1 86 ? 30.766 -2.398 -6.609 1 98.56 86 GLU B CA 1
ATOM 3708 C C . GLU B 1 86 ? 30.203 -3.742 -6.148 1 98.56 86 GLU B C 1
ATOM 3710 O O . GLU B 1 86 ? 30.094 -4.684 -6.941 1 98.56 86 GLU B O 1
ATOM 3715 N N . THR B 1 87 ? 29.797 -3.805 -4.895 1 97.38 87 THR B N 1
ATOM 3716 C CA . THR B 1 87 ? 29.328 -5.082 -4.375 1 97.38 87 THR B CA 1
ATOM 3717 C C . THR B 1 87 ? 27.875 -4.984 -3.939 1 97.38 87 THR B C 1
ATOM 3719 O O . THR B 1 87 ? 27.344 -5.891 -3.289 1 97.38 87 THR B O 1
ATOM 3722 N N . ALA B 1 88 ? 27.25 -3.867 -4.215 1 98.62 88 ALA B N 1
ATOM 3723 C CA . ALA B 1 88 ? 25.859 -3.68 -3.844 1 98.62 88 ALA B CA 1
ATOM 3724 C C . ALA B 1 88 ? 24.922 -4.238 -4.914 1 98.62 88 ALA B C 1
ATOM 3726 O O . ALA B 1 88 ? 25.266 -4.238 -6.102 1 98.62 88 ALA B O 1
ATOM 3727 N N . ASP B 1 89 ? 23.75 -4.703 -4.504 1 98.75 89 ASP B N 1
ATOM 3728 C CA . ASP B 1 89 ? 22.719 -5.121 -5.453 1 98.75 89 ASP B CA 1
ATOM 3729 C C . ASP B 1 89 ? 21.781 -3.965 -5.777 1 98.75 89 ASP B C 1
ATOM 3731 O O . ASP B 1 89 ? 21.234 -3.895 -6.883 1 98.75 89 ASP B O 1
ATOM 3735 N N . VAL B 1 90 ? 21.547 -3.129 -4.832 1 98.94 90 VAL B N 1
ATOM 3736 C CA . VAL B 1 90 ? 20.531 -2.088 -4.938 1 98.94 90 VAL B CA 1
ATOM 3737 C C . VAL B 1 90 ? 21.078 -0.777 -4.371 1 98.94 90 VAL B C 1
ATOM 3739 O O . VAL B 1 90 ? 21.766 -0.774 -3.354 1 98.94 90 VAL B O 1
ATOM 3742 N N . VAL B 1 91 ? 20.828 0.31 -5.023 1 98.94 91 VAL B N 1
ATOM 3743 C CA . VAL B 1 91 ? 20.906 1.65 -4.453 1 98.94 91 VAL B CA 1
ATOM 3744 C C . VAL B 1 91 ? 19.516 2.293 -4.445 1 98.94 91 VAL B C 1
ATOM 3746 O O . VAL B 1 91 ? 18.844 2.348 -5.48 1 98.94 91 VAL B O 1
ATOM 3749 N N . LEU B 1 92 ? 19.047 2.711 -3.281 1 98.94 92 LEU B N 1
ATOM 3750 C CA . LEU B 1 92 ? 17.812 3.471 -3.129 1 98.94 92 LEU B CA 1
ATOM 3751 C C . LEU B 1 92 ? 18.109 4.895 -2.664 1 98.94 92 LEU B C 1
ATOM 3753 O O . LEU B 1 92 ? 18.844 5.098 -1.702 1 98.94 92 LEU B O 1
ATOM 3757 N N . GLU B 1 93 ? 17.594 5.84 -3.387 1 98.75 93 GLU B N 1
ATOM 3758 C CA . GLU B 1 93 ? 17.688 7.223 -2.92 1 98.75 93 GLU B CA 1
ATOM 3759 C C . GLU B 1 93 ? 16.328 7.918 -2.98 1 98.75 93 GLU B C 1
ATOM 3761 O O . GLU B 1 93 ? 15.43 7.477 -3.699 1 98.75 93 GLU B O 1
ATOM 3766 N N . GLY B 1 94 ? 16.109 8.875 -2.141 1 97.5 94 GLY B N 1
ATOM 3767 C CA . GLY B 1 94 ? 14.883 9.641 -2.07 1 97.5 94 GLY B CA 1
ATOM 3768 C C . GLY B 1 94 ? 15.109 11.141 -2.135 1 97.5 94 GLY B C 1
ATOM 3769 O O . GLY B 1 94 ? 14.438 11.906 -1.438 1 97.5 94 GLY B O 1
ATOM 3770 N N . PHE B 1 95 ? 16.125 11.586 -2.938 1 95.69 95 PHE B N 1
ATOM 3771 C CA . PHE B 1 95 ? 16.453 13 -3.072 1 95.69 95 PHE B CA 1
ATOM 3772 C C . PHE B 1 95 ? 15.516 13.68 -4.07 1 95.69 95 PHE B C 1
ATOM 3774 O O . PHE B 1 95 ? 14.875 13.016 -4.883 1 95.69 95 PHE B O 1
ATOM 3781 N N . ARG B 1 96 ? 15.414 14.992 -3.973 1 94.5 96 ARG B N 1
ATOM 3782 C CA . ARG B 1 96 ? 14.727 15.75 -5.012 1 94.5 96 ARG B CA 1
ATOM 3783 C C . ARG B 1 96 ? 15.367 15.523 -6.375 1 94.5 96 ARG B C 1
ATOM 3785 O O . ARG B 1 96 ? 16.594 15.359 -6.473 1 94.5 96 ARG B O 1
ATOM 3792 N N . PRO B 1 97 ? 14.516 15.555 -7.41 1 95.5 97 PRO B N 1
ATOM 3793 C CA . PRO B 1 97 ? 15.094 15.391 -8.75 1 95.5 97 PRO B CA 1
ATOM 3794 C C . PRO B 1 97 ? 16.25 16.359 -9.016 1 95.5 97 PRO B C 1
ATOM 3796 O O . PRO B 1 97 ? 16.172 17.531 -8.641 1 95.5 97 PRO B O 1
ATOM 3799 N N . GLY B 1 98 ? 17.359 15.844 -9.562 1 94.81 98 GLY B N 1
ATOM 3800 C CA . GLY B 1 98 ? 18.516 16.656 -9.906 1 94.81 98 GLY B CA 1
ATOM 3801 C C . GLY B 1 98 ? 19.641 16.562 -8.898 1 94.81 98 GLY B C 1
ATOM 3802 O O . GLY B 1 98 ? 20.797 16.781 -9.234 1 94.81 98 GLY B O 1
ATOM 3803 N N . VAL B 1 99 ? 19.344 16.172 -7.707 1 96.31 99 VAL B N 1
ATOM 3804 C CA . VAL B 1 99 ? 20.344 16.125 -6.645 1 96.31 99 VAL B CA 1
ATOM 3805 C C . VAL B 1 99 ? 21.375 15.039 -6.941 1 96.31 99 VAL B C 1
ATOM 3807 O O . VAL B 1 99 ? 22.578 15.25 -6.793 1 96.31 99 VAL B O 1
ATOM 3810 N N . VAL B 1 100 ? 20.953 13.875 -7.367 1 97.62 100 VAL B N 1
ATOM 3811 C CA . VAL B 1 100 ? 21.859 12.75 -7.578 1 97.62 100 VAL B CA 1
ATOM 3812 C C . VAL B 1 100 ? 22.797 13.047 -8.75 1 97.62 100 VAL B C 1
ATOM 3814 O O . VAL B 1 100 ? 23.922 12.547 -8.797 1 97.62 100 VAL B O 1
ATOM 3817 N N . ASP B 1 101 ? 22.328 13.875 -9.672 1 96.94 101 ASP B N 1
ATOM 3818 C CA . ASP B 1 101 ? 23.188 14.305 -10.766 1 96.94 101 ASP B CA 1
ATOM 3819 C C . ASP B 1 101 ? 24.328 15.188 -10.25 1 96.94 101 ASP B C 1
ATOM 3821 O O . ASP B 1 101 ? 25.484 14.984 -10.602 1 96.94 101 ASP B O 1
ATOM 3825 N N . ARG B 1 102 ? 23.922 16.125 -9.398 1 97 102 ARG B N 1
ATOM 3826 C CA . ARG B 1 102 ? 24.906 17.047 -8.836 1 97 102 ARG B CA 1
ATOM 3827 C C . ARG B 1 102 ? 25.906 16.297 -7.961 1 97 102 ARG B C 1
ATOM 3829 O O . ARG B 1 102 ? 27.094 16.641 -7.93 1 97 102 ARG B O 1
ATOM 3836 N N . LEU B 1 103 ? 25.469 15.258 -7.332 1 97.94 103 LEU B N 1
ATOM 3837 C CA . LEU B 1 103 ? 26.312 14.461 -6.453 1 97.94 103 LEU B CA 1
ATOM 3838 C C . LEU B 1 103 ? 27.094 13.422 -7.25 1 97.94 103 LEU B C 1
ATOM 3840 O O . LEU B 1 103 ? 27.984 12.75 -6.707 1 97.94 103 LEU B O 1
ATOM 3844 N N . GLU B 1 104 ? 26.75 13.234 -8.477 1 98.31 104 GLU B N 1
ATOM 3845 C CA . GLU B 1 104 ? 27.391 12.258 -9.359 1 98.31 104 GLU B CA 1
ATOM 3846 C C . GLU B 1 104 ? 27.188 10.836 -8.836 1 98.31 104 GLU B C 1
ATOM 3848 O O . GLU B 1 104 ? 28.141 10.055 -8.789 1 98.31 104 GLU B O 1
ATOM 3853 N N . ILE B 1 105 ? 26.031 10.547 -8.391 1 98.69 105 ILE B N 1
ATOM 3854 C CA . ILE B 1 105 ? 25.703 9.188 -7.965 1 98.69 105 ILE B CA 1
ATOM 3855 C C . ILE B 1 105 ? 24.438 8.711 -8.656 1 98.69 105 ILE B C 1
ATOM 3857 O O . ILE B 1 105 ? 23.688 7.891 -8.117 1 98.69 105 ILE B O 1
ATOM 3861 N N . ASP B 1 106 ? 24.109 9.328 -9.789 1 98.31 106 ASP B N 1
ATOM 3862 C CA . ASP B 1 106 ? 22.953 8.898 -10.586 1 98.31 106 ASP B CA 1
ATOM 3863 C C . ASP B 1 106 ? 23.203 7.52 -11.195 1 98.31 106 ASP B C 1
ATOM 3865 O O . ASP B 1 106 ? 24.312 7.008 -11.164 1 98.31 106 ASP B O 1
ATOM 3869 N N . TYR B 1 107 ? 22.141 6.93 -11.664 1 97.69 107 TYR B N 1
ATOM 3870 C CA . TYR B 1 107 ? 22.172 5.574 -12.203 1 97.69 107 TYR B CA 1
ATOM 3871 C C . TYR B 1 107 ? 23.25 5.422 -13.258 1 97.69 107 TYR B C 1
ATOM 3873 O O . TYR B 1 107 ? 24.031 4.461 -13.234 1 97.69 107 TYR B O 1
ATOM 3881 N N . GLU B 1 108 ? 23.344 6.34 -14.172 1 97 108 GLU B N 1
ATOM 3882 C CA . GLU B 1 108 ? 24.312 6.262 -15.266 1 97 108 GLU B CA 1
ATOM 3883 C C . GLU B 1 108 ? 25.75 6.23 -14.734 1 97 108 GLU B C 1
ATOM 3885 O O . GLU B 1 108 ? 26.562 5.43 -15.188 1 97 108 GLU B O 1
ATOM 3890 N N . THR B 1 109 ? 26.016 7.055 -13.797 1 98.38 109 THR B N 1
ATOM 3891 C CA . THR B 1 109 ? 27.344 7.098 -13.195 1 98.38 109 THR B CA 1
ATOM 3892 C C . THR B 1 109 ? 27.641 5.793 -12.461 1 98.38 109 THR B C 1
ATOM 3894 O O . THR B 1 109 ? 28.719 5.203 -12.656 1 98.38 109 THR B O 1
ATOM 3897 N N . LEU B 1 110 ? 26.719 5.32 -11.656 1 98.69 110 LEU B N 1
ATOM 3898 C CA . LEU B 1 110 ? 27 4.188 -10.773 1 98.69 110 LEU B CA 1
ATOM 3899 C C . LEU B 1 110 ? 27.109 2.895 -11.57 1 98.69 110 LEU B C 1
ATOM 3901 O O . LEU B 1 110 ? 27.781 1.952 -11.148 1 98.69 110 LEU B O 1
ATOM 3905 N N . THR B 1 111 ? 26.469 2.822 -12.742 1 97.19 111 THR B N 1
ATOM 3906 C CA . THR B 1 111 ? 26.547 1.611 -13.547 1 97.19 111 THR B CA 1
ATOM 3907 C C . THR B 1 111 ? 27.938 1.435 -14.141 1 97.19 111 THR B C 1
ATOM 3909 O O . THR B 1 111 ? 28.281 0.358 -14.633 1 97.19 111 THR B O 1
ATOM 3912 N N . GLU B 1 112 ? 28.781 2.496 -14.133 1 97.81 112 GLU B N 1
ATOM 3913 C CA . GLU B 1 112 ? 30.188 2.367 -14.508 1 97.81 112 GLU B CA 1
ATOM 3914 C C . GLU B 1 112 ? 30.953 1.51 -13.5 1 97.81 112 GLU B C 1
ATOM 3916 O O . GLU B 1 112 ? 32 0.939 -13.82 1 97.81 112 GLU B O 1
ATOM 3921 N N . TYR B 1 113 ? 30.453 1.372 -12.328 1 98.19 113 TYR B N 1
ATOM 3922 C CA . TYR B 1 113 ? 31.109 0.633 -11.258 1 98.19 113 TYR B CA 1
ATOM 3923 C C . TYR B 1 113 ? 30.422 -0.709 -11.023 1 98.19 113 TYR B C 1
ATOM 3925 O O . TYR B 1 113 ? 31.031 -1.635 -10.477 1 98.19 113 TYR B O 1
ATOM 3933 N N . ASN B 1 114 ? 29.172 -0.828 -11.398 1 98.38 114 ASN B N 1
ATOM 3934 C CA . ASN B 1 114 ? 28.375 -2.039 -11.234 1 98.38 114 ASN B CA 1
ATOM 3935 C C . ASN B 1 114 ? 27.266 -2.121 -12.281 1 98.38 114 ASN B C 1
ATOM 3937 O O . ASN B 1 114 ? 26.156 -1.604 -12.062 1 98.38 114 ASN B O 1
ATOM 3941 N N . GLU B 1 115 ? 27.422 -2.83 -13.328 1 97.19 115 GLU B N 1
ATOM 3942 C CA . GLU B 1 115 ? 26.5 -2.879 -14.469 1 97.19 115 GLU B CA 1
ATOM 3943 C C . GLU B 1 115 ? 25.203 -3.605 -14.102 1 97.19 115 GLU B C 1
ATOM 3945 O O . GLU B 1 115 ? 24.203 -3.48 -14.797 1 97.19 115 GLU B O 1
ATOM 3950 N N . GLU B 1 116 ? 25.188 -4.359 -13.055 1 97.69 116 GLU B N 1
ATOM 3951 C CA . GLU B 1 116 ? 24.031 -5.168 -12.688 1 97.69 116 GLU B CA 1
ATOM 3952 C C . GLU B 1 116 ? 23.219 -4.496 -11.578 1 97.69 116 GLU B C 1
ATOM 3954 O O . GLU B 1 116 ? 22.344 -5.121 -10.984 1 97.69 116 GLU B O 1
ATOM 3959 N N . LEU B 1 117 ? 23.469 -3.234 -11.383 1 98.5 117 LEU B N 1
ATOM 3960 C CA . LEU B 1 117 ? 22.906 -2.49 -10.266 1 98.5 117 LEU B CA 1
ATOM 3961 C C . LEU B 1 117 ? 21.422 -2.225 -10.492 1 98.5 117 LEU B C 1
ATOM 3963 O O . LEU B 1 117 ? 21.016 -1.776 -11.57 1 98.5 117 LEU B O 1
ATOM 3967 N N . VAL B 1 118 ? 20.578 -2.578 -9.523 1 98.56 118 VAL B N 1
ATOM 3968 C CA . VAL B 1 118 ? 19.219 -2.045 -9.445 1 98.56 118 VAL B CA 1
ATOM 3969 C C . VAL B 1 118 ? 19.234 -0.695 -8.734 1 98.56 118 VAL B C 1
ATOM 3971 O O . VAL B 1 118 ? 19.672 -0.601 -7.582 1 98.56 118 VAL B O 1
ATOM 3974 N N . TYR B 1 119 ? 18.859 0.363 -9.406 1 98.81 119 TYR B N 1
ATOM 3975 C CA . TYR B 1 119 ? 18.859 1.723 -8.883 1 98.81 119 TYR B CA 1
ATOM 3976 C C . TYR B 1 119 ? 17.438 2.27 -8.789 1 98.81 119 TYR B C 1
ATOM 3978 O O . TYR B 1 119 ? 16.703 2.291 -9.789 1 98.81 119 TYR B O 1
ATOM 3986 N N . CYS B 1 120 ? 17 2.701 -7.586 1 98.81 120 CYS B N 1
ATOM 3987 C CA . CYS B 1 120 ? 15.633 3.168 -7.406 1 98.81 120 CYS B CA 1
ATOM 3988 C C . CYS B 1 120 ? 15.609 4.598 -6.875 1 98.81 120 CYS B C 1
ATOM 3990 O O . CYS B 1 120 ? 16.281 4.914 -5.898 1 98.81 120 CYS B O 1
ATOM 3992 N N . SER B 1 121 ? 14.891 5.465 -7.578 1 98.69 121 SER B N 1
ATOM 3993 C CA . SER B 1 121 ? 14.555 6.801 -7.09 1 98.69 121 SER B CA 1
ATOM 3994 C C . SER B 1 121 ? 13.133 6.848 -6.551 1 98.69 121 SER B C 1
ATOM 3996 O O . SER B 1 121 ? 12.18 6.531 -7.266 1 98.69 121 SER B O 1
ATOM 3998 N N . LEU B 1 122 ? 12.977 7.164 -5.312 1 98.69 122 LEU B N 1
ATOM 3999 C CA . LEU B 1 122 ? 11.68 7.371 -4.68 1 98.69 122 LEU B CA 1
ATOM 4000 C C . LEU B 1 122 ? 11.43 8.852 -4.414 1 98.69 122 LEU B C 1
ATOM 4002 O O . LEU B 1 122 ? 12.18 9.484 -3.666 1 98.69 122 LEU B O 1
ATOM 4006 N N . SER B 1 123 ? 10.43 9.453 -5.055 1 98.25 123 SER B N 1
ATOM 4007 C CA . SER B 1 123 ? 10.125 10.867 -4.891 1 98.25 123 SER B CA 1
ATOM 4008 C C . SER B 1 123 ? 8.625 11.102 -4.77 1 98.25 123 SER B C 1
ATOM 4010 O O . SER B 1 123 ? 7.84 10.156 -4.789 1 98.25 123 SER B O 1
ATOM 4012 N N . GLY B 1 124 ? 8.219 12.328 -4.531 1 98 124 GLY B N 1
ATOM 4013 C CA . GLY B 1 124 ? 6.812 12.648 -4.328 1 98 124 GLY B CA 1
ATOM 4014 C C . GLY B 1 124 ? 6 12.594 -5.609 1 98 124 GLY B C 1
ATOM 4015 O O . GLY B 1 124 ? 4.957 11.938 -5.66 1 98 124 GLY B O 1
ATOM 4016 N N . TYR B 1 125 ? 6.582 13.258 -6.66 1 98.06 125 TYR B N 1
ATOM 4017 C CA . TYR B 1 125 ? 5.797 13.438 -7.875 1 98.06 125 TYR B CA 1
ATOM 4018 C C . TYR B 1 125 ? 6.48 12.781 -9.07 1 98.06 125 TYR B C 1
ATOM 4020 O O . TYR B 1 125 ? 5.984 12.859 -10.195 1 98.06 125 TYR B O 1
ATOM 4028 N N . GLY B 1 126 ? 7.66 12.102 -8.883 1 97.56 126 GLY B N 1
ATOM 4029 C CA . GLY B 1 126 ? 8.398 11.484 -9.977 1 97.56 126 GLY B CA 1
ATOM 4030 C C . GLY B 1 126 ? 9.57 12.328 -10.453 1 97.56 126 GLY B C 1
ATOM 4031 O O . GLY B 1 126 ? 9.727 13.477 -10.031 1 97.56 126 GLY B O 1
ATOM 4032 N N . GLN B 1 127 ? 10.398 11.773 -11.305 1 97 127 GLN B N 1
ATOM 4033 C CA . GLN B 1 127 ? 11.625 12.406 -11.773 1 97 127 GLN B CA 1
ATOM 4034 C C . GLN B 1 127 ? 11.352 13.297 -12.984 1 97 127 GLN B C 1
ATOM 4036 O O . GLN B 1 127 ? 12.242 14.016 -13.438 1 97 127 GLN B O 1
ATOM 4041 N N . ASP B 1 128 ? 10.102 13.25 -13.422 1 95.38 128 ASP B N 1
ATOM 4042 C CA . ASP B 1 128 ? 9.758 14.062 -14.586 1 95.38 128 ASP B CA 1
ATOM 4043 C C . ASP B 1 128 ? 8.336 14.602 -14.477 1 95.38 128 ASP B C 1
ATOM 4045 O O . ASP B 1 128 ? 7.617 14.289 -13.523 1 95.38 128 ASP B O 1
ATOM 4049 N N . GLY B 1 129 ? 7.965 15.508 -15.414 1 96.19 129 GLY B N 1
ATOM 4050 C CA . GLY B 1 129 ? 6.656 16.141 -15.391 1 96.19 129 GLY B CA 1
ATOM 4051 C C . GLY B 1 129 ? 6.668 17.516 -14.75 1 96.19 129 GLY B C 1
ATOM 4052 O O . GLY B 1 129 ? 7.672 17.922 -14.156 1 96.19 129 GLY B O 1
ATOM 4053 N N . PRO B 1 130 ? 5.535 18.219 -14.875 1 96.88 130 PRO B N 1
ATOM 4054 C CA . PRO B 1 130 ? 5.488 19.625 -14.445 1 96.88 130 PRO B CA 1
ATOM 4055 C C . PRO B 1 130 ? 5.641 19.781 -12.938 1 96.88 130 PRO B C 1
ATOM 4057 O O . PRO B 1 130 ? 5.973 20.859 -12.453 1 96.88 130 PRO B O 1
ATOM 4060 N N . TRP B 1 131 ? 5.391 18.688 -12.148 1 97.06 131 TRP B N 1
ATOM 4061 C CA . TRP B 1 131 ? 5.453 18.797 -10.695 1 97.06 131 TRP B CA 1
ATOM 4062 C C . TRP B 1 131 ? 6.715 18.156 -10.148 1 97.06 131 TRP B C 1
ATOM 4064 O O . TRP B 1 131 ? 6.91 18.078 -8.938 1 97.06 131 TRP B O 1
ATOM 4074 N N . ALA B 1 132 ? 7.602 17.734 -11.031 1 96.56 132 ALA B N 1
ATOM 4075 C CA . ALA B 1 132 ? 8.773 16.953 -10.633 1 96.56 132 ALA B CA 1
ATOM 4076 C C . ALA B 1 132 ? 9.594 17.688 -9.586 1 96.56 132 ALA B C 1
ATOM 4078 O O . ALA B 1 132 ? 10.117 17.078 -8.656 1 96.56 132 ALA B O 1
ATOM 4079 N N . ASP B 1 133 ? 9.648 19.031 -9.609 1 94.44 133 ASP B N 1
ATOM 4080 C CA . ASP B 1 133 ? 10.516 19.812 -8.734 1 94.44 133 ASP B CA 1
ATOM 4081 C C . ASP B 1 133 ? 9.727 20.391 -7.562 1 94.44 133 ASP B C 1
ATOM 4083 O O . ASP B 1 133 ? 10.281 21.141 -6.75 1 94.44 133 ASP B O 1
ATOM 4087 N N . ARG B 1 134 ? 8.516 20.062 -7.488 1 95.19 134 ARG B N 1
ATOM 4088 C CA . ARG B 1 134 ? 7.672 20.625 -6.445 1 95.19 134 ARG B CA 1
ATOM 4089 C C . ARG B 1 134 ? 7.938 19.969 -5.102 1 95.19 134 ARG B C 1
ATOM 4091 O O . ARG B 1 134 ? 8.117 18.75 -5.031 1 95.19 134 ARG B O 1
ATOM 4098 N N . ALA B 1 135 ? 8.047 20.844 -4.102 1 94.62 135 ALA B N 1
ATOM 4099 C CA . ALA B 1 135 ? 8.102 20.312 -2.746 1 94.62 135 ALA B CA 1
ATOM 4100 C C . ALA B 1 135 ? 6.738 19.766 -2.32 1 94.62 135 ALA B C 1
ATOM 4102 O O . ALA B 1 135 ? 5.699 20.281 -2.73 1 94.62 135 ALA B O 1
ATOM 4103 N N . GLY B 1 136 ? 6.785 18.719 -1.552 1 95.75 136 GLY B N 1
ATOM 4104 C CA . GLY B 1 136 ? 5.52 18.188 -1.073 1 95.75 136 GLY B CA 1
ATOM 4105 C C . GLY B 1 136 ? 5.684 17.203 0.069 1 95.75 136 GLY B C 1
ATOM 4106 O O . GLY B 1 136 ? 6.801 16.766 0.372 1 95.75 136 GLY B O 1
ATOM 4107 N N . HIS B 1 137 ? 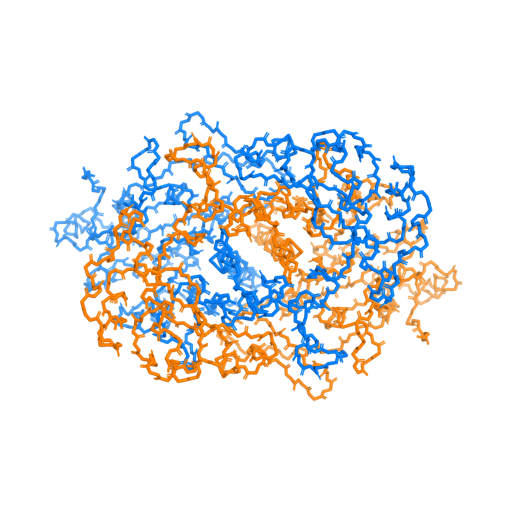4.633 16.984 0.763 1 96.69 137 HIS B N 1
ATOM 4108 C CA . HIS B 1 137 ? 4.477 15.938 1.771 1 96.69 137 HIS B CA 1
ATOM 4109 C C . HIS B 1 137 ? 3.309 15.016 1.435 1 96.69 137 HIS B C 1
ATOM 4111 O O . HIS B 1 137 ? 2.592 15.242 0.458 1 96.69 137 HIS B O 1
ATOM 4117 N N . ASP B 1 138 ? 3.186 14.016 2.252 1 97.06 138 ASP B N 1
ATOM 4118 C CA . ASP B 1 138 ? 2.162 12.984 2.07 1 97.06 138 ASP B CA 1
ATOM 4119 C C . ASP B 1 138 ? 0.815 13.609 1.716 1 97.06 138 ASP B C 1
ATOM 4121 O O . ASP B 1 138 ? 0.188 13.227 0.727 1 97.06 138 ASP B O 1
ATOM 4125 N N . LEU B 1 139 ? 0.38 14.594 2.465 1 96.88 139 LEU B N 1
ATOM 4126 C CA . LEU B 1 139 ? -0.916 15.25 2.307 1 96.88 139 LEU B CA 1
ATOM 4127 C C . LEU B 1 139 ? -1.08 15.789 0.891 1 96.88 139 LEU B C 1
ATOM 4129 O O . LEU B 1 139 ? -2.148 15.656 0.289 1 96.88 139 LEU B O 1
ATOM 4133 N N . ASN B 1 140 ? -0.036 16.391 0.359 1 98 140 ASN B N 1
ATOM 4134 C CA . ASN B 1 140 ? -0.066 16.938 -0.987 1 98 140 ASN B CA 1
ATOM 4135 C C . ASN B 1 140 ? -0.218 15.859 -2.045 1 98 140 ASN B C 1
ATOM 4137 O O . ASN B 1 140 ? -0.934 16.047 -3.031 1 98 140 ASN B O 1
ATOM 4141 N N . TYR B 1 141 ? 0.483 14.719 -1.865 1 98.19 141 TYR B N 1
ATOM 4142 C CA . TYR B 1 141 ? 0.445 13.633 -2.842 1 98.19 141 TYR B CA 1
ATOM 4143 C C . TYR B 1 141 ? -0.95 13.023 -2.928 1 98.19 141 TYR B C 1
ATOM 4145 O O . TYR B 1 141 ? -1.455 12.766 -4.023 1 98.19 141 TYR B O 1
ATOM 4153 N N . VAL B 1 142 ? -1.551 12.82 -1.776 1 97.31 142 VAL B N 1
ATOM 4154 C CA . VAL B 1 142 ? -2.887 12.234 -1.699 1 97.31 142 VAL B CA 1
ATOM 4155 C C . VAL B 1 142 ? -3.906 13.195 -2.303 1 97.31 142 VAL B C 1
ATOM 4157 O O . VAL B 1 142 ? -4.875 12.773 -2.936 1 97.31 142 VAL B O 1
ATOM 4160 N N . ALA B 1 143 ? -3.695 14.492 -2.086 1 97.94 143 ALA B N 1
ATOM 4161 C CA . ALA B 1 143 ? -4.566 15.531 -2.645 1 97.94 143 ALA B CA 1
ATOM 4162 C C . ALA B 1 143 ? -4.523 15.516 -4.172 1 97.94 143 ALA B C 1
ATOM 4164 O O . ALA B 1 143 ? -5.566 15.57 -4.828 1 97.94 143 ALA B O 1
ATOM 4165 N N . LEU B 1 144 ? -3.348 15.414 -4.715 1 98.06 144 LEU B N 1
ATOM 4166 C CA . LEU B 1 144 ? -3.197 15.367 -6.168 1 98.06 144 LEU B CA 1
ATOM 4167 C C . LEU B 1 144 ? -3.887 14.133 -6.742 1 98.06 144 LEU B C 1
ATOM 4169 O O . LEU B 1 144 ? -4.512 14.203 -7.805 1 98.06 144 LEU B O 1
ATOM 4173 N N . ALA B 1 145 ? -3.807 13.023 -6.059 1 97.38 145 ALA B N 1
ATOM 4174 C CA . ALA B 1 145 ? -4.293 11.734 -6.543 1 97.38 145 ALA B CA 1
ATOM 4175 C C . ALA B 1 145 ? -5.816 11.688 -6.531 1 97.38 145 ALA B C 1
ATOM 4177 O O . ALA B 1 145 ? -6.418 10.719 -7.004 1 97.38 145 ALA B O 1
ATOM 4178 N N . GLY B 1 146 ? -6.473 12.672 -5.965 1 96.5 146 GLY B N 1
ATOM 4179 C CA . GLY B 1 146 ? -7.926 12.727 -5.918 1 96.5 146 GLY B CA 1
ATOM 4180 C C . GLY B 1 146 ? -8.508 11.992 -4.727 1 96.5 146 GLY B C 1
ATOM 4181 O O . GLY B 1 146 ? -9.719 12.062 -4.48 1 96.5 146 GLY B O 1
ATOM 4182 N N . LEU B 1 147 ? -7.695 11.367 -3.961 1 95.25 147 LEU B N 1
ATOM 4183 C CA . LEU B 1 147 ? -8.203 10.484 -2.918 1 95.25 147 LEU B CA 1
ATOM 4184 C C . LEU B 1 147 ? -8.445 11.258 -1.625 1 95.25 147 LEU B C 1
ATOM 4186 O O . LEU B 1 147 ? -9.25 10.836 -0.791 1 95.25 147 LEU B O 1
ATOM 4190 N N . LEU B 1 148 ? -7.773 12.367 -1.451 1 95.19 148 LEU B N 1
ATOM 4191 C CA . LEU B 1 148 ? -8.086 13.219 -0.305 1 95.19 148 LEU B CA 1
ATOM 4192 C C . LEU B 1 148 ? -9.492 13.781 -0.413 1 95.19 148 LEU B C 1
ATOM 4194 O O . LEU B 1 148 ? -10.211 13.875 0.588 1 95.19 148 LEU B O 1
ATOM 4198 N N . ASP B 1 149 ? -9.875 14.133 -1.619 1 95 149 ASP B N 1
ATOM 4199 C CA . ASP B 1 149 ? -11.234 14.625 -1.854 1 95 149 ASP B CA 1
ATOM 4200 C C . ASP B 1 149 ? -12.273 13.586 -1.435 1 95 149 ASP B C 1
ATOM 4202 O O . ASP B 1 149 ? -13.375 13.945 -1.003 1 95 149 ASP B O 1
ATOM 4206 N N . MET B 1 150 ? -11.93 12.391 -1.502 1 92.81 150 MET B N 1
ATOM 4207 C CA . MET B 1 150 ? -12.867 11.297 -1.281 1 92.81 150 MET B CA 1
ATOM 4208 C C . MET B 1 150 ? -12.945 10.938 0.198 1 92.81 150 MET B C 1
ATOM 4210 O O . MET B 1 150 ? -13.602 9.961 0.569 1 92.81 150 MET B O 1
ATOM 4214 N N . THR B 1 151 ? -12.344 11.672 1.071 1 89.88 151 THR B N 1
ATOM 4215 C CA . THR B 1 151 ? -12.398 11.422 2.508 1 89.88 151 THR B CA 1
ATOM 4216 C C . THR B 1 151 ? -13.469 12.281 3.17 1 89.88 151 THR B C 1
ATOM 4218 O O . THR B 1 151 ? -13.484 12.43 4.395 1 89.88 151 THR B O 1
ATOM 4221 N N . ARG B 1 152 ? -14.281 12.836 2.371 1 87.56 152 ARG B N 1
ATOM 4222 C CA . ARG B 1 152 ? -15.359 13.688 2.869 1 87.56 152 ARG B CA 1
ATOM 4223 C C . ARG B 1 152 ? -16.672 12.93 2.912 1 87.56 152 ARG B C 1
ATOM 4225 O O . ARG B 1 152 ? -16.906 12.031 2.107 1 87.56 152 ARG B O 1
ATOM 4232 N N . ASP B 1 153 ? -17.562 13.328 3.848 1 80.75 153 ASP B N 1
ATOM 4233 C CA . ASP B 1 153 ? -18.891 12.742 3.875 1 80.75 153 ASP B CA 1
ATOM 4234 C C . ASP B 1 153 ? -19.812 13.414 2.852 1 80.75 153 ASP B C 1
ATOM 4236 O O . ASP B 1 153 ? -20.766 12.797 2.365 1 80.75 153 ASP B O 1
ATOM 4240 N N . ALA B 1 154 ? -19.562 14.695 2.682 1 82.81 154 ALA B N 1
ATOM 4241 C CA . ALA B 1 154 ? -20.312 15.484 1.7 1 82.81 154 ALA B CA 1
ATOM 4242 C C . ALA B 1 154 ? -19.406 16.5 1.007 1 82.81 154 ALA B C 1
ATOM 4244 O O . ALA B 1 154 ? -18.391 16.906 1.561 1 82.81 154 ALA B O 1
ATOM 4245 N N . PRO B 1 155 ? -19.812 16.922 -0.224 1 82.06 155 PRO B N 1
ATOM 4246 C CA . PRO B 1 155 ? -18.938 17.797 -1.011 1 82.06 155 PRO B CA 1
ATOM 4247 C C . PRO B 1 155 ? -18.625 19.109 -0.309 1 82.06 155 PRO B C 1
ATOM 4249 O O . PRO B 1 155 ? -17.609 19.75 -0.593 1 82.06 155 PRO B O 1
ATOM 4252 N N . ASP B 1 156 ? -19.469 19.516 0.617 1 85 156 ASP B N 1
ATOM 4253 C CA . ASP B 1 156 ? -19.281 20.828 1.244 1 85 156 ASP B CA 1
ATOM 4254 C C . ASP B 1 156 ? -18.516 20.703 2.564 1 85 156 ASP B C 1
ATOM 4256 O O . ASP B 1 156 ? -18.234 21.703 3.217 1 85 156 ASP B O 1
ATOM 4260 N N . GLU B 1 157 ? -18.125 19.5 2.803 1 88.75 157 GLU B N 1
ATOM 4261 C CA . GLU B 1 157 ? -17.359 19.266 4.031 1 88.75 157 GLU B CA 1
ATOM 4262 C C . GLU B 1 157 ? -15.859 19.359 3.777 1 88.75 157 GLU B C 1
ATOM 4264 O O . GLU B 1 157 ? -15.406 19.203 2.641 1 88.75 157 GLU B O 1
ATOM 4269 N N . LYS B 1 158 ? -15.156 19.719 4.801 1 91.62 158 LYS B N 1
ATOM 4270 C CA . LYS B 1 158 ? -13.703 19.75 4.73 1 91.62 158 LYS B CA 1
ATOM 4271 C C . LYS B 1 158 ? -13.133 18.359 4.5 1 91.62 158 LYS B C 1
ATOM 4273 O O . LYS B 1 158 ? -13.555 17.391 5.141 1 91.62 158 LYS B O 1
ATOM 4278 N N . PRO B 1 159 ? -12.219 18.203 3.467 1 92.31 159 PRO B N 1
ATOM 4279 C CA . PRO B 1 159 ? -11.516 16.922 3.391 1 92.31 159 PRO B CA 1
ATOM 4280 C C . PRO B 1 159 ? -10.82 16.547 4.699 1 92.31 159 PRO B C 1
ATOM 4282 O O . PRO B 1 159 ? -10.266 17.406 5.379 1 92.31 159 PRO B O 1
ATOM 4285 N N . GLN B 1 160 ? -10.914 15.352 5.043 1 89.38 160 GLN B N 1
ATOM 4286 C CA . GLN B 1 160 ? -10.281 14.891 6.273 1 89.38 160 GLN B CA 1
ATOM 4287 C C . GLN B 1 160 ? -8.828 14.492 6.027 1 89.38 160 GLN B C 1
ATOM 4289 O O . GLN B 1 160 ? -8.539 13.727 5.105 1 89.38 160 GLN B O 1
ATOM 4294 N N . VAL B 1 161 ? -7.941 15.047 6.859 1 88.69 161 VAL B N 1
ATOM 4295 C CA . VAL B 1 161 ? -6.551 14.602 6.832 1 88.69 161 VAL B CA 1
ATOM 4296 C C . VAL B 1 161 ? -6.438 13.203 7.426 1 88.69 161 VAL B C 1
ATOM 4298 O O . VAL B 1 161 ? -6.812 12.977 8.578 1 88.69 161 VAL B O 1
ATOM 4301 N N . PRO B 1 162 ? -5.977 12.258 6.586 1 85.81 162 PRO B N 1
ATOM 4302 C CA . PRO B 1 162 ? -5.836 10.922 7.172 1 85.81 162 PRO B CA 1
ATOM 4303 C C . PRO B 1 162 ? -4.844 10.891 8.328 1 85.81 162 PRO B C 1
ATOM 4305 O O . PRO B 1 162 ? -3.811 11.562 8.289 1 85.81 162 PRO B O 1
ATOM 4308 N N . GLY B 1 163 ? -5.109 10.133 9.375 1 87.25 163 GLY B N 1
ATOM 4309 C CA . GLY B 1 163 ? -4.27 10.062 10.562 1 87.25 163 GLY B CA 1
ATOM 4310 C C . GLY B 1 163 ? -3.035 9.203 10.367 1 87.25 163 GLY B C 1
ATOM 4311 O O . GLY B 1 163 ? -2.336 8.891 11.336 1 87.25 163 GLY B O 1
ATOM 4312 N N . TYR B 1 164 ? -2.785 8.742 9.258 1 89.75 164 TYR B N 1
ATOM 4313 C CA . TYR B 1 164 ? -1.614 7.988 8.836 1 89.75 164 TYR B CA 1
ATOM 4314 C C . TYR B 1 164 ? -1.208 8.367 7.414 1 89.75 164 TYR B C 1
ATOM 4316 O O . TYR B 1 164 ? -2.062 8.656 6.574 1 89.75 164 TYR B O 1
ATOM 4324 N N . PRO B 1 165 ? 0.1 8.43 7.141 1 94.94 165 PRO B N 1
ATOM 4325 C CA . PRO B 1 165 ? 0.553 8.898 5.828 1 94.94 165 PRO B CA 1
ATOM 4326 C C . PRO B 1 165 ? 0.462 7.812 4.758 1 94.94 165 PRO B C 1
ATOM 4328 O O . PRO B 1 165 ? 1.449 7.125 4.48 1 94.94 165 PRO B O 1
ATOM 4331 N N . ILE B 1 166 ? -0.646 7.738 4.09 1 95.06 166 ILE B N 1
ATOM 4332 C CA . ILE B 1 166 ? -0.936 6.664 3.146 1 95.06 166 ILE B CA 1
ATOM 4333 C C . ILE B 1 166 ? 0.042 6.727 1.976 1 95.06 166 ILE B C 1
ATOM 4335 O O . ILE B 1 166 ? 0.497 5.695 1.481 1 95.06 166 ILE B O 1
ATOM 4339 N N . GLY B 1 167 ? 0.356 7.949 1.49 1 97 167 GLY B N 1
ATOM 4340 C CA . GLY B 1 167 ? 1.3 8.086 0.392 1 97 167 GLY B CA 1
ATOM 4341 C C . GLY B 1 167 ? 2.688 7.574 0.73 1 97 167 GLY B C 1
ATOM 4342 O O . GLY B 1 167 ? 3.307 6.867 -0.068 1 97 167 GLY B O 1
ATOM 4343 N N . ASP B 1 168 ? 3.162 7.906 1.92 1 97.62 168 ASP B N 1
ATOM 4344 C CA . ASP B 1 168 ? 4.473 7.457 2.373 1 97.62 168 ASP B CA 1
ATOM 4345 C C . ASP B 1 168 ? 4.516 5.934 2.516 1 97.62 168 ASP B C 1
ATOM 4347 O O . ASP B 1 168 ? 5.469 5.289 2.078 1 97.62 168 ASP B O 1
ATOM 4351 N N . MET B 1 169 ? 3.479 5.398 3.131 1 98.06 169 MET B N 1
ATOM 4352 C CA . MET B 1 169 ? 3.465 3.967 3.424 1 98.06 169 MET B CA 1
ATOM 4353 C C . MET B 1 169 ? 3.27 3.152 2.15 1 98.06 169 MET B C 1
ATOM 4355 O O . MET B 1 169 ? 4.02 2.213 1.887 1 98.06 169 MET B O 1
ATOM 4359 N N . ALA B 1 170 ? 2.273 3.551 1.341 1 98.44 170 ALA B N 1
ATOM 4360 C CA . ALA B 1 170 ? 2.033 2.857 0.078 1 98.44 170 ALA B CA 1
ATOM 4361 C C . ALA B 1 170 ? 3.211 3.033 -0.877 1 98.44 170 ALA B C 1
ATOM 4363 O O . ALA B 1 170 ? 3.594 2.096 -1.581 1 98.44 170 ALA B O 1
ATOM 4364 N N . GLY B 1 171 ? 3.736 4.27 -0.916 1 98.62 171 GLY B N 1
ATOM 4365 C CA . GLY B 1 171 ? 4.918 4.52 -1.729 1 98.62 171 GLY B CA 1
ATOM 4366 C C . GLY B 1 171 ? 6.109 3.678 -1.323 1 98.62 171 GLY B C 1
ATOM 4367 O O . GLY B 1 171 ? 6.797 3.111 -2.178 1 98.62 171 GLY B O 1
ATOM 4368 N N . GLY B 1 172 ? 6.379 3.6 -0.001 1 98.75 172 GLY B N 1
ATOM 4369 C CA . GLY B 1 172 ? 7.438 2.734 0.498 1 98.75 172 GLY B CA 1
ATOM 4370 C C . GLY B 1 172 ? 7.219 1.271 0.159 1 98.75 172 GLY B C 1
ATOM 4371 O O . GLY B 1 172 ? 8.141 0.59 -0.292 1 98.75 172 GLY B O 1
ATOM 4372 N N . LEU B 1 173 ? 6.004 0.812 0.366 1 98.81 173 LEU B N 1
ATOM 4373 C CA . LEU B 1 173 ? 5.676 -0.576 0.062 1 98.81 173 LEU B CA 1
ATOM 4374 C C . LEU B 1 173 ? 5.859 -0.865 -1.424 1 98.81 173 LEU B C 1
ATOM 4376 O O . LEU B 1 173 ? 6.434 -1.893 -1.794 1 98.81 173 LEU B O 1
ATOM 4380 N N . PHE B 1 174 ? 5.352 0.011 -2.273 1 98.88 174 PHE B N 1
ATOM 4381 C CA . PHE B 1 174 ? 5.508 -0.193 -3.709 1 98.88 174 PHE B CA 1
ATOM 4382 C C . PHE B 1 174 ? 6.984 -0.192 -4.098 1 98.88 174 PHE B C 1
ATOM 4384 O O . PHE B 1 174 ? 7.402 -0.953 -4.969 1 98.88 174 PHE B O 1
ATOM 4391 N N . THR B 1 175 ? 7.773 0.679 -3.459 1 98.88 175 THR B N 1
ATOM 4392 C CA . THR B 1 175 ? 9.211 0.724 -3.703 1 98.88 175 THR B CA 1
ATOM 4393 C C . THR B 1 175 ? 9.859 -0.62 -3.377 1 98.88 175 THR B C 1
ATOM 4395 O O . THR B 1 175 ? 10.664 -1.134 -4.156 1 98.88 175 THR B O 1
ATOM 4398 N N . ALA B 1 176 ? 9.508 -1.199 -2.225 1 98.88 176 ALA B N 1
ATOM 4399 C CA . ALA B 1 176 ? 10.008 -2.525 -1.868 1 98.88 176 ALA B CA 1
ATOM 4400 C C . ALA B 1 176 ? 9.625 -3.557 -2.926 1 98.88 176 ALA B C 1
ATOM 4402 O O . ALA B 1 176 ? 10.461 -4.363 -3.346 1 98.88 176 ALA B O 1
ATOM 4403 N N . PHE B 1 177 ? 8.383 -3.523 -3.422 1 98.88 177 PHE B N 1
ATOM 4404 C CA . PHE B 1 177 ? 7.891 -4.406 -4.477 1 98.88 177 PHE B CA 1
ATOM 4405 C C . PHE B 1 177 ? 8.703 -4.227 -5.754 1 98.88 177 PHE B C 1
ATOM 4407 O O . PHE B 1 177 ? 9.156 -5.211 -6.348 1 98.88 177 PHE B O 1
ATOM 4414 N N . ALA B 1 178 ? 8.898 -2.967 -6.117 1 98.56 178 ALA B N 1
ATOM 4415 C CA . ALA B 1 178 ? 9.609 -2.658 -7.359 1 98.56 178 ALA B CA 1
ATOM 4416 C C . ALA B 1 178 ? 11.062 -3.129 -7.293 1 98.56 178 ALA B C 1
ATOM 4418 O O . ALA B 1 178 ? 11.586 -3.676 -8.266 1 98.56 178 ALA B O 1
ATOM 4419 N N . ILE B 1 179 ? 11.711 -2.93 -6.152 1 98.69 179 ILE B N 1
ATOM 4420 C CA . ILE B 1 179 ? 13.102 -3.324 -5.969 1 98.69 179 ILE B CA 1
ATOM 4421 C C . ILE B 1 179 ? 13.227 -4.844 -6.039 1 98.69 179 ILE B C 1
ATOM 4423 O O . ILE B 1 179 ? 14.055 -5.375 -6.781 1 98.69 179 ILE B O 1
ATOM 4427 N N . VAL B 1 180 ? 12.359 -5.551 -5.301 1 98.69 180 VAL B N 1
ATOM 4428 C CA . VAL B 1 180 ? 12.398 -7.012 -5.289 1 98.69 180 VAL B CA 1
ATOM 4429 C C . VAL B 1 180 ? 12.039 -7.551 -6.672 1 98.69 180 VAL B C 1
ATOM 4431 O O . VAL B 1 180 ? 12.617 -8.539 -7.125 1 98.69 180 VAL B O 1
ATOM 4434 N N . GLY B 1 181 ? 11.07 -6.906 -7.312 1 98.19 181 GLY B N 1
ATOM 4435 C CA . GLY B 1 181 ? 10.719 -7.285 -8.672 1 98.19 181 GLY B CA 1
ATOM 4436 C C . GLY B 1 181 ? 11.867 -7.137 -9.648 1 98.19 181 GLY B C 1
ATOM 4437 O O . GLY B 1 181 ? 12.094 -8.008 -10.492 1 98.19 181 GLY B O 1
ATOM 4438 N N . ALA B 1 182 ? 12.609 -6.016 -9.531 1 98 182 ALA B N 1
ATOM 4439 C CA . ALA B 1 182 ? 13.766 -5.785 -10.391 1 98 182 ALA B CA 1
ATOM 4440 C C . ALA B 1 182 ? 14.859 -6.816 -10.125 1 98 182 ALA B C 1
ATOM 4442 O O . ALA B 1 182 ? 15.508 -7.305 -11.055 1 98 182 ALA B O 1
ATOM 4443 N N . LEU B 1 183 ? 15.117 -7.145 -8.828 1 98.62 183 LEU B N 1
ATOM 4444 C CA . LEU B 1 183 ? 16.094 -8.164 -8.469 1 98.62 183 LEU B CA 1
ATOM 4445 C C . LEU B 1 183 ? 15.688 -9.523 -9.031 1 98.62 183 LEU B C 1
ATOM 4447 O O . LEU B 1 183 ? 16.531 -10.273 -9.531 1 98.62 183 LEU B O 1
ATOM 4451 N N . LEU B 1 184 ? 14.391 -9.859 -8.945 1 98.44 184 LEU B N 1
ATOM 4452 C CA . LEU B 1 184 ? 13.906 -11.117 -9.508 1 98.44 184 LEU B CA 1
ATOM 4453 C C . LEU B 1 184 ? 14.109 -11.148 -11.016 1 98.44 184 LEU B C 1
ATOM 4455 O O . LEU B 1 184 ? 14.547 -12.164 -11.57 1 98.44 184 LEU B O 1
ATOM 4459 N N . SER B 1 185 ? 13.773 -10.023 -11.656 1 97.25 185 SER B N 1
ATOM 4460 C CA . SER B 1 185 ? 13.977 -9.914 -13.094 1 97.25 185 SER B CA 1
ATOM 4461 C C . SER B 1 185 ? 15.422 -10.227 -13.477 1 97.25 185 SER B C 1
ATOM 4463 O O . SER B 1 185 ? 15.672 -10.938 -14.453 1 97.25 185 SER B O 1
ATOM 4465 N N . ARG B 1 186 ? 16.359 -9.695 -12.711 1 97.44 186 ARG B N 1
ATOM 4466 C CA . ARG B 1 186 ? 17.797 -9.93 -12.906 1 97.44 186 ARG B CA 1
ATOM 4467 C C . ARG B 1 186 ? 18.125 -11.406 -12.703 1 97.44 186 ARG B C 1
ATOM 4469 O O . ARG B 1 186 ? 18.828 -12.008 -13.516 1 97.44 186 ARG B O 1
ATOM 4476 N N . GLU B 1 187 ? 17.594 -12.016 -11.617 1 97.62 187 GLU B N 1
ATOM 4477 C CA . GLU B 1 187 ? 17.875 -13.406 -11.289 1 97.62 187 GLU B CA 1
ATOM 4478 C C . GLU B 1 187 ? 17.297 -14.359 -12.336 1 97.62 187 GLU B C 1
ATOM 4480 O O . GLU B 1 187 ? 17.859 -15.414 -12.602 1 97.62 187 GLU B O 1
ATOM 4485 N N . LEU B 1 188 ? 16.203 -13.992 -12.969 1 97.25 188 LEU B N 1
ATOM 4486 C CA . LEU B 1 188 ? 15.562 -14.789 -14.008 1 97.25 188 LEU B CA 1
ATOM 4487 C C . LEU B 1 188 ? 16.297 -14.648 -15.336 1 97.25 188 LEU B C 1
ATOM 4489 O O . LEU B 1 188 ? 16.016 -15.367 -16.297 1 97.25 188 LEU B O 1
ATOM 4493 N N . GLY B 1 189 ? 17.219 -13.703 -15.422 1 97.12 189 GLY B N 1
ATOM 4494 C CA . GLY B 1 189 ? 17.984 -13.461 -16.641 1 97.12 189 GLY B CA 1
ATOM 4495 C C . GLY B 1 189 ? 17.25 -12.586 -17.625 1 97.12 189 GLY B C 1
ATOM 4496 O O . GLY B 1 189 ? 17.625 -12.516 -18.797 1 97.12 189 GLY B O 1
ATOM 4497 N N . ASN B 1 190 ? 16.188 -11.914 -17.156 1 95.25 190 ASN B N 1
ATOM 4498 C CA . ASN B 1 190 ? 15.383 -11.094 -18.062 1 95.25 190 ASN B CA 1
ATOM 4499 C C . ASN B 1 190 ? 15.984 -9.703 -18.234 1 95.25 190 ASN B C 1
ATOM 4501 O O . ASN B 1 190 ? 15.781 -9.07 -19.281 1 95.25 190 ASN B O 1
ATOM 4505 N N . THR B 1 191 ? 16.656 -9.242 -17.156 1 92.56 191 THR B N 1
ATOM 4506 C CA . THR B 1 191 ? 17.328 -7.945 -17.172 1 92.56 191 THR B CA 1
ATOM 4507 C C . THR B 1 191 ? 18.688 -8.031 -16.484 1 92.56 191 THR B C 1
ATOM 4509 O O . THR B 1 191 ? 19 -9.031 -15.836 1 92.56 191 THR B O 1
ATOM 4512 N N . GLY B 1 192 ? 19.594 -7.27 -16.719 1 89.56 192 GLY B N 1
ATOM 4513 C CA . GLY B 1 192 ? 20.797 -7.121 -15.914 1 89.56 192 GLY B CA 1
ATOM 4514 C C . GLY B 1 192 ? 20.594 -6.234 -14.703 1 89.56 192 GLY B C 1
ATOM 4515 O O . GLY B 1 192 ? 19.609 -6.391 -13.969 1 89.56 192 GLY B O 1
ATOM 4516 N N . GLY B 1 193 ? 20.812 -5.02 -14.562 1 93 193 GLY B N 1
ATOM 4517 C CA . GLY B 1 193 ? 20.438 -3.906 -13.703 1 93 193 GLY B CA 1
ATOM 4518 C C . GLY B 1 193 ? 19.422 -2.977 -14.344 1 93 193 GLY B C 1
ATOM 4519 O O . GLY B 1 193 ? 19.172 -3.059 -15.547 1 93 193 GLY B O 1
ATOM 4520 N N . GLU B 1 194 ? 18.75 -2.299 -13.516 1 95.94 194 GLU B N 1
ATOM 4521 C CA . GLU B 1 194 ? 17.781 -1.389 -14.117 1 95.94 194 GLU B CA 1
ATOM 4522 C C . GLU B 1 194 ? 17.484 -0.211 -13.195 1 95.94 194 GLU B C 1
ATOM 4524 O O . GLU B 1 194 ? 17.703 -0.296 -11.984 1 95.94 194 GLU B O 1
ATOM 4529 N N . TYR B 1 195 ? 17.094 0.83 -13.82 1 97.56 195 TYR B N 1
ATOM 4530 C CA . TYR B 1 195 ? 16.656 2.031 -13.117 1 97.56 195 TYR B CA 1
ATOM 4531 C C . TYR B 1 195 ? 15.148 2.002 -12.891 1 97.56 195 TYR B C 1
ATOM 4533 O O . TYR B 1 195 ? 14.383 1.654 -13.789 1 97.56 195 TYR B O 1
ATOM 4541 N N . VAL B 1 196 ? 14.727 2.291 -11.648 1 97.56 196 VAL B N 1
ATOM 4542 C CA . VAL B 1 196 ? 13.32 2.342 -11.273 1 97.56 196 VAL B CA 1
ATOM 4543 C C . VAL B 1 196 ? 12.977 3.729 -10.742 1 97.56 196 VAL B C 1
ATOM 4545 O O . VAL B 1 196 ? 13.617 4.223 -9.82 1 97.56 196 VAL B O 1
ATOM 4548 N N . ASP B 1 197 ? 11.992 4.371 -11.312 1 98.19 197 ASP B N 1
ATOM 4549 C CA . ASP B 1 197 ? 11.461 5.652 -10.859 1 98.19 197 ASP B CA 1
ATOM 4550 C C . ASP B 1 197 ? 10.078 5.48 -10.227 1 98.19 197 ASP B C 1
ATOM 4552 O O . ASP B 1 197 ? 9.094 5.234 -10.93 1 98.19 197 ASP B O 1
ATOM 4556 N N . VAL B 1 198 ? 9.977 5.594 -8.914 1 98.44 198 VAL B N 1
ATOM 4557 C CA . VAL B 1 198 ? 8.719 5.473 -8.18 1 98.44 198 VAL B CA 1
ATOM 4558 C C . VAL B 1 198 ? 8.289 6.844 -7.66 1 98.44 198 VAL B C 1
ATOM 4560 O O . VAL B 1 198 ? 9.07 7.543 -7.008 1 98.44 198 VAL B O 1
ATOM 4563 N N . ALA B 1 199 ? 7.098 7.27 -7.961 1 98.62 199 ALA B N 1
ATOM 4564 C CA . ALA B 1 199 ? 6.477 8.469 -7.414 1 98.62 199 ALA B CA 1
ATOM 4565 C C . ALA B 1 199 ? 5.352 8.117 -6.445 1 98.62 199 ALA B C 1
ATOM 4567 O O . ALA B 1 199 ? 4.445 7.355 -6.785 1 98.62 199 ALA B O 1
ATOM 4568 N N . MET B 1 200 ? 5.422 8.664 -5.266 1 98.56 200 MET B N 1
ATOM 4569 C CA . MET B 1 200 ? 4.406 8.359 -4.262 1 98.56 200 MET B CA 1
ATOM 4570 C C . MET B 1 200 ? 3.021 8.773 -4.746 1 98.56 200 MET B C 1
ATOM 4572 O O . MET B 1 200 ? 2.043 8.055 -4.523 1 98.56 200 MET B O 1
ATOM 4576 N N . ALA B 1 201 ? 2.904 9.891 -5.43 1 98.5 201 ALA B N 1
ATOM 4577 C CA . ALA B 1 201 ? 1.617 10.336 -5.957 1 98.5 201 ALA B CA 1
ATOM 4578 C C . ALA B 1 201 ? 1.063 9.328 -6.965 1 98.5 201 ALA B C 1
ATOM 4580 O O . ALA B 1 201 ? -0.143 9.078 -7 1 98.5 201 ALA B O 1
ATOM 4581 N N . ASP B 1 202 ? 1.95 8.742 -7.824 1 98.5 202 ASP B N 1
ATOM 4582 C CA . ASP B 1 202 ? 1.524 7.723 -8.781 1 98.5 202 ASP B CA 1
ATOM 4583 C C . ASP B 1 202 ? 0.948 6.5 -8.062 1 98.5 202 ASP B C 1
ATOM 4585 O O . ASP B 1 202 ? -0.071 5.953 -8.484 1 98.5 202 ASP B O 1
ATOM 4589 N N . VAL B 1 203 ? 1.634 6.105 -7.031 1 98.56 203 VAL B N 1
ATOM 4590 C CA . VAL B 1 203 ? 1.22 4.922 -6.281 1 98.56 203 VAL B CA 1
ATOM 4591 C C . VAL B 1 203 ? -0.146 5.164 -5.645 1 98.56 203 VAL B C 1
ATOM 4593 O O . VAL B 1 203 ? -1.038 4.32 -5.73 1 98.56 203 VAL B O 1
ATOM 4596 N N . VAL B 1 204 ? -0.333 6.336 -5.031 1 98 204 VAL B N 1
ATOM 4597 C CA . VAL B 1 204 ? -1.617 6.66 -4.422 1 98 204 VAL B CA 1
ATOM 4598 C C . VAL B 1 204 ? -2.705 6.695 -5.492 1 98 204 VAL B C 1
ATOM 4600 O O . VAL B 1 204 ? -3.809 6.188 -5.281 1 98 204 VAL B O 1
ATOM 4603 N N . ALA B 1 205 ? -2.396 7.273 -6.637 1 97.88 205 ALA B N 1
ATOM 4604 C CA . ALA B 1 205 ? -3.363 7.312 -7.734 1 97.88 205 ALA B CA 1
ATOM 4605 C C . ALA B 1 205 ? -3.791 5.902 -8.141 1 97.88 205 ALA B C 1
ATOM 4607 O O . ALA B 1 205 ? -4.961 5.668 -8.453 1 97.88 205 ALA B O 1
ATOM 4608 N N . SER B 1 206 ? -2.904 4.992 -8.086 1 97 206 SER B N 1
ATOM 4609 C CA . SER B 1 206 ? -3.211 3.617 -8.469 1 97 206 SER B CA 1
ATOM 4610 C C . SER B 1 206 ? -4.18 2.971 -7.488 1 97 206 SER B C 1
ATOM 4612 O O . SER B 1 206 ? -4.809 1.957 -7.801 1 97 206 SER B O 1
ATOM 4614 N N . PHE B 1 207 ? -4.355 3.498 -6.312 1 96.44 207 PHE B N 1
ATOM 4615 C CA . PHE B 1 207 ? -5.293 2.982 -5.316 1 96.44 207 PHE B CA 1
ATOM 4616 C C . PHE B 1 207 ? -6.719 3.416 -5.641 1 96.44 207 PHE B C 1
ATOM 4618 O O . PHE B 1 207 ? -7.664 2.986 -4.98 1 96.44 207 PHE B O 1
ATOM 4625 N N . SER B 1 208 ? -6.934 4.137 -6.734 1 94.38 208 SER B N 1
ATOM 4626 C CA . SER B 1 208 ? -8.258 4.648 -7.082 1 94.38 208 SER B CA 1
ATOM 4627 C C . SER B 1 208 ? -8.961 3.73 -8.078 1 94.38 208 SER B C 1
ATOM 4629 O O . SER B 1 208 ? -9.906 4.145 -8.742 1 94.38 208 SER B O 1
ATOM 4631 N N . GLN B 1 209 ? -8.547 2.51 -8.164 1 92.62 209 GLN B N 1
ATOM 4632 C CA . GLN B 1 209 ? -9.086 1.596 -9.172 1 92.62 209 GLN B CA 1
ATOM 4633 C C . GLN B 1 209 ? -10.602 1.493 -9.062 1 92.62 209 GLN B C 1
ATOM 4635 O O . GLN B 1 209 ? -11.297 1.425 -10.086 1 92.62 209 GLN B O 1
ATOM 4640 N N . SER B 1 210 ? -11.109 1.528 -7.863 1 91.5 210 SER B N 1
ATOM 4641 C CA . SER B 1 210 ? -12.531 1.293 -7.633 1 91.5 210 SER B CA 1
ATOM 4642 C C . SER B 1 210 ? -13.375 2.447 -8.164 1 91.5 210 SER B C 1
ATOM 4644 O O . SER B 1 210 ? -14.586 2.299 -8.367 1 91.5 210 SER B O 1
ATOM 4646 N N . VAL B 1 211 ? -12.766 3.605 -8.43 1 93.12 211 VAL B N 1
ATOM 4647 C CA . VAL B 1 211 ? -13.539 4.758 -8.883 1 93.12 211 VAL B CA 1
ATOM 4648 C C . VAL B 1 211 ? -12.984 5.262 -10.211 1 93.12 211 VAL B C 1
ATOM 4650 O O . VAL B 1 211 ? -13.484 6.242 -10.766 1 93.12 211 VAL B O 1
ATOM 4653 N N . ALA B 1 212 ? -11.977 4.594 -10.719 1 94.75 212 ALA B N 1
ATOM 4654 C CA . ALA B 1 212 ? -11.25 5.082 -11.891 1 94.75 212 ALA B CA 1
ATOM 4655 C C . ALA B 1 212 ? -12.156 5.145 -13.117 1 94.75 212 ALA B C 1
ATOM 4657 O O . ALA B 1 212 ? -12.148 6.133 -13.852 1 94.75 212 ALA B O 1
ATOM 4658 N N . HIS B 1 213 ? -12.914 4.07 -13.305 1 95 213 HIS B N 1
ATOM 4659 C CA . HIS B 1 213 ? -13.773 4.031 -14.484 1 95 213 HIS B CA 1
ATOM 4660 C C . HIS B 1 213 ? -14.703 5.238 -14.523 1 95 213 HIS B C 1
ATOM 4662 O O . HIS B 1 213 ? -14.789 5.922 -15.547 1 95 213 HIS B O 1
ATOM 4668 N N . GLN B 1 214 ? -15.391 5.5 -13.445 1 94.44 214 GLN B N 1
ATOM 4669 C CA . GLN B 1 214 ? -16.312 6.633 -13.359 1 94.44 214 GLN B CA 1
ATOM 4670 C C . GLN B 1 214 ? -15.562 7.957 -13.484 1 94.44 214 GLN B C 1
ATOM 4672 O O . GLN B 1 214 ? -16.078 8.922 -14.047 1 94.44 214 GLN B O 1
ATOM 4677 N N . ALA B 1 215 ? -14.383 7.957 -12.914 1 95.75 215 ALA B N 1
ATOM 4678 C CA . ALA B 1 215 ? -13.57 9.164 -13 1 95.75 215 ALA B CA 1
ATOM 4679 C C . ALA B 1 215 ? -13.219 9.492 -14.453 1 95.75 215 ALA B C 1
ATOM 4681 O O . ALA B 1 215 ? -13.297 10.648 -14.875 1 95.75 215 ALA B O 1
ATOM 4682 N N . PHE B 1 216 ? -12.852 8.484 -15.211 1 96.5 216 PHE B N 1
ATOM 4683 C CA . PHE B 1 216 ? -12.43 8.648 -16.594 1 96.5 216 PHE B CA 1
ATOM 4684 C C . PHE B 1 216 ? -13.617 8.977 -17.5 1 96.5 216 PHE B C 1
ATOM 4686 O O . PHE B 1 216 ? -13.492 9.773 -18.422 1 96.5 216 PHE B O 1
ATOM 4693 N N . THR B 1 217 ? -14.766 8.312 -17.219 1 94.81 217 THR B N 1
ATOM 4694 C CA . THR B 1 217 ? -15.812 8.289 -18.234 1 94.81 217 THR B CA 1
ATOM 4695 C C . THR B 1 217 ? -16.953 9.219 -17.844 1 94.81 217 THR B C 1
ATOM 4697 O O . THR B 1 217 ? -17.75 9.625 -18.703 1 94.81 217 THR B O 1
ATOM 4700 N N . GLY B 1 218 ? -17.047 9.492 -16.547 1 93.81 218 GLY B N 1
ATOM 4701 C CA . GLY B 1 218 ? -18.188 10.242 -16.047 1 93.81 218 GLY B CA 1
ATOM 4702 C C . GLY B 1 218 ? -19.469 9.422 -16.016 1 93.81 218 GLY B C 1
ATOM 4703 O O . GLY B 1 218 ? -20.547 9.969 -15.781 1 93.81 218 GLY B O 1
ATOM 4704 N N . GLU B 1 219 ? -19.312 8.133 -16.172 1 88.94 219 GLU B N 1
ATOM 4705 C CA . GLU B 1 219 ? -20.484 7.266 -16.25 1 88.94 219 GLU B CA 1
ATOM 4706 C C . GLU B 1 219 ? -20.484 6.242 -15.117 1 88.94 219 GLU B C 1
ATOM 4708 O O . GLU B 1 219 ? -19.438 5.641 -14.82 1 88.94 219 GLU B O 1
ATOM 4713 N N . PRO B 1 220 ? -21.562 5.938 -14.586 1 86.38 220 PRO B N 1
ATOM 4714 C CA . PRO B 1 220 ? -22.812 6.664 -14.797 1 86.38 220 PRO B CA 1
ATOM 4715 C C . PRO B 1 220 ? -22.766 8.102 -14.273 1 86.38 220 PRO B C 1
ATOM 4717 O O . PRO B 1 220 ? -23.516 8.961 -14.734 1 86.38 220 PRO B O 1
ATOM 4720 N N . ASP B 1 221 ? -21.953 8.32 -13.18 1 88.88 221 ASP B N 1
ATOM 4721 C CA . ASP B 1 221 ? -21.672 9.648 -12.656 1 88.88 221 ASP B CA 1
ATOM 4722 C C . ASP B 1 221 ? -20.25 9.734 -12.109 1 88.88 221 ASP B C 1
ATOM 4724 O O . ASP B 1 221 ? -19.672 8.719 -11.719 1 88.88 221 ASP B O 1
ATOM 4728 N N . GLU B 1 222 ? -19.734 10.922 -12.102 1 91.25 222 GLU B N 1
ATOM 4729 C CA . GLU B 1 222 ? -18.422 11.125 -11.484 1 91.25 222 GLU B CA 1
ATOM 4730 C C . GLU B 1 222 ? -18.453 10.781 -10 1 91.25 222 GLU B C 1
ATOM 4732 O O . GLU B 1 222 ? -19.438 11.078 -9.312 1 91.25 222 GLU B O 1
ATOM 4737 N N . PRO B 1 223 ? -17.422 10.125 -9.578 1 91.12 223 PRO B N 1
ATOM 4738 C CA . PRO B 1 223 ? -17.422 9.812 -8.141 1 91.12 223 PRO B CA 1
ATOM 4739 C C . PRO B 1 223 ? -17.328 11.055 -7.27 1 91.12 223 PRO B C 1
ATOM 4741 O O . PRO B 1 223 ? -16.547 11.961 -7.551 1 91.12 223 PRO B O 1
ATOM 4744 N N . ARG B 1 224 ? -18.141 11.086 -6.285 1 89.06 224 ARG B N 1
ATOM 4745 C CA . ARG B 1 224 ? -18.188 12.164 -5.305 1 89.06 224 ARG B CA 1
ATOM 4746 C C . ARG B 1 224 ? -18.312 11.617 -3.889 1 89.06 224 ARG B C 1
ATOM 4748 O O . ARG B 1 224 ? -18.828 10.516 -3.686 1 89.06 224 ARG B O 1
ATOM 4755 N N . PRO B 1 225 ? -17.797 12.375 -2.949 1 85.06 225 PRO B N 1
ATOM 4756 C CA . PRO B 1 225 ? -17.984 11.961 -1.556 1 85.06 225 PRO B CA 1
ATOM 4757 C C . PRO B 1 225 ? -19.438 11.664 -1.221 1 85.06 225 PRO B C 1
ATOM 4759 O O . PRO B 1 225 ? -20.328 12.414 -1.624 1 85.06 225 PRO B O 1
ATOM 4762 N N . GLY B 1 226 ? -19.609 10.562 -0.528 1 81.38 226 GLY B N 1
ATOM 4763 C CA . GLY B 1 226 ? -20.938 10.203 -0.068 1 81.38 226 GLY B CA 1
ATOM 4764 C C . GLY B 1 226 ? -21.844 9.711 -1.185 1 81.38 226 GLY B C 1
ATOM 4765 O O . GLY B 1 226 ? -23.031 9.453 -0.962 1 81.38 226 GLY B O 1
ATOM 4766 N N . ALA B 1 227 ? -21.219 9.484 -2.357 1 83 227 ALA B N 1
ATOM 4767 C CA . ALA B 1 227 ? -22.109 9.242 -3.49 1 83 227 ALA B CA 1
ATOM 4768 C C . ALA B 1 227 ? -21.797 7.898 -4.145 1 83 227 ALA B C 1
ATOM 4770 O O . ALA B 1 227 ? -22.484 7.484 -5.082 1 83 227 ALA B O 1
ATOM 4771 N N . THR B 1 228 ? -20.797 7.211 -3.623 1 81.81 228 THR B N 1
ATOM 4772 C CA . THR B 1 228 ? -20.484 5.902 -4.184 1 81.81 228 THR B CA 1
ATOM 4773 C C . THR B 1 228 ? -20.75 4.797 -3.164 1 81.81 228 THR B C 1
ATOM 4775 O O . THR B 1 228 ? -20.938 5.07 -1.977 1 81.81 228 THR B O 1
ATOM 4778 N N . SER B 1 229 ? -20.875 3.596 -3.652 1 78.12 229 SER B N 1
ATOM 4779 C CA . SER B 1 229 ? -21.219 2.453 -2.814 1 78.12 229 SER B CA 1
ATOM 4780 C C . SER B 1 229 ? -20.234 2.299 -1.658 1 78.12 229 SER B C 1
ATOM 4782 O O . SER B 1 229 ? -20.625 1.905 -0.556 1 78.12 229 SER B O 1
ATOM 4784 N N . LEU B 1 230 ? -19.047 2.676 -1.88 1 78.75 230 LEU B N 1
ATOM 4785 C CA . LEU B 1 230 ? -18.031 2.393 -0.865 1 78.75 230 LEU B CA 1
ATOM 4786 C C . LEU B 1 230 ? -17.609 3.674 -0.155 1 78.75 230 LEU B C 1
ATOM 4788 O O . LEU B 1 230 ? -16.531 3.717 0.464 1 78.75 230 LEU B O 1
ATOM 4792 N N . THR B 1 231 ? -18.438 4.742 -0.342 1 76.38 231 THR B N 1
ATOM 4793 C CA . THR B 1 231 ? -18.016 5.988 0.294 1 76.38 231 THR B CA 1
ATOM 4794 C C . THR B 1 231 ? -19.141 6.562 1.151 1 76.38 231 THR B C 1
ATOM 4796 O O . THR B 1 231 ? -19.359 7.773 1.173 1 76.38 231 THR B O 1
ATOM 4799 N N . GLY B 1 232 ? -20.016 5.68 1.677 1 75.5 232 GLY B N 1
ATOM 4800 C CA . GLY B 1 232 ? -20.984 6.148 2.662 1 75.5 232 GLY B CA 1
ATOM 4801 C C . GLY B 1 232 ? -22.375 6.32 2.1 1 75.5 232 GLY B C 1
ATOM 4802 O O . GLY B 1 232 ? -23.281 6.785 2.799 1 75.5 232 GLY B O 1
ATOM 4803 N N . ALA B 1 233 ? -22.5 5.957 0.85 1 85.44 233 ALA B N 1
ATOM 4804 C CA . ALA B 1 233 ? -23.812 6.121 0.24 1 85.44 233 ALA B CA 1
ATOM 4805 C C . ALA B 1 233 ? -24.781 5.062 0.747 1 85.44 233 ALA B C 1
ATOM 4807 O O . ALA B 1 233 ? -26 5.25 0.685 1 85.44 233 ALA B O 1
ATOM 4808 N N . LEU B 1 234 ? -24.312 3.98 1.2 1 93.56 234 LEU B N 1
ATOM 4809 C CA . LEU B 1 234 ? -25.141 2.83 1.521 1 93.56 234 LEU B CA 1
ATOM 4810 C C . LEU B 1 234 ? -25.281 2.656 3.031 1 93.56 234 LEU B C 1
ATOM 4812 O O . LEU B 1 234 ? -24.266 2.559 3.736 1 93.56 234 LEU B O 1
ATOM 4816 N N . PRO B 1 235 ? -26.531 2.521 3.545 1 96.12 235 PRO B N 1
ATOM 4817 C CA . PRO B 1 235 ? -26.719 2.303 4.98 1 96.12 235 PRO B CA 1
ATOM 4818 C C . PRO B 1 235 ? -26.125 0.974 5.453 1 96.12 235 PRO B C 1
ATOM 4820 O O . PRO B 1 235 ? -25.797 0.824 6.633 1 96.12 235 PRO B O 1
ATOM 4823 N N . TRP B 1 236 ? -26.031 -0.026 4.551 1 97.31 236 TRP B N 1
ATOM 4824 C CA . TRP B 1 236 ? -25.5 -1.329 4.934 1 97.31 236 TRP B CA 1
ATOM 4825 C C . TRP B 1 236 ? -24 -1.388 4.707 1 97.31 236 TRP B C 1
ATOM 4827 O O . TRP B 1 236 ? -23.406 -2.471 4.695 1 97.31 236 TRP B O 1
ATOM 4837 N N . TYR B 1 237 ? -23.344 -0.224 4.48 1 96.12 237 TYR B N 1
ATOM 4838 C CA . TYR B 1 237 ? -21.906 -0.017 4.418 1 96.12 237 TYR B CA 1
ATOM 4839 C C . TYR B 1 237 ? -21.516 1.332 5.016 1 96.12 237 TYR B C 1
ATOM 4841 O O . TYR B 1 237 ? -21.312 2.305 4.285 1 96.12 237 TYR B O 1
ATOM 4849 N N . ASP B 1 238 ? -21.344 1.367 6.309 1 95.75 238 ASP B N 1
ATOM 4850 C CA . ASP B 1 238 ? -21.125 2.641 6.992 1 95.75 238 ASP B CA 1
ATOM 4851 C C . ASP B 1 238 ? -20.719 2.422 8.445 1 95.75 238 ASP B C 1
ATOM 4853 O O . ASP B 1 238 ? -20.5 1.285 8.867 1 95.75 238 ASP B O 1
ATOM 4857 N N . CYS B 1 239 ? -20.531 3.521 9.141 1 95.88 239 CYS B N 1
ATOM 4858 C CA . CYS B 1 239 ? -20.203 3.531 10.562 1 95.88 239 CYS B CA 1
ATOM 4859 C C . CYS B 1 239 ? -21.375 4.027 11.391 1 95.88 239 CYS B C 1
ATOM 4861 O O . CYS B 1 239 ? -22.094 4.938 10.977 1 95.88 239 CYS B O 1
ATOM 4863 N N . TYR B 1 240 ? -21.531 3.471 12.555 1 97.38 240 TYR B N 1
ATOM 4864 C CA . TYR B 1 240 ? -22.625 3.865 13.453 1 97.38 240 TYR B CA 1
ATOM 4865 C C . TYR B 1 240 ? -22.125 4.004 14.883 1 97.38 240 TYR B C 1
ATOM 4867 O O . TYR B 1 240 ? -21.281 3.227 15.328 1 97.38 240 TYR B O 1
ATOM 4875 N N . GLU B 1 241 ? -22.656 4.93 15.555 1 97.94 241 GLU B N 1
ATOM 4876 C CA . GLU B 1 241 ? -22.297 5.188 16.938 1 97.94 241 GLU B CA 1
ATOM 4877 C C . GLU B 1 241 ? -23.016 4.238 17.891 1 97.94 241 GLU B C 1
ATOM 4879 O O . GLU B 1 241 ? -24.188 3.924 17.672 1 97.94 241 GLU B O 1
ATOM 4884 N N . THR B 1 242 ? -22.328 3.83 18.938 1 98.38 242 THR B N 1
ATOM 4885 C CA . THR B 1 242 ? -22.906 2.916 19.922 1 98.38 242 THR B CA 1
ATOM 4886 C C . THR B 1 242 ? -23.281 3.664 21.203 1 98.38 242 THR B C 1
ATOM 4888 O O . THR B 1 242 ? -23.047 4.871 21.312 1 98.38 242 THR B O 1
ATOM 4891 N N . ALA B 1 243 ? -23.781 2.949 22.141 1 98.25 243 ALA B N 1
ATOM 4892 C CA . ALA B 1 243 ? -24.312 3.523 23.375 1 98.25 243 ALA B CA 1
ATOM 4893 C C . ALA B 1 243 ? -23.219 4.18 24.203 1 98.25 243 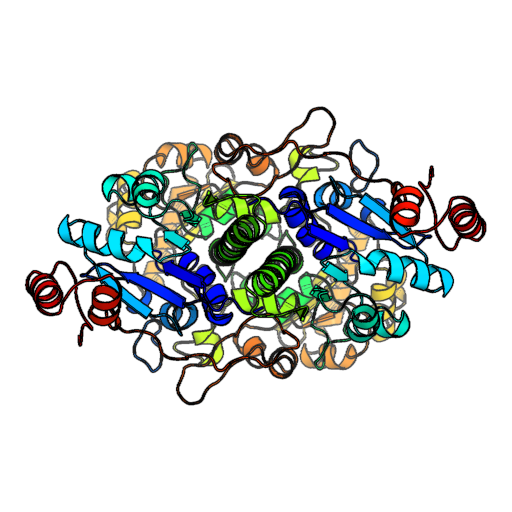ALA B C 1
ATOM 4895 O O . ALA B 1 243 ? -23.469 5.121 24.953 1 98.25 243 ALA B O 1
ATOM 4896 N N . ASP B 1 244 ? -22.031 3.732 24.109 1 97.56 244 ASP B N 1
ATOM 4897 C CA . ASP B 1 244 ? -20.906 4.234 24.891 1 97.56 244 ASP B CA 1
ATOM 4898 C C . ASP B 1 244 ? -20.062 5.211 24.062 1 97.56 244 ASP B C 1
ATOM 4900 O O . ASP B 1 244 ? -18.859 5.332 24.281 1 97.56 244 ASP B O 1
ATOM 4904 N N . GLU B 1 245 ? -20.625 5.789 23.062 1 95.69 245 GLU B N 1
ATOM 4905 C CA . GLU B 1 245 ? -20.016 6.824 22.234 1 95.69 245 GLU B CA 1
ATOM 4906 C C . GLU B 1 245 ? -18.797 6.289 21.5 1 95.69 245 GLU B C 1
ATOM 4908 O O . GLU B 1 245 ? -17.797 7 21.328 1 95.69 245 GLU B O 1
ATOM 4913 N N . LYS B 1 246 ? -18.812 5.062 21.266 1 96.62 246 LYS B N 1
ATOM 4914 C CA . LYS B 1 246 ? -17.859 4.434 20.344 1 96.62 246 LYS B CA 1
ATOM 4915 C C . LYS B 1 246 ? -18.531 4.152 19 1 96.62 246 LYS B C 1
ATOM 4917 O O . LYS B 1 246 ? -19.625 4.641 18.719 1 96.62 246 LYS B O 1
ATOM 4922 N N . TRP B 1 247 ? -17.797 3.512 18.156 1 97.56 247 TRP B N 1
ATOM 4923 C CA . TRP B 1 247 ? -18.312 3.324 16.812 1 97.56 247 TRP B CA 1
ATOM 4924 C C . TRP B 1 247 ? -18.172 1.873 16.359 1 97.56 247 TRP B C 1
ATOM 4926 O O . TRP B 1 247 ? -17.312 1.146 16.875 1 97.56 247 TRP B O 1
ATOM 4936 N N . VAL B 1 248 ? -19.016 1.451 15.461 1 98.31 248 VAL B N 1
ATOM 4937 C CA . VAL B 1 248 ? -18.953 0.152 14.797 1 98.31 248 VAL B CA 1
ATOM 4938 C C . VAL B 1 248 ? -19.078 0.334 13.289 1 98.31 248 VAL B C 1
ATOM 4940 O O . VAL B 1 248 ? -19.453 1.413 12.812 1 98.31 248 VAL B O 1
ATOM 4943 N N . THR B 1 249 ? -18.656 -0.671 12.562 1 97.81 249 THR B N 1
ATOM 4944 C CA . THR B 1 249 ? -18.844 -0.687 11.117 1 97.81 249 THR B CA 1
ATOM 4945 C C . THR B 1 249 ? -19.766 -1.824 10.703 1 97.81 249 THR B C 1
ATOM 4947 O O . THR B 1 249 ? -19.734 -2.912 11.281 1 97.81 249 THR B O 1
ATOM 4950 N N . LEU B 1 250 ? -20.578 -1.541 9.805 1 97.94 250 LEU B N 1
ATOM 4951 C CA . LEU B 1 250 ? -21.375 -2.525 9.086 1 97.94 250 LEU B CA 1
ATOM 4952 C C . LEU B 1 250 ? -21.078 -2.48 7.59 1 97.94 250 LEU B C 1
ATOM 4954 O O . LEU B 1 250 ? -21.234 -1.438 6.949 1 97.94 250 LEU B O 1
ATOM 4958 N N . ALA B 1 251 ? -20.578 -3.566 7.062 1 97.19 251 ALA B N 1
ATOM 4959 C CA . ALA B 1 251 ? -20.25 -3.67 5.645 1 97.19 251 ALA B CA 1
ATOM 4960 C C . ALA B 1 251 ? -20.969 -4.859 5.004 1 97.19 251 ALA B C 1
ATOM 4962 O O . ALA B 1 251 ? -20.328 -5.691 4.348 1 97.19 251 ALA B O 1
ATOM 4963 N N . ALA B 1 252 ? -22.25 -4.91 5.172 1 97.44 252 ALA B N 1
ATOM 4964 C CA . ALA B 1 252 ? -23.047 -6.043 4.727 1 97.44 252 ALA B CA 1
ATOM 4965 C C . ALA B 1 252 ? -23.5 -5.867 3.279 1 97.44 252 ALA B C 1
ATOM 4967 O O . ALA B 1 252 ? -24.703 -5.82 2.996 1 97.44 252 ALA B O 1
ATOM 4968 N N . LEU B 1 253 ? -22.562 -5.906 2.373 1 94.81 253 LEU B N 1
ATOM 4969 C CA . LEU B 1 253 ? -22.812 -5.645 0.959 1 94.81 253 LEU B CA 1
ATOM 4970 C C . LEU B 1 253 ? -23.594 -6.793 0.318 1 94.81 253 LEU B C 1
ATOM 4972 O O . LEU B 1 253 ? -24.453 -6.566 -0.523 1 94.81 253 LEU B O 1
ATOM 4976 N N . GLU B 1 254 ? -23.25 -8.023 0.678 1 94.44 254 GLU B N 1
ATOM 4977 C CA . GLU B 1 254 ? -23.953 -9.188 0.145 1 94.44 254 GLU B CA 1
ATOM 4978 C C . GLU B 1 254 ? -25.25 -9.43 0.889 1 94.44 254 GLU B C 1
ATOM 4980 O O . GLU B 1 254 ? -25.312 -9.328 2.117 1 94.44 254 GLU B O 1
ATOM 4985 N N . PRO B 1 255 ? -26.281 -9.844 0.15 1 96.38 255 PRO B N 1
ATOM 4986 C CA . PRO B 1 255 ? -27.578 -10.078 0.784 1 96.38 255 PRO B CA 1
ATOM 4987 C C . PRO B 1 255 ? -27.5 -11.07 1.939 1 96.38 255 PRO B C 1
ATOM 4989 O O . PRO B 1 255 ? -28.203 -10.922 2.939 1 96.38 255 PRO B O 1
ATOM 4992 N N . GLN B 1 256 ? -26.656 -12.031 1.786 1 96.56 256 GLN B N 1
ATOM 4993 C CA . GLN B 1 256 ? -26.578 -13.047 2.826 1 96.56 256 GLN B CA 1
ATOM 4994 C C . GLN B 1 256 ? -26.031 -12.469 4.125 1 96.56 256 GLN B C 1
ATOM 4996 O O . GLN B 1 256 ? -26.453 -12.852 5.215 1 96.56 256 GLN B O 1
ATOM 5001 N N . PHE B 1 257 ? -25.062 -11.547 4.074 1 97.75 257 PHE B N 1
ATOM 5002 C CA . PHE B 1 257 ? -24.516 -10.906 5.262 1 97.75 257 PHE B CA 1
ATOM 5003 C C . PHE B 1 257 ? -25.547 -10 5.914 1 97.75 257 PHE B C 1
ATOM 5005 O O . PHE B 1 257 ? -25.688 -9.977 7.141 1 97.75 257 PHE B O 1
ATOM 5012 N N . TRP B 1 258 ? -26.281 -9.258 5.066 1 98.31 258 TRP B N 1
ATOM 5013 C CA . TRP B 1 258 ? -27.344 -8.398 5.574 1 98.31 258 TRP B CA 1
ATOM 5014 C C . TRP B 1 258 ? -28.438 -9.211 6.27 1 98.31 258 TRP B C 1
ATOM 5016 O O . TRP B 1 258 ? -28.859 -8.867 7.375 1 98.31 258 TRP B O 1
ATOM 5026 N N . ARG B 1 259 ? -28.844 -10.258 5.648 1 98.38 259 ARG B N 1
ATOM 5027 C CA . ARG B 1 259 ? -29.859 -11.117 6.242 1 98.38 259 ARG B CA 1
ATOM 5028 C C . ARG B 1 259 ? -29.406 -11.672 7.582 1 98.38 259 ARG B C 1
ATOM 5030 O O . ARG B 1 259 ? -30.156 -11.68 8.555 1 98.38 259 ARG B O 1
ATOM 5037 N N . ALA B 1 260 ? -28.141 -12.18 7.609 1 98.5 260 ALA B N 1
ATOM 5038 C CA . ALA B 1 260 ? -27.578 -12.695 8.852 1 98.5 260 ALA B CA 1
ATOM 5039 C C . ALA B 1 260 ? -27.578 -11.633 9.945 1 98.5 260 ALA B C 1
ATOM 5041 O O . ALA B 1 260 ? -27.891 -11.914 11.102 1 98.5 260 ALA B O 1
ATOM 5042 N N . PHE B 1 261 ? -27.234 -10.43 9.594 1 98.62 261 PHE B N 1
ATOM 5043 C CA . PHE B 1 261 ? -27.25 -9.305 10.516 1 98.62 261 PHE B CA 1
ATOM 5044 C C . PHE B 1 261 ? -28.656 -9.055 11.055 1 98.62 261 PHE B C 1
ATOM 5046 O O . PHE B 1 261 ? -28.859 -9 12.266 1 98.62 261 PHE B O 1
ATOM 5053 N N . CYS B 1 262 ? -29.609 -8.914 10.117 1 98.62 262 CYS B N 1
ATOM 5054 C CA . CYS B 1 262 ? -30.984 -8.609 10.492 1 98.62 262 CYS B CA 1
ATOM 5055 C C . CYS B 1 262 ? -31.531 -9.68 11.438 1 98.62 262 CYS B C 1
ATOM 5057 O O . CYS B 1 262 ? -32.188 -9.352 12.43 1 98.62 262 CYS B O 1
ATOM 5059 N N . GLU B 1 263 ? -31.25 -10.883 11.109 1 98.38 263 GLU B N 1
ATOM 5060 C CA . GLU B 1 263 ? -31.719 -11.984 11.945 1 98.38 263 GLU B CA 1
ATOM 5061 C C . GLU B 1 263 ? -31.094 -11.93 13.336 1 98.38 263 GLU B C 1
ATOM 5063 O O . GLU B 1 263 ? -31.781 -12.117 14.336 1 98.38 263 GLU B O 1
ATOM 5068 N N . ALA B 1 264 ? -29.828 -11.695 13.375 1 98.31 264 ALA B N 1
ATOM 5069 C CA . ALA B 1 264 ? -29.094 -11.695 14.633 1 98.31 264 ALA B CA 1
ATOM 5070 C C . ALA B 1 264 ? -29.578 -10.594 15.562 1 98.31 264 ALA B C 1
ATOM 5072 O O . ALA B 1 264 ? -29.5 -10.711 16.781 1 98.31 264 ALA B O 1
ATOM 5073 N N . VAL B 1 265 ? -30.125 -9.539 15.016 1 98.12 265 VAL B N 1
ATOM 5074 C CA . VAL B 1 265 ? -30.516 -8.398 15.852 1 98.12 265 VAL B CA 1
ATOM 5075 C C . VAL B 1 265 ? -32.031 -8.305 15.922 1 98.12 265 VAL B C 1
ATOM 5077 O O . VAL B 1 265 ? -32.562 -7.281 16.328 1 98.12 265 VAL B O 1
ATOM 5080 N N . ASP B 1 266 ? -32.75 -9.266 15.445 1 97.62 266 ASP B N 1
ATOM 5081 C CA . ASP B 1 266 ? -34.188 -9.398 15.492 1 97.62 266 ASP B CA 1
ATOM 5082 C C . ASP B 1 266 ? -34.875 -8.273 14.719 1 97.62 266 ASP B C 1
ATOM 5084 O O . ASP B 1 266 ? -35.812 -7.633 15.219 1 97.62 266 ASP B O 1
ATOM 5088 N N . ARG B 1 267 ? -34.344 -7.922 13.633 1 98.06 267 ARG B N 1
ATOM 5089 C CA . ARG B 1 267 ? -34.938 -6.914 12.758 1 98.06 267 ARG B CA 1
ATOM 5090 C C . ARG B 1 267 ? -35.125 -7.457 11.344 1 98.06 267 ARG B C 1
ATOM 5092 O O . ARG B 1 267 ? -34.719 -6.816 10.367 1 98.06 267 ARG B O 1
ATOM 5099 N N . GLU B 1 268 ? -35.719 -8.594 11.195 1 98.06 268 GLU B N 1
ATOM 5100 C CA . GLU B 1 268 ? -35.969 -9.234 9.906 1 98.06 268 GLU B CA 1
ATOM 5101 C C . GLU B 1 268 ? -36.812 -8.359 9.008 1 98.06 268 GLU B C 1
ATOM 5103 O O . GLU B 1 268 ? -36.844 -8.539 7.789 1 98.06 268 GLU B O 1
ATOM 5108 N N . ASP B 1 269 ? -37.531 -7.422 9.602 1 97.5 269 ASP B N 1
ATOM 5109 C CA . ASP B 1 269 ? -38.375 -6.488 8.852 1 97.5 269 ASP B CA 1
ATOM 5110 C C . ASP B 1 269 ? -37.531 -5.625 7.922 1 97.5 269 ASP B C 1
ATOM 5112 O O . ASP B 1 269 ? -38.031 -5.035 6.969 1 97.5 269 ASP B O 1
ATOM 5116 N N . LEU B 1 270 ? -36.219 -5.539 8.125 1 97.94 270 LEU B N 1
ATOM 5117 C CA . LEU B 1 270 ? -35.312 -4.668 7.355 1 97.94 270 LEU B CA 1
ATOM 5118 C C . LEU B 1 270 ? -34.719 -5.422 6.184 1 97.94 270 LEU B C 1
ATOM 5120 O O . LEU B 1 270 ? -34.062 -4.82 5.328 1 97.94 270 LEU B O 1
ATOM 5124 N N . VAL B 1 271 ? -34.844 -6.727 6.035 1 98.19 271 VAL B N 1
ATOM 5125 C CA . VAL B 1 271 ? -34.125 -7.59 5.102 1 98.19 271 VAL B CA 1
ATOM 5126 C C . VAL B 1 271 ? -34.375 -7.121 3.67 1 98.19 271 VAL B C 1
ATOM 5128 O O . VAL B 1 271 ? -33.438 -7.047 2.865 1 98.19 271 VAL B O 1
ATOM 5131 N N . ASP B 1 272 ? -35.531 -6.711 3.398 1 97.12 272 ASP B N 1
ATOM 5132 C CA . ASP B 1 272 ? -35.906 -6.418 2.02 1 97.12 272 ASP B CA 1
ATOM 5133 C C . ASP B 1 272 ? -35.469 -5.012 1.616 1 97.12 272 ASP B C 1
ATOM 5135 O O . ASP B 1 272 ? -35.562 -4.645 0.442 1 97.12 272 ASP B O 1
ATOM 5139 N N . GLU B 1 273 ? -35.031 -4.238 2.547 1 96.94 273 GLU B N 1
ATOM 5140 C CA . GLU B 1 273 ? -34.562 -2.883 2.246 1 96.94 273 GLU B CA 1
ATOM 5141 C C . GLU B 1 273 ? -33.188 -2.893 1.631 1 96.94 273 GLU B C 1
ATOM 5143 O O . GLU B 1 273 ? -32.75 -1.892 1.064 1 96.94 273 GLU B O 1
ATOM 5148 N N . HIS B 1 274 ? -32.562 -4.023 1.738 1 96.94 274 HIS B N 1
ATOM 5149 C CA . HIS B 1 274 ? -31.203 -4.137 1.214 1 96.94 274 HIS B CA 1
ATOM 5150 C C . HIS B 1 274 ? -31.188 -3.967 -0.302 1 96.94 274 HIS B C 1
ATOM 5152 O O . HIS B 1 274 ? -32.062 -4.484 -1 1 96.94 274 HIS B O 1
ATOM 5158 N N . GLY B 1 275 ? -30.203 -3.225 -0.787 1 94.31 275 GLY B N 1
ATOM 5159 C CA . GLY B 1 275 ? -30 -3.096 -2.223 1 94.31 275 GLY B CA 1
ATOM 5160 C C . GLY B 1 275 ? -30.891 -2.033 -2.852 1 94.31 275 GLY B C 1
ATOM 5161 O O . GLY B 1 275 ? -30.766 -1.744 -4.043 1 94.31 275 GLY B O 1
ATOM 5162 N N . THR B 1 276 ? -31.781 -1.398 -2.068 1 95.31 276 THR B N 1
ATOM 5163 C CA . THR B 1 276 ? -32.656 -0.372 -2.605 1 95.31 276 THR B CA 1
ATOM 5164 C C . THR B 1 276 ? -31.859 0.815 -3.129 1 95.31 276 THR B C 1
ATOM 5166 O O . THR B 1 276 ? -30.844 1.187 -2.547 1 95.31 276 THR B O 1
ATOM 5169 N N . ALA B 1 277 ? -32.281 1.423 -4.234 1 91.62 277 ALA B N 1
ATOM 5170 C CA . ALA B 1 277 ? -31.688 2.643 -4.781 1 91.62 277 ALA B CA 1
ATOM 5171 C C . ALA B 1 277 ? -32.5 3.873 -4.359 1 91.62 277 ALA B C 1
ATOM 5173 O O . ALA B 1 277 ? -32.094 5.008 -4.629 1 91.62 277 ALA B O 1
ATOM 5174 N N . ASP B 1 278 ? -33.594 3.648 -3.68 1 95.06 278 ASP B N 1
ATOM 5175 C CA . ASP B 1 278 ? -34.469 4.742 -3.252 1 95.06 278 ASP B CA 1
ATOM 5176 C C . ASP B 1 278 ? -33.844 5.516 -2.094 1 95.06 278 ASP B C 1
ATOM 5178 O O . ASP B 1 278 ? -33.688 4.984 -0.992 1 95.06 278 ASP B O 1
ATOM 5182 N N . PRO B 1 279 ? -33.531 6.766 -2.393 1 92.88 279 PRO B N 1
ATOM 5183 C CA . PRO B 1 279 ? -32.844 7.543 -1.359 1 92.88 279 PRO B CA 1
ATOM 5184 C C . PRO B 1 279 ? -33.688 7.695 -0.084 1 92.88 279 PRO B C 1
ATOM 5186 O O . PRO B 1 279 ? -33.125 7.762 1.014 1 92.88 279 PRO B O 1
ATOM 5189 N N . ASP B 1 280 ? -34.969 7.742 -0.205 1 96.12 280 ASP B N 1
ATOM 5190 C CA . ASP B 1 280 ? -35.812 7.887 0.969 1 96.12 280 ASP B CA 1
ATOM 5191 C C . ASP B 1 280 ? -35.781 6.629 1.835 1 96.12 280 ASP B C 1
ATOM 5193 O O . ASP B 1 280 ? -35.75 6.715 3.064 1 96.12 280 ASP B O 1
ATOM 5197 N N . VAL B 1 281 ? -35.812 5.5 1.143 1 96.94 281 VAL B N 1
ATOM 5198 C CA . VAL B 1 281 ? -35.719 4.234 1.864 1 96.94 281 VAL B CA 1
ATOM 5199 C C . VAL B 1 281 ? -34.375 4.117 2.547 1 96.94 281 VAL B C 1
ATOM 5201 O O . VAL B 1 281 ? -34.281 3.68 3.697 1 96.94 281 VAL B O 1
ATOM 5204 N N . ARG B 1 282 ? -33.344 4.527 1.866 1 96.19 282 ARG B N 1
ATOM 5205 C CA . ARG B 1 282 ? -32 4.477 2.43 1 96.19 282 ARG B CA 1
ATOM 5206 C C . ARG B 1 282 ? -31.875 5.387 3.646 1 96.19 282 ARG B C 1
ATOM 5208 O O . ARG B 1 282 ? -31.312 4.996 4.668 1 96.19 282 ARG B O 1
ATOM 5215 N N . ALA B 1 283 ? -32.406 6.574 3.543 1 95.69 283 ALA B N 1
ATOM 5216 C CA . ALA B 1 283 ? -32.344 7.523 4.652 1 95.69 283 ALA B CA 1
ATOM 5217 C C . ALA B 1 283 ? -33.094 6.98 5.871 1 95.69 283 ALA B C 1
ATOM 5219 O O . ALA B 1 283 ? -32.625 7.125 7.004 1 95.69 283 ALA B O 1
ATOM 5220 N N . ALA B 1 284 ? -34.25 6.43 5.637 1 97.5 284 ALA B N 1
ATOM 5221 C CA . ALA B 1 284 ? -35.031 5.848 6.723 1 97.5 284 ALA B CA 1
ATOM 5222 C C . ALA B 1 284 ? -34.281 4.684 7.375 1 97.5 284 ALA B C 1
ATOM 5224 O O . ALA B 1 284 ? -34.281 4.543 8.602 1 97.5 284 ALA B O 1
ATOM 5225 N N . LEU B 1 285 ? -33.688 3.846 6.504 1 97.94 285 LEU B N 1
ATOM 5226 C CA . LEU B 1 285 ? -32.938 2.707 7.004 1 97.94 285 LEU B CA 1
ATOM 5227 C C . LEU B 1 285 ? -31.75 3.176 7.832 1 97.94 285 LEU B C 1
ATOM 5229 O O . LEU B 1 285 ? -31.438 2.594 8.875 1 97.94 285 LEU B O 1
ATOM 5233 N N . GLU B 1 286 ? -31.062 4.133 7.375 1 96.75 286 GLU B N 1
ATOM 5234 C CA . GLU B 1 286 ? -29.938 4.707 8.109 1 96.75 286 GLU B CA 1
ATOM 5235 C C . GLU B 1 286 ? -30.375 5.164 9.5 1 96.75 286 GLU B C 1
ATOM 5237 O O . GLU B 1 286 ? -29.672 4.926 10.484 1 96.75 286 GLU B O 1
ATOM 5242 N N . ALA B 1 287 ? -31.438 5.859 9.562 1 97.69 287 ALA B N 1
ATOM 5243 C CA . ALA B 1 287 ? -31.969 6.332 10.844 1 97.69 287 ALA B CA 1
ATOM 5244 C C . ALA B 1 287 ? -32.281 5.16 11.773 1 97.69 287 ALA B C 1
ATOM 5246 O O . ALA B 1 287 ? -32 5.223 12.977 1 97.69 287 ALA B O 1
ATOM 5247 N N . GLU B 1 288 ? -32.844 4.148 11.195 1 97.94 288 GLU B N 1
ATOM 5248 C CA . GLU B 1 288 ? -33.156 2.951 11.969 1 97.94 288 GLU B CA 1
ATOM 5249 C C . GLU B 1 288 ? -31.906 2.311 12.523 1 97.94 288 GLU B C 1
ATOM 5251 O O . GLU B 1 288 ? -31.859 1.905 13.688 1 97.94 288 GLU B O 1
ATOM 5256 N N . LEU B 1 289 ? -30.906 2.197 11.695 1 98.5 289 LEU B N 1
ATOM 5257 C CA . LEU B 1 289 ? -29.641 1.595 12.117 1 98.5 289 LEU B CA 1
ATOM 5258 C C . LEU B 1 289 ? -28.953 2.449 13.18 1 98.5 289 LEU B C 1
ATOM 5260 O O . LEU B 1 289 ? -28.359 1.92 14.125 1 98.5 289 LEU B O 1
ATOM 5264 N N . ARG B 1 290 ? -29 3.736 13.039 1 98.12 290 ARG B N 1
ATOM 5265 C CA . ARG B 1 290 ? -28.453 4.637 14.039 1 98.12 290 ARG B CA 1
ATOM 5266 C C . ARG B 1 290 ? -29.094 4.398 15.406 1 98.12 290 ARG B C 1
ATOM 5268 O O . ARG B 1 290 ? -28.406 4.344 16.422 1 98.12 290 ARG B O 1
ATOM 5275 N N . ASP B 1 291 ? -30.422 4.344 15.375 1 98.38 291 ASP B N 1
ATOM 5276 C CA . ASP B 1 291 ? -31.141 4.102 16.625 1 98.38 291 ASP B CA 1
ATOM 5277 C C . ASP B 1 291 ? -30.797 2.727 17.203 1 98.38 291 ASP B C 1
ATOM 5279 O O . ASP B 1 291 ? -30.594 2.586 18.406 1 98.38 291 ASP B O 1
ATOM 5283 N N . LEU B 1 292 ? -30.734 1.758 16.344 1 98.69 292 LEU B N 1
ATOM 5284 C CA . LEU B 1 292 ? -30.453 0.386 16.75 1 98.69 292 LEU B CA 1
ATOM 5285 C C . LEU B 1 292 ? -29.094 0.29 17.438 1 98.69 292 LEU B C 1
ATOM 5287 O O . LEU B 1 292 ? -28.984 -0.259 18.531 1 98.69 292 LEU B O 1
ATOM 5291 N N . PHE B 1 293 ? -28.016 0.764 16.844 1 98.69 293 PHE B N 1
ATOM 5292 C CA . PHE B 1 293 ? -26.641 0.571 17.344 1 98.69 293 PHE B CA 1
ATOM 5293 C C . PHE B 1 293 ? -26.406 1.379 18.609 1 98.69 293 PHE B C 1
ATOM 5295 O O . PHE B 1 293 ? -25.453 1.112 19.344 1 98.69 293 PHE B O 1
ATOM 5302 N N . ARG B 1 294 ? -27.25 2.312 18.859 1 98.44 294 ARG B N 1
ATOM 5303 C CA . ARG B 1 294 ? -27.141 3.104 20.078 1 98.44 294 ARG B CA 1
ATOM 5304 C C . ARG B 1 294 ? -27.719 2.352 21.266 1 98.44 294 ARG B C 1
ATOM 5306 O O . ARG B 1 294 ? -27.594 2.801 22.406 1 98.44 294 ARG B O 1
ATOM 5313 N N . GLU B 1 295 ? -28.25 1.214 21.047 1 98.44 295 GLU B N 1
ATOM 5314 C CA . GLU B 1 295 ? -28.906 0.457 22.109 1 98.44 295 GLU B CA 1
ATOM 5315 C C . GLU B 1 295 ? -27.891 -0.301 22.953 1 98.44 295 GLU B C 1
ATOM 5317 O O . GLU B 1 295 ? -28.203 -0.731 24.062 1 98.44 295 GLU B O 1
ATOM 5322 N N . ARG B 1 296 ? -26.75 -0.598 22.391 1 98.62 296 ARG B N 1
ATOM 5323 C CA . ARG B 1 296 ? -25.734 -1.38 23.094 1 98.62 296 ARG B CA 1
ATOM 5324 C C . ARG B 1 296 ? -24.344 -0.748 22.938 1 98.62 296 ARG B C 1
ATOM 5326 O O . ARG B 1 296 ? -24.141 0.097 22.062 1 98.62 296 ARG B O 1
ATOM 5333 N N . THR B 1 297 ? -23.438 -1.131 23.859 1 98.69 297 THR B N 1
ATOM 5334 C CA . THR B 1 297 ? -22.062 -0.696 23.734 1 98.69 297 THR B CA 1
ATOM 5335 C C . THR B 1 297 ? -21.359 -1.435 22.609 1 98.69 297 THR B C 1
ATOM 5337 O O . THR B 1 297 ? -21.859 -2.447 22.109 1 98.69 297 THR B O 1
ATOM 5340 N N . ARG B 1 298 ? -20.219 -0.911 22.172 1 98.5 298 ARG B N 1
ATOM 5341 C CA . ARG B 1 298 ? -19.422 -1.561 21.141 1 98.5 298 ARG B CA 1
ATOM 5342 C C . ARG B 1 298 ? -19.094 -2.998 21.516 1 98.5 298 ARG B C 1
ATOM 5344 O O . ARG B 1 298 ? -19.234 -3.912 20.703 1 98.5 298 ARG B O 1
ATOM 5351 N N . GLU B 1 299 ? -18.688 -3.168 22.75 1 98 299 GLU B N 1
ATOM 5352 C CA . GLU B 1 299 ? -18.312 -4.496 23.234 1 98 299 GLU B CA 1
ATOM 5353 C C . GLU B 1 299 ? -19.516 -5.449 23.203 1 98 299 GLU B C 1
ATOM 5355 O O . GLU B 1 299 ? -19.359 -6.621 22.859 1 98 299 GLU B O 1
ATOM 5360 N N . GLU B 1 300 ? -20.625 -4.941 23.594 1 98.56 300 GLU B N 1
ATOM 5361 C CA . GLU B 1 300 ? -21.828 -5.754 23.578 1 98.56 300 GLU B CA 1
ATOM 5362 C C . GLU B 1 300 ? -22.203 -6.156 22.156 1 98.56 300 GLU B C 1
ATOM 5364 O O . GLU B 1 300 ? -22.641 -7.285 21.906 1 98.56 300 GLU B O 1
ATOM 5369 N N . TRP B 1 301 ? -22.078 -5.254 21.234 1 98.62 301 TRP B N 1
ATOM 5370 C CA . TRP B 1 301 ? -22.344 -5.578 19.828 1 98.62 301 TRP B CA 1
ATOM 5371 C C . TRP B 1 301 ? -21.344 -6.609 19.312 1 98.62 301 TRP B C 1
ATOM 5373 O O . TRP B 1 301 ? -21.734 -7.539 18.594 1 98.62 301 TRP B O 1
ATOM 5383 N N . GLU B 1 302 ? -20.062 -6.449 19.656 1 97.75 302 GLU B N 1
ATOM 5384 C CA . GLU B 1 302 ? -19.047 -7.426 19.266 1 97.75 302 GLU B CA 1
ATOM 5385 C C . GLU B 1 302 ? -19.406 -8.82 19.781 1 97.75 302 GLU B C 1
ATOM 5387 O O . GLU B 1 302 ? -19.266 -9.805 19.047 1 97.75 302 GLU B O 1
ATOM 5392 N N . ALA B 1 303 ? -19.844 -8.828 20.969 1 97.31 303 ALA B N 1
ATOM 5393 C CA . ALA B 1 303 ? -20.234 -10.102 21.547 1 97.31 303 ALA B CA 1
ATOM 5394 C C . ALA B 1 303 ? -21.484 -10.664 20.859 1 97.31 303 ALA B C 1
ATOM 5396 O O . ALA B 1 303 ? -21.547 -11.852 20.547 1 97.31 303 ALA B O 1
ATOM 5397 N N . ALA B 1 304 ? -22.453 -9.836 20.625 1 97.38 304 ALA B N 1
ATOM 5398 C CA . ALA B 1 304 ? -23.734 -10.25 20.047 1 97.38 304 ALA B CA 1
ATOM 5399 C C . ALA B 1 304 ? -23.547 -10.75 18.625 1 97.38 304 ALA B C 1
ATOM 5401 O O . ALA B 1 304 ? -24.281 -11.648 18.172 1 97.38 304 ALA B O 1
ATOM 5402 N N . LEU B 1 305 ? -22.625 -10.164 17.953 1 97.69 305 LEU B N 1
ATOM 5403 C CA . LEU B 1 305 ? -22.484 -10.484 16.531 1 97.69 305 LEU B CA 1
ATOM 5404 C C . LEU B 1 305 ? -21.266 -11.367 16.297 1 97.69 305 LEU B C 1
ATOM 5406 O O . LEU B 1 305 ? -20.875 -11.602 15.141 1 97.69 305 LEU B O 1
ATOM 5410 N N . ALA B 1 306 ? -20.766 -11.805 17.516 1 93.75 306 ALA B N 1
ATOM 5411 C CA . ALA B 1 306 ? -19.656 -12.75 17.391 1 93.75 306 ALA B CA 1
ATOM 5412 C C . ALA B 1 306 ? -20.094 -14.023 16.688 1 93.75 306 ALA B C 1
ATOM 5414 O O . ALA B 1 306 ? -21.125 -14.602 17.016 1 93.75 306 ALA B O 1
ATOM 5415 N N . GLY B 1 307 ? -19.516 -14.469 15.664 1 92.81 307 GLY B N 1
ATOM 5416 C CA . GLY B 1 307 ? -19.844 -15.703 14.961 1 92.81 307 GLY B CA 1
ATOM 5417 C C . GLY B 1 307 ? -20.906 -15.523 13.891 1 92.81 307 GLY B C 1
ATOM 5418 O O . GLY B 1 307 ? -21.328 -16.5 13.266 1 92.81 307 GLY B O 1
ATOM 5419 N N . VAL B 1 308 ? -21.438 -14.336 13.828 1 96.81 308 VAL B N 1
ATOM 5420 C CA . VAL B 1 308 ? -22.422 -14.016 12.789 1 96.81 308 VAL B CA 1
ATOM 5421 C C . VAL B 1 308 ? -21.703 -13.492 11.547 1 96.81 308 VAL B C 1
ATOM 5423 O O . VAL B 1 308 ? -20.844 -12.609 11.648 1 96.81 308 VAL B O 1
ATOM 5426 N N . ASP B 1 309 ? -22.031 -14.047 10.438 1 96.31 309 ASP B N 1
ATOM 5427 C CA . ASP B 1 309 ? -21.469 -13.562 9.18 1 96.31 309 ASP B CA 1
ATOM 5428 C C . ASP B 1 309 ? -22.188 -12.297 8.719 1 96.31 309 ASP B C 1
ATOM 5430 O O . ASP B 1 309 ? -22.828 -12.289 7.668 1 96.31 309 ASP B O 1
ATOM 5434 N N . ALA B 1 310 ? -21.969 -11.219 9.438 1 97.75 310 ALA B N 1
ATOM 5435 C CA . ALA B 1 310 ? -22.688 -9.969 9.188 1 97.75 310 ALA B CA 1
ATOM 5436 C C . ALA B 1 310 ? -21.766 -8.914 8.594 1 97.75 310 ALA B C 1
ATOM 5438 O O . ALA B 1 310 ? -22.188 -7.793 8.312 1 97.75 310 ALA B O 1
ATOM 5439 N N . ALA B 1 311 ? -20.453 -9.281 8.383 1 97.5 311 ALA B N 1
ATOM 5440 C CA . ALA B 1 311 ? -19.469 -8.289 7.961 1 97.5 311 ALA B CA 1
ATOM 5441 C C . ALA B 1 311 ? -19.5 -7.07 8.875 1 97.5 311 ALA B C 1
ATOM 5443 O O . ALA B 1 311 ? -19.656 -5.941 8.406 1 97.5 311 ALA B O 1
ATOM 5444 N N . PHE B 1 312 ? -19.328 -7.355 10.125 1 98.19 312 PHE B N 1
ATOM 5445 C CA . PHE B 1 312 ? -19.422 -6.395 11.219 1 98.19 312 PHE B CA 1
ATOM 5446 C C . PHE B 1 312 ? -18.109 -6.316 11.984 1 98.19 312 PHE B C 1
ATOM 5448 O O . PHE B 1 312 ? -17.422 -7.324 12.148 1 98.19 312 PHE B O 1
ATOM 5455 N N . ALA B 1 313 ? -17.719 -5.098 12.414 1 98.06 313 ALA B N 1
ATOM 5456 C CA . ALA B 1 313 ? -16.578 -4.934 13.305 1 98.06 313 ALA B CA 1
ATOM 5457 C C . ALA B 1 313 ? -16.672 -3.635 14.094 1 98.06 313 ALA B C 1
ATOM 5459 O O . ALA B 1 313 ? -17.234 -2.645 13.602 1 98.06 313 ALA B O 1
ATOM 5460 N N . GLY B 1 314 ? -16.203 -3.686 15.305 1 98.12 314 GLY B N 1
ATOM 5461 C CA . GLY B 1 314 ? -15.992 -2.434 16 1 98.12 314 GLY B CA 1
ATOM 5462 C C . GLY B 1 314 ? -14.938 -1.553 15.359 1 98.12 314 GLY B C 1
ATOM 5463 O O . GLY B 1 314 ? -14.07 -2.045 14.633 1 98.12 314 GLY B O 1
ATOM 5464 N N . VAL B 1 315 ? -15.078 -0.215 15.547 1 97.81 315 VAL B N 1
ATOM 5465 C CA . VAL B 1 315 ? -14.008 0.719 15.211 1 97.81 315 VAL B CA 1
ATOM 5466 C C . VAL B 1 315 ? -13.062 0.861 16.406 1 97.81 315 VAL B C 1
ATOM 5468 O O . VAL B 1 315 ? -13.461 1.332 17.469 1 97.81 315 VAL B O 1
ATOM 5471 N N . TYR B 1 316 ? -11.852 0.482 16.188 1 97.44 316 TYR B N 1
ATOM 5472 C CA . TYR B 1 316 ? -10.859 0.523 17.266 1 97.44 316 TYR B CA 1
ATOM 5473 C C . TYR B 1 316 ? -9.922 1.714 17.094 1 97.44 316 TYR B C 1
ATOM 5475 O O . TYR B 1 316 ? -9.609 2.109 15.969 1 97.44 316 TYR B O 1
ATOM 5483 N N . ALA B 1 317 ? -9.5 2.299 18.25 1 95.69 317 ALA B N 1
ATOM 5484 C CA . ALA B 1 317 ? -8.422 3.281 18.234 1 95.69 317 ALA B CA 1
ATOM 5485 C C . ALA B 1 317 ? -7.062 2.602 18.094 1 95.69 317 ALA B C 1
ATOM 5487 O O . ALA B 1 317 ? -6.926 1.411 18.375 1 95.69 317 ALA B O 1
ATOM 5488 N N . PRO B 1 318 ? -6.051 3.367 17.656 1 95.69 318 PRO B N 1
ATOM 5489 C CA . PRO B 1 318 ? -4.719 2.771 17.531 1 95.69 318 PRO B CA 1
ATOM 5490 C C . PRO B 1 318 ? -4.246 2.092 18.812 1 95.69 318 PRO B C 1
ATOM 5492 O O . PRO B 1 318 ? -3.684 0.994 18.766 1 95.69 318 PRO B O 1
ATOM 5495 N N . ALA B 1 319 ? -4.508 2.68 19.938 1 96.38 319 ALA B N 1
ATOM 5496 C CA . ALA B 1 319 ? -4.07 2.141 21.219 1 96.38 319 ALA B CA 1
ATOM 5497 C C . ALA B 1 319 ? -4.777 0.823 21.531 1 96.38 319 ALA B C 1
ATOM 5499 O O . ALA B 1 319 ? -4.223 -0.041 22.219 1 96.38 319 ALA B O 1
ATOM 5500 N N . GLU B 1 320 ? -5.98 0.664 21.047 1 96.88 320 GLU B N 1
ATOM 5501 C CA . GLU B 1 320 ? -6.715 -0.588 21.188 1 96.88 320 GLU B CA 1
ATOM 5502 C C . GLU B 1 320 ? -6.223 -1.644 20.203 1 96.88 320 GLU B C 1
ATOM 5504 O O . GLU B 1 320 ? -6.117 -2.822 20.562 1 96.88 320 GLU B O 1
ATOM 5509 N N . ALA B 1 321 ? -5.91 -1.202 19.031 1 97.12 321 ALA B N 1
ATOM 5510 C CA . ALA B 1 321 ? -5.496 -2.104 17.953 1 97.12 321 ALA B CA 1
ATOM 5511 C C . ALA B 1 321 ? -4.176 -2.791 18.297 1 97.12 321 ALA B C 1
ATOM 5513 O O . ALA B 1 321 ? -4.004 -3.98 18.031 1 97.12 321 ALA B O 1
ATOM 5514 N N . VAL B 1 322 ? -3.236 -2.092 18.922 1 96.19 322 VAL B N 1
ATOM 5515 C CA . VAL B 1 322 ? -1.901 -2.625 19.172 1 96.19 322 VAL B CA 1
ATOM 5516 C C . VAL B 1 322 ? -1.958 -3.652 20.297 1 96.19 322 VAL B C 1
ATOM 5518 O O . VAL B 1 322 ? -0.944 -4.266 20.641 1 96.19 322 VAL B O 1
ATOM 5521 N N . ASP B 1 323 ? -3.131 -3.852 20.859 1 93.19 323 ASP B N 1
ATOM 5522 C CA . ASP B 1 323 ? -3.314 -4.859 21.891 1 93.19 323 ASP B CA 1
ATOM 5523 C C . ASP B 1 323 ? -4.422 -5.84 21.516 1 93.19 323 ASP B C 1
ATOM 5525 O O . ASP B 1 323 ? -4.859 -6.641 22.359 1 93.19 323 ASP B O 1
ATOM 5529 N N . HIS B 1 324 ? -4.871 -5.727 20.406 1 96.94 324 HIS B N 1
ATOM 5530 C CA . HIS B 1 324 ? -6.031 -6.52 20.016 1 96.94 324 HIS B CA 1
ATOM 5531 C C . HIS B 1 324 ? -5.68 -8 19.922 1 96.94 324 HIS B C 1
ATOM 5533 O O . HIS B 1 324 ? -4.633 -8.359 19.375 1 96.94 324 HIS B O 1
ATOM 5539 N N . PRO B 1 325 ? -6.551 -8.898 20.344 1 97.19 325 PRO B N 1
ATOM 5540 C CA . PRO B 1 325 ? -6.27 -10.336 20.391 1 97.19 325 PRO B CA 1
ATOM 5541 C C . PRO B 1 325 ? -5.988 -10.93 19.016 1 97.19 325 PRO B C 1
ATOM 5543 O O . PRO B 1 325 ? -5.184 -11.852 18.875 1 97.19 325 PRO B O 1
ATOM 5546 N N . GLN B 1 326 ? -6.598 -10.453 17.984 1 97.81 326 GLN B N 1
ATOM 5547 C CA . GLN B 1 326 ? -6.371 -10.961 16.641 1 97.81 326 GLN B CA 1
ATOM 5548 C C . GLN B 1 326 ? -4.938 -10.703 16.188 1 97.81 326 GLN B C 1
ATOM 5550 O O . GLN B 1 326 ? -4.266 -11.609 15.688 1 97.81 326 GLN B O 1
ATOM 5555 N N . PHE B 1 327 ? -4.426 -9.469 16.359 1 97.81 327 PHE B N 1
ATOM 5556 C CA . PHE B 1 327 ? -3.07 -9.125 15.945 1 97.81 327 PHE B CA 1
ATOM 5557 C C . PHE B 1 327 ? -2.041 -9.82 16.828 1 97.81 327 PHE B C 1
ATOM 5559 O O . PHE B 1 327 ? -0.963 -10.195 16.359 1 97.81 327 PHE B O 1
ATOM 5566 N N . ARG B 1 328 ? -2.379 -9.984 18.125 1 96 328 ARG B N 1
ATOM 5567 C CA . ARG B 1 328 ? -1.504 -10.734 19.031 1 96 328 ARG B CA 1
ATOM 5568 C C . ARG B 1 328 ? -1.373 -12.188 18.578 1 96 328 ARG B C 1
ATOM 5570 O O . ARG B 1 328 ? -0.267 -12.727 18.531 1 96 328 ARG B O 1
ATOM 5577 N N . ALA B 1 329 ? -2.475 -12.789 18.266 1 96.31 329 ALA B N 1
ATOM 5578 C CA . ALA B 1 329 ? -2.49 -14.188 17.844 1 96.31 329 ALA B CA 1
ATOM 5579 C C . ALA B 1 329 ? -1.692 -14.375 16.562 1 96.31 329 ALA B C 1
ATOM 5581 O O . ALA B 1 329 ? -1.06 -15.414 16.359 1 96.31 329 ALA B O 1
ATOM 5582 N N . ARG B 1 330 ? -1.687 -13.398 15.719 1 95.88 330 ARG B N 1
ATOM 5583 C CA . ARG B 1 330 ? -0.991 -13.477 14.438 1 95.88 330 ARG B CA 1
ATOM 5584 C C . ARG B 1 330 ? 0.472 -13.07 14.586 1 95.88 330 ARG B C 1
ATOM 5586 O O . ARG B 1 330 ? 1.214 -13.031 13.602 1 95.88 330 ARG B O 1
ATOM 5593 N N . GLU B 1 331 ? 0.842 -12.602 15.766 1 93.31 331 GLU B N 1
ATOM 5594 C CA . GLU B 1 331 ? 2.219 -12.25 16.094 1 93.31 331 GLU B CA 1
ATOM 5595 C C . GLU B 1 331 ? 2.695 -11.055 15.281 1 93.31 331 GLU B C 1
ATOM 5597 O O . GLU B 1 331 ? 3.861 -10.984 14.891 1 93.31 331 GLU B O 1
ATOM 5602 N N . LEU B 1 332 ? 1.75 -10.227 14.969 1 95.31 332 LEU B N 1
ATOM 5603 C CA . LEU B 1 332 ? 2.082 -8.992 14.266 1 95.31 332 LEU B CA 1
ATOM 5604 C C . LEU B 1 332 ? 2.727 -7.98 15.211 1 95.31 332 LEU B C 1
ATOM 5606 O O . LEU B 1 332 ? 3.574 -7.188 14.797 1 95.31 332 LEU B O 1
ATOM 5610 N N . LEU B 1 333 ? 2.297 -8.016 16.469 1 94.56 333 LEU B N 1
ATOM 5611 C CA . LEU B 1 333 ? 2.787 -7.105 17.5 1 94.56 333 LEU B CA 1
ATOM 5612 C C . LEU B 1 333 ? 4.023 -7.676 18.188 1 94.56 333 LEU B C 1
ATOM 5614 O O . LEU B 1 333 ? 3.988 -8.789 18.719 1 94.56 333 LEU B O 1
ATOM 5618 N N . GLU B 1 334 ? 5.062 -6.93 18.062 1 91.88 334 GLU B N 1
ATOM 5619 C CA . GLU B 1 334 ? 6.316 -7.363 18.672 1 91.88 334 GLU B CA 1
ATOM 5620 C C . GLU B 1 334 ? 6.652 -6.531 19.906 1 91.88 334 GLU B C 1
ATOM 5622 O O . GLU B 1 334 ? 6.516 -5.305 19.891 1 91.88 334 GLU B O 1
ATOM 5627 N N . ASP B 1 335 ? 6.945 -7.199 20.953 1 89.88 335 ASP B N 1
ATOM 5628 C CA . ASP B 1 335 ? 7.32 -6.543 22.203 1 89.88 335 ASP B CA 1
ATOM 5629 C C . ASP B 1 335 ? 8.555 -7.199 22.812 1 89.88 335 ASP B C 1
ATOM 5631 O O . ASP B 1 335 ? 8.469 -7.824 23.875 1 89.88 335 ASP B O 1
ATOM 5635 N N . PRO B 1 336 ? 9.664 -7.012 22.141 1 88.06 336 PRO B N 1
ATOM 5636 C CA . PRO B 1 336 ? 10.883 -7.613 22.688 1 88.06 336 PRO B CA 1
ATOM 5637 C C . PRO B 1 336 ? 11.328 -6.945 24 1 88.06 336 PRO B C 1
ATOM 5639 O O . PRO B 1 336 ? 10.992 -5.789 24.25 1 88.06 336 PRO B O 1
ATOM 5642 N N . GLU B 1 337 ? 12.109 -7.648 24.719 1 86.19 337 GLU B N 1
ATOM 5643 C CA . GLU B 1 337 ? 12.555 -7.172 26.016 1 86.19 337 GLU B CA 1
ATOM 5644 C C . GLU B 1 337 ? 13.523 -6.008 25.875 1 86.19 337 GLU B C 1
ATOM 5646 O O . GLU B 1 337 ? 13.492 -5.062 26.672 1 86.19 337 GLU B O 1
ATOM 5651 N N . ASP B 1 338 ? 14.367 -5.988 24.906 1 86.69 338 ASP B N 1
ATOM 5652 C CA . ASP B 1 338 ? 15.469 -5.035 24.828 1 86.69 338 ASP B CA 1
ATOM 5653 C C . ASP B 1 338 ? 15.242 -4.02 23.703 1 86.69 338 ASP B C 1
ATOM 5655 O O . ASP B 1 338 ? 16.188 -3.395 23.234 1 86.69 338 ASP B O 1
ATOM 5659 N N . ALA B 1 339 ? 14.031 -3.934 23.281 1 90.88 339 ALA B N 1
ATOM 5660 C CA . ALA B 1 339 ? 13.703 -2.99 22.219 1 90.88 339 ALA B CA 1
ATOM 5661 C C . ALA B 1 339 ? 12.289 -2.436 22.406 1 90.88 339 ALA B C 1
ATOM 5663 O O . ALA B 1 339 ? 11.453 -3.051 23.062 1 90.88 339 ALA B O 1
ATOM 5664 N N . PRO B 1 340 ? 12.031 -1.281 21.891 1 93.75 340 PRO B N 1
ATOM 5665 C CA . PRO B 1 340 ? 10.664 -0.761 21.938 1 93.75 340 PRO B CA 1
ATOM 5666 C C . PRO B 1 340 ? 9.656 -1.654 21.219 1 93.75 340 PRO B C 1
ATOM 5668 O O . PRO B 1 340 ? 10.008 -2.309 20.234 1 93.75 340 PRO B O 1
ATOM 5671 N N . PRO B 1 341 ? 8.398 -1.653 21.766 1 93.69 341 PRO B N 1
ATOM 5672 C CA . PRO B 1 341 ? 7.355 -2.383 21.031 1 93.69 341 PRO B CA 1
ATOM 5673 C C . PRO B 1 341 ? 7.102 -1.812 19.641 1 93.69 341 PRO B C 1
ATOM 5675 O O . PRO B 1 341 ? 7.25 -0.605 19.422 1 93.69 341 PRO B O 1
ATOM 5678 N N . ARG B 1 342 ? 6.727 -2.68 18.766 1 93.12 342 ARG B N 1
ATOM 5679 C CA . ARG B 1 342 ? 6.547 -2.234 17.391 1 93.12 342 ARG B CA 1
ATOM 5680 C C . ARG B 1 342 ? 5.59 -3.152 16.641 1 93.12 342 ARG B C 1
ATOM 5682 O O . ARG B 1 342 ? 5.27 -4.246 17.109 1 93.12 342 ARG B O 1
ATOM 5689 N N . ILE B 1 343 ? 5.125 -2.66 15.516 1 94.62 343 ILE B N 1
ATOM 5690 C CA . ILE B 1 343 ? 4.383 -3.48 14.562 1 94.62 343 ILE B CA 1
ATOM 5691 C C . ILE B 1 343 ? 5.355 -4.246 13.672 1 94.62 343 ILE B C 1
ATOM 5693 O O . ILE B 1 343 ? 6.234 -3.65 13.047 1 94.62 343 ILE B O 1
ATOM 5697 N N . GLY B 1 344 ? 5.254 -5.5 13.594 1 92.81 344 GLY B N 1
ATOM 5698 C CA . GLY B 1 344 ? 6.172 -6.359 12.867 1 92.81 344 GLY B CA 1
ATOM 5699 C C . GLY B 1 344 ? 5.828 -6.484 11.391 1 92.81 344 GLY B C 1
ATOM 5700 O O . GLY B 1 344 ? 5.062 -5.68 10.859 1 92.81 344 GLY B O 1
ATOM 5701 N N . PHE B 1 345 ? 6.516 -7.426 10.734 1 94.81 345 PHE B N 1
ATOM 5702 C CA . PHE B 1 345 ? 6.309 -7.707 9.32 1 94.81 345 PHE B CA 1
ATOM 5703 C C . PHE B 1 345 ? 4.91 -8.258 9.078 1 94.81 345 PHE B C 1
ATOM 5705 O O . PHE B 1 345 ? 4.5 -9.234 9.719 1 94.81 345 PHE B O 1
ATOM 5712 N N . PRO B 1 346 ? 4.105 -7.68 8.156 1 95.5 346 PRO B N 1
ATOM 5713 C CA . PRO B 1 346 ? 2.67 -7.973 8.086 1 95.5 346 PRO B CA 1
ATOM 5714 C C . PRO B 1 346 ? 2.357 -9.172 7.188 1 95.5 346 PRO B C 1
ATOM 5716 O O . PRO B 1 346 ? 1.424 -9.117 6.383 1 95.5 346 PRO B O 1
ATOM 5719 N N . ALA B 1 347 ? 3.092 -10.234 7.246 1 95.19 347 ALA B N 1
ATOM 5720 C CA . ALA B 1 347 ? 2.807 -11.516 6.605 1 95.19 347 ALA B CA 1
ATOM 5721 C C . ALA B 1 347 ? 3.504 -12.664 7.336 1 95.19 347 ALA B C 1
ATOM 5723 O O . ALA B 1 347 ? 4.449 -12.438 8.102 1 95.19 347 ALA B O 1
ATOM 5724 N N . ARG B 1 348 ? 2.979 -13.836 7.152 1 94.31 348 ARG B N 1
ATOM 5725 C CA . ARG B 1 348 ? 3.59 -15.023 7.727 1 94.31 348 ARG B CA 1
ATOM 5726 C C . ARG B 1 348 ? 4.086 -15.969 6.633 1 94.31 348 ARG B C 1
ATOM 5728 O O . ARG B 1 348 ? 3.4 -16.188 5.633 1 94.31 348 ARG B O 1
ATOM 5735 N N . PHE B 1 349 ? 5.23 -16.453 6.852 1 91.31 349 PHE B N 1
ATOM 5736 C CA . PHE B 1 349 ? 5.824 -17.422 5.938 1 91.31 349 PHE B CA 1
ATOM 5737 C C . PHE B 1 349 ? 6.055 -18.766 6.637 1 91.31 349 PHE B C 1
ATOM 5739 O O . PHE B 1 349 ? 6.254 -18.797 7.855 1 91.31 349 PHE B O 1
ATOM 5746 N N . GLY B 1 350 ? 5.758 -19.953 6.031 1 80.25 350 GLY B N 1
ATOM 5747 C CA . GLY B 1 350 ? 5.852 -21.281 6.602 1 80.25 350 GLY B CA 1
ATOM 5748 C C . GLY B 1 350 ? 7.207 -21.578 7.211 1 80.25 350 GLY B C 1
ATOM 5749 O O . GLY B 1 350 ? 7.328 -22.453 8.078 1 80.25 350 GLY B O 1
ATOM 5750 N N . GLY B 1 351 ? 8.18 -20.875 6.906 1 69.38 351 GLY B N 1
ATOM 5751 C CA . GLY B 1 351 ? 9.508 -21.188 7.406 1 69.38 351 GLY B CA 1
ATOM 5752 C C . GLY B 1 351 ? 9.852 -20.438 8.688 1 69.38 351 GLY B C 1
ATOM 5753 O O . GLY B 1 351 ? 9.055 -19.641 9.18 1 69.38 351 GLY B O 1
ATOM 5754 N N . GLU B 1 352 ? 10.797 -21.062 9.445 1 61 352 GLU B N 1
ATOM 5755 C CA . GLU B 1 352 ? 11.266 -20.453 10.688 1 61 352 GLU B CA 1
ATOM 5756 C C . GLU B 1 352 ? 11.758 -19.031 10.453 1 61 352 GLU B C 1
ATOM 5758 O O . GLU B 1 352 ? 12.398 -18.75 9.438 1 61 352 GLU B O 1
ATOM 5763 N N . SER B 1 353 ? 11.07 -18.203 11.203 1 61.59 353 SER B N 1
ATOM 5764 C CA . SER B 1 353 ? 11.562 -16.828 11.148 1 61.59 353 SER B CA 1
ATOM 5765 C C . SER B 1 353 ? 12.961 -16.719 11.742 1 61.59 353 SER B C 1
ATOM 5767 O O . SER B 1 353 ? 13.258 -17.359 12.758 1 61.59 353 SER B O 1
ATOM 5769 N N . ALA B 1 354 ? 13.891 -16.281 10.938 1 60.22 354 ALA B N 1
ATOM 5770 C CA . ALA B 1 354 ? 15.227 -16.047 11.484 1 60.22 354 ALA B CA 1
ATOM 5771 C C . ALA B 1 354 ? 15.195 -14.961 12.555 1 60.22 354 ALA B C 1
ATOM 5773 O O . ALA B 1 354 ? 14.328 -14.086 12.531 1 60.22 354 ALA B O 1
ATOM 5774 N N . ALA B 1 355 ? 16.031 -15.18 13.477 1 66.88 355 ALA B N 1
ATOM 5775 C CA . ALA B 1 355 ? 16.219 -14.133 14.477 1 66.88 355 ALA B CA 1
ATOM 5776 C C . ALA B 1 355 ? 16.594 -12.812 13.812 1 66.88 355 ALA B C 1
ATOM 5778 O O . ALA B 1 355 ? 17.406 -12.773 12.891 1 66.88 355 ALA B O 1
ATOM 5779 N N . ARG B 1 356 ? 15.828 -11.789 14.172 1 79.19 356 ARG B N 1
ATOM 5780 C CA . ARG B 1 356 ? 16.078 -10.469 13.609 1 79.19 356 ARG B CA 1
ATOM 5781 C C . ARG B 1 356 ? 16.953 -9.633 14.539 1 79.19 356 ARG B C 1
ATOM 5783 O O . ARG B 1 356 ? 16.828 -9.727 15.766 1 79.19 356 ARG B O 1
ATOM 5790 N N . ASP B 1 357 ? 17.906 -8.961 13.938 1 81.81 357 ASP B N 1
ATOM 5791 C CA . ASP B 1 357 ? 18.672 -7.961 14.68 1 81.81 357 ASP B CA 1
ATOM 5792 C C . ASP B 1 357 ? 17.781 -6.77 15.055 1 81.81 357 ASP B C 1
ATOM 5794 O O . ASP B 1 357 ? 17.266 -6.078 14.18 1 81.81 357 ASP B O 1
ATOM 5798 N N . GLU B 1 358 ? 17.625 -6.555 16.328 1 86.44 358 GLU B N 1
ATOM 5799 C CA . GLU B 1 358 ? 16.734 -5.512 16.812 1 86.44 358 GLU B CA 1
ATOM 5800 C C . GLU B 1 358 ? 17.484 -4.203 17.047 1 86.44 358 GLU B C 1
ATOM 5802 O O . GLU B 1 358 ? 16.875 -3.189 17.406 1 86.44 358 GLU B O 1
ATOM 5807 N N . ARG B 1 359 ? 18.797 -4.172 16.859 1 92.19 359 ARG B N 1
ATOM 5808 C CA . ARG B 1 359 ? 19.578 -2.977 17.141 1 92.19 359 ARG B CA 1
ATOM 5809 C C . ARG B 1 359 ? 19.344 -1.901 16.078 1 92.19 359 ARG B C 1
ATOM 5811 O O . ARG B 1 359 ? 19.094 -2.213 14.914 1 92.19 359 ARG B O 1
ATOM 5818 N N . VAL B 1 360 ? 19.297 -0.744 16.5 1 95.94 360 VAL B N 1
ATOM 5819 C CA . VAL B 1 360 ? 19.281 0.432 15.633 1 95.94 360 VAL B CA 1
ATOM 5820 C C . VAL B 1 360 ? 20.703 0.987 15.5 1 95.94 360 VAL B C 1
ATOM 5822 O O . VAL B 1 360 ? 21.375 1.245 16.5 1 95.94 360 VAL B O 1
ATOM 5825 N N . PRO B 1 361 ? 21.172 1.148 14.305 1 96.69 361 PRO B N 1
ATOM 5826 C CA . PRO B 1 361 ? 22.578 1.564 14.172 1 96.69 361 PRO B CA 1
ATOM 5827 C C . PRO B 1 361 ? 22.797 3.023 14.562 1 96.69 361 PRO B C 1
ATOM 5829 O O . PRO B 1 361 ? 21.953 3.879 14.266 1 96.69 361 PRO B O 1
ATOM 5832 N N . ALA B 1 362 ? 23.938 3.238 15.219 1 96.38 362 ALA B N 1
ATOM 5833 C CA . ALA B 1 362 ? 24.375 4.621 15.359 1 96.38 362 ALA B CA 1
ATOM 5834 C C . ALA B 1 362 ? 24.875 5.176 14.023 1 96.38 362 ALA B C 1
ATOM 5836 O O . ALA B 1 362 ? 25.281 4.422 13.141 1 96.38 362 ALA B O 1
ATOM 5837 N N . GLN B 1 363 ? 24.797 6.523 13.906 1 97.12 363 GLN B N 1
ATOM 5838 C CA . GLN B 1 363 ? 25.281 7.141 12.672 1 97.12 363 GLN B CA 1
ATOM 5839 C C . GLN B 1 363 ? 26.75 6.816 12.43 1 97.12 363 GLN B C 1
ATOM 5841 O O . GLN B 1 363 ? 27.594 7.07 13.281 1 97.12 363 GLN B O 1
ATOM 5846 N N . GLY B 1 364 ? 27.047 6.137 11.32 1 97.69 364 GLY B N 1
ATOM 5847 C CA . GLY B 1 364 ? 28.406 5.836 10.922 1 97.69 364 GLY B CA 1
ATOM 5848 C C . GLY B 1 364 ? 29.016 4.676 11.688 1 97.69 364 GLY B C 1
ATOM 5849 O O . GLY B 1 364 ? 30.203 4.395 11.555 1 97.69 364 GLY B O 1
ATOM 5850 N N . GLU B 1 365 ? 28.219 3.967 12.453 1 97.31 365 GLU B N 1
ATOM 5851 C CA . GLU B 1 365 ? 28.672 2.881 13.312 1 97.31 365 GLU B CA 1
ATOM 5852 C C . GLU B 1 365 ? 29.516 1.871 12.523 1 97.31 365 GLU B C 1
ATOM 5854 O O . GLU B 1 365 ? 30.453 1.289 13.062 1 97.31 365 GLU B O 1
ATOM 5859 N N . HIS B 1 366 ? 29.234 1.656 11.289 1 98.38 366 HIS B N 1
ATOM 5860 C CA . HIS B 1 366 ? 29.828 0.566 10.523 1 98.38 366 HIS B CA 1
ATOM 5861 C C . HIS B 1 366 ? 30.719 1.098 9.406 1 98.38 366 HIS B C 1
ATOM 5863 O O . HIS B 1 366 ? 31.094 0.349 8.5 1 98.38 366 HIS B O 1
ATOM 5869 N N . THR B 1 367 ? 31.094 2.346 9.461 1 98.62 367 THR B N 1
ATOM 5870 C CA . THR B 1 367 ? 31.844 3.006 8.398 1 98.62 367 THR B CA 1
ATOM 5871 C C . THR B 1 367 ? 33.156 2.283 8.141 1 98.62 367 THR B C 1
ATOM 5873 O O . THR B 1 367 ? 33.469 1.888 7.012 1 98.62 367 THR B O 1
ATOM 5876 N N . ARG B 1 368 ? 33.969 2.084 9.188 1 98.19 368 ARG B N 1
ATOM 5877 C CA . ARG B 1 368 ? 35.281 1.451 9.031 1 98.19 368 ARG B CA 1
ATOM 5878 C C . ARG B 1 368 ? 35.125 0.046 8.453 1 98.19 368 ARG B C 1
ATOM 5880 O O . ARG B 1 368 ? 35.844 -0.32 7.523 1 98.19 368 ARG B O 1
ATOM 5887 N N . GLN B 1 369 ? 34.219 -0.7 8.984 1 98.31 369 GLN B N 1
ATOM 5888 C CA . GLN B 1 369 ? 34 -2.076 8.547 1 98.31 369 GLN B CA 1
ATOM 5889 C C . GLN B 1 369 ? 33.75 -2.143 7.047 1 98.31 369 GLN B C 1
ATOM 5891 O O . GLN B 1 369 ? 34.375 -2.918 6.328 1 98.31 369 GLN B O 1
ATOM 5896 N N . TYR B 1 370 ? 32.844 -1.346 6.555 1 98.56 370 TYR B N 1
ATOM 5897 C CA . TYR B 1 370 ? 32.406 -1.436 5.168 1 98.56 370 TYR B CA 1
ATOM 5898 C C . TYR B 1 370 ? 33.469 -0.891 4.227 1 98.56 370 TYR B C 1
ATOM 5900 O O . TYR B 1 370 ? 33.625 -1.375 3.102 1 98.56 370 TYR B O 1
ATOM 5908 N N . LEU B 1 371 ? 34.219 0.128 4.695 1 98.5 371 LEU B N 1
ATOM 5909 C CA . LEU B 1 371 ? 35.312 0.638 3.861 1 98.5 371 LEU B CA 1
ATOM 5910 C C . LEU B 1 371 ? 36.438 -0.388 3.738 1 98.5 371 LEU B C 1
ATOM 5912 O O . LEU B 1 371 ? 37 -0.554 2.662 1 98.5 371 LEU B O 1
ATOM 5916 N N . LEU B 1 372 ? 36.75 -1.107 4.844 1 98.5 372 LEU B N 1
ATOM 5917 C CA . LEU B 1 372 ? 37.75 -2.184 4.781 1 98.5 372 LEU B CA 1
ATOM 5918 C C . LEU B 1 372 ? 37.281 -3.285 3.834 1 98.5 372 LEU B C 1
ATOM 5920 O O . LEU B 1 372 ? 38.062 -3.779 3.02 1 98.5 372 LEU B O 1
ATOM 5924 N N . GLU B 1 373 ? 36 -3.635 3.922 1 97.94 373 GLU B N 1
ATOM 5925 C CA . GLU B 1 373 ? 35.438 -4.656 3.045 1 97.94 373 GLU B CA 1
ATOM 5926 C C . GLU B 1 373 ? 35.5 -4.219 1.583 1 97.94 373 GLU B C 1
ATOM 5928 O O . GLU B 1 373 ? 35.594 -5.055 0.683 1 97.94 373 GLU B O 1
ATOM 5933 N N . ALA B 1 374 ? 35.469 -2.906 1.354 1 97.69 374 ALA B N 1
ATOM 5934 C CA . ALA B 1 374 ? 35.438 -2.354 0.002 1 97.69 374 ALA B CA 1
ATOM 5935 C C . ALA B 1 374 ? 36.875 -2.254 -0.557 1 97.69 374 ALA B C 1
ATOM 5937 O O . ALA B 1 374 ? 37.062 -1.793 -1.683 1 97.69 374 ALA B O 1
ATOM 5938 N N . GLY B 1 375 ? 37.875 -2.607 0.261 1 97.12 375 GLY B N 1
ATOM 5939 C CA . GLY B 1 375 ? 39.25 -2.725 -0.26 1 97.12 375 GLY B CA 1
ATOM 5940 C C . GLY B 1 375 ? 40.188 -1.653 0.265 1 97.12 375 GLY B C 1
ATOM 5941 O O . GLY B 1 375 ? 41.375 -1.626 -0.089 1 97.12 375 GLY B O 1
ATOM 5942 N N . TYR B 1 376 ? 39.656 -0.779 1.127 1 97.62 376 TYR B N 1
ATOM 5943 C CA . TYR B 1 376 ? 40.562 0.188 1.767 1 97.62 376 TYR B CA 1
ATOM 5944 C C . TYR B 1 376 ? 41.406 -0.482 2.83 1 97.62 376 TYR B C 1
ATOM 5946 O O . TYR B 1 376 ? 41 -1.468 3.443 1 97.62 376 TYR B O 1
ATOM 5954 N N . ASP B 1 377 ? 42.625 0.005 3.016 1 97.88 377 ASP B N 1
ATOM 5955 C CA . ASP B 1 377 ? 43.406 -0.468 4.148 1 97.88 377 ASP B CA 1
ATOM 5956 C C . ASP B 1 377 ? 43.219 0.443 5.363 1 97.88 377 ASP B C 1
ATOM 5958 O O . ASP B 1 377 ? 42.562 1.474 5.277 1 97.88 377 ASP B O 1
ATOM 5962 N N . ASP B 1 378 ? 43.75 0.058 6.43 1 97.81 378 ASP B N 1
ATOM 5963 C CA . ASP B 1 378 ? 43.562 0.756 7.699 1 97.81 378 ASP B CA 1
ATOM 5964 C C . ASP B 1 378 ? 44.062 2.195 7.609 1 97.81 378 ASP B C 1
ATOM 5966 O O . ASP B 1 378 ? 43.438 3.115 8.125 1 97.81 378 ASP B O 1
ATOM 5970 N N . GLU B 1 379 ? 45.125 2.373 6.988 1 98 379 GLU B N 1
ATOM 5971 C CA . GLU B 1 379 ? 45.719 3.701 6.883 1 98 379 GLU B CA 1
ATOM 5972 C C . GLU B 1 379 ? 44.844 4.641 6.066 1 98 379 GLU B C 1
ATOM 5974 O O . GLU B 1 379 ? 44.625 5.797 6.438 1 98 379 GLU B O 1
ATOM 5979 N N . ASP B 1 380 ? 44.344 4.145 4.969 1 97.5 380 ASP B N 1
ATOM 5980 C CA . ASP B 1 380 ? 43.438 4.93 4.117 1 97.5 380 ASP B CA 1
ATOM 5981 C C . ASP B 1 380 ? 42.156 5.301 4.859 1 97.5 380 ASP B C 1
ATOM 5983 O O . ASP B 1 380 ? 41.688 6.434 4.754 1 97.5 380 ASP B O 1
ATOM 5987 N N . VAL B 1 381 ? 41.594 4.344 5.586 1 98 381 VAL B N 1
ATOM 5988 C CA . VAL B 1 381 ? 40.375 4.59 6.332 1 98 381 VAL B CA 1
ATOM 5989 C C . VAL B 1 381 ? 40.625 5.648 7.406 1 98 381 VAL B C 1
ATOM 5991 O O . VAL B 1 381 ? 39.812 6.559 7.594 1 98 381 VAL B O 1
ATOM 5994 N N . ASP B 1 382 ? 41.75 5.535 8.078 1 97.69 382 ASP B N 1
ATOM 5995 C CA . ASP B 1 382 ? 42.094 6.512 9.094 1 97.69 382 ASP B CA 1
ATOM 5996 C C . ASP B 1 382 ? 42.219 7.914 8.5 1 97.69 382 ASP B C 1
ATOM 5998 O O . ASP B 1 382 ? 41.781 8.891 9.102 1 97.69 382 ASP B O 1
ATOM 6002 N N . ALA B 1 383 ? 42.812 8 7.379 1 97.62 383 ALA B N 1
ATOM 6003 C CA . ALA B 1 383 ? 42.969 9.281 6.703 1 97.62 383 ALA B CA 1
ATOM 6004 C C . ALA B 1 383 ? 41.625 9.891 6.344 1 97.62 383 ALA B C 1
ATOM 6006 O O . ALA B 1 383 ? 41.406 11.094 6.488 1 97.62 383 ALA B O 1
ATOM 6007 N N . LEU B 1 384 ? 40.719 9.031 5.82 1 97.88 384 LEU B N 1
ATOM 6008 C CA . LEU B 1 384 ? 39.375 9.484 5.473 1 97.88 384 LEU B CA 1
ATOM 6009 C C . LEU B 1 384 ? 38.625 9.953 6.715 1 97.88 384 LEU B C 1
ATOM 6011 O O . LEU B 1 384 ? 37.938 10.977 6.676 1 97.88 384 LEU B O 1
ATOM 6015 N N . LEU B 1 385 ? 38.75 9.219 7.809 1 97.38 385 LEU B N 1
ATOM 6016 C CA . LEU B 1 385 ? 38.125 9.586 9.062 1 97.38 385 LEU B CA 1
ATOM 6017 C C . LEU B 1 385 ? 38.656 10.906 9.602 1 97.38 385 LEU B C 1
ATOM 6019 O O . LEU B 1 385 ? 37.906 11.766 10.031 1 97.38 385 LEU B O 1
ATOM 6023 N N . GLU B 1 386 ? 39.938 11.07 9.539 1 96.69 386 GLU B N 1
ATOM 6024 C CA . GLU B 1 386 ? 40.625 12.266 10.039 1 96.69 386 GLU B CA 1
ATOM 6025 C C . GLU B 1 386 ? 40.219 13.5 9.234 1 96.69 386 GLU B C 1
ATOM 6027 O O . GLU B 1 386 ? 40.094 14.594 9.789 1 96.69 386 GLU B O 1
ATOM 6032 N N . SER B 1 387 ? 40.031 13.32 7.961 1 96.88 387 SER B N 1
ATOM 6033 C CA . SER B 1 387 ? 39.688 14.43 7.074 1 96.88 387 SER B CA 1
ATOM 6034 C C . SER B 1 387 ? 38.219 14.828 7.227 1 96.88 387 SER B C 1
ATOM 6036 O O . SER B 1 387 ? 37.812 15.898 6.766 1 96.88 387 SER B O 1
ATOM 6038 N N . GLY B 1 388 ? 37.375 13.938 7.793 1 96.5 388 GLY B N 1
ATOM 6039 C CA . GLY B 1 388 ? 35.969 14.219 7.973 1 96.5 388 GLY B CA 1
ATOM 6040 C C . GLY B 1 388 ? 35.125 13.852 6.762 1 96.5 388 GLY B C 1
ATOM 6041 O O . GLY B 1 388 ? 33.906 14.078 6.75 1 96.5 388 GLY B O 1
ATOM 6042 N N . VAL B 1 389 ? 35.812 13.266 5.789 1 97.69 389 VAL B N 1
ATOM 6043 C CA . VAL B 1 389 ? 35.094 12.836 4.586 1 97.69 389 VAL B CA 1
ATOM 6044 C C . VAL B 1 389 ? 34.125 11.703 4.93 1 97.69 389 VAL B C 1
ATOM 6046 O O . VAL B 1 389 ? 33.094 11.578 4.312 1 97.69 389 VAL B O 1
ATOM 6049 N N . VAL B 1 390 ? 34.531 10.867 5.809 1 98.19 390 VAL B N 1
ATOM 6050 C CA . VAL B 1 390 ? 33.688 9.859 6.426 1 98.19 390 VAL B CA 1
ATOM 6051 C C . VAL B 1 390 ? 33.688 10.023 7.941 1 98.19 390 VAL B C 1
ATOM 6053 O O . VAL B 1 390 ? 34.562 10.719 8.484 1 98.19 390 VAL B O 1
ATOM 6056 N N . ALA B 1 391 ? 32.688 9.477 8.602 1 96.5 391 ALA B N 1
ATOM 6057 C CA . ALA B 1 391 ? 32.625 9.562 10.055 1 96.5 391 ALA B CA 1
ATOM 6058 C C . ALA B 1 391 ? 32.281 8.211 10.672 1 96.5 391 ALA B C 1
ATOM 6060 O O . ALA B 1 391 ? 31.516 7.441 10.086 1 96.5 391 ALA B O 1
ATOM 6061 N N . GLY B 1 392 ? 32.906 7.812 11.734 1 92.44 392 GLY B N 1
ATOM 6062 C CA . GLY B 1 392 ? 32.469 6.672 12.531 1 92.44 392 GLY B CA 1
ATOM 6063 C C . GLY B 1 392 ? 31.359 7.008 13.508 1 92.44 392 GLY B C 1
ATOM 6064 O O . GLY B 1 392 ? 30.703 8.039 13.375 1 92.44 392 GLY B O 1
ATOM 6065 N N . GLU B 1 393 ? 31.172 6.02 14.344 1 83.88 393 GLU B N 1
ATOM 6066 C CA . GLU B 1 393 ? 30.078 6.195 15.297 1 83.88 393 GLU B CA 1
ATOM 6067 C C . GLU B 1 393 ? 30.234 7.5 16.062 1 83.88 393 GLU B C 1
ATOM 6069 O O . GLU B 1 393 ? 31.312 7.82 16.562 1 83.88 393 GLU B O 1
ATOM 6074 N N . SER B 1 394 ? 29.234 8.438 15.727 1 64.06 394 SER B N 1
ATOM 6075 C CA . SER B 1 394 ? 29.25 9.688 16.469 1 64.06 394 SER B CA 1
ATOM 6076 C C . SER B 1 394 ? 28.797 9.484 17.906 1 64.06 394 SER B C 1
ATOM 6078 O O . SER B 1 394 ? 27.797 8.797 18.172 1 64.06 394 SER B O 1
ATOM 6080 N N . HIS B 1 395 ? 29.656 9.266 18.859 1 49.16 395 HIS B N 1
ATOM 6081 C CA . HIS B 1 395 ? 29.266 9.258 20.266 1 49.16 395 HIS B CA 1
ATOM 6082 C C . HIS B 1 395 ? 28.656 10.594 20.672 1 49.16 395 HIS B C 1
ATOM 6084 O O . HIS B 1 395 ? 28.469 10.852 21.875 1 49.16 395 HIS B O 1
ATOM 6090 N N . ARG B 1 396 ? 27.922 11.234 19.781 1 40.28 396 ARG B N 1
ATOM 6091 C CA . ARG B 1 396 ? 27.344 12.391 20.469 1 40.28 396 ARG B CA 1
ATOM 6092 C C . ARG B 1 396 ? 26.031 12.031 21.141 1 40.28 396 ARG B C 1
ATOM 6094 O O . ARG B 1 396 ? 25.219 11.289 20.578 1 40.28 396 ARG B O 1
#

Nearest PDB structures (foldseek):
  1pt8-assembly1_B  TM=8.821E-01  e=3.414E-28  unclassified
  2vjp-assembly1_B  TM=8.658E-01  e=3.038E-26  Oxalobacter formigenes
  1vgr-assembly1_B  TM=8.756E-01  e=4.186E-25  Oxalobacter formigenes
  1p5r-assembly1_B  TM=8.788E-01  e=5.602E-25  Oxalobacter formigenes
  2vjm-assembly1_B  TM=8.497E-01  e=1.554E-25  Oxalobacter formigenes

Organism: NCBI:txid2816475

InterPro domains:
  IPR003673 CoA-transferase family III [PF02515] (3-367)
  IPR023606 CoA-transferase family III domain 1 superfamily [G3DSA:3.40.50.10540] (3-333)
  IPR023606 CoA-transferase family III domain 1 superfamily [SSF89796] (3-390)
  IPR044855 CoA-transferase family III domain 3 superfamily [G3DSA:3.30.1540.10] (227-316)
  IPR050509 Coenzyme A-transferase family III [PTHR48228] (3-390)